Protein AF-0000000066935694 (afdb_homodimer)

Radius of gyration: 41.7 Å; Cα contacts (8 Å, |Δi|>4): 1385; chains: 2; bounding box: 112×140×132 Å

Organism: NCBI:txid1442368

Nearest PDB structures (foldseek):
  6x2y-assembly1_C  TM=2.191E-01  e=5.466E+00  Saccharomyces cerevisiae
  7cnd-assembly1_C  TM=2.321E-01  e=7.000E+00  Saccharomyces cerevisiae
  5uwq-assembly1_C  TM=2.320E-01  e=8.964E+00  Saccharomyces cerevisiae
  6m60-assembly1_C  TM=2.017E-01  e=5.936E+00  Saccharomyces cerevisiae S288C
  6s7p-assembly1_A  TM=1.995E-01  e=5.647E+00  Homo sapiens

pLDDT: mean 70.3, std 28.8, range [14.27, 98.75]

Foldseek 3Di:
DDDDDDPDPPDPDPDDDDDDPPDPPPPPDPPPPPPQFFFLVCQLVVHDFPCSPDPPCPPVATPVCVVVVHRGHGDPPRDHDPPVVVVVVVVVVVVVVVVVVVVVVVDPDDDPPPDPDDDDDDDDDDDDDDDDDDDDDDDDDDDDDDDDPDPDDDDPDDDDDDPPPDDDDPPPPVPPDPPVPPPCPPDPDPPQQQWDDFDPDIDGRVLLVVLLVQCVPFFCLQQPQDDNVADLVRLCVQPVLLSLLSSLLSQLPPPVDLCVNVVSLVRSVVVLVVQVPDPPHDPSSLNSLLSCLQPPRFDLFPVPDCSLVSLLVSQVSLVLQPLLPLPPSVVNDPDPDDDDPVRSSSSLSSLLSSLLSNLLVLQLQLHARPDPNPSCVSVVVLVVDDPSCVLSNLSSVLSVLLNVLCCVQQCAPPDPLSGDAQVVVVVVLVVSVVVLVCSPPVDDADLQHRVLSSLLSQLLNLLLLLQHALVDPCSLVSLVSNLVSLLVNLVSVVVNCVVPVCSLQNGTPSSLSSNLLSLLSLLLQCLEPVNVVVDDNVSSLVSNVVNLVSLVSNDSDASGDSPVSSLLSVCQNLPPDSCLRNNYDSRSSHFPQNNSRSCSSVVRSLVSSLVVVVVVVVVVVVVVVVVVPPPDDDPPPPPPPPPPPVVSVRCDVVVNVVNRYD/DDDDDDDDDDDDDPPDPDDDPPDPPPPPPPPPPPPQQFFLVCQLVVHDFPCSPDPPCPPVATPVCVVVVHRGHGDPPRDHDPPVVVVVVVVVVVVVVVVVVVVVVPDPPDDPPPDPDDDDDDDDDDDDDYDDYDDYDDDDDDDDDDDDDDDDDDDPDDDDDDDDPDPDDPPPPVPDDCPVVPDPPPDPPPPQQQWDDFDPDIDGRVLLVVLLVQCVPFFCLQQVQDDNVQDLVRLCVQDVLLSLLSSLLSQLPPPVDLCVNVVSLVRSVVVLVVQVPDPPHDPSSLNSLLSCLQPPRFDLFAVPDCSLVSLLVSQVSLVLQVLLPLPPSVVNDPDPDDDDPVRSSSSLSSLLSSLLSNLLVLQLQLHARPDPNPSCVSVVVLVVDDPSCVLSNLSSVLSNLLNVLQCVQQCAPPDPLSGDAQVVVVVVLVVSVVVLVCSPPVDDADLQHRVLSSLLSQLLNLLLLLQHALVDPCSLVSLVSNLVSLLVNLVSVVVNCVVPVCSLQNGTPSSLSSNLLSLLSLLQQCLEPVNVVVDDNVSSLVSNVVNLVSLCNNDSDASGDSPLSSLLSVCQNLPPDSCLRHNYDSRSSHFPQNNSRSCSSVVRSLVSSLVVVVVVVVVVVVVVVVVVPPPDDCPPPPSPPPPPPVVSVRCDVVCNVVNRYD

Secondary structure (DSSP, 8-state):
---------------------------------------HHHHHTT---GGGG-SS--S-S-HHHHHTT------TT-----HHHHHHHHHHHHHHHHHHHHHHH-SS--------------------------------------------------------------SS--S--S-----------------EEETTEEE-HHHHHHHHHHIIIIIGGGS--S-TTS-HHHHHHH-HHHHHHHHHHHGGG-TT-TTHHHHHHHHHHHHHHHHHHSSSPPHHHHHHHHHHHHSPPP-S-STT--HHHHHHHHHHHHHHHTTT-TT-GGGG-SS-----HHHHHHHHHHHHHHHHHHHHHHHHHT----S-TT-THHHHHHHHS-GGGHHHHHHHHHHHHHHHHHHHHS--SSSTT-PPPHHHHHHHHHHHHHHHHHHHHTSPPPTTTTHHHHHHHHHHHHHGGGGS-TTSTTHHHHHHHHHHHHHHHHHHHHHHHHH-TTHHHH--HHHHHHHHHHHHHHHHHHTSHHHHTTS-HHHHHHHHHHHHHHHHHH--STT-HHHHHHHHHHHHHH-S-GGGTT-SSGGGG--S--SSGGGHHHHHHHHHHHHHHHHHHHHHHHHHHHTTT---S-----S-TTS-GGG-TTS-SGGGG-TT--/---------------------------------------HHHHHTT---GGGG-SSTTS-S-HHHHHTT------TT-----HHHHHHHHHHHHHHHHHHHHHHH-SS--------------------------------------------------------------SS--S--SGGGTT------------EEETTEEE-HHHHHHHHHHIIIIIGGGS--S-TTS-HHHHHHH-HHHHHHHHHHHGGG-TT-TTHHHHHHHHHHHHHHHHHHSSSPPHHHHHHHHHHHHSPPP-S-STT--HHHHHHHHHHHHHHHTTT-TT-GGGG-SS-----HHHHHHHHHHHHHHHHHHHHHHHHHT---SS-TT-THHHHHHHSS-GGGHHHHHHHHHHHHHHHHHHHHS--SSSTT-PPPHHHHHHHHHHHHHHHHHHHHTSPPPTTTTHHHHHHHHHHHHHGGGGS-TTSTTHHHHHHHHHHHHHHHHHHHHHHHHH-TTHHHH--HHHHHHHHHHHHHHHHHHHSHHHHTTS-HHHHHHHHHHHHHHHHHH--STT-HHHHHHHHHHHHHH-S-GGGTT-SSGGGG--S--SSGGGHHHHHHHHHHHHHHHHHHHHHHHHHHHTTS---------S-TTS-GGG-TTS-SGGGG-TT--

Solvent-accessible surface area (backbone atoms only — not comparable to full-atom values): 77586 Å² total; per-residue (Å²): 136,83,89,76,86,73,79,82,74,82,73,83,80,78,82,76,85,86,77,84,75,80,78,80,76,79,77,74,78,74,76,78,68,80,72,74,60,38,29,47,63,32,50,59,65,73,47,91,38,65,53,52,72,51,87,70,71,71,76,68,46,37,74,62,26,56,73,68,69,44,87,42,45,68,50,92,81,66,70,66,75,58,67,67,53,51,51,51,47,50,49,46,47,38,47,46,48,42,44,54,47,31,59,70,62,46,66,76,72,72,81,78,76,74,74,78,80,84,82,83,88,85,85,77,87,86,79,85,90,79,91,86,86,93,83,93,85,90,91,86,91,84,87,91,88,78,88,80,83,81,77,83,75,86,78,78,80,80,74,87,74,75,81,76,74,87,78,70,79,63,76,75,60,77,68,70,78,74,68,87,64,66,82,71,68,75,74,84,69,74,80,65,69,64,62,48,71,55,93,94,44,74,45,51,33,66,59,50,53,49,28,52,48,46,26,61,69,59,41,30,69,78,59,73,47,75,66,84,84,59,50,72,68,55,40,40,72,73,22,58,63,29,37,52,43,50,44,44,56,28,27,59,77,29,77,92,49,71,61,52,33,66,57,39,48,56,53,51,51,51,51,48,55,55,50,68,70,44,56,68,72,54,72,37,54,45,51,26,45,46,49,42,55,37,50,52,75,82,42,58,26,54,40,56,52,59,49,70,56,49,36,50,48,34,53,42,53,35,50,66,60,23,34,66,24,66,82,46,44,53,64,40,36,66,56,89,65,85,72,50,73,66,53,49,50,45,39,45,33,43,43,49,48,38,50,29,49,30,39,42,48,20,52,50,72,18,44,85,60,39,54,63,74,65,61,33,36,53,58,50,53,59,68,70,54,63,77,83,49,44,60,58,46,53,43,34,53,35,33,50,49,42,50,49,52,50,52,70,48,46,62,23,42,86,29,67,58,14,40,48,56,52,82,62,40,54,64,46,48,54,54,50,51,49,51,50,51,51,54,61,69,71,50,88,65,46,74,90,64,41,35,58,44,53,42,47,39,52,34,46,60,36,41,48,54,45,72,40,55,62,85,42,86,63,39,70,60,44,50,52,51,29,46,50,38,26,50,51,43,52,49,50,52,51,53,47,37,70,74,34,78,61,45,55,66,49,55,51,56,47,54,57,40,49,50,48,42,29,41,50,51,45,48,29,44,53,40,10,59,57,51,32,72,75,49,68,50,68,62,50,51,52,51,43,54,48,47,35,54,48,26,45,54,50,34,76,47,89,54,13,45,45,33,46,50,22,50,49,52,50,46,65,67,67,41,84,65,45,54,72,61,6,24,78,43,80,64,33,55,53,61,84,31,63,62,21,61,50,33,12,62,48,56,27,50,50,50,44,48,51,54,50,49,49,50,50,50,54,48,47,52,48,40,57,66,53,46,72,69,74,77,79,82,82,70,80,70,75,67,70,73,78,76,46,72,81,67,55,63,69,70,42,68,79,54,57,66,54,66,28,58,80,141,79,90,79,88,80,83,86,74,83,72,81,77,79,81,79,80,81,77,85,75,77,78,79,76,78,75,74,79,72,76,78,67,81,72,74,59,39,28,47,64,32,50,57,66,73,45,89,38,66,52,53,71,50,84,69,73,70,76,66,45,34,72,61,27,56,74,68,70,43,86,41,45,67,51,90,82,67,70,67,74,57,67,66,54,50,53,51,47,50,48,46,47,39,47,47,47,42,43,55,47,33,63,71,62,51,67,76,79,72,82,78,76,75,76,79,80,87,81,84,88,84,86,81,88,91,82,90,88,90,93,88,91,94,86,91,93,84,94,87,93,85,90,88,90,91,86,90,82,87,78,86,78,88,78,81,85,79,82,90,73,81,85,78,75,86,79,69,80,64,77,76,60,77,72,70,78,70,73,88,55,64,77,70,64,75,76,82,71,76,79,67,70,65,60,50,73,55,92,94,44,75,44,51,33,66,58,49,53,48,28,53,48,45,25,59,70,59,41,30,69,78,59,72,47,75,66,83,85,60,50,70,68,55,40,40,73,74,21,58,63,28,37,51,44,48,43,44,56,28,27,60,78,29,78,94,47,70,61,51,33,66,57,39,49,58,54,50,51,50,50,48,56,55,52,68,69,44,56,68,70,54,70,39,54,44,51,25,45,46,48,43,55,36,48,54,74,82,41,59,27,52,41,55,51,59,49,70,56,49,36,51,47,33,54,43,54,36,52,66,58,23,36,68,24,68,83,46,45,51,64,41,38,68,54,89,65,85,72,50,72,66,53,48,49,46,41,43,32,43,44,48,48,36,50,28,49,30,39,42,48,20,52,50,72,18,44,86,59,41,52,63,73,63,61,34,34,53,58,50,54,56,66,70,50,64,79,82,48,45,62,58,47,51,41,33,53,36,33,51,50,44,48,49,51,51,51,68,47,46,62,24,42,86,28,68,59,13,40,48,56,53,83,63,40,54,63,47,49,55,54,50,50,49,52,49,52,52,56,59,69,69,52,87,66,46,74,89,63,39,35,59,44,53,42,48,38,52,34,45,60,35,42,48,54,45,73,40,54,64,85,43,88,66,40,68,60,46,52,51,50,30,46,51,39,24,49,51,43,54,49,50,51,50,52,45,36,71,74,34,79,61,46,55,66,50,55,49,56,50,53,56,40,50,50,47,43,28,40,51,52,45,48,32,44,51,41,11,60,58,49,30,70,76,48,68,49,68,63,49,50,53,51,43,54,48,47,34,52,48,26,46,56,48,34,74,48,89,55,14,45,46,34,47,49,22,50,50,52,50,47,66,67,67,41,85,64,43,54,72,62,5,26,78,44,80,66,35,56,53,59,85,31,62,61,21,62,50,34,11,62,48,57,27,50,50,49,44,48,51,54,52,49,49,51,50,51,53,48,46,52,49,40,56,66,53,49,72,67,74,81,81,83,83,70,81,71,73,65,68,77,79,74,49,73,82,66,55,64,68,68,42,67,78,53,55,67,54,68,30,58,80

Structure (mmCIF, N/CA/C/O backbone):
data_AF-0000000066935694-model_v1
#
loop_
_entity.id
_entity.type
_entity.pdbx_description
1 polymer 'Zn(2)-C6 fungal-type domain-containing protein'
#
loop_
_atom_site.group_PDB
_atom_site.id
_atom_site.type_symbol
_atom_site.label_atom_id
_atom_site.label_alt_id
_atom_site.label_comp_id
_atom_site.label_asym_id
_atom_site.label_entity_id
_atom_site.label_seq_id
_atom_site.pdbx_PDB_ins_code
_atom_site.Cartn_x
_atom_site.Cartn_y
_atom_site.Cartn_z
_atom_site.occupancy
_atom_site.B_iso_or_equiv
_atom_site.auth_seq_id
_atom_site.auth_comp_id
_atom_site.auth_asym_id
_atom_site.auth_atom_id
_atom_site.pdbx_PDB_model_num
ATOM 1 N N . MET A 1 1 ? 58.375 -77.688 -6.418 1 17.61 1 MET A N 1
ATOM 2 C CA . MET A 1 1 ? 58.5 -78.625 -5.32 1 17.61 1 MET A CA 1
ATOM 3 C C . MET A 1 1 ? 58.469 -77.938 -3.973 1 17.61 1 MET A C 1
ATOM 5 O O . MET A 1 1 ? 57.75 -78.375 -3.062 1 17.61 1 MET A O 1
ATOM 9 N N . PRO A 1 2 ? 59.469 -77.062 -3.615 1 17.62 2 PRO A N 1
ATOM 10 C CA . PRO A 1 2 ? 60.188 -77.375 -2.373 1 17.62 2 PRO A CA 1
ATOM 11 C C . PRO A 1 2 ? 59.438 -76.875 -1.131 1 17.62 2 PRO A C 1
ATOM 13 O O . PRO A 1 2 ? 58.469 -76.125 -1.24 1 17.62 2 PRO A O 1
ATOM 16 N N . GLY A 1 3 ? 60.25 -76.438 -0.124 1 16.19 3 GLY A N 1
ATOM 17 C CA . GLY A 1 3 ? 60.5 -77 1.211 1 16.19 3 GLY A CA 1
ATOM 18 C C . GLY A 1 3 ? 59.656 -76.312 2.281 1 16.19 3 GLY A C 1
ATOM 19 O O . GLY A 1 3 ? 59 -75.312 2.018 1 16.19 3 GLY A O 1
ATOM 20 N N . HIS A 1 4 ? 60.031 -76.375 3.539 1 16.47 4 HIS A N 1
ATOM 21 C CA . HIS A 1 4 ? 59.812 -76.938 4.844 1 16.47 4 HIS A CA 1
ATOM 22 C C . HIS A 1 4 ? 59.375 -75.938 5.867 1 16.47 4 HIS A C 1
ATOM 24 O O . HIS A 1 4 ? 58.719 -76.25 6.859 1 16.47 4 HIS A O 1
ATOM 30 N N . GLN A 1 5 ? 59.844 -74.562 5.738 1 16.62 5 GLN A N 1
ATOM 31 C CA . GLN A 1 5 ? 60.5 -74.25 7.016 1 16.62 5 GLN A CA 1
ATOM 32 C C . GLN A 1 5 ? 59.438 -74 8.094 1 16.62 5 GLN A C 1
ATOM 34 O O . GLN A 1 5 ? 58.344 -73.562 7.793 1 16.62 5 GLN A O 1
ATOM 39 N N . GLN A 1 6 ? 59.688 -74.25 9.414 1 16.08 6 GLN A N 1
ATOM 40 C CA . GLN A 1 6 ? 59.312 -74.812 10.711 1 16.08 6 GLN A CA 1
ATOM 41 C C . GLN A 1 6 ? 58.719 -73.75 11.617 1 16.08 6 GLN A C 1
ATOM 43 O O . GLN A 1 6 ? 58.562 -74 12.82 1 16.08 6 GLN A O 1
ATOM 48 N N . ALA A 1 7 ? 58.062 -72.688 11.172 1 18.45 7 ALA A N 1
ATOM 49 C CA . ALA A 1 7 ? 58.25 -71.562 12.07 1 18.45 7 ALA A CA 1
ATOM 50 C C . ALA A 1 7 ? 57.75 -71.875 13.469 1 18.45 7 ALA A C 1
ATOM 52 O O . ALA A 1 7 ? 56.781 -72.625 13.625 1 18.45 7 ALA A O 1
ATOM 53 N N . PRO A 1 8 ? 58.375 -71.312 14.555 1 17.27 8 PRO A N 1
ATOM 54 C CA . PRO A 1 8 ? 58.531 -71.688 15.953 1 17.27 8 PRO A CA 1
ATOM 55 C C . PRO A 1 8 ? 57.25 -71.562 16.75 1 17.27 8 PRO A C 1
ATOM 57 O O . PRO A 1 8 ? 56.375 -70.75 16.375 1 17.27 8 PRO A O 1
ATOM 60 N N . GLN A 1 9 ? 56.812 -72.562 17.578 1 17.52 9 GLN A N 1
ATOM 61 C CA . GLN A 1 9 ? 55.781 -73.125 18.391 1 17.52 9 GLN A CA 1
ATOM 62 C C . GLN A 1 9 ? 55.5 -72.312 19.641 1 17.52 9 GLN A C 1
ATOM 64 O O . GLN A 1 9 ? 54.844 -72.75 20.578 1 17.52 9 GLN A O 1
ATOM 69 N N . VAL A 1 10 ? 55.594 -70.938 19.469 1 18.62 10 VAL A N 1
ATOM 70 C CA . VAL A 1 10 ? 55.812 -70.312 20.781 1 18.62 10 VAL A CA 1
ATOM 71 C C . VAL A 1 10 ? 54.719 -70.812 21.75 1 18.62 10 VAL A C 1
ATOM 73 O O . VAL A 1 10 ? 53.562 -70.875 21.359 1 18.62 10 VAL A O 1
ATOM 76 N N . SER A 1 11 ? 55.094 -71.25 22.938 1 17.27 11 SER A N 1
ATOM 77 C CA . SER A 1 11 ? 54.688 -72.062 24.078 1 17.27 11 SER A CA 1
ATOM 78 C C . SER A 1 11 ? 53.688 -71.312 24.969 1 17.27 11 SER A C 1
ATOM 80 O O . SER A 1 11 ? 53.188 -71.875 25.953 1 17.27 11 SER A O 1
ATOM 82 N N . VAL A 1 12 ? 53.094 -70.25 24.531 1 17.88 12 VAL A N 1
ATOM 83 C CA . VAL A 1 12 ? 52.875 -69.438 25.703 1 17.88 12 VAL A CA 1
ATOM 84 C C . VAL A 1 12 ? 51.969 -70.188 26.688 1 17.88 12 VAL A C 1
ATOM 86 O O . VAL A 1 12 ? 51.062 -70.875 26.281 1 17.88 12 VAL A O 1
ATOM 89 N N . ALA A 1 13 ? 52.312 -70 28.031 1 16.88 13 ALA A N 1
ATOM 90 C CA . ALA A 1 13 ? 52.188 -70.5 29.391 1 16.88 13 ALA A CA 1
ATOM 91 C C . ALA A 1 13 ? 50.719 -70.375 29.859 1 16.88 13 ALA A C 1
ATOM 93 O O . ALA A 1 13 ? 50.031 -69.438 29.516 1 16.88 13 ALA A O 1
ATOM 94 N N . ASN A 1 14 ? 50.094 -71.5 30.328 1 17.72 14 ASN A N 1
ATOM 95 C CA . ASN A 1 14 ? 48.844 -72.062 30.797 1 17.72 14 ASN A CA 1
ATOM 96 C C . ASN A 1 14 ? 48.375 -71.375 32.094 1 17.72 14 ASN A C 1
ATOM 98 O O . ASN A 1 14 ? 47.5 -71.938 32.781 1 17.72 14 ASN A O 1
ATOM 102 N N . GLU A 1 15 ? 48.875 -70.062 32.375 1 18.03 15 GLU A N 1
ATOM 103 C CA . GLU A 1 15 ? 48.812 -69.875 33.812 1 18.03 15 GLU A CA 1
ATOM 104 C C . GLU A 1 15 ? 47.406 -70.25 34.344 1 18.03 15 GLU A C 1
ATOM 106 O O . GLU A 1 15 ? 46.406 -70.125 33.625 1 18.03 15 GLU A O 1
ATOM 111 N N . ASP A 1 16 ? 47.312 -70.75 35.625 1 18.06 16 ASP A N 1
ATOM 112 C CA . ASP A 1 16 ? 46.656 -71.625 36.594 1 18.06 16 ASP A CA 1
ATOM 113 C C . ASP A 1 16 ? 45.469 -70.938 37.25 1 18.06 16 ASP A C 1
ATOM 115 O O . ASP A 1 16 ? 44.688 -71.625 37.938 1 18.06 16 ASP A O 1
ATOM 119 N N . SER A 1 17 ? 45.406 -69.562 37.312 1 18.64 17 SER A N 1
ATOM 120 C CA . SER A 1 17 ? 45.094 -69.125 38.656 1 18.64 17 SER A CA 1
ATOM 121 C C . SER A 1 17 ? 43.719 -69.625 39.125 1 18.64 17 SER A C 1
ATOM 123 O O . SER A 1 17 ? 42.875 -69.938 38.281 1 18.64 17 SER A O 1
ATOM 125 N N . HIS A 1 18 ? 43.438 -69.562 40.531 1 18.25 18 HIS A N 1
ATOM 126 C CA . HIS A 1 18 ? 42.844 -70.062 41.75 1 18.25 18 HIS A CA 1
ATOM 127 C C . HIS A 1 18 ? 41.344 -69.75 41.812 1 18.25 18 HIS A C 1
ATOM 129 O O . HIS A 1 18 ? 40.875 -68.812 41.125 1 18.25 18 HIS A O 1
ATOM 135 N N . GLY A 1 19 ? 40.656 -70.25 42.875 1 19.06 19 GLY A N 1
ATOM 136 C CA . GLY A 1 19 ? 39.5 -71 43.375 1 19.06 19 GLY A CA 1
ATOM 137 C C . GLY A 1 19 ? 38.406 -70.062 43.875 1 19.06 19 GLY A C 1
ATOM 138 O O . GLY A 1 19 ? 37.312 -70.562 44.281 1 19.06 19 GLY A O 1
ATOM 139 N N . GLU A 1 20 ? 38.562 -68.688 44.156 1 20.03 20 GLU A N 1
ATOM 140 C CA . GLU A 1 20 ? 37.906 -68.312 45.406 1 20.03 20 GLU A CA 1
ATOM 141 C C . GLU A 1 20 ? 36.375 -68.438 45.25 1 20.03 20 GLU A C 1
ATOM 143 O O . GLU A 1 20 ? 35.812 -68 44.25 1 20.03 20 GLU A O 1
ATOM 148 N N . ARG A 1 21 ? 35.812 -69.25 46.125 1 21.64 21 ARG A N 1
ATOM 149 C CA . ARG A 1 21 ? 34.469 -69.75 46.375 1 21.64 21 ARG A CA 1
ATOM 150 C C . ARG A 1 21 ? 33.531 -68.688 46.812 1 21.64 21 ARG A C 1
ATOM 152 O O . ARG A 1 21 ? 33.625 -68.125 47.906 1 21.64 21 ARG A O 1
ATOM 159 N N . HIS A 1 22 ? 33.312 -67.5 46.125 1 21.16 22 HIS A N 1
ATOM 160 C CA . HIS A 1 22 ? 32.469 -66.5 46.719 1 21.16 22 HIS A CA 1
ATOM 161 C C . HIS A 1 22 ? 31.125 -67.062 47.156 1 21.16 22 HIS A C 1
ATOM 163 O O . HIS A 1 22 ? 30.453 -67.75 46.375 1 21.16 22 HIS A O 1
ATOM 169 N N . GLU A 1 23 ? 30.875 -67.25 48.5 1 22.39 23 GLU A N 1
ATOM 170 C CA . GLU A 1 23 ? 29.75 -67.625 49.344 1 22.39 23 GLU A CA 1
ATOM 171 C C . GLU A 1 23 ? 28.5 -66.875 49 1 22.39 23 GLU A C 1
ATOM 173 O O . GLU A 1 23 ? 28.562 -65.625 48.781 1 22.39 23 GLU A O 1
ATOM 178 N N . SER A 1 24 ? 27.469 -67.562 48.5 1 24.22 24 SER A N 1
ATOM 179 C CA . SER A 1 24 ? 26.125 -67.188 48.062 1 24.22 24 SER A CA 1
ATOM 180 C C . SER A 1 24 ? 25.297 -66.562 49.188 1 24.22 24 SER A C 1
ATOM 182 O O . SER A 1 24 ? 24.922 -67.25 50.125 1 24.22 24 SER A O 1
ATOM 184 N N . VAL A 1 25 ? 25.75 -65.438 49.812 1 27.03 25 VAL A N 1
ATOM 185 C CA . VAL A 1 25 ? 24.953 -64.875 50.875 1 27.03 25 VAL A CA 1
ATOM 186 C C . VAL A 1 25 ? 23.469 -64.812 50.469 1 27.03 25 VAL A C 1
ATOM 188 O O . VAL A 1 25 ? 23.125 -64.312 49.406 1 27.03 25 VAL A O 1
ATOM 191 N N . GLU A 1 26 ? 22.641 -65.688 51.062 1 25.17 26 GLU A N 1
ATOM 192 C CA . GLU A 1 26 ? 21.203 -65.938 51 1 25.17 26 GLU A CA 1
ATOM 193 C C . GLU A 1 26 ? 20.438 -64.625 51.344 1 25.17 26 GLU A C 1
ATOM 195 O O . GLU A 1 26 ? 20.516 -64.125 52.469 1 25.17 26 GLU A O 1
ATOM 200 N N . THR A 1 27 ? 20.531 -63.562 50.562 1 27.17 27 THR A N 1
ATOM 201 C CA . THR A 1 27 ? 19.828 -62.312 50.875 1 27.17 27 THR A CA 1
ATOM 202 C C . THR A 1 27 ? 18.359 -62.594 51.156 1 27.17 27 THR A C 1
ATOM 204 O O . THR A 1 27 ? 17.656 -63.219 50.344 1 27.17 27 THR A O 1
ATOM 207 N N . GLN A 1 28 ? 17.906 -62.688 52.531 1 27.7 28 GLN A N 1
ATOM 208 C CA . GLN A 1 28 ? 16.578 -62.812 53.125 1 27.7 28 GLN A CA 1
ATOM 209 C C . GLN A 1 28 ? 15.57 -61.906 52.406 1 27.7 28 GLN A C 1
ATOM 211 O O . GLN A 1 28 ? 15.867 -60.75 52.125 1 27.7 28 GLN A O 1
ATOM 216 N N . PRO A 1 29 ? 14.555 -62.531 51.781 1 30.62 29 PRO A N 1
ATOM 217 C CA . PRO A 1 29 ? 13.516 -61.812 51.031 1 30.62 29 PRO A CA 1
ATOM 218 C C . PRO A 1 29 ? 12.773 -60.812 51.875 1 30.62 29 PRO A C 1
ATOM 220 O O . PRO A 1 29 ? 12.32 -61.125 53 1 30.62 29 PRO A O 1
ATOM 223 N N . ARG A 1 30 ? 13.266 -59.594 52.062 1 31.73 30 ARG A N 1
ATOM 224 C CA . ARG A 1 30 ? 12.555 -58.5 52.719 1 31.73 30 ARG A CA 1
ATOM 225 C C . ARG A 1 30 ? 11.062 -58.562 52.406 1 31.73 30 ARG A C 1
ATOM 227 O O . ARG A 1 30 ? 10.648 -58.656 51.25 1 31.73 30 ARG A O 1
ATOM 234 N N . THR A 1 31 ? 10.297 -59.125 53.406 1 30.52 31 THR A N 1
ATOM 235 C CA . THR A 1 31 ? 8.836 -59.125 53.406 1 30.52 31 THR A CA 1
ATOM 236 C C . THR A 1 31 ? 8.273 -57.781 53.031 1 30.52 31 THR A C 1
ATOM 238 O O . THR A 1 31 ? 8.602 -56.75 53.656 1 30.52 31 THR A O 1
ATOM 241 N N . ASN A 1 32 ? 8.109 -57.469 51.812 1 32.34 32 ASN A N 1
ATOM 242 C CA . ASN A 1 32 ? 7.492 -56.25 51.25 1 32.34 32 ASN A CA 1
ATOM 243 C C . ASN A 1 32 ? 6.219 -55.906 52.031 1 32.34 32 ASN A C 1
ATOM 245 O O . ASN A 1 32 ? 5.199 -56.562 51.875 1 32.34 32 ASN A O 1
ATOM 249 N N . GLY A 1 33 ? 6.25 -55.656 53.438 1 35.09 33 GLY A N 1
ATOM 250 C CA . GLY A 1 33 ? 5.117 -55.156 54.188 1 35.09 33 GLY A CA 1
ATOM 251 C C . GLY A 1 33 ? 4.207 -54.25 53.375 1 35.09 33 GLY A C 1
ATOM 252 O O . GLY A 1 33 ? 4.656 -53.594 52.469 1 35.09 33 GLY A O 1
ATOM 253 N N . LEU A 1 34 ? 2.965 -54.625 53.375 1 42.34 34 LEU A N 1
ATOM 254 C CA . LEU A 1 34 ? 1.854 -53.938 52.75 1 42.34 34 LEU A CA 1
ATOM 255 C C . LEU A 1 34 ? 1.829 -52.469 53.156 1 42.34 34 LEU A C 1
ATOM 257 O O . LEU A 1 34 ? 1.763 -52.156 54.344 1 42.34 34 LEU A O 1
ATOM 261 N N . LYS A 1 35 ? 2.572 -51.656 52.594 1 47.59 35 LYS A N 1
ATOM 262 C CA . LYS A 1 35 ? 2.637 -50.219 52.781 1 47.59 35 LYS A CA 1
ATOM 263 C C . LYS A 1 35 ? 1.264 -49.656 53.125 1 47.59 35 LYS A C 1
ATOM 265 O O . LYS A 1 35 ? 0.276 -49.969 52.438 1 47.59 35 LYS A O 1
ATOM 270 N N . PRO A 1 36 ? 0.982 -49.312 54.375 1 51.41 36 PRO A N 1
ATOM 271 C CA . PRO A 1 36 ? -0.283 -48.75 54.844 1 51.41 36 PRO A CA 1
ATOM 272 C C . PRO A 1 36 ? -0.846 -47.656 53.906 1 51.41 36 PRO A C 1
ATOM 274 O O . PRO A 1 36 ? -0.103 -46.812 53.406 1 51.41 36 PRO A O 1
ATOM 277 N N . LYS A 1 37 ? -1.967 -47.875 53.219 1 62.59 37 LYS A N 1
ATOM 278 C CA . LYS A 1 37 ? -2.605 -47.094 52.156 1 62.59 37 LYS A CA 1
ATOM 279 C C . LYS A 1 37 ? -3.248 -45.812 52.719 1 62.59 37 LYS A C 1
ATOM 281 O O . LYS A 1 37 ? -4.223 -45.906 53.469 1 62.59 37 LYS A O 1
ATOM 286 N N . ALA A 1 38 ? -2.666 -44.906 53.031 1 72.44 38 ALA A N 1
ATOM 287 C CA . ALA A 1 38 ? -3.197 -43.594 53.375 1 72.44 38 ALA A CA 1
ATOM 288 C C . ALA A 1 38 ? -3.854 -42.938 52.188 1 72.44 38 ALA A C 1
ATOM 290 O O . ALA A 1 38 ? -3.473 -43.188 51.031 1 72.44 38 ALA A O 1
ATOM 291 N N . CYS A 1 39 ? -4.977 -42.219 52.375 1 76.81 39 CYS A N 1
ATOM 292 C CA . CYS A 1 39 ? -5.625 -41.531 51.25 1 76.81 39 CYS A CA 1
ATOM 293 C C . CYS A 1 39 ? -4.727 -40.438 50.688 1 76.81 39 CYS A C 1
ATOM 295 O O . CYS A 1 39 ? -3.82 -39.969 51.375 1 76.81 39 CYS A O 1
ATOM 297 N N . ASN A 1 40 ? -4.836 -40.125 49.531 1 77.94 40 ASN A N 1
ATOM 298 C CA . ASN A 1 40 ? -3.996 -39.156 48.781 1 77.94 40 ASN A CA 1
ATOM 299 C C . ASN A 1 40 ? -3.951 -37.812 49.469 1 77.94 40 ASN A C 1
ATOM 301 O O . ASN A 1 40 ? -2.904 -37.156 49.5 1 77.94 40 ASN A O 1
ATOM 305 N N . ASN A 1 41 ? -5.059 -37.438 50.031 1 79.69 41 ASN A N 1
ATOM 306 C CA . ASN A 1 41 ? -5.133 -36.156 50.688 1 79.69 41 ASN A CA 1
ATOM 307 C C . ASN A 1 41 ? -4.367 -36.125 52 1 79.69 41 ASN A C 1
ATOM 309 O O . ASN A 1 41 ? -3.672 -35.156 52.312 1 79.69 41 ASN A O 1
ATOM 313 N N . CYS A 1 42 ? -4.559 -37.062 52.656 1 77.69 42 CYS A N 1
ATOM 314 C CA . CYS A 1 42 ? -3.838 -37.188 53.938 1 77.69 42 CYS A CA 1
ATOM 315 C C . CYS A 1 42 ? -2.352 -37.406 53.688 1 77.69 42 CYS A C 1
ATOM 317 O O . CYS A 1 42 ? -1.512 -36.875 54.438 1 77.69 42 CYS A O 1
ATOM 319 N N . ARG A 1 43 ? -1.981 -38.188 52.594 1 77.75 43 ARG A N 1
ATOM 320 C CA . ARG A 1 43 ? -0.598 -38.406 52.188 1 77.75 43 ARG A CA 1
ATOM 321 C C . ARG A 1 43 ? 0.048 -37.094 51.781 1 77.75 43 ARG A C 1
ATOM 323 O O . ARG A 1 43 ? 1.209 -36.812 52.094 1 77.75 43 ARG A O 1
ATOM 330 N N . GLN A 1 44 ? -0.682 -36.312 51.094 1 75.19 44 GLN A N 1
ATOM 331 C CA . GLN A 1 44 ? -0.196 -35.031 50.594 1 75.19 44 GLN A CA 1
ATOM 332 C C . GLN A 1 44 ? 0.098 -34.062 51.75 1 75.19 44 GLN A C 1
ATOM 334 O O . GLN A 1 44 ? 1.049 -33.281 51.688 1 75.19 44 GLN A O 1
ATOM 339 N N . GLN A 1 45 ? -0.689 -34.25 52.844 1 76.31 45 GLN A N 1
ATOM 340 C CA . GLN A 1 45 ? -0.53 -33.344 54 1 76.31 45 GLN A CA 1
ATOM 341 C C . GLN A 1 45 ? 0.238 -34.031 55.125 1 76.31 45 GLN A C 1
ATOM 343 O O . GLN A 1 45 ? 0.398 -33.469 56.188 1 76.31 45 GLN A O 1
ATOM 348 N N . LYS A 1 46 ? 0.801 -35.219 54.938 1 73.12 46 LYS A N 1
ATOM 349 C CA . LYS A 1 46 ? 1.569 -36.031 55.875 1 73.12 46 LYS A CA 1
ATOM 350 C C . LYS A 1 46 ? 0.818 -36.219 57.188 1 73.12 46 LYS A C 1
ATOM 352 O O . LYS A 1 46 ? 1.402 -36.094 58.25 1 73.12 46 LYS A O 1
ATOM 357 N N . LEU A 1 47 ? -0.516 -36.312 57.062 1 77.81 47 LEU A N 1
ATOM 358 C CA . LEU A 1 47 ? -1.324 -36.562 58.25 1 77.81 47 LEU A CA 1
ATOM 359 C C . LEU A 1 47 ? -1.624 -38.031 58.406 1 77.81 47 LEU A C 1
ATOM 361 O O . LEU A 1 47 ? -1.57 -38.812 57.438 1 77.81 47 LEU A O 1
ATOM 365 N N . ARG A 1 48 ? -1.837 -38.469 59.594 1 76.25 48 ARG A N 1
ATOM 366 C CA . ARG A 1 48 ? -2.219 -39.844 59.906 1 76.25 48 ARG A CA 1
ATOM 367 C C . ARG A 1 48 ? -3.645 -40.125 59.438 1 76.25 48 ARG A C 1
ATOM 369 O O . ARG A 1 48 ? -4.582 -39.438 59.844 1 76.25 48 ARG A O 1
ATOM 376 N N . CYS A 1 49 ? -3.807 -40.844 58.406 1 71.88 49 CYS A N 1
ATOM 377 C CA . CYS A 1 49 ? -5.102 -41.219 57.844 1 71.88 49 CYS A CA 1
ATOM 378 C C . CYS A 1 49 ? -5.746 -42.344 58.625 1 71.88 49 CYS A C 1
ATOM 380 O O . CYS A 1 49 ? -5.086 -43.344 58.938 1 71.88 49 CYS A O 1
ATOM 382 N N . GLU A 1 50 ? -6.824 -42.188 59.125 1 74.56 50 GLU A N 1
ATOM 383 C CA . GLU A 1 50 ? -7.535 -43.188 59.938 1 74.56 50 GLU A CA 1
ATOM 384 C C . GLU A 1 50 ? -7.805 -44.469 59.125 1 74.56 50 GLU A C 1
ATOM 386 O O . GLU A 1 50 ? -8.07 -45.5 59.688 1 74.56 50 GLU A O 1
ATOM 391 N N . LEU A 1 51 ? -7.754 -44.281 57.688 1 70.88 51 LEU A N 1
ATOM 392 C CA . LEU A 1 51 ? -8.047 -45.438 56.875 1 70.88 51 LEU A CA 1
ATOM 393 C C . LEU A 1 51 ? -6.984 -46.5 57.062 1 70.88 51 LEU A C 1
ATOM 395 O O . LEU A 1 51 ? -7.227 -47.688 56.75 1 70.88 51 LEU A O 1
ATOM 399 N N . THR A 1 52 ? -5.848 -46.219 57.406 1 66.25 52 THR A N 1
ATOM 400 C CA . THR A 1 52 ? -4.758 -47.156 57.562 1 66.25 52 THR A CA 1
ATOM 401 C C . THR A 1 52 ? -5.117 -48.219 58.625 1 66.25 52 THR A C 1
ATOM 403 O O . THR A 1 52 ? -4.617 -49.344 58.562 1 66.25 52 THR A O 1
ATOM 406 N N . LYS A 1 53 ? -5.984 -47.938 59.531 1 59.88 53 LYS A N 1
ATOM 407 C CA . LYS A 1 53 ? -6.285 -48.875 60.625 1 59.88 53 LYS A CA 1
ATOM 408 C C . LYS A 1 53 ? -7.523 -49.719 60.312 1 59.88 53 LYS A C 1
ATOM 410 O O . LYS A 1 53 ? -7.824 -50.656 61.031 1 59.88 53 LYS A O 1
ATOM 415 N N . LEU A 1 54 ? -8.422 -49.125 59.344 1 51.22 54 LEU A N 1
ATOM 416 C CA . LEU A 1 54 ? -9.688 -49.844 59.219 1 51.22 54 LEU A CA 1
ATOM 417 C C . LEU A 1 54 ? -9.547 -51.094 58.344 1 51.22 54 LEU A C 1
ATOM 419 O O . LEU A 1 54 ? -8.977 -51.031 57.25 1 51.22 54 LEU A O 1
ATOM 423 N N . ASP A 1 55 ? -9.398 -52.281 58.781 1 49.84 55 ASP A N 1
ATOM 424 C CA . ASP A 1 55 ? -9.344 -53.594 58.125 1 49.84 55 ASP A CA 1
ATOM 425 C C . ASP A 1 55 ? -10.414 -53.719 57.031 1 49.84 55 ASP A C 1
ATOM 427 O O . ASP A 1 55 ? -10.242 -54.469 56.062 1 49.84 55 ASP A O 1
ATOM 431 N N . THR A 1 56 ? -11.711 -53.375 57.375 1 46.62 56 THR A N 1
ATOM 432 C CA . THR A 1 56 ? -12.844 -53.531 56.469 1 46.62 56 THR A CA 1
ATOM 433 C C . THR A 1 56 ? -13.188 -52.188 55.781 1 46.62 56 THR A C 1
ATOM 435 O O . THR A 1 56 ? -13.516 -51.219 56.469 1 46.62 56 THR A O 1
ATOM 438 N N . PRO A 1 57 ? -12.688 -51.812 54.562 1 43.25 57 PRO A N 1
ATOM 439 C CA . PRO A 1 57 ? -12.75 -50.5 53.875 1 43.25 57 PRO A CA 1
ATOM 440 C C . PRO A 1 57 ? -14.172 -49.969 53.781 1 43.25 57 PRO A C 1
ATOM 442 O O . PRO A 1 57 ? -14.484 -49.219 52.875 1 43.25 57 PRO A O 1
ATOM 445 N N . SER A 1 58 ? -14.945 -50.312 54.75 1 44.81 58 SER A N 1
ATOM 446 C CA . SER A 1 58 ? -16.328 -49.969 54.438 1 44.81 58 SER A CA 1
ATOM 447 C C . SER A 1 58 ? -16.438 -48.469 54.094 1 44.81 58 SER A C 1
ATOM 449 O O . SER A 1 58 ? -17.234 -48.094 53.219 1 44.81 58 SER A O 1
ATOM 451 N N . SER A 1 59 ? -16.219 -47.625 55.094 1 52.94 59 SER A N 1
ATOM 452 C CA . SER A 1 59 ? -16.547 -46.219 54.906 1 52.94 59 SER A CA 1
ATOM 453 C C . SER A 1 59 ? -15.461 -45.531 54.094 1 52.94 59 SER A C 1
ATOM 455 O O . SER A 1 59 ? -14.289 -45.531 54.469 1 52.94 59 SER A O 1
ATOM 457 N N . ASN A 1 60 ? -15.508 -45.406 52.781 1 59.25 60 ASN A N 1
ATOM 458 C CA . ASN A 1 60 ? -14.633 -45.062 51.688 1 59.25 60 ASN A CA 1
ATOM 459 C C . ASN A 1 60 ? -13.93 -43.719 51.906 1 59.25 60 ASN A C 1
ATOM 461 O O . ASN A 1 60 ? -13.117 -43.281 51.094 1 59.25 60 ASN A O 1
ATOM 465 N N . ALA A 1 61 ? -14.32 -42.969 52.875 1 69.94 61 ALA A N 1
ATOM 466 C CA . ALA A 1 61 ? -13.656 -41.688 53 1 69.94 61 ALA A CA 1
ATOM 467 C C . ALA A 1 61 ? -13.078 -41.469 54.406 1 69.94 61 ALA A C 1
ATOM 469 O O . ALA A 1 61 ? -13.641 -41.969 55.375 1 69.94 61 ALA A O 1
ATOM 470 N N . CYS A 1 62 ? -11.953 -41.125 54.688 1 74.12 62 CYS A N 1
ATOM 471 C CA . CYS A 1 62 ? -11.352 -40.812 55.969 1 74.12 62 CYS A CA 1
ATOM 472 C C . CYS A 1 62 ? -12.07 -39.656 56.656 1 74.12 62 CYS A C 1
ATOM 474 O O . CYS A 1 62 ? -12.734 -38.844 56 1 74.12 62 CYS A O 1
ATOM 476 N N . SER A 1 63 ? -12.219 -39.656 57.969 1 77.25 63 SER A N 1
ATOM 477 C CA . SER A 1 63 ? -12.984 -38.688 58.719 1 77.25 63 SER A CA 1
ATOM 478 C C . SER A 1 63 ? -12.617 -37.25 58.312 1 77.25 63 SER A C 1
ATOM 480 O O . SER A 1 63 ? -13.469 -36.375 58.281 1 77.25 63 SER A O 1
ATOM 482 N N . ARG A 1 64 ? -11.406 -37.125 57.938 1 75.94 64 ARG A N 1
ATOM 483 C CA . ARG A 1 64 ? -10.961 -35.812 57.531 1 75.94 64 ARG A CA 1
ATOM 484 C C . ARG A 1 64 ? -11.508 -35.438 56.156 1 75.94 64 ARG A C 1
ATOM 486 O O . ARG A 1 64 ? -11.992 -34.312 55.938 1 75.94 64 ARG A O 1
ATOM 493 N N . CYS A 1 65 ? -11.344 -36.344 55.281 1 76.12 65 CYS A N 1
ATOM 494 C CA . CYS A 1 65 ? -11.875 -36.125 53.938 1 76.12 65 CYS A CA 1
ATOM 495 C C . CYS A 1 65 ? -13.391 -35.938 53.969 1 76.12 65 CYS A C 1
ATOM 497 O O . CYS A 1 65 ? -13.938 -35.125 53.219 1 76.12 65 CYS A O 1
ATOM 499 N N . GLN A 1 66 ? -14.039 -36.5 54.875 1 77.75 66 GLN A N 1
ATOM 500 C CA . GLN A 1 66 ? -15.477 -36.344 55.062 1 77.75 66 GLN A CA 1
ATOM 501 C C . GLN A 1 66 ? -15.805 -34.969 55.594 1 77.75 66 GLN A C 1
ATOM 503 O O . GLN A 1 66 ? -16.75 -34.312 55.125 1 77.75 66 GLN A O 1
ATOM 508 N N . ARG A 1 67 ? -15.023 -34.594 56.5 1 78.31 67 ARG A N 1
ATOM 509 C CA . ARG A 1 67 ? -15.281 -33.312 57.125 1 78.31 67 ARG A CA 1
ATOM 510 C C . ARG A 1 67 ? -14.992 -32.156 56.156 1 78.31 67 ARG A C 1
ATOM 512 O O . ARG A 1 67 ? -15.727 -31.172 56.125 1 78.31 67 ARG A O 1
ATOM 519 N N . LEU A 1 68 ? -14.008 -32.406 55.406 1 76.06 68 LEU A N 1
ATOM 520 C CA . LEU A 1 68 ? -13.586 -31.359 54.5 1 76.06 68 LEU A CA 1
ATOM 521 C C . LEU A 1 68 ? -14.188 -31.547 53.125 1 76.06 68 LEU A C 1
ATOM 523 O O . LEU A 1 68 ? -13.891 -30.781 52.188 1 76.06 68 LEU A O 1
ATOM 527 N N . GLU A 1 69 ? -15.109 -32.531 53 1 76.94 69 GLU A N 1
ATOM 528 C CA . GLU A 1 69 ? -15.805 -32.875 51.75 1 76.94 69 GLU A CA 1
ATOM 529 C C . GLU A 1 69 ? -14.82 -33.062 50.625 1 76.94 69 GLU A C 1
ATOM 531 O O . GLU A 1 69 ? -14.992 -32.469 49.531 1 76.94 69 GLU A O 1
ATOM 536 N N . LEU A 1 70 ? -13.859 -33.656 50.969 1 75.38 70 LEU A N 1
ATOM 537 C CA . LEU A 1 70 ? -12.867 -33.969 49.938 1 75.38 70 LEU A CA 1
ATOM 538 C C . LEU A 1 70 ? -13.031 -35.406 49.438 1 75.38 70 LEU A C 1
ATOM 540 O O . LEU A 1 70 ? -13.586 -36.25 50.156 1 75.38 70 LEU A O 1
ATOM 544 N N . GLU A 1 71 ? -12.695 -35.594 48.219 1 75.69 71 GLU A N 1
ATOM 545 C CA . GLU A 1 71 ? -12.711 -36.938 47.688 1 75.69 71 GLU A CA 1
ATOM 546 C C . GLU A 1 71 ? -11.602 -37.781 48.281 1 75.69 71 GLU A C 1
ATOM 548 O O . GLU A 1 71 ? -10.422 -37.531 48.062 1 75.69 71 GLU A O 1
ATOM 553 N N . CYS A 1 72 ? -11.875 -38.594 49.094 1 72.88 72 CYS A N 1
ATOM 554 C CA . CYS A 1 72 ? -10.945 -39.469 49.781 1 72.88 72 CYS A CA 1
ATOM 555 C C . CYS A 1 72 ? -10.578 -40.656 48.875 1 72.88 72 CYS A C 1
ATOM 557 O O . CYS A 1 72 ? -11.414 -41.531 48.625 1 72.88 72 CYS A O 1
ATOM 559 N N . ARG A 1 73 ? -9.594 -40.625 48.125 1 75.06 73 ARG A N 1
ATOM 560 C CA . ARG A 1 73 ? -9.133 -41.719 47.25 1 75.06 73 ARG A CA 1
ATOM 561 C C . ARG A 1 73 ? -7.781 -42.25 47.719 1 75.06 73 ARG A C 1
ATOM 563 O O . ARG A 1 73 ? -6.906 -41.469 48.094 1 75.06 73 ARG A O 1
ATOM 570 N N . VAL A 1 74 ? -7.645 -43.469 47.75 1 70.06 74 VAL A N 1
ATOM 571 C CA . VAL A 1 74 ? -6.391 -44.125 48.094 1 70.06 74 VAL A CA 1
ATOM 572 C C . VAL A 1 74 ? -5.723 -44.656 46.844 1 70.06 74 VAL A C 1
ATOM 574 O O . VAL A 1 74 ? -6.262 -45.531 46.156 1 70.06 74 VAL A O 1
ATOM 577 N N . ASP A 1 75 ? -4.855 -44 46.219 1 70.69 75 ASP A N 1
ATOM 578 C CA . ASP A 1 75 ? -4.043 -44.469 45.094 1 70.69 75 ASP A CA 1
ATOM 579 C C . ASP A 1 75 ? -2.646 -44.875 45.562 1 70.69 75 ASP A C 1
ATOM 581 O O . ASP A 1 75 ? -1.955 -44.094 46.219 1 70.69 75 ASP A O 1
ATOM 585 N N . ASP A 1 76 ? -2.299 -46.031 45.406 1 67.5 76 ASP A N 1
ATOM 586 C CA . ASP A 1 76 ? -1.014 -46.594 45.812 1 67.5 76 ASP A CA 1
ATOM 587 C C . ASP A 1 76 ? 0.142 -45.906 45.125 1 67.5 76 ASP A C 1
ATOM 589 O O . ASP A 1 76 ? 1.273 -45.906 45.594 1 67.5 76 ASP A O 1
ATOM 593 N N . THR A 1 77 ? -0.09 -45.344 44 1 66.19 77 THR A N 1
ATOM 594 C CA . THR A 1 77 ? 0.96 -44.719 43.188 1 66.19 77 THR A CA 1
ATOM 595 C C . THR A 1 77 ? 1.048 -43.219 43.469 1 66.19 77 THR A C 1
ATOM 597 O O . THR A 1 77 ? 1.827 -42.5 42.844 1 66.19 77 THR A O 1
ATOM 600 N N . PHE A 1 78 ? 0.306 -42.75 44.375 1 64.94 78 PHE A N 1
ATOM 601 C CA . PHE A 1 78 ? 0.299 -41.312 44.625 1 64.94 78 PHE A CA 1
ATOM 602 C C . PHE A 1 78 ? 1.577 -40.875 45.344 1 64.94 78 PHE A C 1
ATOM 604 O O . PHE A 1 78 ? 1.921 -41.438 46.406 1 64.94 78 PHE A O 1
ATOM 611 N N . LYS A 1 79 ? 2.412 -40.188 44.75 1 66.06 79 LYS A N 1
ATOM 612 C CA . LYS A 1 79 ? 3.578 -39.531 45.344 1 66.06 79 LYS A CA 1
ATOM 613 C C . LYS A 1 79 ? 3.279 -38.094 45.719 1 66.06 79 LYS A C 1
ATOM 615 O O . LYS A 1 79 ? 2.611 -37.375 45 1 66.06 79 LYS A O 1
ATOM 620 N N . ARG A 1 80 ? 3.566 -37.625 46.906 1 58.44 80 ARG A N 1
ATOM 621 C CA . ARG A 1 80 ? 3.367 -36.312 47.469 1 58.44 80 ARG A CA 1
ATOM 622 C C . ARG A 1 80 ? 4.012 -35.219 46.594 1 58.44 80 ARG A C 1
ATOM 624 O O . ARG A 1 80 ? 5.18 -35.344 46.219 1 58.44 80 ARG A O 1
ATOM 631 N N . THR A 1 81 ? 3.316 -34.344 45.938 1 55 81 THR A N 1
ATOM 632 C CA . THR A 1 81 ? 3.891 -33.219 45.219 1 55 81 THR A CA 1
ATOM 633 C C . THR A 1 81 ? 4.289 -32.094 46.188 1 55 81 THR A C 1
ATOM 635 O O . THR A 1 81 ? 3.492 -31.672 47.031 1 55 81 THR A O 1
ATOM 638 N N . ARG A 1 82 ? 5.543 -31.922 46.469 1 49.62 82 ARG A N 1
ATOM 639 C CA . ARG A 1 82 ? 6.039 -30.859 47.344 1 49.62 82 ARG A CA 1
ATOM 640 C C . ARG A 1 82 ? 5.555 -29.5 46.844 1 49.62 82 ARG A C 1
ATOM 642 O O . ARG A 1 82 ? 5.609 -29.203 45.656 1 49.62 82 ARG A O 1
ATOM 649 N N . LYS A 1 83 ? 4.871 -28.781 47.656 1 48.25 83 LYS A N 1
ATOM 650 C CA . LYS A 1 83 ? 4.344 -27.438 47.438 1 48.25 83 LYS A CA 1
ATOM 651 C C . LYS A 1 83 ? 5.41 -26.516 46.875 1 48.25 83 LYS A C 1
ATOM 653 O O . LYS A 1 83 ? 5.102 -25.609 46.062 1 48.25 83 LYS A O 1
ATOM 658 N N . ARG A 1 84 ? 6.598 -26.656 47.219 1 48.44 84 ARG A N 1
ATOM 659 C CA . ARG A 1 84 ? 7.668 -25.859 46.625 1 48.44 84 ARG A CA 1
ATOM 660 C C . ARG A 1 84 ? 7.777 -26.125 45.125 1 48.44 84 ARG A C 1
ATOM 662 O O . ARG A 1 84 ? 8.156 -25.219 44.344 1 48.44 84 ARG A O 1
ATOM 669 N N . LYS A 1 85 ? 7.441 -27.312 44.719 1 51.62 85 LYS A N 1
ATOM 670 C CA . LYS A 1 85 ? 7.496 -27.594 43.281 1 51.62 85 LYS A CA 1
ATOM 671 C C . LYS A 1 85 ? 6.398 -26.844 42.531 1 51.62 85 LYS A C 1
ATOM 673 O O . LYS A 1 85 ? 6.617 -26.391 41.406 1 51.62 85 LYS A O 1
ATOM 678 N N . VAL A 1 86 ? 5.371 -26.625 43.156 1 52.91 86 VAL A N 1
ATOM 679 C CA . VAL A 1 86 ? 4.289 -25.875 42.531 1 52.91 86 VAL A CA 1
ATOM 680 C C . VAL A 1 86 ? 4.672 -24.406 42.406 1 52.91 86 VAL A C 1
ATOM 682 O O . VAL A 1 86 ? 4.438 -23.781 41.375 1 52.91 86 VAL A O 1
ATOM 685 N N . SER A 1 87 ? 5.293 -23.875 43.406 1 55.38 87 SER A N 1
ATOM 686 C CA . SER A 1 87 ? 5.766 -22.5 43.281 1 55.38 87 SER A CA 1
ATOM 687 C C . SER A 1 87 ? 6.855 -22.375 42.219 1 55.38 87 SER A C 1
ATOM 689 O O . SER A 1 87 ? 6.867 -21.422 41.469 1 55.38 87 SER A O 1
ATOM 691 N N . THR A 1 88 ? 7.738 -23.344 42.156 1 61.16 88 THR A N 1
ATOM 692 C CA . THR A 1 88 ? 8.734 -23.328 41.062 1 61.16 88 THR A CA 1
ATOM 693 C C . THR A 1 88 ? 8.078 -23.562 39.719 1 61.16 88 THR A C 1
ATOM 695 O O . THR A 1 88 ? 8.453 -22.938 38.719 1 61.16 88 THR A O 1
ATOM 698 N N . GLU A 1 89 ? 7.062 -24.375 39.656 1 62.44 89 GLU A N 1
ATOM 699 C CA . GLU A 1 89 ? 6.336 -24.594 38.406 1 62.44 89 GLU A CA 1
ATOM 700 C C . GLU A 1 89 ? 5.488 -23.375 38.062 1 62.44 89 GLU A C 1
ATOM 702 O O . GLU A 1 89 ? 5.418 -22.969 36.906 1 62.44 89 GLU A O 1
ATOM 707 N N . LEU A 1 90 ? 4.887 -22.688 38.969 1 63.03 90 LEU A N 1
ATOM 708 C CA . LEU A 1 90 ? 4.172 -21.438 38.719 1 63.03 90 LEU A CA 1
ATOM 709 C C . LEU A 1 90 ? 5.145 -20.312 38.438 1 63.03 90 LEU A C 1
ATOM 711 O O . LEU A 1 90 ? 4.895 -19.484 37.531 1 63.03 90 LEU A O 1
ATOM 715 N N . GLU A 1 91 ? 6.262 -20.297 39.094 1 64.19 91 GLU A N 1
ATOM 716 C CA . GLU A 1 91 ? 7.312 -19.359 38.719 1 64.19 91 GLU A CA 1
ATOM 717 C C . GLU A 1 91 ? 7.918 -19.703 37.375 1 64.19 91 GLU A C 1
ATOM 719 O O . GLU A 1 91 ? 8.203 -18.828 36.562 1 64.19 91 GLU A O 1
ATOM 724 N N . GLU A 1 92 ? 8.078 -20.953 37.031 1 64.81 92 GLU A N 1
ATOM 725 C CA . GLU A 1 92 ? 8.5 -21.344 35.719 1 64.81 92 GLU A CA 1
ATOM 726 C C . GLU A 1 92 ? 7.406 -21.062 34.688 1 64.81 92 GLU A C 1
ATOM 728 O O . GLU A 1 92 ? 7.695 -20.625 33.562 1 64.81 92 GLU A O 1
ATOM 733 N N . GLU A 1 93 ? 6.207 -21.266 34.969 1 65.44 93 GLU A N 1
ATOM 734 C CA . GLU A 1 93 ? 5.117 -20.875 34.094 1 65.44 93 GLU A CA 1
ATOM 735 C C . GLU A 1 93 ? 5.016 -19.344 33.969 1 65.44 93 GLU A C 1
ATOM 737 O O . GLU A 1 93 ? 4.781 -18.812 32.875 1 65.44 93 GLU A O 1
ATOM 742 N N . ILE A 1 94 ? 5.156 -18.609 35 1 64.5 94 ILE A N 1
ATOM 743 C CA . ILE A 1 94 ? 5.258 -17.156 34.906 1 64.5 94 ILE A CA 1
ATOM 744 C C . ILE A 1 94 ? 6.5 -16.766 34.125 1 64.5 94 ILE A C 1
ATOM 746 O O . ILE A 1 94 ? 6.438 -15.891 33.25 1 64.5 94 ILE A O 1
ATOM 750 N N . ASN A 1 95 ? 7.668 -17.375 34.344 1 63.75 95 ASN A N 1
ATOM 751 C CA . ASN A 1 95 ? 8.852 -17.094 33.531 1 63.75 95 ASN A CA 1
ATOM 752 C C . ASN A 1 95 ? 8.664 -17.562 32.094 1 63.75 95 ASN A C 1
ATOM 754 O O . ASN A 1 95 ? 9.086 -16.891 31.172 1 63.75 95 ASN A O 1
ATOM 758 N N . LYS A 1 96 ? 8.031 -18.641 31.922 1 63.59 96 LYS A N 1
ATOM 759 C CA . LYS A 1 96 ? 7.641 -19.062 30.578 1 63.59 96 LYS A CA 1
ATOM 760 C C . LYS A 1 96 ? 6.602 -18.125 29.984 1 63.59 96 LYS A C 1
ATOM 762 O O . LYS A 1 96 ? 6.707 -17.734 28.812 1 63.59 96 LYS A O 1
ATOM 767 N N . LEU A 1 97 ? 5.617 -17.734 30.641 1 63.69 97 LEU A N 1
ATOM 768 C CA . LEU A 1 97 ? 4.656 -16.75 30.172 1 63.69 97 LEU A CA 1
ATOM 769 C C . LEU A 1 97 ? 5.297 -15.359 30.078 1 63.69 97 LEU A C 1
ATOM 771 O O . LEU A 1 97 ? 5.043 -14.609 29.141 1 63.69 97 LEU A O 1
ATOM 775 N N . LYS A 1 98 ? 6.125 -15.047 30.984 1 62.62 98 LYS A N 1
ATOM 776 C CA . LYS A 1 98 ? 6.938 -13.836 30.875 1 62.62 98 LYS A CA 1
ATOM 777 C C . LYS A 1 98 ? 7.977 -13.977 29.766 1 62.62 98 LYS A C 1
ATOM 779 O O . LYS A 1 98 ? 8.211 -13.031 29 1 62.62 98 LYS A O 1
ATOM 784 N N . ARG A 1 99 ? 8.656 -15.078 29.641 1 57.94 99 ARG A N 1
ATOM 785 C CA . ARG A 1 99 ? 9.477 -15.32 28.453 1 57.94 99 ARG A CA 1
ATOM 786 C C . ARG A 1 99 ? 8.609 -15.359 27.188 1 57.94 99 ARG A C 1
ATOM 788 O O . ARG A 1 99 ? 9 -14.812 26.156 1 57.94 99 ARG A O 1
ATOM 795 N N . GLN A 1 100 ? 7.52 -15.977 27.234 1 52.97 100 GLN A N 1
ATOM 796 C CA . GLN A 1 100 ? 6.582 -15.891 26.125 1 52.97 100 GLN A CA 1
ATOM 797 C C . GLN A 1 100 ? 6.039 -14.477 25.953 1 52.97 100 GLN A C 1
ATOM 799 O O . GLN A 1 100 ? 5.891 -13.992 24.828 1 52.97 100 GLN A O 1
ATOM 804 N N . LEU A 1 101 ? 5.75 -13.828 26.953 1 49.44 101 LEU A N 1
ATOM 805 C CA . LEU A 1 101 ? 5.441 -12.406 26.906 1 49.44 101 LEU A CA 1
ATOM 806 C C . LEU A 1 101 ? 6.703 -11.586 26.625 1 49.44 101 LEU A C 1
ATOM 808 O O . LEU A 1 101 ? 6.652 -10.594 25.891 1 49.44 101 LEU A O 1
ATOM 812 N N . SER A 1 102 ? 7.891 -11.773 27.188 1 48.09 102 SER A N 1
ATOM 813 C CA . SER A 1 102 ? 9.156 -11.109 26.859 1 48.09 102 SER A CA 1
ATOM 814 C C . SER A 1 102 ? 9.641 -11.5 25.469 1 48.09 102 SER A C 1
ATOM 816 O O . SER A 1 102 ? 10.297 -10.711 24.781 1 48.09 102 SER A O 1
ATOM 818 N N . VAL A 1 103 ? 9.602 -12.727 24.984 1 42.25 103 VAL A N 1
ATOM 819 C CA . VAL A 1 103 ? 9.82 -13.016 23.578 1 42.25 103 VAL A CA 1
ATOM 820 C C . VAL A 1 103 ? 8.852 -12.188 22.734 1 42.25 103 VAL A C 1
ATOM 822 O O . VAL A 1 103 ? 9.203 -11.719 21.641 1 42.25 103 VAL A O 1
ATOM 825 N N . TYR A 1 104 ? 7.59 -11.945 23.078 1 37.06 104 TYR A N 1
ATOM 826 C CA . TYR A 1 104 ? 6.789 -10.875 22.5 1 37.06 104 TYR A CA 1
ATOM 827 C C . TYR A 1 104 ? 7.336 -9.508 22.906 1 37.06 104 TYR A C 1
ATOM 829 O O . TYR A 1 104 ? 7.301 -8.562 22.109 1 37.06 104 TYR A O 1
ATOM 837 N N . GLU A 1 105 ? 7.801 -9.164 23.953 1 36.72 105 GLU A N 1
ATOM 838 C CA . GLU A 1 105 ? 8.492 -7.945 24.359 1 36.72 105 GLU A CA 1
ATOM 839 C C . GLU A 1 105 ? 9.977 -8.008 24.016 1 36.72 105 GLU A C 1
ATOM 841 O O . GLU A 1 105 ? 10.609 -6.98 23.781 1 36.72 105 GLU A O 1
ATOM 846 N N . GLY A 1 106 ? 10.688 -8.984 24.219 1 34.34 106 GLY A N 1
ATOM 847 C CA . GLY A 1 106 ? 12.133 -9.125 24.109 1 34.34 106 GLY A CA 1
ATOM 848 C C . GLY A 1 106 ? 12.617 -9.133 22.672 1 34.34 106 GLY A C 1
ATOM 849 O O . GLY A 1 106 ? 13.766 -9.484 22.406 1 34.34 106 GLY A O 1
ATOM 850 N N . ALA A 1 107 ? 11.953 -9.133 21.578 1 29.5 107 ALA A N 1
ATOM 851 C CA . ALA A 1 107 ? 12.906 -9.031 20.484 1 29.5 107 ALA A CA 1
ATOM 852 C C . ALA A 1 107 ? 13.953 -7.957 20.766 1 29.5 107 ALA A C 1
ATOM 854 O O . ALA A 1 107 ? 15.148 -8.164 20.531 1 29.5 107 ALA A O 1
ATOM 855 N N . GLY A 1 108 ? 14.086 -6.625 20.531 1 25.27 108 GLY A N 1
ATOM 856 C CA . GLY A 1 108 ? 15.398 -6.039 20.344 1 25.27 108 GLY A CA 1
ATOM 857 C C . GLY A 1 108 ? 16.125 -5.785 21.656 1 25.27 108 GLY A C 1
ATOM 858 O O . GLY A 1 108 ? 17.203 -5.18 21.672 1 25.27 108 GLY A O 1
ATOM 859 N N . LEU A 1 109 ? 15.406 -5.609 22.766 1 25.31 109 LEU A N 1
ATOM 860 C CA . LEU A 1 109 ? 16.219 -4.746 23.625 1 25.31 109 LEU A CA 1
ATOM 861 C C . LEU A 1 109 ? 17.297 -5.547 24.344 1 25.31 109 LEU A C 1
ATOM 863 O O . LEU A 1 109 ? 17 -6.383 25.203 1 25.31 109 LEU A O 1
ATOM 867 N N . ARG A 1 110 ? 18.359 -5.883 23.562 1 24.59 110 ARG A N 1
ATOM 868 C CA . ARG A 1 110 ? 19.516 -6.488 24.203 1 24.59 110 ARG A CA 1
ATOM 869 C C . ARG A 1 110 ? 19.766 -5.848 25.562 1 24.59 110 ARG A C 1
ATOM 871 O O . ARG A 1 110 ? 19.422 -4.688 25.797 1 24.59 110 ARG A O 1
ATOM 878 N N . ASP A 1 111 ? 20.328 -6.512 26.469 1 24.41 111 ASP A N 1
ATOM 879 C CA . ASP A 1 111 ? 20.844 -6.578 27.828 1 24.41 111 ASP A CA 1
ATOM 880 C C . ASP A 1 111 ? 21.984 -5.57 28.031 1 24.41 111 ASP A C 1
ATOM 882 O O . ASP A 1 111 ? 23.125 -5.82 27.625 1 24.41 111 ASP A O 1
ATOM 886 N N . VAL A 1 112 ? 21.828 -4.188 27.797 1 21.16 112 VAL A N 1
ATOM 887 C CA . VAL A 1 112 ? 22.938 -3.338 28.203 1 21.16 112 VAL A CA 1
ATOM 888 C C . VAL A 1 112 ? 23.281 -3.588 29.672 1 21.16 112 VAL A C 1
ATOM 890 O O . VAL A 1 112 ? 22.438 -3.389 30.547 1 21.16 112 VAL A O 1
ATOM 893 N N . THR A 1 113 ? 24.062 -4.488 29.891 1 20.39 113 THR A N 1
ATOM 894 C CA . THR A 1 113 ? 24.719 -4.738 31.172 1 20.39 113 THR A CA 1
ATOM 895 C C . THR A 1 113 ? 25.375 -3.465 31.703 1 20.39 113 THR A C 1
ATOM 897 O O . THR A 1 113 ? 26.281 -2.92 31.094 1 20.39 113 THR A O 1
ATOM 900 N N . VAL A 1 114 ? 24.578 -2.605 32.281 1 19.62 114 VAL A N 1
ATOM 901 C CA . VAL A 1 114 ? 25.062 -1.403 32.938 1 19.62 114 VAL A CA 1
ATOM 902 C C . VAL A 1 114 ? 26.078 -1.788 34 1 19.62 114 VAL A C 1
ATOM 904 O O . VAL A 1 114 ? 25.766 -2.564 34.906 1 19.62 114 VAL A O 1
ATOM 907 N N . PRO A 1 115 ? 27.359 -1.749 33.719 1 18.17 115 PRO A N 1
ATOM 908 C CA . PRO A 1 115 ? 28.328 -2.045 34.781 1 18.17 115 PRO A CA 1
ATOM 909 C C . PRO A 1 115 ? 28.156 -1.164 36 1 18.17 115 PRO A C 1
ATOM 911 O O . PRO A 1 115 ? 27.594 -0.073 35.906 1 18.17 115 PRO A O 1
ATOM 914 N N . ALA A 1 116 ? 28.375 -1.593 37.219 1 19.06 116 ALA A N 1
ATOM 915 C CA . ALA A 1 116 ? 28.172 -1.154 38.594 1 19.06 116 ALA A CA 1
ATOM 916 C C . ALA A 1 116 ? 29.094 0.007 38.938 1 19.06 116 ALA A C 1
ATOM 918 O O . ALA A 1 116 ? 29.141 0.455 40.094 1 19.06 116 ALA A O 1
ATOM 919 N N . VAL A 1 117 ? 29.438 0.894 37.938 1 17.28 117 VAL A N 1
ATOM 920 C CA . VAL A 1 117 ? 30.594 1.617 38.469 1 17.28 117 VAL A CA 1
ATOM 921 C C . VAL A 1 117 ? 30.266 2.203 39.844 1 17.28 117 VAL A C 1
ATOM 923 O O . VAL A 1 117 ? 29.109 2.537 40.125 1 17.28 117 VAL A O 1
ATOM 926 N N . ARG A 1 118 ? 31.391 2.5 40.688 1 17.31 118 ARG A N 1
ATOM 927 C CA . ARG A 1 118 ? 31.859 2.699 42.062 1 17.31 118 ARG A CA 1
ATOM 928 C C . ARG A 1 118 ? 31.375 4.031 42.594 1 17.31 118 ARG A C 1
ATOM 930 O O . ARG A 1 118 ? 31.062 4.949 41.844 1 17.31 118 ARG A O 1
ATOM 937 N N . ASP A 1 119 ? 31.453 4.344 43.906 1 16.64 119 ASP A N 1
ATOM 938 C CA . ASP A 1 119 ? 30.906 5.094 45.031 1 16.64 119 ASP A CA 1
ATOM 939 C C . ASP A 1 119 ? 31.375 6.547 45 1 16.64 119 ASP A C 1
ATOM 941 O O . ASP A 1 119 ? 30.609 7.461 45.312 1 16.64 119 ASP A O 1
ATOM 945 N N . PRO A 1 120 ? 32.531 7.062 44.438 1 16.66 120 PRO A N 1
ATOM 946 C CA . PRO A 1 120 ? 33.344 7.738 45.438 1 16.66 120 PRO A CA 1
ATOM 947 C C . PRO A 1 120 ? 32.781 9.078 45.875 1 16.66 120 PRO A C 1
ATOM 949 O O . PRO A 1 120 ? 31.859 9.609 45.219 1 16.66 120 PRO A O 1
ATOM 952 N N . ALA A 1 121 ? 33.656 10.094 46.531 1 17.27 121 ALA A N 1
ATOM 953 C CA . ALA A 1 121 ? 33.844 10.992 47.656 1 17.27 121 ALA A CA 1
ATOM 954 C C . ALA A 1 121 ? 33.312 12.383 47.344 1 17.27 121 ALA A C 1
ATOM 956 O O . ALA A 1 121 ? 33.156 12.75 46.188 1 17.27 121 ALA A O 1
ATOM 957 N N . ALA A 1 122 ? 32.906 13.32 48.406 1 17.73 122 ALA A N 1
ATOM 958 C CA . ALA A 1 122 ? 32.25 14.547 48.875 1 17.73 122 ALA A CA 1
ATOM 959 C C . ALA A 1 122 ? 33.062 15.773 48.469 1 17.73 122 ALA A C 1
ATOM 961 O O . ALA A 1 122 ? 32.562 16.906 48.531 1 17.73 122 ALA A O 1
ATOM 962 N N . ARG A 1 123 ? 34.312 15.953 48 1 16.34 123 ARG A N 1
ATOM 963 C CA . ARG A 1 123 ? 35.125 16.969 48.688 1 16.34 123 ARG A CA 1
ATOM 964 C C . ARG A 1 123 ? 34.594 18.375 48.375 1 16.34 123 ARG A C 1
ATOM 966 O O . ARG A 1 123 ? 33.906 18.578 47.375 1 16.34 123 ARG A O 1
ATOM 973 N N . THR A 1 124 ? 35.312 19.516 49.031 1 15.83 124 THR A N 1
ATOM 974 C CA . THR A 1 124 ? 35.344 20.781 49.75 1 15.83 124 THR A CA 1
ATOM 975 C C . THR A 1 124 ? 35.625 21.953 48.812 1 15.83 124 THR A C 1
ATOM 977 O O . THR A 1 124 ? 35.562 23.109 49.219 1 15.83 124 THR A O 1
ATOM 980 N N . LEU A 1 125 ? 35.906 21.953 47.531 1 15.15 125 LEU A N 1
ATOM 981 C CA . LEU A 1 125 ? 36.938 22.938 47.25 1 15.15 125 LEU A CA 1
ATOM 982 C C . LEU A 1 125 ? 36.406 24.359 47.438 1 15.15 125 LEU A C 1
ATOM 984 O O . LEU A 1 125 ? 35.25 24.641 47.156 1 15.15 125 LEU A O 1
ATOM 988 N N . ALA A 1 126 ? 37.281 25.406 47.844 1 16.23 126 ALA A N 1
ATOM 989 C CA . ALA A 1 126 ? 37.5 26.672 48.531 1 16.23 126 ALA A CA 1
ATOM 990 C C . ALA A 1 126 ? 37.125 27.844 47.656 1 16.23 126 ALA A C 1
ATOM 992 O O . ALA A 1 126 ? 36.812 27.672 46.469 1 16.23 126 ALA A O 1
ATOM 993 N N . GLU A 1 127 ? 38.125 28.906 47.281 1 15.21 127 GLU A N 1
ATOM 994 C CA . GLU A 1 127 ? 38.312 30.281 47.75 1 15.21 127 GLU A CA 1
ATOM 995 C C . GLU A 1 127 ? 38.062 31.266 46.625 1 15.21 127 GLU A C 1
ATOM 997 O O . GLU A 1 127 ? 37.688 32.406 46.875 1 15.21 127 GLU A O 1
ATOM 1002 N N . GLY A 1 128 ? 38.219 31.125 45.281 1 14.91 128 GLY A N 1
ATOM 1003 C CA . GLY A 1 128 ? 39.125 32.219 44.844 1 14.91 128 GLY A CA 1
ATOM 1004 C C . GLY A 1 128 ? 38.406 33.531 44.719 1 14.91 128 GLY A C 1
ATOM 1005 O O . GLY A 1 128 ? 37.188 33.594 44.656 1 14.91 128 GLY A O 1
ATOM 1006 N N . ASP A 1 129 ? 39.219 34.688 44.344 1 15.99 129 ASP A N 1
ATOM 1007 C CA . ASP A 1 129 ? 39.406 36.094 44.562 1 15.99 129 ASP A CA 1
ATOM 1008 C C . ASP A 1 129 ? 38.562 36.906 43.562 1 15.99 129 ASP A C 1
ATOM 1010 O O . ASP A 1 129 ? 38.125 36.406 42.531 1 15.99 129 ASP A O 1
ATOM 1014 N N . GLY A 1 130 ? 38.781 38.375 43.438 1 15.31 130 GLY A N 1
ATOM 1015 C CA . GLY A 1 130 ? 38.156 39.688 43.531 1 15.31 130 GLY A CA 1
ATOM 1016 C C . GLY A 1 130 ? 37.969 40.344 42.156 1 15.31 130 GLY A C 1
ATOM 1017 O O . GLY A 1 130 ? 37.188 41.281 42.031 1 15.31 130 GLY A O 1
ATOM 1018 N N . PRO A 1 131 ? 38.406 40 40.844 1 15.91 131 PRO A N 1
ATOM 1019 C CA . PRO A 1 131 ? 38.969 41.281 40.375 1 15.91 131 PRO A CA 1
ATOM 1020 C C . PRO A 1 131 ? 37.875 42.219 39.875 1 15.91 131 PRO A C 1
ATOM 1022 O O . PRO A 1 131 ? 36.781 41.812 39.531 1 15.91 131 PRO A O 1
ATOM 1025 N N . PRO A 1 132 ? 38.219 43.594 39.594 1 15.85 132 PRO A N 1
ATOM 1026 C CA . PRO A 1 132 ? 37.656 44.969 39.656 1 15.85 132 PRO A CA 1
ATOM 1027 C C . PRO A 1 132 ? 36.938 45.375 38.375 1 15.85 132 PRO A C 1
ATOM 1029 O O . PRO A 1 132 ? 35.781 45.781 38.438 1 15.85 132 PRO A O 1
ATOM 1032 N N . ALA A 1 133 ? 37.688 46.031 37.25 1 14.81 133 ALA A N 1
ATOM 1033 C CA . ALA A 1 133 ? 37.625 47.469 37 1 14.81 133 ALA A CA 1
ATOM 1034 C C . ALA A 1 133 ? 36.656 47.781 35.875 1 14.81 133 ALA A C 1
ATOM 1036 O O . ALA A 1 133 ? 35.75 48.594 36.062 1 14.81 133 ALA A O 1
ATOM 1037 N N . ALA A 1 134 ? 37.125 48.156 34.531 1 15.34 134 ALA A N 1
ATOM 1038 C CA . ALA A 1 134 ? 37.188 49.562 34.062 1 15.34 134 ALA A CA 1
ATOM 1039 C C . ALA A 1 134 ? 36.031 49.844 33.125 1 15.34 134 ALA A C 1
ATOM 1041 O O . ALA A 1 134 ? 35.406 48.938 32.562 1 15.34 134 ALA A O 1
ATOM 1042 N N . ARG A 1 135 ? 36.125 50.969 32.094 1 15.2 135 ARG A N 1
ATOM 1043 C CA . ARG A 1 135 ? 35.656 52.312 31.906 1 15.2 135 ARG A CA 1
ATOM 1044 C C . ARG A 1 135 ? 34.781 52.438 30.672 1 15.2 135 ARG A C 1
ATOM 1046 O O . ARG A 1 135 ? 33.688 52.969 30.719 1 15.2 135 ARG A O 1
ATOM 1053 N N . ASP A 1 136 ? 35.25 52.281 29.344 1 14.52 136 ASP A N 1
ATOM 1054 C CA . ASP A 1 136 ? 35.281 53.531 28.562 1 14.52 136 ASP A CA 1
ATOM 1055 C C . ASP A 1 136 ? 33.969 53.719 27.797 1 14.52 136 ASP A C 1
ATOM 1057 O O . ASP A 1 136 ? 33.25 52.75 27.531 1 14.52 136 ASP A O 1
ATOM 1061 N N . ARG A 1 137 ? 33.812 54.812 26.766 1 15.3 137 ARG A N 1
ATOM 1062 C CA . ARG A 1 137 ? 33.125 56.094 26.5 1 15.3 137 ARG A CA 1
ATOM 1063 C C . ARG A 1 137 ? 32.219 55.938 25.281 1 15.3 137 ARG A C 1
ATOM 1065 O O . ARG A 1 137 ? 31.047 56.344 25.344 1 15.3 137 ARG A O 1
ATOM 1072 N N . GLN A 1 138 ? 32.656 55.875 23.906 1 14.51 138 GLN A N 1
ATOM 1073 C CA . GLN A 1 138 ? 32.5 57.031 23.047 1 14.51 138 GLN A CA 1
ATOM 1074 C C . GLN A 1 138 ? 31.172 56.969 22.281 1 14.51 138 GLN A C 1
ATOM 1076 O O . GLN A 1 138 ? 30.594 55.875 22.141 1 14.51 138 GLN A O 1
ATOM 1081 N N . ALA A 1 139 ? 31.047 57.625 20.844 1 16.12 139 ALA A N 1
ATOM 1082 C CA . ALA A 1 139 ? 30.453 58.812 20.266 1 16.12 139 ALA A CA 1
ATOM 1083 C C . ALA A 1 139 ? 29.266 58.469 19.375 1 16.12 139 ALA A C 1
ATOM 1085 O O . ALA A 1 139 ? 29.094 57.312 18.984 1 16.12 139 ALA A O 1
ATOM 1086 N N . SER A 1 140 ? 29.078 59.156 18.156 1 15.64 140 SER A N 1
ATOM 1087 C CA . SER A 1 140 ? 28.156 60.188 17.719 1 15.64 140 SER A CA 1
ATOM 1088 C C . SER A 1 140 ? 27.188 59.656 16.672 1 15.64 140 SER A C 1
ATOM 1090 O O . SER A 1 140 ? 25.969 59.781 16.828 1 15.64 140 SER A O 1
ATOM 1092 N N . ARG A 1 141 ? 27.422 59.594 15.164 1 15.97 141 ARG A N 1
ATOM 1093 C CA . ARG A 1 141 ? 26.891 60.594 14.258 1 15.97 141 ARG A CA 1
ATOM 1094 C C . ARG A 1 141 ? 25.656 60.094 13.523 1 15.97 141 ARG A C 1
ATOM 1096 O O . ARG A 1 141 ? 25.422 58.875 13.477 1 15.97 141 ARG A O 1
ATOM 1103 N N . ASP A 1 142 ? 25.344 60.531 12.133 1 15.66 142 ASP A N 1
ATOM 1104 C CA . ASP A 1 142 ? 24.391 61.406 11.43 1 15.66 142 ASP A CA 1
ATOM 1105 C C . ASP A 1 142 ? 23.516 60.594 10.477 1 15.66 142 ASP A C 1
ATOM 1107 O O . ASP A 1 142 ? 22.344 60.906 10.266 1 15.66 142 ASP A O 1
ATOM 1111 N N . LEU A 1 143 ? 23.922 59.5 9.68 1 15.45 143 LEU A N 1
ATOM 1112 C CA . LEU A 1 143 ? 23.703 59.719 8.258 1 15.45 143 LEU A CA 1
ATOM 1113 C C . LEU A 1 143 ? 22.25 59.438 7.887 1 15.45 143 LEU A C 1
ATOM 1115 O O . LEU A 1 143 ? 21.562 58.656 8.555 1 15.45 143 LEU A O 1
ATOM 1119 N N . PRO A 1 144 ? 21.734 59.75 6.508 1 17.02 144 PRO A N 1
ATOM 1120 C CA . PRO A 1 144 ? 20.625 60.375 5.789 1 17.02 144 PRO A CA 1
ATOM 1121 C C . PRO A 1 144 ? 19.578 59.344 5.328 1 17.02 144 PRO A C 1
ATOM 1123 O O . PRO A 1 144 ? 19.875 58.156 5.285 1 17.02 144 PRO A O 1
ATOM 1126 N N . ASP A 1 145 ? 18.422 59.781 4.633 1 16.27 145 ASP A N 1
ATOM 1127 C CA . ASP A 1 145 ? 16.969 59.719 4.559 1 16.27 145 ASP A CA 1
ATOM 1128 C C . ASP A 1 145 ? 16.5 58.719 3.516 1 16.27 145 ASP A C 1
ATOM 1130 O O . ASP A 1 145 ? 15.633 57.875 3.787 1 16.27 145 ASP A O 1
ATOM 1134 N N . PRO A 1 146 ? 16.797 58.688 2.092 1 16.5 146 PRO A N 1
ATOM 1135 C CA . PRO A 1 146 ? 15.789 59.031 1.086 1 16.5 146 PRO A CA 1
ATOM 1136 C C . PRO A 1 146 ? 15.188 57.812 0.399 1 16.5 146 PRO A C 1
ATOM 1138 O O . PRO A 1 146 ? 14.297 57.969 -0.443 1 16.5 146 PRO A O 1
ATOM 1141 N N . LEU A 1 147 ? 15.555 56.562 0.498 1 15.62 147 LEU A N 1
ATOM 1142 C CA . LEU A 1 147 ? 15.547 55.75 -0.72 1 15.62 147 LEU A CA 1
ATOM 1143 C C . LEU A 1 147 ? 14.117 55.469 -1.164 1 15.62 147 LEU A C 1
ATOM 1145 O O . LEU A 1 147 ? 13.273 55.094 -0.344 1 15.62 147 LEU A O 1
ATOM 1149 N N . THR A 1 148 ? 13.664 55.812 -2.473 1 16.86 148 THR A N 1
ATOM 1150 C CA . THR A 1 148 ? 12.586 56 -3.439 1 16.86 148 THR A CA 1
ATOM 1151 C C . THR A 1 148 ? 12.125 54.625 -3.975 1 16.86 148 THR A C 1
ATOM 1153 O O . THR A 1 148 ? 12.859 53.969 -4.695 1 16.86 148 THR A O 1
ATOM 1156 N N . ASN A 1 149 ? 11.414 53.75 -3.326 1 16.28 149 ASN A N 1
ATOM 1157 C CA . ASN A 1 149 ? 11.16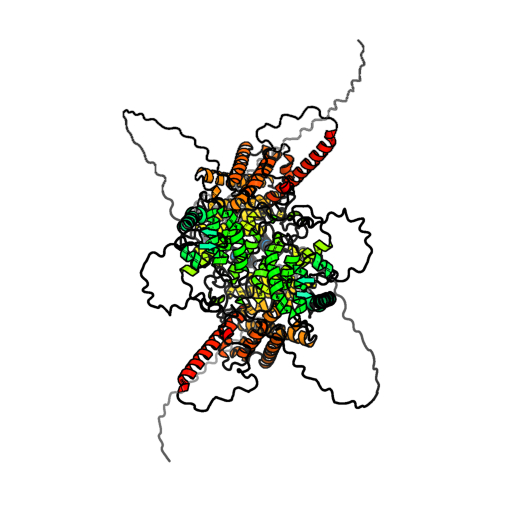4 52.375 -3.658 1 16.28 149 ASN A CA 1
ATOM 1158 C C . ASN A 1 149 ? 10.148 52.25 -4.789 1 16.28 149 ASN A C 1
ATOM 1160 O O . ASN A 1 149 ? 8.977 52.594 -4.629 1 16.28 149 ASN A O 1
ATOM 1164 N N . ARG A 1 150 ? 10.562 52.312 -6.023 1 16.88 150 ARG A N 1
ATOM 1165 C CA . ARG A 1 150 ? 9.781 52.344 -7.258 1 16.88 150 ARG A CA 1
ATOM 1166 C C . ARG A 1 150 ? 9.062 51 -7.469 1 16.88 150 ARG A C 1
ATOM 1168 O O . ARG A 1 150 ? 9.656 49.938 -7.281 1 16.88 150 ARG A O 1
ATOM 1175 N N . ILE A 1 151 ? 7.672 50.969 -7.68 1 17.47 151 ILE A N 1
ATOM 1176 C CA . ILE A 1 151 ? 6.465 50.156 -7.641 1 17.47 151 ILE A CA 1
ATOM 1177 C C . ILE A 1 151 ? 6.363 49.312 -8.922 1 17.47 151 ILE A C 1
ATOM 1179 O O . ILE A 1 151 ? 5.395 48.594 -9.109 1 17.47 151 ILE A O 1
ATOM 1183 N N . PHE A 1 152 ? 7.449 48.719 -9.5 1 16.69 152 PHE A N 1
ATOM 1184 C CA . PHE A 1 152 ? 7.25 48.312 -10.891 1 16.69 152 PHE A CA 1
ATOM 1185 C C . PHE A 1 152 ? 6.125 47.281 -11 1 16.69 152 PHE A C 1
ATOM 1187 O O . PHE A 1 152 ? 5.957 46.438 -10.125 1 16.69 152 PHE A O 1
ATOM 1194 N N . SER A 1 153 ? 5.062 47.406 -11.992 1 17.67 153 SER A N 1
ATOM 1195 C CA . SER A 1 153 ? 3.744 47.031 -12.5 1 17.67 153 SER A CA 1
ATOM 1196 C C . SER A 1 153 ? 3.797 45.719 -13.258 1 17.67 153 SER A C 1
ATOM 1198 O O . SER A 1 153 ? 2.822 45.312 -13.898 1 17.67 153 SER A O 1
ATOM 1200 N N . THR A 1 154 ? 4.652 44.781 -13.125 1 17.55 154 THR A N 1
ATOM 1201 C CA . THR A 1 154 ? 4.801 43.938 -14.312 1 17.55 154 THR A CA 1
ATOM 1202 C C . THR A 1 154 ? 3.527 43.125 -14.562 1 17.55 154 THR A C 1
ATOM 1204 O O . THR A 1 154 ? 2.979 42.5 -13.648 1 17.55 154 THR A O 1
ATOM 1207 N N . THR A 1 155 ? 2.842 43.156 -15.797 1 18.03 155 THR A N 1
ATOM 1208 C CA . THR A 1 155 ? 1.673 42.812 -16.594 1 18.03 155 THR A CA 1
ATOM 1209 C C . THR A 1 155 ? 1.635 41.312 -16.891 1 18.03 155 THR A C 1
ATOM 1211 O O . THR A 1 155 ? 2.537 40.781 -17.531 1 18.03 155 THR A O 1
ATOM 1214 N N . VAL A 1 156 ? 1.376 40.469 -16.031 1 18.56 156 VAL A N 1
ATOM 1215 C CA . VAL A 1 156 ? 1.479 39.031 -16.312 1 18.56 156 VAL A CA 1
ATOM 1216 C C . VAL A 1 156 ? 0.408 38.625 -17.328 1 18.56 156 VAL A C 1
ATOM 1218 O O . VAL A 1 156 ? -0.777 38.906 -17.125 1 18.56 156 VAL A O 1
ATOM 1221 N N . PRO A 1 157 ? 0.758 38.5 -18.656 1 18.77 157 PRO A N 1
ATOM 1222 C CA . PRO A 1 157 ? -0.143 38.25 -19.781 1 18.77 157 PRO A CA 1
ATOM 1223 C C . PRO A 1 157 ? -1.033 37.031 -19.547 1 18.77 157 PRO A C 1
ATOM 1225 O O . PRO A 1 157 ? -0.69 36.156 -18.734 1 18.77 157 PRO A O 1
ATOM 1228 N N . GLY A 1 158 ? -2.309 37.031 -20.125 1 19 158 GLY A N 1
ATOM 1229 C CA . GLY A 1 158 ? -3.658 36.5 -20.172 1 19 158 GLY A CA 1
ATOM 1230 C C . GLY A 1 158 ? -3.73 35.125 -20.781 1 19 158 GLY A C 1
ATOM 1231 O O . GLY A 1 158 ? -3.697 34.969 -22.016 1 19 158 GLY A O 1
ATOM 1232 N N . GLY A 1 159 ? -2.801 34.156 -20.531 1 18.67 159 GLY A N 1
ATOM 1233 C CA . GLY A 1 159 ? -2.861 33 -21.422 1 18.67 159 GLY A CA 1
ATOM 1234 C C . GLY A 1 159 ? -4.273 32.5 -21.641 1 18.67 159 GLY A C 1
ATOM 1235 O O . GLY A 1 159 ? -5.207 32.938 -20.953 1 18.67 159 GLY A O 1
ATOM 1236 N N . ILE A 1 160 ? -4.379 31.531 -22.625 1 20.16 160 ILE A N 1
ATOM 1237 C CA . ILE A 1 160 ? -5.379 30.969 -23.516 1 20.16 160 ILE A CA 1
ATOM 1238 C C . ILE A 1 160 ? -6.508 30.328 -22.719 1 20.16 160 ILE A C 1
ATOM 1240 O O . ILE A 1 160 ? -6.254 29.578 -21.766 1 20.16 160 ILE A O 1
ATOM 1244 N N . SER A 1 161 ? -7.672 30.906 -22.75 1 18.97 161 SER A N 1
ATOM 1245 C CA . SER A 1 161 ? -9.047 30.719 -22.297 1 18.97 161 SER A CA 1
ATOM 1246 C C . SER A 1 161 ? -9.539 29.312 -22.625 1 18.97 161 SER A C 1
ATOM 1248 O O . SER A 1 161 ? -9.164 28.734 -23.641 1 18.97 161 SER A O 1
ATOM 1250 N N . PRO A 1 162 ? -10.164 28.609 -21.672 1 21.44 162 PRO A N 1
ATOM 1251 C CA . PRO A 1 162 ? -10.867 27.328 -21.781 1 21.44 162 PRO A CA 1
ATOM 1252 C C . PRO A 1 162 ? -11.938 27.312 -22.875 1 21.44 162 PRO A C 1
ATOM 1254 O O . PRO A 1 162 ? -12.625 28.328 -23.062 1 21.44 162 PRO A O 1
ATOM 1257 N N . ASP A 1 163 ? -11.812 27.109 -24.203 1 19.75 163 ASP A N 1
ATOM 1258 C CA . ASP A 1 163 ? -13.148 26.953 -24.781 1 19.75 163 ASP A CA 1
ATOM 1259 C C . ASP A 1 163 ? -14.07 26.172 -23.859 1 19.75 163 ASP A C 1
ATOM 1261 O O . ASP A 1 163 ? -13.633 25.234 -23.172 1 19.75 163 ASP A O 1
ATOM 1265 N N . SER A 1 164 ? -15.258 26.703 -23.484 1 21.25 164 SER A N 1
ATOM 1266 C CA . SER A 1 164 ? -16.375 26.531 -22.547 1 21.25 164 SER A CA 1
ATOM 1267 C C . SER A 1 164 ? -17.078 25.203 -22.797 1 21.25 164 SER A C 1
ATOM 1269 O O . SER A 1 164 ? -18.203 25.172 -23.328 1 21.25 164 SER A O 1
ATOM 1271 N N . PRO A 1 165 ? -16.484 24.094 -23.375 1 21.16 165 PRO A N 1
ATOM 1272 C CA . PRO A 1 165 ? -17.609 23.281 -23.812 1 21.16 165 PRO A CA 1
ATOM 1273 C C . PRO A 1 165 ? -18.656 23.094 -22.719 1 21.16 165 PRO A C 1
ATOM 1275 O O . PRO A 1 165 ? -18.375 23.344 -21.531 1 21.16 165 PRO A O 1
ATOM 1278 N N . ASP A 1 166 ? -19.828 22.375 -23.062 1 21.23 166 ASP A N 1
ATOM 1279 C CA . ASP A 1 166 ? -21.156 22.203 -22.484 1 21.23 166 ASP A CA 1
ATOM 1280 C C . ASP A 1 166 ? -21.078 21.688 -21.062 1 21.23 166 ASP A C 1
ATOM 1282 O O . ASP A 1 166 ? -20.141 20.984 -20.703 1 21.23 166 ASP A O 1
ATOM 1286 N N . GLY A 1 167 ? -21.875 22.297 -20.156 1 21.59 167 GLY A N 1
ATOM 1287 C CA . GLY A 1 167 ? -22.141 22.547 -18.75 1 21.59 167 GLY A CA 1
ATOM 1288 C C . GLY A 1 167 ? -22.344 21.281 -17.938 1 21.59 167 GLY A C 1
ATOM 1289 O O . GLY A 1 167 ? -22.359 21.328 -16.703 1 21.59 167 GLY A O 1
ATOM 1290 N N . THR A 1 168 ? -22.953 20.266 -18.547 1 22.12 168 THR A N 1
ATOM 1291 C CA . THR A 1 168 ? -23.969 19.719 -17.656 1 22.12 168 THR A CA 1
ATOM 1292 C C . THR A 1 168 ? -23.328 18.969 -16.484 1 22.12 168 THR A C 1
ATOM 1294 O O . THR A 1 168 ? -23.844 18.984 -15.367 1 22.12 168 THR A O 1
ATOM 1297 N N . CYS A 1 169 ? -22.484 17.922 -16.906 1 22.39 169 CYS A N 1
ATOM 1298 C CA . CYS A 1 169 ? -22.547 16.812 -15.969 1 22.39 169 CYS A CA 1
ATOM 1299 C C . CYS A 1 169 ? -21.734 17.109 -14.711 1 22.39 169 CYS A C 1
ATOM 1301 O O . CYS A 1 169 ? -20.531 17.312 -14.789 1 22.39 169 CYS A O 1
ATOM 1303 N N . LEU A 1 170 ? -22.297 17.844 -13.867 1 23.03 170 LEU A N 1
ATOM 1304 C CA . LEU A 1 170 ? -21.656 18.203 -12.609 1 23.03 170 LEU A CA 1
ATOM 1305 C C . LEU A 1 170 ? -20.938 17 -12.008 1 23.03 170 LEU A C 1
ATOM 1307 O O . LEU A 1 170 ? -21.547 15.961 -11.758 1 23.03 170 LEU A O 1
ATOM 1311 N N . PRO A 1 171 ? -19.719 16.906 -12.336 1 25.25 171 PRO A N 1
ATOM 1312 C CA . PRO A 1 171 ? -19.016 15.664 -12.016 1 25.25 171 PRO A CA 1
ATOM 1313 C C . PRO A 1 171 ? -19.188 15.242 -10.562 1 25.25 171 PRO A C 1
ATOM 1315 O O . PRO A 1 171 ? -18.688 14.195 -10.156 1 25.25 171 PRO A O 1
ATOM 1318 N N . GLY A 1 172 ? -19.188 16.266 -9.773 1 26.08 172 GLY A N 1
ATOM 1319 C CA . GLY A 1 172 ? -18.766 15.984 -8.406 1 26.08 172 GLY A CA 1
ATOM 1320 C C . GLY A 1 172 ? -19.75 15.133 -7.645 1 26.08 172 GLY A C 1
ATOM 1321 O O . GLY A 1 172 ? -19.406 14.5 -6.645 1 26.08 172 GLY A O 1
ATOM 1322 N N . THR A 1 173 ? -21.031 15.758 -7.551 1 25.25 173 THR A N 1
ATOM 1323 C CA . THR A 1 173 ? -22.078 15.234 -6.684 1 25.25 173 THR A CA 1
ATOM 1324 C C . THR A 1 173 ? -22.562 13.867 -7.176 1 25.25 173 THR A C 1
ATOM 1326 O O . THR A 1 173 ? -23.172 13.766 -8.234 1 25.25 173 THR A O 1
ATOM 1329 N N . THR A 1 174 ? -21.875 12.844 -7.008 1 26.52 174 THR A N 1
ATOM 1330 C CA . THR A 1 174 ? -22.562 11.656 -7.5 1 26.52 174 THR A CA 1
ATOM 1331 C C . THR A 1 174 ? -24.016 11.664 -7.086 1 26.52 174 THR A C 1
ATOM 1333 O O . THR A 1 174 ? -24.766 10.727 -7.391 1 26.52 174 THR A O 1
ATOM 1336 N N . THR A 1 175 ? -24.359 12.297 -5.836 1 25.75 175 THR A N 1
ATOM 1337 C CA . THR A 1 175 ? -25.781 12.125 -5.59 1 25.75 175 THR A CA 1
ATOM 1338 C C . THR A 1 175 ? -26.609 13.062 -6.477 1 25.75 175 THR A C 1
ATOM 1340 O O . THR A 1 175 ? -26.359 14.266 -6.508 1 25.75 175 THR A O 1
ATOM 1343 N N . ILE A 1 176 ? -27.141 12.68 -7.562 1 27.84 176 ILE A N 1
ATOM 1344 C CA . ILE A 1 176 ? -28.172 13.312 -8.383 1 27.84 176 ILE A CA 1
ATOM 1345 C C . ILE A 1 176 ? -29.266 13.898 -7.484 1 27.84 176 ILE A C 1
ATOM 1347 O O . ILE A 1 176 ? -29.859 13.18 -6.688 1 27.84 176 ILE A O 1
ATOM 1351 N N . PRO A 1 177 ? -29.188 15.156 -7.109 1 28.14 177 PRO A N 1
ATOM 1352 C CA . PRO A 1 177 ? -30.438 15.625 -6.535 1 28.14 177 PRO A CA 1
ATOM 1353 C C . PRO A 1 177 ? -31.672 15.125 -7.305 1 28.14 177 PRO A C 1
ATOM 1355 O O . PRO A 1 177 ? -31.625 15.039 -8.539 1 28.14 177 PRO A O 1
ATOM 1358 N N . GLN A 1 178 ? -32.688 14.422 -6.66 1 26.56 178 GLN A N 1
ATOM 1359 C CA . GLN A 1 178 ? -33.938 13.875 -7.129 1 26.56 178 GLN A CA 1
ATOM 1360 C C . GLN A 1 178 ? -34.812 14.961 -7.742 1 26.56 178 GLN A C 1
ATOM 1362 O O . GLN A 1 178 ? -35.938 14.695 -8.18 1 26.56 178 GLN A O 1
ATOM 1367 N N . ASN A 1 179 ? -34.562 16.312 -7.508 1 26.19 179 ASN A N 1
ATOM 1368 C CA . ASN A 1 179 ? -35.781 17.047 -7.789 1 26.19 179 ASN A CA 1
ATOM 1369 C C . ASN A 1 179 ? -36.188 16.953 -9.258 1 26.19 179 ASN A C 1
ATOM 1371 O O . ASN A 1 179 ? -37.344 17.125 -9.609 1 26.19 179 ASN A O 1
ATOM 1375 N N . SER A 1 180 ? -35.375 17.469 -10.125 1 28.53 180 SER A N 1
ATOM 1376 C CA . SER A 1 180 ? -36.062 17.703 -11.398 1 28.53 180 SER A CA 1
ATOM 1377 C C . SER A 1 180 ? -36.562 16.391 -12.016 1 28.53 180 SER A C 1
ATOM 1379 O O . SER A 1 180 ? -35.781 15.727 -12.727 1 28.53 180 SER A O 1
ATOM 1381 N N . LEU A 1 181 ? -37.406 15.633 -11.211 1 26.7 181 LEU A N 1
ATOM 1382 C CA . LEU A 1 181 ? -38.312 14.602 -11.75 1 26.7 181 LEU A CA 1
ATOM 1383 C C . LEU A 1 181 ? -39.125 15.141 -12.922 1 26.7 181 LEU A C 1
ATOM 1385 O O . LEU A 1 181 ? -40.188 15.711 -12.734 1 26.7 181 LEU A O 1
ATOM 1389 N N . LEU A 1 182 ? -38.625 16.016 -13.773 1 26.59 182 LEU A N 1
ATOM 1390 C CA . LEU A 1 182 ? -39.531 16.141 -14.922 1 26.59 182 LEU A CA 1
ATOM 1391 C C . LEU A 1 182 ? -40.125 14.789 -15.305 1 26.59 182 LEU A C 1
ATOM 1393 O O . LEU A 1 182 ? -39.5 13.75 -15.039 1 26.59 182 LEU A O 1
ATOM 1397 N N . GLU A 1 183 ? -41.5 14.758 -15.57 1 28.41 183 GLU A N 1
ATOM 1398 C CA . GLU A 1 183 ? -42.438 13.836 -16.203 1 28.41 183 GLU A CA 1
ATOM 1399 C C . GLU A 1 183 ? -41.812 13.164 -17.422 1 28.41 183 GLU A C 1
ATOM 1401 O O . GLU A 1 183 ? -41.781 13.75 -18.5 1 28.41 183 GLU A O 1
ATOM 1406 N N . SER A 1 184 ? -40.688 12.773 -17.25 1 28.34 184 SER A N 1
ATOM 1407 C CA . SER A 1 184 ? -40.219 11.984 -18.391 1 28.34 184 SER A CA 1
ATOM 1408 C C . SER A 1 184 ? -41.25 10.914 -18.766 1 28.34 184 SER A C 1
ATOM 1410 O O . SER A 1 184 ? -41.406 9.922 -18.047 1 28.34 184 SER A O 1
ATOM 1412 N N . GLY A 1 185 ? -42.5 11.227 -19.078 1 29.14 185 GLY A N 1
ATOM 1413 C CA . GLY A 1 185 ? -43.406 10.375 -19.844 1 29.14 185 GLY A CA 1
ATOM 1414 C C . GLY A 1 185 ? -42.688 9.57 -20.922 1 29.14 185 GLY A C 1
ATOM 1415 O O . GLY A 1 185 ? -43.344 9.094 -21.859 1 29.14 185 GLY A O 1
ATOM 1416 N N . SER A 1 186 ? -41.438 9.844 -21.156 1 30.75 186 SER A N 1
ATOM 1417 C CA . SER A 1 186 ? -41.156 9.102 -22.375 1 30.75 186 SER A CA 1
ATOM 1418 C C . SER A 1 186 ? -41.531 7.629 -22.234 1 30.75 186 SER A C 1
ATOM 1420 O O . SER A 1 186 ? -41.406 7.059 -21.141 1 30.75 186 SER A O 1
ATOM 1422 N N . THR A 1 187 ? -42.344 7.059 -23.109 1 30.16 187 THR A N 1
ATOM 1423 C CA . THR A 1 187 ? -42.812 5.746 -23.531 1 30.16 187 THR A CA 1
ATOM 1424 C C . THR A 1 187 ? -41.719 4.691 -23.359 1 30.16 187 THR A C 1
ATOM 1426 O O . THR A 1 187 ? -40.531 5.004 -23.438 1 30.16 187 THR A O 1
ATOM 1429 N N . GLY A 1 188 ? -41.906 3.582 -22.641 1 33.31 188 GLY A N 1
ATOM 1430 C CA . GLY A 1 188 ? -41.406 2.221 -22.5 1 33.31 188 GLY A CA 1
ATOM 1431 C C . GLY A 1 188 ? -40.719 1.695 -23.734 1 33.31 188 GLY A C 1
ATOM 1432 O O . GLY A 1 188 ? -40.719 0.489 -24 1 33.31 188 GLY A O 1
ATOM 1433 N N . LYS A 1 189 ? -40.5 2.496 -24.781 1 33.91 189 LYS A N 1
ATOM 1434 C CA . LYS A 1 189 ? -39.906 1.732 -25.859 1 33.91 189 LYS A CA 1
ATOM 1435 C C . LYS A 1 189 ? -38.594 1.094 -25.422 1 33.91 189 LYS A C 1
ATOM 1437 O O . LYS A 1 189 ? -37.844 1.671 -24.625 1 33.91 189 LYS A O 1
ATOM 1442 N N . GLY A 1 190 ? -38.344 -0.216 -25.547 1 36.06 190 GLY A N 1
ATOM 1443 C CA . GLY A 1 190 ? -37.25 -1.14 -25.281 1 36.06 190 GLY A CA 1
ATOM 1444 C C . GLY A 1 190 ? -35.875 -0.504 -25.438 1 36.06 190 GLY A C 1
ATOM 1445 O O . GLY A 1 190 ? -35.5 -0.052 -26.516 1 36.06 190 GLY A O 1
ATOM 1446 N N . LYS A 1 191 ? -35.406 0.236 -24.516 1 42.97 191 LYS A N 1
ATOM 1447 C CA . LYS A 1 191 ? -34.031 0.768 -24.594 1 42.97 191 LYS A CA 1
ATOM 1448 C C . LYS A 1 191 ? -33.094 -0.195 -25.328 1 42.97 191 LYS A C 1
ATOM 1450 O O . LYS A 1 191 ? -32.812 -1.289 -24.828 1 42.97 191 LYS A O 1
ATOM 1455 N N . VAL A 1 192 ? -33.156 -0.305 -26.5 1 46.06 192 VAL A N 1
ATOM 1456 C CA . VAL A 1 192 ? -32.312 -1.118 -27.406 1 46.06 192 VAL A CA 1
ATOM 1457 C C . VAL A 1 192 ? -30.875 -1.074 -26.953 1 46.06 192 VAL A C 1
ATOM 1459 O O . VAL A 1 192 ? -30.312 0.004 -26.719 1 46.06 192 VAL A O 1
ATOM 1462 N N . ALA A 1 193 ? -30.359 -2.1 -26.312 1 63.09 193 ALA A N 1
ATOM 1463 C CA . ALA A 1 193 ? -28.953 -2.295 -25.984 1 63.09 193 ALA A CA 1
ATOM 1464 C C . ALA A 1 193 ? -28.047 -1.668 -27.047 1 63.09 193 ALA A C 1
ATOM 1466 O O . ALA A 1 193 ? -28.188 -1.959 -28.234 1 63.09 193 ALA A O 1
ATOM 1467 N N . ALA A 1 194 ? -27.516 -0.356 -26.812 1 80.31 194 ALA A N 1
ATOM 1468 C CA . ALA A 1 194 ? -26.75 0.464 -27.75 1 80.31 194 ALA A CA 1
ATOM 1469 C C . ALA A 1 194 ? -25.328 -0.069 -27.906 1 80.31 194 ALA A C 1
ATOM 1471 O O . ALA A 1 194 ? -24.812 -0.744 -27.016 1 80.31 194 ALA A O 1
ATOM 1472 N N . SER A 1 195 ? -24.906 -0.084 -29.125 1 91.88 195 SER A N 1
ATOM 1473 C CA . SER A 1 195 ? -23.5 -0.356 -29.406 1 91.88 195 SER A CA 1
ATOM 1474 C C . SER A 1 195 ? -22.594 0.592 -28.641 1 91.88 195 SER A C 1
ATOM 1476 O O . SER A 1 195 ? -22.984 1.707 -28.297 1 91.88 195 SER A O 1
ATOM 1478 N N . ARG A 1 196 ? -21.516 0.112 -28.172 1 95.94 196 ARG A N 1
ATOM 1479 C CA . ARG A 1 196 ? -20.547 0.922 -27.469 1 95.94 196 ARG A CA 1
ATOM 1480 C C . ARG A 1 196 ? -19.188 0.902 -28.172 1 95.94 196 ARG A C 1
ATOM 1482 O O . ARG A 1 196 ? -18.828 -0.09 -28.812 1 95.94 196 ARG A O 1
ATOM 1489 N N . THR A 1 197 ? -18.5 2.004 -28.078 1 95.81 197 THR A N 1
ATOM 1490 C CA . THR A 1 197 ? -17.234 2.133 -28.781 1 95.81 197 THR A CA 1
ATOM 1491 C C . THR A 1 197 ? -16.125 2.555 -27.828 1 95.81 197 THR A C 1
ATOM 1493 O O . THR A 1 197 ? -16.344 3.361 -26.922 1 95.81 197 THR A O 1
ATOM 1496 N N . LEU A 1 198 ? -14.969 2.027 -27.906 1 96.56 198 LEU A N 1
ATOM 1497 C CA . LEU A 1 198 ? -13.727 2.412 -27.25 1 96.56 198 LEU A CA 1
ATOM 1498 C C . LEU A 1 198 ? -12.594 2.551 -28.25 1 96.56 198 LEU A C 1
ATOM 1500 O O . LEU A 1 198 ? -12.086 1.55 -28.766 1 96.56 198 LEU A O 1
ATOM 1504 N N . ARG A 1 199 ? -12.227 3.797 -28.453 1 94.06 199 ARG A N 1
ATOM 1505 C CA . ARG A 1 199 ? -11.242 4.094 -29.5 1 94.06 199 ARG A CA 1
ATOM 1506 C C . ARG A 1 199 ? -11.672 3.527 -30.844 1 94.06 199 ARG A C 1
ATOM 1508 O O . ARG A 1 199 ? -12.734 3.887 -31.359 1 94.06 199 ARG A O 1
ATOM 1515 N N . ASP A 1 200 ? -10.883 2.398 -31.328 1 91.12 200 ASP A N 1
ATOM 1516 C CA . ASP A 1 200 ? -11.164 1.831 -32.625 1 91.12 200 ASP A CA 1
ATOM 1517 C C . ASP A 1 200 ? -11.953 0.532 -32.531 1 91.12 200 ASP A C 1
ATOM 1519 O O . ASP A 1 200 ? -12.18 -0.161 -33.5 1 91.12 200 ASP A O 1
ATOM 1523 N N . ILE A 1 201 ? -12.461 0.242 -31.312 1 96.06 201 ILE A N 1
ATOM 1524 C CA . ILE A 1 201 ? -13.203 -0.995 -31.078 1 96.06 201 ILE A CA 1
ATOM 1525 C C . ILE A 1 201 ? -14.688 -0.684 -30.922 1 96.06 201 ILE A C 1
ATOM 1527 O O . ILE A 1 201 ? -15.07 0.105 -30.047 1 96.06 201 ILE A O 1
ATOM 1531 N N . GLU A 1 202 ? -15.492 -1.254 -31.797 1 96.06 202 GLU A N 1
ATOM 1532 C CA . GLU A 1 202 ? -16.938 -1.104 -31.688 1 96.06 202 GLU A CA 1
ATOM 1533 C C . GLU A 1 202 ? -17.625 -2.451 -31.453 1 96.06 202 GLU A C 1
ATOM 1535 O O . GLU A 1 202 ? -17.391 -3.404 -32.219 1 96.06 202 GLU A O 1
ATOM 1540 N N . LEU A 1 203 ? -18.391 -2.529 -30.391 1 97.06 203 LEU A N 1
ATOM 1541 C CA . LEU A 1 203 ? -19.109 -3.764 -30.078 1 97.06 203 LEU A CA 1
ATOM 1542 C C . LEU A 1 203 ? -20.609 -3.559 -30.172 1 97.06 203 LEU A C 1
ATOM 1544 O O . LEU A 1 203 ? -21.156 -2.645 -29.547 1 97.06 203 LEU A O 1
ATOM 1548 N N . PRO A 1 204 ? -21.25 -4.352 -30.969 1 96.12 204 PRO A N 1
ATOM 1549 C CA . PRO A 1 204 ? -22.719 -4.281 -31.016 1 96.12 204 PRO A CA 1
ATOM 1550 C C . PRO A 1 204 ? -23.375 -4.781 -29.734 1 96.12 204 PRO A C 1
ATOM 1552 O O . PRO A 1 204 ? -22.734 -5.453 -28.922 1 96.12 204 PRO A O 1
ATOM 1555 N N . ALA A 1 205 ? -24.641 -4.59 -29.531 1 95.56 205 ALA A N 1
ATOM 1556 C CA . ALA A 1 205 ? -25.375 -4.859 -28.312 1 95.56 205 ALA A CA 1
ATOM 1557 C C . ALA A 1 205 ? -25.469 -6.355 -28.031 1 95.56 205 ALA A C 1
ATOM 1559 O O . ALA A 1 205 ? -25.422 -6.789 -26.875 1 95.56 205 ALA A O 1
ATOM 1560 N N . ASP A 1 206 ? -25.609 -7.078 -29.047 1 95 206 ASP A N 1
ATOM 1561 C CA . ASP A 1 206 ? -25.734 -8.523 -28.875 1 95 206 ASP A CA 1
ATOM 1562 C C . ASP A 1 206 ? -24.453 -9.141 -28.344 1 95 206 ASP A C 1
ATOM 1564 O O . ASP A 1 206 ? -24.484 -10.016 -27.484 1 95 206 ASP A O 1
ATOM 1568 N N . VAL A 1 207 ? -23.359 -8.695 -28.938 1 96.81 207 VAL A N 1
ATOM 1569 C CA . VAL A 1 207 ? -22.062 -9.18 -28.5 1 96.81 207 VAL A CA 1
ATOM 1570 C C . VAL A 1 207 ? -21.812 -8.766 -27.047 1 96.81 207 VAL A C 1
ATOM 1572 O O . VAL A 1 207 ? -21.281 -9.555 -26.25 1 96.81 207 VAL A O 1
ATOM 1575 N N . ILE A 1 208 ? -22.188 -7.555 -26.672 1 97.81 208 ILE A N 1
ATOM 1576 C CA . ILE A 1 208 ? -22.031 -7.055 -25.312 1 97.81 208 ILE A CA 1
ATOM 1577 C C . ILE A 1 208 ? -22.812 -7.941 -24.344 1 97.81 208 ILE A C 1
ATOM 1579 O O . ILE A 1 208 ? -22.281 -8.367 -23.312 1 97.81 208 ILE A O 1
ATOM 1583 N N . ASN A 1 209 ? -24.016 -8.219 -24.719 1 96.88 209 ASN A N 1
ATOM 1584 C CA . ASN A 1 209 ? -24.844 -9.062 -23.859 1 96.88 209 ASN A CA 1
ATOM 1585 C C . ASN A 1 209 ? -24.266 -10.461 -23.719 1 96.88 209 ASN A C 1
ATOM 1587 O O . ASN A 1 209 ? -24.312 -11.055 -22.625 1 96.88 209 ASN A O 1
ATOM 1591 N N . ASP A 1 210 ? -23.766 -10.922 -24.797 1 97.19 210 ASP A N 1
ATOM 1592 C CA . ASP A 1 210 ? -23.141 -12.242 -24.766 1 97.19 210 ASP A CA 1
ATOM 1593 C C . ASP A 1 210 ? -21.922 -12.25 -23.844 1 97.19 210 ASP A C 1
ATOM 1595 O O . ASP A 1 210 ? -21.766 -13.164 -23.047 1 97.19 210 ASP A O 1
ATOM 1599 N N . LEU A 1 211 ? -21.094 -11.312 -23.969 1 98.06 211 LEU A N 1
ATOM 1600 C CA . LEU A 1 211 ? -19.875 -11.234 -23.172 1 98.06 211 LEU A CA 1
ATOM 1601 C C . LEU A 1 211 ? -20.219 -11.055 -21.688 1 98.06 211 LEU A C 1
ATOM 1603 O O . LEU A 1 211 ? -19.578 -11.648 -20.828 1 98.06 211 LEU A O 1
ATOM 1607 N N . PHE A 1 212 ? -21.219 -10.25 -21.344 1 98.06 212 PHE A N 1
ATOM 1608 C CA . PHE A 1 212 ? -21.656 -10.102 -19.953 1 98.06 212 PHE A CA 1
ATOM 1609 C C . PHE A 1 212 ? -22.188 -11.422 -19.406 1 98.06 212 PHE A C 1
ATOM 1611 O O . PHE A 1 212 ? -21.938 -11.766 -18.25 1 98.06 212 PHE A O 1
ATOM 1618 N N . ARG A 1 213 ? -22.859 -12.102 -20.25 1 97.06 213 ARG A N 1
ATOM 1619 C CA . ARG A 1 213 ? -23.359 -13.406 -19.828 1 97.06 213 ARG A CA 1
ATOM 1620 C C . ARG A 1 213 ? -22.203 -14.367 -19.547 1 97.06 213 ARG A C 1
ATOM 1622 O O . ARG A 1 213 ? -22.219 -15.094 -18.562 1 97.06 213 ARG A O 1
ATOM 1629 N N . ILE A 1 214 ? -21.25 -14.367 -20.438 1 96.81 214 ILE A N 1
ATOM 1630 C CA . ILE A 1 214 ? -20.078 -15.227 -20.266 1 96.81 214 ILE A CA 1
ATOM 1631 C C . ILE A 1 214 ? -19.375 -14.883 -18.953 1 96.81 214 ILE A C 1
ATOM 1633 O O . ILE A 1 214 ? -19 -15.773 -18.188 1 96.81 214 ILE A O 1
ATOM 1637 N N . TYR A 1 215 ? -19.234 -13.617 -18.641 1 97.81 215 TYR A N 1
ATOM 1638 C CA . TYR A 1 215 ? -18.547 -13.219 -17.406 1 97.81 215 TYR A CA 1
ATOM 1639 C C . TYR A 1 215 ? -19.281 -13.727 -16.188 1 97.81 215 TYR A C 1
ATOM 1641 O O . TYR A 1 215 ? -18.688 -14.344 -15.297 1 97.81 215 TYR A O 1
ATOM 1649 N N . PHE A 1 216 ? -20.562 -13.469 -16.094 1 96.81 216 PHE A N 1
ATOM 1650 C CA . PHE A 1 216 ? -21.312 -13.75 -14.867 1 96.81 216 PHE A CA 1
ATOM 1651 C C . PHE A 1 216 ? -21.578 -15.242 -14.734 1 96.81 216 PHE A C 1
ATOM 1653 O O . PHE A 1 216 ? -21.75 -15.75 -13.617 1 96.81 216 PHE A O 1
ATOM 1660 N N . SER A 1 217 ? -21.469 -15.992 -15.805 1 94.19 217 SER A N 1
ATOM 1661 C CA . SER A 1 217 ? -21.719 -17.422 -15.734 1 94.19 217 SER A CA 1
ATOM 1662 C C . SER A 1 217 ? -20.422 -18.203 -15.469 1 94.19 217 SER A C 1
ATOM 1664 O O . SER A 1 217 ? -20.438 -19.203 -14.773 1 94.19 217 SER A O 1
ATOM 1666 N N . GLN A 1 218 ? -19.344 -17.703 -16.031 1 93.5 218 GLN A N 1
ATOM 1667 C CA . GLN A 1 218 ? -18.141 -18.531 -16.016 1 93.5 218 GLN A CA 1
ATOM 1668 C C . GLN A 1 218 ? -17.078 -17.922 -15.094 1 93.5 218 GLN A C 1
ATOM 1670 O O . GLN A 1 218 ? -16.375 -18.656 -14.383 1 93.5 218 GLN A O 1
ATOM 1675 N N . TYR A 1 219 ? -16.891 -16.625 -15.07 1 95.56 219 TYR A N 1
ATOM 1676 C CA . TYR A 1 219 ? -15.781 -16 -14.359 1 95.56 219 TYR A CA 1
ATOM 1677 C C . TYR A 1 219 ? -16.203 -15.547 -12.969 1 95.56 219 TYR A C 1
ATOM 1679 O O . TYR A 1 219 ? -15.469 -15.703 -12 1 95.56 219 TYR A O 1
ATOM 1687 N N . HIS A 1 220 ? -17.422 -15.055 -12.82 1 94.56 220 HIS A N 1
ATOM 1688 C CA . HIS A 1 220 ? -17.875 -14.367 -11.617 1 94.56 220 HIS A CA 1
ATOM 1689 C C . HIS A 1 220 ? -17.906 -15.312 -10.422 1 94.56 220 HIS A C 1
ATOM 1691 O O . HIS A 1 220 ? -17.75 -14.875 -9.273 1 94.56 220 HIS A O 1
ATOM 1697 N N . ALA A 1 221 ? -18.031 -16.562 -10.68 1 89.19 221 ALA A N 1
ATOM 1698 C CA . ALA A 1 221 ? -18.109 -17.547 -9.602 1 89.19 221 ALA A CA 1
ATOM 1699 C C . ALA A 1 221 ? -16.812 -17.609 -8.812 1 89.19 221 ALA A C 1
ATOM 1701 O O . ALA A 1 221 ? -16.812 -17.938 -7.621 1 89.19 221 ALA A O 1
ATOM 1702 N N . TYR A 1 222 ? -15.719 -17.312 -9.414 1 91.62 222 TYR A N 1
ATOM 1703 C CA . TYR A 1 222 ? -14.422 -17.391 -8.75 1 91.62 222 TYR A CA 1
ATOM 1704 C C . TYR A 1 222 ? -14.219 -16.188 -7.824 1 91.62 222 TYR A C 1
ATOM 1706 O O . TYR A 1 222 ? -13.438 -16.266 -6.875 1 91.62 222 TYR A O 1
ATOM 1714 N N . LEU A 1 223 ? -14.836 -15.102 -8.125 1 93.44 223 LEU A N 1
ATOM 1715 C CA . LEU A 1 223 ? -14.797 -13.883 -7.324 1 93.44 223 LEU A CA 1
ATOM 1716 C C . LEU A 1 223 ? -16.125 -13.141 -7.402 1 93.44 223 LEU A C 1
ATOM 1718 O O . LEU A 1 223 ? -16.25 -12.164 -8.141 1 93.44 223 LEU A O 1
ATOM 1722 N N . PRO A 1 224 ? -17.047 -13.531 -6.578 1 92.44 224 PRO A N 1
ATOM 1723 C CA . PRO A 1 224 ? -18.422 -13.016 -6.695 1 92.44 224 PRO A CA 1
ATOM 1724 C C . PRO A 1 224 ? -18.609 -11.703 -5.949 1 92.44 224 PRO A C 1
ATOM 1726 O O . PRO A 1 224 ? -19.281 -11.672 -4.914 1 92.44 224 PRO A O 1
ATOM 1729 N N . PHE A 1 225 ? -18.203 -10.609 -6.562 1 93.25 225 PHE A N 1
ATOM 1730 C CA . PHE A 1 225 ? -18.312 -9.359 -5.82 1 93.25 225 PHE A CA 1
ATOM 1731 C C . PHE A 1 225 ? -19.109 -8.328 -6.617 1 93.25 225 PHE A C 1
ATOM 1733 O O . PHE A 1 225 ? -19.516 -7.297 -6.078 1 93.25 225 PHE A O 1
ATOM 1740 N N . LEU A 1 226 ? -19.344 -8.594 -7.918 1 95.5 226 LEU A N 1
ATOM 1741 C CA . LEU A 1 226 ? -20.188 -7.723 -8.719 1 95.5 226 LEU A CA 1
ATOM 1742 C C . LEU A 1 226 ? -21.625 -8.211 -8.727 1 95.5 226 LEU A C 1
ATOM 1744 O O . LEU A 1 226 ? -21.906 -9.352 -8.344 1 95.5 226 LEU A O 1
ATOM 1748 N N . ASP A 1 227 ? -22.531 -7.367 -9.117 1 92.75 227 ASP A N 1
ATOM 1749 C CA . ASP A 1 227 ? -23.969 -7.68 -9.086 1 92.75 227 ASP A CA 1
ATOM 1750 C C . ASP A 1 227 ? -24.453 -8.125 -10.461 1 92.75 227 ASP A C 1
ATOM 1752 O O . ASP A 1 227 ? -24.531 -7.312 -11.391 1 92.75 227 ASP A O 1
ATOM 1756 N N . PRO A 1 228 ? -24.859 -9.383 -10.555 1 92.75 228 PRO A N 1
ATOM 1757 C CA . PRO A 1 228 ? -25.359 -9.867 -11.836 1 92.75 228 PRO A CA 1
ATOM 1758 C C . PRO A 1 228 ? -26.719 -9.258 -12.219 1 92.75 228 PRO A C 1
ATOM 1760 O O . PRO A 1 228 ? -27.125 -9.352 -13.375 1 92.75 228 PRO A O 1
ATOM 1763 N N . GLY A 1 229 ? -27.344 -8.641 -11.273 1 91.75 229 GLY A N 1
ATOM 1764 C CA . GLY A 1 229 ? -28.641 -8.055 -11.539 1 91.75 229 GLY A CA 1
ATOM 1765 C C . GLY A 1 229 ? -28.562 -6.719 -12.25 1 91.75 229 GLY A C 1
ATOM 1766 O O . GLY A 1 229 ? -29.562 -6.242 -12.797 1 91.75 229 GLY A O 1
ATOM 1767 N N . VAL A 1 230 ? -27.422 -6.117 -12.312 1 93.25 230 VAL A N 1
ATOM 1768 C CA . VAL A 1 230 ? -27.234 -4.832 -12.977 1 93.25 230 VAL A CA 1
ATOM 1769 C C . VAL A 1 230 ? -27.016 -5.043 -14.469 1 93.25 230 VAL A C 1
ATOM 1771 O O . VAL A 1 230 ? -26.234 -5.902 -14.867 1 93.25 230 VAL A O 1
ATOM 1774 N N . SER A 1 231 ? -27.688 -4.316 -15.312 1 95.06 231 SER A N 1
ATOM 1775 C CA . SER A 1 231 ? -27.609 -4.469 -16.766 1 95.06 231 SER A CA 1
ATOM 1776 C C . SER A 1 231 ? -26.312 -3.885 -17.297 1 95.06 231 SER A C 1
ATOM 1778 O O . SER A 1 231 ? -25.703 -3.016 -16.672 1 95.06 231 SER A O 1
ATOM 1780 N N . PRO A 1 232 ? -25.859 -4.375 -18.484 1 96.75 232 PRO A N 1
ATOM 1781 C CA . PRO A 1 232 ? -24.656 -3.828 -19.094 1 96.75 232 PRO A CA 1
ATOM 1782 C C . PRO A 1 232 ? -24.734 -2.322 -19.328 1 96.75 232 PRO A C 1
ATOM 1784 O O . PRO A 1 232 ? -23.75 -1.608 -19.156 1 96.75 232 PRO A O 1
ATOM 1787 N N . THR A 1 233 ? -25.891 -1.855 -19.703 1 95.81 233 THR A N 1
ATOM 1788 C CA . THR A 1 233 ? -26.078 -0.426 -19.922 1 95.81 233 THR A CA 1
ATOM 1789 C C . THR A 1 233 ? -25.859 0.357 -18.641 1 95.81 233 THR A C 1
ATOM 1791 O O . THR A 1 233 ? -25.25 1.424 -18.641 1 95.81 233 THR A O 1
ATOM 1794 N N . GLN A 1 234 ? -26.359 -0.191 -17.594 1 94.56 234 GLN A N 1
ATOM 1795 C CA . GLN A 1 234 ? -26.172 0.46 -16.297 1 94.56 234 GLN A CA 1
ATOM 1796 C C . GLN A 1 234 ? -24.703 0.435 -15.867 1 94.56 234 GLN A C 1
ATOM 1798 O O . GLN A 1 234 ? -24.219 1.399 -15.281 1 94.56 234 GLN A O 1
ATOM 1803 N N . TYR A 1 235 ? -24.031 -0.659 -16.109 1 96.5 235 TYR A N 1
ATOM 1804 C CA . TYR A 1 235 ? -22.609 -0.73 -15.82 1 96.5 235 TYR A CA 1
ATOM 1805 C C . TYR A 1 235 ? -21.844 0.32 -16.609 1 96.5 235 TYR A C 1
ATOM 1807 O O . TYR A 1 235 ? -20.906 0.949 -16.094 1 96.5 235 TYR A O 1
ATOM 1815 N N . TYR A 1 236 ? -22.219 0.5 -17.891 1 96.44 236 TYR A N 1
ATOM 1816 C CA . TYR A 1 236 ? -21.562 1.486 -18.734 1 96.44 236 TYR A CA 1
ATOM 1817 C C . TYR A 1 236 ? -21.812 2.9 -18.219 1 96.44 236 TYR A C 1
ATOM 1819 O O . TYR A 1 236 ? -20.891 3.727 -18.219 1 96.44 236 TYR A O 1
ATOM 1827 N N . ASP A 1 237 ? -22.969 3.166 -17.719 1 94.12 237 ASP A N 1
ATOM 1828 C CA . ASP A 1 237 ? -23.344 4.492 -17.234 1 94.12 237 ASP A CA 1
ATOM 1829 C C . ASP A 1 237 ? -22.641 4.801 -15.906 1 94.12 237 ASP A C 1
ATOM 1831 O O . ASP A 1 237 ? -22.281 5.949 -15.641 1 94.12 237 ASP A O 1
ATOM 1835 N N . ASN A 1 238 ? -22.469 3.766 -15.172 1 92.5 238 ASN A N 1
ATOM 1836 C CA . ASN A 1 238 ? -21.844 3.951 -13.867 1 92.5 238 ASN A CA 1
ATOM 1837 C C . ASN A 1 238 ? -20.328 4.148 -14 1 92.5 238 ASN A C 1
ATOM 1839 O O . ASN A 1 238 ? -19.75 5.012 -13.344 1 92.5 238 ASN A O 1
ATOM 1843 N N . SER A 1 239 ? -19.688 3.324 -14.781 1 96.56 239 SER A N 1
ATOM 1844 C CA . SER A 1 239 ? -18.25 3.402 -15 1 96.56 239 SER A CA 1
ATOM 1845 C C . SER A 1 239 ? -17.859 2.789 -16.344 1 96.56 239 SER A C 1
ATOM 1847 O O . SER A 1 239 ? -17.906 1.57 -16.516 1 96.56 239 SER A O 1
ATOM 1849 N N . THR A 1 240 ? -17.391 3.635 -17.156 1 97.5 240 THR A N 1
ATOM 1850 C CA . THR A 1 240 ? -16.953 3.176 -18.469 1 97.5 240 THR A CA 1
ATOM 1851 C C . THR A 1 240 ? -15.805 2.184 -18.344 1 97.5 240 THR A C 1
ATOM 1853 O O . THR A 1 240 ? -15.75 1.188 -19.062 1 97.5 240 THR A O 1
ATOM 1856 N N . LEU A 1 241 ? -14.898 2.41 -17.422 1 98.38 241 LEU A N 1
ATOM 1857 C CA . LEU A 1 241 ? -13.758 1.521 -17.219 1 98.38 241 LEU A CA 1
ATOM 1858 C C . LEU A 1 241 ? -14.219 0.15 -16.734 1 98.38 241 LEU A C 1
ATOM 1860 O O . LEU A 1 241 ? -13.734 -0.876 -17.219 1 98.38 241 LEU A O 1
ATOM 1864 N N . LEU A 1 242 ? -15.133 0.149 -15.797 1 98.56 242 LEU A N 1
ATOM 1865 C CA . LEU A 1 242 ? -15.617 -1.123 -15.266 1 98.56 242 LEU A CA 1
ATOM 1866 C C . LEU A 1 242 ? -16.312 -1.934 -16.359 1 98.56 242 LEU A C 1
ATOM 1868 O O . LEU A 1 242 ? -16.125 -3.148 -16.453 1 98.56 242 LEU A O 1
ATOM 1872 N N . PHE A 1 243 ? -17.141 -1.241 -17.188 1 98.25 243 PHE A N 1
ATOM 1873 C CA . PHE A 1 243 ? -17.844 -1.881 -18.297 1 98.25 243 PHE A CA 1
ATOM 1874 C C . PHE A 1 243 ? -16.844 -2.582 -19.219 1 98.25 243 PHE A C 1
ATOM 1876 O O . PHE A 1 243 ? -17 -3.773 -19.5 1 98.25 243 PHE A O 1
ATOM 1883 N N . TRP A 1 244 ? -15.812 -1.94 -19.625 1 98.69 244 TRP A N 1
ATOM 1884 C CA . TRP A 1 244 ? -14.852 -2.488 -20.578 1 98.69 244 TRP A CA 1
ATOM 1885 C C . TRP A 1 244 ? -13.938 -3.51 -19.906 1 98.69 244 TRP A C 1
ATOM 1887 O O . TRP A 1 244 ? -13.406 -4.402 -20.562 1 98.69 244 TRP A O 1
ATOM 1897 N N . SER A 1 245 ? -13.688 -3.395 -18.562 1 98.75 245 SER A N 1
ATOM 1898 C CA . SER A 1 245 ? -12.945 -4.418 -17.844 1 98.75 245 SER A CA 1
ATOM 1899 C C . SER A 1 245 ? -13.688 -5.75 -17.844 1 98.75 245 SER A C 1
ATOM 1901 O O . SER A 1 245 ? -13.086 -6.805 -18.031 1 98.75 245 SER A O 1
ATOM 1903 N N . ILE A 1 246 ? -15.008 -5.66 -17.609 1 98.75 246 ILE A N 1
ATOM 1904 C CA . ILE A 1 246 ? -15.82 -6.867 -17.625 1 98.75 246 ILE A CA 1
ATOM 1905 C C . ILE A 1 246 ? -15.773 -7.5 -19.016 1 98.75 246 ILE A C 1
ATOM 1907 O O . ILE A 1 246 ? -15.594 -8.711 -19.156 1 98.75 246 ILE A O 1
ATOM 1911 N N . ILE A 1 247 ? -15.883 -6.68 -20.016 1 98.62 247 ILE A N 1
ATOM 1912 C CA . ILE A 1 247 ? -15.844 -7.141 -21.406 1 98.62 247 ILE A CA 1
ATOM 1913 C C . ILE A 1 247 ? -14.484 -7.777 -21.688 1 98.62 247 ILE A C 1
ATOM 1915 O O . ILE A 1 247 ? -14.414 -8.82 -22.359 1 98.62 247 ILE A O 1
ATOM 1919 N N . SER A 1 248 ? -13.414 -7.184 -21.219 1 98.44 248 SER A N 1
ATOM 1920 C CA . SER A 1 248 ? -12.07 -7.703 -21.453 1 98.44 248 SER A CA 1
ATOM 1921 C C . SER A 1 248 ? -11.891 -9.078 -20.812 1 98.44 248 SER A C 1
ATOM 1923 O O . SER A 1 248 ? -11.312 -9.977 -21.422 1 98.44 248 SER A O 1
ATOM 1925 N N . VAL A 1 249 ? -12.367 -9.297 -19.641 1 98.31 249 VAL A N 1
ATOM 1926 C CA . VAL A 1 249 ? -12.258 -10.586 -18.953 1 98.31 249 VAL A CA 1
ATOM 1927 C C . VAL A 1 249 ? -13.062 -11.641 -19.703 1 98.31 249 VAL A C 1
ATOM 1929 O O . VAL A 1 249 ? -12.578 -12.75 -19.938 1 98.31 249 VAL A O 1
ATOM 1932 N N . ALA A 1 250 ? -14.219 -11.242 -20.125 1 98.12 250 ALA A N 1
ATOM 1933 C CA . ALA A 1 250 ? -15.102 -12.18 -20.812 1 98.12 250 ALA A CA 1
ATOM 1934 C C . ALA A 1 250 ? -14.547 -12.531 -22.188 1 98.12 250 ALA A C 1
ATOM 1936 O O . ALA A 1 250 ? -14.875 -13.586 -22.75 1 98.12 250 ALA A O 1
ATOM 1937 N N . SER A 1 251 ? -13.711 -11.711 -22.766 1 97.56 251 SER A N 1
ATOM 1938 C CA . SER A 1 251 ? -13.195 -11.898 -24.109 1 97.56 251 SER A CA 1
ATOM 1939 C C . SER A 1 251 ? -12.008 -12.852 -24.125 1 97.56 251 SER A C 1
ATOM 1941 O O . SER A 1 251 ? -11.531 -13.242 -25.188 1 97.56 251 SER A O 1
ATOM 1943 N N . ARG A 1 252 ? -11.484 -13.281 -23.031 1 96.12 252 ARG A N 1
ATOM 1944 C CA . ARG A 1 252 ? -10.273 -14.086 -22.922 1 96.12 252 ARG A CA 1
ATOM 1945 C C . ARG A 1 252 ? -10.406 -15.398 -23.688 1 96.12 252 ARG A C 1
ATOM 1947 O O . ARG A 1 252 ? -9.445 -15.859 -24.312 1 96.12 252 ARG A O 1
ATOM 1954 N N . ARG A 1 253 ? -11.68 -15.945 -23.641 1 93.56 253 ARG A N 1
ATOM 1955 C CA . ARG A 1 253 ? -11.938 -17.203 -24.328 1 93.56 253 ARG A CA 1
ATOM 1956 C C . ARG A 1 253 ? -13.086 -17.078 -25.312 1 93.56 253 ARG A C 1
ATOM 1958 O O . ARG A 1 253 ? -13.875 -18 -25.484 1 93.56 253 ARG A O 1
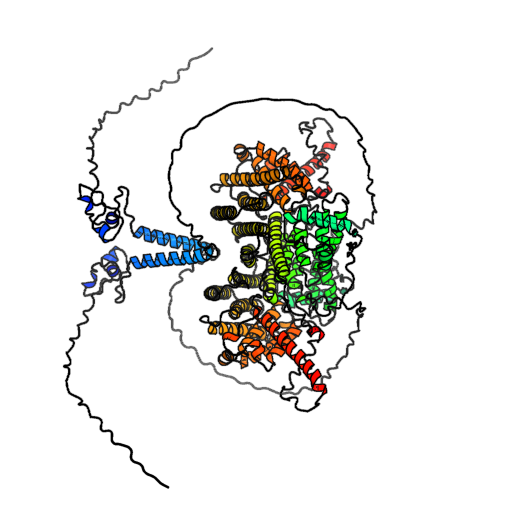ATOM 1965 N N . TYR A 1 254 ? -13.18 -15.867 -25.797 1 95.19 254 TYR A N 1
ATOM 1966 C CA . TYR A 1 254 ? -14.266 -15.617 -26.75 1 95.19 254 TYR A CA 1
ATOM 1967 C C . TYR A 1 254 ? -13.914 -16.141 -28.125 1 95.19 254 TYR A C 1
ATOM 1969 O O . TYR A 1 254 ? -13.219 -15.469 -28.906 1 95.19 254 TYR A O 1
ATOM 1977 N N . LEU A 1 255 ? -14.469 -17.234 -28.578 1 91.19 255 LEU A N 1
ATOM 1978 C CA . LEU A 1 255 ? -14.078 -17.969 -29.781 1 91.19 255 LEU A CA 1
ATOM 1979 C C . LEU A 1 255 ? -14.609 -17.281 -31.031 1 91.19 255 LEU A C 1
ATOM 1981 O O . LEU A 1 255 ? -14.047 -17.438 -32.125 1 91.19 255 LEU A O 1
ATOM 1985 N N . ILE A 1 256 ? -15.711 -16.547 -30.859 1 93.69 256 ILE A N 1
ATOM 1986 C CA . ILE A 1 256 ? -16.312 -15.875 -32 1 93.69 256 ILE A CA 1
ATOM 1987 C C . ILE A 1 256 ? -15.344 -14.82 -32.531 1 93.69 256 ILE A C 1
ATOM 1989 O O . ILE A 1 256 ? -15.25 -14.625 -33.75 1 93.69 256 ILE A O 1
ATOM 1993 N N . ASP A 1 257 ? -14.633 -14.125 -31.688 1 94.25 257 ASP A N 1
ATOM 1994 C CA . ASP A 1 257 ? -13.633 -13.125 -32.062 1 94.25 257 ASP A CA 1
ATOM 1995 C C . ASP A 1 257 ? -12.367 -13.281 -31.219 1 94.25 257 ASP A C 1
ATOM 1997 O O . ASP A 1 257 ? -12.156 -12.531 -30.25 1 94.25 257 ASP A O 1
ATOM 2001 N N . PRO A 1 258 ? -11.484 -14.055 -31.609 1 91.62 258 PRO A N 1
ATOM 2002 C CA . PRO A 1 258 ? -10.297 -14.359 -30.797 1 91.62 258 PRO A CA 1
ATOM 2003 C C . PRO A 1 258 ? -9.32 -13.18 -30.719 1 91.62 258 PRO A C 1
ATOM 2005 O O . PRO A 1 258 ? -8.438 -13.172 -29.859 1 91.62 258 PRO A O 1
ATOM 2008 N N . THR A 1 259 ? -9.43 -12.195 -31.547 1 92.56 259 THR A N 1
ATOM 2009 C CA . THR A 1 259 ? -8.5 -11.07 -31.562 1 92.56 259 THR A CA 1
ATOM 2010 C C . THR A 1 259 ? -8.992 -9.945 -30.656 1 92.56 259 THR A C 1
ATOM 2012 O O . THR A 1 259 ? -8.273 -8.984 -30.391 1 92.56 259 THR A O 1
ATOM 2015 N N . LEU A 1 260 ? -10.203 -10.102 -30.203 1 96 260 LEU A N 1
ATOM 2016 C CA . LEU A 1 260 ? -10.836 -9.047 -29.422 1 96 260 LEU A CA 1
ATOM 2017 C C . LEU A 1 260 ? -10.016 -8.719 -28.172 1 96 260 LEU A C 1
ATOM 2019 O O . LEU A 1 260 ? -9.805 -7.547 -27.859 1 96 260 LEU A O 1
ATOM 2023 N N . LEU A 1 261 ? -9.492 -9.695 -27.469 1 96.62 261 LEU A N 1
ATOM 2024 C CA . LEU A 1 261 ? -8.719 -9.484 -26.25 1 96.62 261 LEU A CA 1
ATOM 2025 C C . LEU A 1 261 ? -7.477 -8.648 -26.531 1 96.62 261 LEU A C 1
ATOM 2027 O O . LEU A 1 261 ? -7.152 -7.734 -25.766 1 96.62 261 LEU A O 1
ATOM 2031 N N . THR A 1 262 ? -6.785 -8.953 -27.562 1 93.5 262 THR A N 1
ATOM 2032 C CA . THR A 1 262 ? -5.559 -8.25 -27.906 1 93.5 262 THR A CA 1
ATOM 2033 C C . THR A 1 262 ? -5.848 -6.781 -28.219 1 93.5 262 THR A C 1
ATOM 2035 O O . THR A 1 262 ? -5.086 -5.898 -27.812 1 93.5 262 THR A O 1
ATOM 2038 N N . ARG A 1 263 ? -6.895 -6.551 -28.906 1 95.25 263 ARG A N 1
ATOM 2039 C CA . ARG A 1 263 ? -7.281 -5.18 -29.203 1 95.25 263 ARG A CA 1
ATOM 2040 C C . ARG A 1 263 ? -7.703 -4.434 -27.953 1 95.25 263 ARG A C 1
ATOM 2042 O O . ARG A 1 263 ? -7.379 -3.254 -27.781 1 95.25 263 ARG A O 1
ATOM 2049 N N . LEU A 1 264 ? -8.375 -5.098 -27.078 1 97.12 264 LEU A N 1
ATOM 2050 C CA . LEU A 1 264 ? -8.844 -4.484 -25.844 1 97.12 264 LEU A CA 1
ATOM 2051 C C . LEU A 1 264 ? -7.688 -4.23 -24.891 1 97.12 264 LEU A C 1
ATOM 2053 O O . LEU A 1 264 ? -7.734 -3.309 -24.078 1 97.12 264 LEU A O 1
ATOM 2057 N N . ALA A 1 265 ? -6.637 -5.07 -24.953 1 95.69 265 ALA A N 1
ATOM 2058 C CA . ALA A 1 265 ? -5.504 -4.961 -24.031 1 95.69 265 ALA A CA 1
ATOM 2059 C C . ALA A 1 265 ? -4.891 -3.564 -24.094 1 95.69 265 ALA A C 1
ATOM 2061 O O . ALA A 1 265 ? -4.652 -2.943 -23.047 1 95.69 265 ALA A O 1
ATOM 2062 N N . ARG A 1 266 ? -4.734 -3.08 -25.25 1 92.94 266 ARG A N 1
ATOM 2063 C CA . ARG A 1 266 ? -4.145 -1.753 -25.406 1 92.94 266 ARG A CA 1
ATOM 2064 C C . ARG A 1 266 ? -5.137 -0.663 -25.016 1 92.94 266 ARG A C 1
ATOM 2066 O O . ARG A 1 266 ? -4.801 0.246 -24.25 1 92.94 266 ARG A O 1
ATOM 2073 N N . ALA A 1 267 ? -6.312 -0.78 -25.484 1 96.19 267 ALA A N 1
ATOM 2074 C CA . ALA A 1 267 ? -7.324 0.257 -25.297 1 96.19 267 ALA A CA 1
ATOM 2075 C C . ALA A 1 267 ? -7.742 0.362 -23.844 1 96.19 267 ALA A C 1
ATOM 2077 O O . ALA A 1 267 ? -7.848 1.464 -23.297 1 96.19 267 ALA A O 1
ATOM 2078 N N . VAL A 1 268 ? -7.984 -0.737 -23.203 1 97.94 268 VAL A N 1
ATOM 2079 C CA . VAL A 1 268 ? -8.477 -0.736 -21.828 1 97.94 268 VAL A CA 1
ATOM 2080 C C . VAL A 1 268 ? -7.348 -0.339 -20.875 1 97.94 268 VAL A C 1
ATOM 2082 O O . VAL A 1 268 ? -7.586 0.331 -19.875 1 97.94 268 VAL A O 1
ATOM 2085 N N . THR A 1 269 ? -6.102 -0.757 -21.141 1 96.12 269 THR A N 1
ATOM 2086 C CA . THR A 1 269 ? -4.965 -0.349 -20.328 1 96.12 269 THR A CA 1
ATOM 2087 C C . THR A 1 269 ? -4.793 1.167 -20.359 1 96.12 269 THR A C 1
ATOM 2089 O O . THR A 1 269 ? -4.555 1.79 -19.312 1 96.12 269 THR A O 1
ATOM 2092 N N . ASP A 1 270 ? -4.922 1.7 -21.547 1 94.19 270 ASP A N 1
ATOM 2093 C CA . ASP A 1 270 ? -4.852 3.152 -21.672 1 94.19 270 ASP A CA 1
ATOM 2094 C C . ASP A 1 270 ? -5.973 3.824 -20.875 1 94.19 270 ASP A C 1
ATOM 2096 O O . ASP A 1 270 ? -5.738 4.82 -20.188 1 94.19 270 ASP A O 1
ATOM 2100 N N . LEU A 1 271 ? -7.156 3.32 -21.016 1 96.94 271 LEU A N 1
ATOM 2101 C CA . LEU A 1 271 ? -8.305 3.85 -20.281 1 96.94 271 LEU A CA 1
ATOM 2102 C C . LEU A 1 271 ? -8.078 3.748 -18.781 1 96.94 271 LEU A C 1
ATOM 2104 O O . LEU A 1 271 ? -8.469 4.645 -18.031 1 96.94 271 LEU A O 1
ATOM 2108 N N . LEU A 1 272 ? -7.504 2.662 -18.359 1 97.44 272 LEU A N 1
ATOM 2109 C CA . LEU A 1 272 ? -7.211 2.451 -16.938 1 97.44 272 LEU A CA 1
ATOM 2110 C C . LEU A 1 272 ? -6.281 3.537 -16.406 1 97.44 272 LEU A C 1
ATOM 2112 O O . LEU A 1 272 ? -6.574 4.168 -15.391 1 97.44 272 LEU A O 1
ATOM 2116 N N . TRP A 1 273 ? -5.23 3.795 -17.094 1 94.94 273 TRP A N 1
ATOM 2117 C CA . TRP A 1 273 ? -4.25 4.766 -16.625 1 94.94 273 TRP A CA 1
ATOM 2118 C C . TRP A 1 273 ? -4.816 6.18 -16.672 1 94.94 273 TRP A C 1
ATOM 2120 O O . TRP A 1 273 ? -4.543 6.996 -15.789 1 94.94 273 TRP A O 1
ATOM 2130 N N . LYS A 1 274 ? -5.625 6.418 -17.641 1 93.38 274 LYS A N 1
ATOM 2131 C CA . LYS A 1 274 ? -6.297 7.715 -17.688 1 93.38 274 LYS A CA 1
ATOM 2132 C C . LYS A 1 274 ? -7.258 7.883 -16.516 1 93.38 274 LYS A C 1
ATOM 2134 O O . LYS A 1 274 ? -7.34 8.961 -15.93 1 93.38 274 LYS A O 1
ATOM 2139 N N . SER A 1 275 ? -7.949 6.828 -16.219 1 95 275 SER A N 1
ATOM 2140 C CA . SER A 1 275 ? -8.891 6.863 -15.109 1 95 275 SER A CA 1
ATOM 2141 C C . SER A 1 275 ? -8.164 7.035 -13.773 1 95 275 SER A C 1
ATOM 2143 O O . SER A 1 275 ? -8.688 7.668 -12.859 1 95 275 SER A O 1
ATOM 2145 N N . LEU A 1 276 ? -6.988 6.5 -13.656 1 94.12 276 LEU A N 1
ATOM 2146 C CA . LEU A 1 276 ? -6.207 6.602 -12.43 1 94.12 276 LEU A CA 1
ATOM 2147 C C . LEU A 1 276 ? -5.656 8.008 -12.25 1 94.12 276 LEU A C 1
ATOM 2149 O O . LEU A 1 276 ? -5.43 8.453 -11.117 1 94.12 276 LEU A O 1
ATOM 2153 N N . GLN A 1 277 ? -5.461 8.703 -13.336 1 90.25 277 GLN A N 1
ATOM 2154 C CA . GLN A 1 277 ? -4.93 10.062 -13.289 1 90.25 277 GLN A CA 1
ATOM 2155 C C . GLN A 1 277 ? -5.988 11.055 -12.82 1 90.25 277 GLN A C 1
ATOM 2157 O O . GLN A 1 277 ? -5.66 12.109 -12.266 1 90.25 277 GLN A O 1
ATOM 2162 N N . ILE A 1 278 ? -7.195 10.656 -12.961 1 87.44 278 ILE A N 1
ATOM 2163 C CA . ILE A 1 278 ? -8.289 11.555 -12.594 1 87.44 278 ILE A CA 1
ATOM 2164 C C . ILE A 1 278 ? -8.68 11.328 -11.141 1 87.44 278 ILE A C 1
ATOM 2166 O O . ILE A 1 278 ? -9.148 10.242 -10.773 1 87.44 278 ILE A O 1
ATOM 2170 N N . VAL A 1 279 ? -8.5 12.352 -10.305 1 85.44 279 VAL A N 1
ATOM 2171 C CA . VAL A 1 279 ? -8.828 12.289 -8.883 1 85.44 279 VAL A CA 1
ATOM 2172 C C . VAL A 1 279 ? -10.008 13.203 -8.578 1 85.44 279 VAL A C 1
ATOM 2174 O O . VAL A 1 279 ? -10.055 14.344 -9.039 1 85.44 279 VAL A O 1
ATOM 2177 N N . PRO A 1 280 ? -11.055 12.75 -7.816 1 85.94 280 PRO A N 1
ATOM 2178 C CA . PRO A 1 280 ? -11.102 11.5 -7.059 1 85.94 280 PRO A CA 1
ATOM 2179 C C . PRO A 1 280 ? -11.578 10.312 -7.898 1 85.94 280 PRO A C 1
ATOM 2181 O O . PRO A 1 280 ? -12.398 10.492 -8.805 1 85.94 280 PRO A O 1
ATOM 2184 N N . GLN A 1 281 ? -11.094 9.156 -7.504 1 89.81 281 GLN A N 1
ATOM 2185 C CA . GLN A 1 281 ? -11.492 7.957 -8.234 1 89.81 281 GLN A CA 1
ATOM 2186 C C . GLN A 1 281 ? -12.859 7.457 -7.773 1 89.81 281 GLN A C 1
ATOM 2188 O O . GLN A 1 281 ? -13.258 7.688 -6.633 1 89.81 281 GLN A O 1
ATOM 2193 N N . SER A 1 282 ? -13.5 6.797 -8.703 1 91.31 282 SER A N 1
ATOM 2194 C CA . SER A 1 282 ? -14.805 6.215 -8.406 1 91.31 282 SER A CA 1
ATOM 2195 C C . SER A 1 282 ? -14.672 4.762 -7.961 1 91.31 282 SER A C 1
ATOM 2197 O O . SER A 1 282 ? -13.602 4.16 -8.102 1 91.31 282 SER A O 1
ATOM 2199 N N . LEU A 1 283 ? -15.781 4.277 -7.395 1 93.69 283 LEU A N 1
ATOM 2200 C CA . LEU A 1 283 ? -15.828 2.875 -6.988 1 93.69 283 LEU A CA 1
ATOM 2201 C C . LEU A 1 283 ? -15.578 1.957 -8.18 1 93.69 283 LEU A C 1
ATOM 2203 O O . LEU A 1 283 ? -14.938 0.913 -8.039 1 93.69 283 LEU A O 1
ATOM 2207 N N . GLY A 1 284 ? -16.062 2.365 -9.344 1 96.94 284 GLY A N 1
ATOM 2208 C CA . GLY A 1 284 ? -15.891 1.587 -10.555 1 96.94 284 GLY A CA 1
ATOM 2209 C C . GLY A 1 284 ? -14.438 1.381 -10.93 1 96.94 284 GLY A C 1
ATOM 2210 O O . GLY A 1 284 ? -14.07 0.34 -11.484 1 96.94 284 GLY A O 1
ATOM 2211 N N . VAL A 1 285 ? -13.633 2.357 -10.625 1 97.56 285 VAL A N 1
ATOM 2212 C CA . VAL A 1 285 ? -12.211 2.238 -10.914 1 97.56 285 VAL A CA 1
ATOM 2213 C C . VAL A 1 285 ? -11.586 1.162 -10.031 1 97.56 285 VAL A C 1
ATOM 2215 O O . VAL A 1 285 ? -10.789 0.345 -10.492 1 97.56 285 VAL A O 1
ATOM 2218 N N . VAL A 1 286 ? -11.945 1.138 -8.742 1 96.56 286 VAL A N 1
ATOM 2219 C CA . VAL A 1 286 ? -11.438 0.13 -7.82 1 96.56 286 VAL A CA 1
ATOM 2220 C C . VAL A 1 286 ? -11.898 -1.257 -8.258 1 96.56 286 VAL A C 1
ATOM 2222 O O . VAL A 1 286 ? -11.109 -2.201 -8.297 1 96.56 286 VAL A O 1
ATOM 2225 N N . GLN A 1 287 ? -13.148 -1.347 -8.625 1 98.25 287 GLN A N 1
ATOM 2226 C CA . GLN A 1 287 ? -13.703 -2.619 -9.078 1 98.25 287 GLN A CA 1
ATOM 2227 C C . GLN A 1 287 ? -13 -3.098 -10.352 1 98.25 287 GLN A C 1
ATOM 2229 O O . GLN A 1 287 ? -12.773 -4.297 -10.523 1 98.25 287 GLN A O 1
ATOM 2234 N N . SER A 1 288 ? -12.703 -2.18 -11.219 1 98.75 288 SER A N 1
ATOM 2235 C CA . SER A 1 288 ? -11.984 -2.521 -12.438 1 98.75 288 SER A CA 1
ATOM 2236 C C . SER A 1 288 ? -10.594 -3.064 -12.125 1 98.75 288 SER A C 1
ATOM 2238 O O . SER A 1 288 ? -10.148 -4.027 -12.75 1 98.75 288 SER A O 1
ATOM 2240 N N . LEU A 1 289 ? -9.922 -2.432 -11.156 1 98.25 289 LEU A N 1
ATOM 2241 C CA . LEU A 1 289 ? -8.602 -2.895 -10.742 1 98.25 289 LEU A CA 1
ATOM 2242 C C . LEU A 1 289 ? -8.672 -4.312 -10.188 1 98.25 289 LEU A C 1
ATOM 2244 O O . LEU A 1 289 ? -7.816 -5.145 -10.492 1 98.25 289 LEU A O 1
ATOM 2248 N N . VAL A 1 290 ? -9.656 -4.574 -9.43 1 97.62 290 VAL A N 1
ATOM 2249 C CA . VAL A 1 290 ? -9.836 -5.898 -8.844 1 97.62 290 VAL A CA 1
ATOM 2250 C C . VAL A 1 290 ? -9.992 -6.934 -9.961 1 97.62 290 VAL A C 1
ATOM 2252 O O . VAL A 1 290 ? -9.352 -7.984 -9.938 1 97.62 290 VAL A O 1
ATOM 2255 N N . LEU A 1 291 ? -10.773 -6.598 -10.914 1 98.44 291 LEU A N 1
ATOM 2256 C CA . LEU A 1 291 ? -11.031 -7.516 -12.016 1 98.44 291 LEU A CA 1
ATOM 2257 C C . LEU A 1 291 ? -9.773 -7.742 -12.852 1 98.44 291 LEU A C 1
ATOM 2259 O O . LEU A 1 291 ? -9.422 -8.883 -13.148 1 98.44 291 LEU A O 1
ATOM 2263 N N . LEU A 1 292 ? -9.086 -6.695 -13.18 1 98.06 292 LEU A N 1
ATOM 2264 C CA . LEU A 1 292 ? -7.945 -6.781 -14.078 1 98.06 292 LEU A CA 1
ATOM 2265 C C . LEU A 1 292 ? -6.746 -7.406 -13.367 1 98.06 292 LEU A C 1
ATOM 2267 O O . LEU A 1 292 ? -5.855 -7.957 -14.023 1 98.06 292 LEU A O 1
ATOM 2271 N N . CYS A 1 293 ? -6.715 -7.309 -12.055 1 97.25 293 CYS A N 1
ATOM 2272 C CA . CYS A 1 293 ? -5.66 -7.988 -11.312 1 97.25 293 CYS A CA 1
ATOM 2273 C C . CYS A 1 293 ? -5.973 -9.477 -11.164 1 97.25 293 CYS A C 1
ATOM 2275 O O . CYS A 1 293 ? -5.059 -10.297 -11.062 1 97.25 293 CYS A O 1
ATOM 2277 N N . THR A 1 294 ? -7.23 -9.805 -11.125 1 97.75 294 THR A N 1
ATOM 2278 C CA . THR A 1 294 ? -7.637 -11.203 -11.047 1 97.75 294 THR A CA 1
ATOM 2279 C C . THR A 1 294 ? -7.414 -11.914 -12.375 1 97.75 294 THR A C 1
ATOM 2281 O O . THR A 1 294 ? -6.969 -13.062 -12.406 1 97.75 294 THR A O 1
ATOM 2284 N N . TRP A 1 295 ? -7.781 -11.25 -13.43 1 97.94 295 TRP A N 1
ATOM 2285 C CA . TRP A 1 295 ? -7.574 -11.734 -14.789 1 97.94 295 TRP A CA 1
ATOM 2286 C C . TRP A 1 295 ? -6.801 -10.711 -15.617 1 97.94 295 TRP A C 1
ATOM 2288 O O . TRP A 1 295 ? -7.371 -10.055 -16.5 1 97.94 295 TRP A O 1
ATOM 2298 N N . PRO A 1 296 ? -5.508 -10.625 -15.398 1 96.5 296 PRO A N 1
ATOM 2299 C CA . PRO A 1 296 ? -4.711 -9.641 -16.141 1 96.5 296 PRO A CA 1
ATOM 2300 C C . PRO A 1 296 ? -4.594 -9.969 -17.625 1 96.5 296 PRO A C 1
ATOM 2302 O O . PRO A 1 296 ? -4.844 -11.109 -18.031 1 96.5 296 PRO A O 1
ATOM 2305 N N . PHE A 1 297 ? -4.254 -8.977 -18.422 1 96.12 297 PHE A N 1
ATOM 2306 C CA . PHE A 1 297 ? -3.938 -9.227 -19.828 1 96.12 297 PHE A CA 1
ATOM 2307 C C . PHE A 1 297 ? -2.684 -10.086 -19.953 1 96.12 297 PHE A C 1
ATOM 2309 O O . PHE A 1 297 ? -1.77 -9.984 -19.141 1 96.12 297 PHE A O 1
ATOM 2316 N N . PRO A 1 298 ? -2.672 -10.969 -20.891 1 93.06 298 PRO A N 1
ATOM 2317 C CA . PRO A 1 298 ? -1.522 -11.867 -21.031 1 93.06 298 PRO A CA 1
ATOM 2318 C C . PRO A 1 298 ? -0.218 -11.117 -21.281 1 93.06 298 PRO A C 1
ATOM 2320 O O . PRO A 1 298 ? -0.214 -10.102 -21.984 1 93.06 298 PRO A O 1
ATOM 2323 N N . THR A 1 299 ? 0.79 -11.539 -20.625 1 88.81 299 THR A N 1
ATOM 2324 C CA . THR A 1 299 ? 2.133 -10.992 -20.797 1 88.81 299 THR A CA 1
ATOM 2325 C C . THR A 1 299 ? 3.156 -12.109 -20.953 1 88.81 299 THR A C 1
ATOM 2327 O O . THR A 1 299 ? 2.918 -13.242 -20.531 1 88.81 299 THR A O 1
ATOM 2330 N N . SER A 1 300 ? 4.238 -11.797 -21.625 1 85.62 300 SER A N 1
ATOM 2331 C CA . SER A 1 300 ? 5.258 -12.805 -21.891 1 85.62 300 SER A CA 1
ATOM 2332 C C . SER A 1 300 ? 6.371 -12.75 -20.844 1 85.62 300 SER A C 1
ATOM 2334 O O . SER A 1 300 ? 7.211 -13.648 -20.766 1 85.62 300 SER A O 1
ATOM 2336 N N . SER A 1 301 ? 6.305 -11.664 -20.062 1 83.25 301 SER A N 1
ATOM 2337 C CA . SER A 1 301 ? 7.355 -11.516 -19.062 1 83.25 301 SER A CA 1
ATOM 2338 C C . SER A 1 301 ? 6.781 -11.039 -17.734 1 83.25 301 SER A C 1
ATOM 2340 O O . SER A 1 301 ? 5.875 -10.211 -17.703 1 83.25 301 SER A O 1
ATOM 2342 N N . SER A 1 302 ? 7.367 -11.625 -16.672 1 81.5 302 SER A N 1
ATOM 2343 C CA . SER A 1 302 ? 6.941 -11.234 -15.336 1 81.5 302 SER A CA 1
ATOM 2344 C C . SER A 1 302 ? 7.402 -9.812 -15.008 1 81.5 302 SER A C 1
ATOM 2346 O O . SER A 1 302 ? 6.809 -9.141 -14.164 1 81.5 302 SER A O 1
ATOM 2348 N N . THR A 1 303 ? 8.43 -9.289 -15.633 1 78.75 303 THR A N 1
ATOM 2349 C CA . THR A 1 303 ? 8.984 -7.969 -15.352 1 78.75 303 THR A CA 1
ATOM 2350 C C . THR A 1 303 ? 8.078 -6.875 -15.914 1 78.75 303 THR A C 1
ATOM 2352 O O . THR A 1 303 ? 8.117 -5.734 -15.453 1 78.75 303 THR A O 1
ATOM 2355 N N . THR A 1 304 ? 7.34 -7.238 -16.906 1 81.81 304 THR A N 1
ATOM 2356 C CA . THR A 1 304 ? 6.473 -6.246 -17.531 1 81.81 304 THR A CA 1
ATOM 2357 C C . THR A 1 304 ? 5.059 -6.328 -16.969 1 81.81 304 THR A C 1
ATOM 2359 O O . THR A 1 304 ? 4.168 -5.602 -17.422 1 81.81 304 THR A O 1
ATOM 2362 N N . ASP A 1 305 ? 4.883 -7.191 -16.062 1 88.25 305 ASP A N 1
ATOM 2363 C CA . ASP A 1 305 ? 3.57 -7.371 -15.445 1 88.25 305 ASP A CA 1
ATOM 2364 C C . ASP A 1 305 ? 3.307 -6.293 -14.398 1 88.25 305 ASP A C 1
ATOM 2366 O O . ASP A 1 305 ? 3.977 -6.246 -13.367 1 88.25 305 ASP A O 1
ATOM 2370 N N . PRO A 1 306 ? 2.32 -5.457 -14.594 1 92.75 306 PRO A N 1
ATOM 2371 C CA . PRO A 1 306 ? 2.043 -4.371 -13.648 1 92.75 306 PRO A CA 1
ATOM 2372 C C . PRO A 1 306 ? 1.101 -4.797 -12.523 1 92.75 306 PRO A C 1
ATOM 2374 O O . PRO A 1 306 ? 0.684 -3.963 -11.711 1 92.75 306 PRO A O 1
ATOM 2377 N N . THR A 1 307 ? 0.758 -6.035 -12.445 1 93.88 307 THR A N 1
ATOM 2378 C CA . THR A 1 307 ? -0.31 -6.508 -11.57 1 93.88 307 THR A CA 1
ATOM 2379 C C . THR A 1 307 ? 0.023 -6.227 -10.109 1 93.88 307 THR A C 1
ATOM 2381 O O . THR A 1 307 ? -0.848 -5.824 -9.336 1 93.88 307 THR A O 1
ATOM 2384 N N . TYR A 1 308 ? 1.284 -6.449 -9.617 1 93.62 308 TYR A N 1
ATOM 2385 C CA . TYR A 1 308 ? 1.647 -6.203 -8.219 1 93.62 308 TYR A CA 1
ATOM 2386 C C . TYR A 1 308 ? 1.442 -4.742 -7.855 1 93.62 308 TYR A C 1
ATOM 2388 O O . TYR A 1 308 ? 0.857 -4.434 -6.812 1 93.62 308 TYR A O 1
ATOM 2396 N N . MET A 1 309 ? 1.886 -3.855 -8.719 1 93.31 309 MET A N 1
ATOM 2397 C CA . MET A 1 309 ? 1.722 -2.422 -8.492 1 93.31 309 MET A CA 1
ATOM 2398 C C . MET A 1 309 ? 0.245 -2.043 -8.453 1 93.31 309 MET A C 1
ATOM 2400 O O . MET A 1 309 ? -0.189 -1.315 -7.559 1 93.31 309 MET A O 1
ATOM 2404 N N . LEU A 1 310 ? -0.511 -2.557 -9.383 1 95 310 LEU A N 1
ATOM 2405 C CA . LEU A 1 310 ? -1.93 -2.23 -9.477 1 95 310 LEU A CA 1
ATOM 2406 C C . LEU A 1 310 ? -2.691 -2.77 -8.266 1 95 310 LEU A C 1
ATOM 2408 O O . LEU A 1 310 ? -3.658 -2.154 -7.812 1 95 310 LEU A O 1
ATOM 2412 N N . SER A 1 311 ? -2.289 -3.934 -7.789 1 93.94 311 SER A N 1
ATOM 2413 C CA . SER A 1 311 ? -2.963 -4.5 -6.625 1 93.94 311 SER A CA 1
ATOM 2414 C C . SER A 1 311 ? -2.795 -3.605 -5.398 1 93.94 311 SER A C 1
ATOM 2416 O O . SER A 1 311 ? -3.703 -3.5 -4.574 1 93.94 311 SER A O 1
ATOM 2418 N N . GLY A 1 312 ? -1.622 -2.982 -5.242 1 91.5 312 GLY A N 1
ATOM 2419 C CA . GLY A 1 312 ? -1.441 -2.01 -4.176 1 91.5 312 GLY A CA 1
ATOM 2420 C C . GLY A 1 312 ? -2.387 -0.829 -4.281 1 91.5 312 GLY A C 1
ATOM 2421 O O . GLY A 1 312 ? -2.879 -0.329 -3.268 1 91.5 312 GLY A O 1
ATOM 2422 N N . MET A 1 313 ? -2.65 -0.409 -5.469 1 92.94 313 MET A N 1
ATOM 2423 C CA . MET A 1 313 ? -3.545 0.72 -5.707 1 92.94 313 MET A CA 1
ATOM 2424 C C . MET A 1 313 ? -4.973 0.383 -5.289 1 92.94 313 MET A C 1
ATOM 2426 O O . MET A 1 313 ? -5.715 1.258 -4.836 1 92.94 313 MET A O 1
ATOM 2430 N N . ILE A 1 314 ? -5.359 -0.904 -5.391 1 93.81 314 ILE A N 1
ATOM 2431 C CA . ILE A 1 314 ? -6.688 -1.324 -4.949 1 93.81 314 ILE A CA 1
ATOM 2432 C C . ILE A 1 314 ? -6.891 -0.932 -3.488 1 93.81 314 ILE A C 1
ATOM 2434 O O . ILE A 1 314 ? -7.898 -0.309 -3.143 1 93.81 314 ILE A O 1
ATOM 2438 N N . ILE A 1 315 ? -5.891 -1.215 -2.701 1 89.62 315 ILE A N 1
ATOM 2439 C CA . ILE A 1 315 ? -6.008 -1.003 -1.262 1 89.62 315 ILE A CA 1
ATOM 2440 C C . ILE A 1 315 ? -5.957 0.492 -0.955 1 89.62 315 ILE A C 1
ATOM 2442 O O . ILE A 1 315 ? -6.773 1 -0.182 1 89.62 315 ILE A O 1
ATOM 2446 N N . GLN A 1 316 ? -5.09 1.18 -1.564 1 90.12 316 GLN A N 1
ATOM 2447 C CA . GLN A 1 316 ? -4.922 2.605 -1.31 1 90.12 316 GLN A CA 1
ATOM 2448 C C . GLN A 1 316 ? -6.18 3.385 -1.679 1 90.12 316 GLN A C 1
ATOM 2450 O O . GLN A 1 316 ? -6.652 4.219 -0.903 1 90.12 316 GLN A O 1
ATOM 2455 N N . LEU A 1 317 ? -6.676 3.139 -2.82 1 92.06 317 LEU A N 1
ATOM 2456 C CA . LEU A 1 317 ? -7.859 3.854 -3.289 1 92.06 317 LEU A CA 1
ATOM 2457 C C . LEU A 1 317 ? -9.078 3.496 -2.447 1 92.06 317 LEU A C 1
ATOM 2459 O O . LEU A 1 317 ? -9.93 4.348 -2.186 1 92.06 317 LEU A O 1
ATOM 2463 N N . SER A 1 318 ? -9.156 2.234 -2.047 1 90.19 318 SER A N 1
ATOM 2464 C CA . SER A 1 318 ? -10.266 1.796 -1.209 1 90.19 318 SER A CA 1
ATOM 2465 C C . SER A 1 318 ? -10.266 2.514 0.136 1 90.19 318 SER A C 1
ATOM 2467 O O . SER A 1 318 ? -11.312 2.941 0.622 1 90.19 318 SER A O 1
ATOM 2469 N N . ILE A 1 319 ? -9.094 2.641 0.731 1 87.12 319 ILE A N 1
ATOM 2470 C CA . ILE A 1 319 ? -8.977 3.322 2.016 1 87.12 319 ILE A CA 1
ATOM 2471 C C . ILE A 1 319 ? -9.32 4.801 1.849 1 87.12 319 ILE A C 1
ATOM 2473 O O . ILE A 1 319 ? -10.031 5.375 2.674 1 87.12 319 ILE A O 1
ATOM 2477 N N . GLN A 1 320 ? -8.82 5.355 0.804 1 88.31 320 GLN A N 1
ATOM 2478 C CA . GLN A 1 320 ? -9.07 6.773 0.552 1 88.31 320 GLN A CA 1
ATOM 2479 C C . GLN A 1 320 ? -10.562 7.055 0.407 1 88.31 320 GLN A C 1
ATOM 2481 O O . GLN A 1 320 ? -11.039 8.125 0.797 1 88.31 320 GLN A O 1
ATOM 2486 N N . MET A 1 321 ? -11.312 6.086 -0.083 1 86.56 321 MET A N 1
ATOM 2487 C CA . MET A 1 321 ? -12.75 6.246 -0.281 1 86.56 321 MET A CA 1
ATOM 2488 C C . MET A 1 321 ? -13.516 5.84 0.971 1 86.56 321 MET A C 1
ATOM 2490 O O . MET A 1 321 ? -14.734 6.012 1.037 1 86.56 321 MET A O 1
ATOM 2494 N N . GLY A 1 322 ? -12.844 5.266 1.891 1 84 322 GLY A N 1
ATOM 2495 C CA . GLY A 1 322 ? -13.477 4.879 3.143 1 84 322 GLY A CA 1
ATOM 2496 C C . GLY A 1 322 ? -14.148 3.521 3.078 1 84 322 GLY A C 1
ATOM 2497 O O . GLY A 1 322 ? -15.062 3.238 3.855 1 84 322 GLY A O 1
ATOM 2498 N N . LEU A 1 323 ? -13.703 2.68 2.125 1 85.38 323 LEU A N 1
ATOM 2499 C CA . LEU A 1 323 ? -14.328 1.364 2.01 1 85.38 323 LEU A CA 1
ATOM 2500 C C . LEU A 1 323 ? -13.992 0.501 3.223 1 85.38 323 LEU A C 1
ATOM 2502 O O . LEU A 1 323 ? -14.734 -0.433 3.543 1 85.38 323 LEU A O 1
ATOM 2506 N N . HIS A 1 324 ? -12.938 0.811 3.912 1 80.31 324 HIS A N 1
ATOM 2507 C CA . HIS A 1 324 ? -12.508 0.03 5.07 1 80.31 324 HIS A CA 1
ATOM 2508 C C . HIS A 1 324 ? -13.375 0.338 6.289 1 80.31 324 HIS A C 1
ATOM 2510 O O . HIS A 1 324 ? -13.297 -0.356 7.305 1 80.31 324 HIS A O 1
ATOM 2516 N N . ARG A 1 325 ? -14.148 1.403 6.129 1 79.75 325 ARG A N 1
ATOM 2517 C CA . ARG A 1 325 ? -15.125 1.765 7.156 1 79.75 325 ARG A CA 1
ATOM 2518 C C . ARG A 1 325 ? -16.516 1.924 6.555 1 79.75 325 ARG A C 1
ATOM 2520 O O . ARG A 1 325 ? -17.062 3.031 6.516 1 79.75 325 ARG A O 1
ATOM 2527 N N . PRO A 1 326 ? -17.172 0.885 6.293 1 69.69 326 PRO A N 1
ATOM 2528 C CA . PRO A 1 326 ? -18.438 0.961 5.547 1 69.69 326 PRO A CA 1
ATOM 2529 C C . PRO A 1 326 ? -19.562 1.587 6.363 1 69.69 326 PRO A C 1
ATOM 2531 O O . PRO A 1 326 ? -20.516 2.125 5.793 1 69.69 326 PRO A O 1
ATOM 2534 N N . ARG A 1 327 ? -19.406 1.56 7.629 1 68.75 327 ARG A N 1
ATOM 2535 C CA . ARG A 1 327 ? -20.5 2.062 8.453 1 68.75 327 ARG A CA 1
ATOM 2536 C C . ARG A 1 327 ? -20.344 3.561 8.703 1 68.75 327 ARG A C 1
ATOM 2538 O O . ARG A 1 327 ? -21.25 4.195 9.25 1 68.75 327 ARG A O 1
ATOM 2545 N N . SER A 1 328 ? -19.188 4.066 8.352 1 75.12 328 SER A N 1
ATOM 2546 C CA . SER A 1 328 ? -18.969 5.496 8.539 1 75.12 328 SER A CA 1
ATOM 2547 C C . SER A 1 328 ? -18.5 6.156 7.246 1 75.12 328 SER A C 1
ATOM 2549 O O . SER A 1 328 ? -17.5 6.871 7.234 1 75.12 328 SER A O 1
ATOM 2551 N N . PRO A 1 329 ? -19.359 6.012 6.266 1 69.62 329 PRO A N 1
ATOM 2552 C CA . PRO A 1 329 ? -18.922 6.566 4.984 1 69.62 329 PRO A CA 1
ATOM 2553 C C . PRO A 1 329 ? -18.859 8.094 4.992 1 69.62 329 PRO A C 1
ATOM 2555 O O . PRO A 1 329 ? -18.094 8.688 4.23 1 69.62 329 PRO A O 1
ATOM 2558 N N . LEU A 1 330 ? -19.578 8.688 5.887 1 71.75 330 LEU A N 1
ATOM 2559 C CA . LEU A 1 330 ? -19.688 10.141 5.914 1 71.75 330 LEU A CA 1
ATOM 2560 C C . LEU A 1 330 ? -18.391 10.781 6.387 1 71.75 330 LEU A C 1
ATOM 2562 O O . LEU A 1 330 ? -18.156 11.969 6.152 1 71.75 330 LEU A O 1
ATOM 2566 N N . ASP A 1 331 ? -17.594 10 7.004 1 77.69 331 ASP A N 1
ATOM 2567 C CA . ASP A 1 331 ? -16.328 10.531 7.516 1 77.69 331 ASP A CA 1
ATOM 2568 C C . ASP A 1 331 ? -15.328 10.75 6.383 1 77.69 331 ASP A C 1
ATOM 2570 O O . ASP A 1 331 ? -14.305 11.406 6.574 1 77.69 331 ASP A O 1
ATOM 2574 N N . PHE A 1 332 ? -15.719 10.242 5.234 1 76.75 332 PHE A N 1
ATOM 2575 C CA . PHE A 1 332 ? -14.766 10.297 4.129 1 76.75 332 PHE A CA 1
ATOM 2576 C C . PHE A 1 332 ? -15.336 11.102 2.967 1 76.75 332 PHE A C 1
ATOM 2578 O O . PHE A 1 332 ? -14.789 11.078 1.863 1 76.75 332 PHE A O 1
ATOM 2585 N N . THR A 1 333 ? -16.484 11.641 3.234 1 74.38 333 THR A N 1
ATOM 2586 C CA . THR A 1 333 ? -17.109 12.461 2.201 1 74.38 333 THR A CA 1
ATOM 2587 C C . THR A 1 333 ? -17.297 13.891 2.691 1 74.38 333 THR A C 1
ATOM 2589 O O . THR A 1 333 ? -17.406 14.133 3.896 1 74.38 333 THR A O 1
ATOM 2592 N N . LYS A 1 334 ? -17.266 14.703 1.764 1 67.31 334 LYS A N 1
ATOM 2593 C CA . LYS A 1 334 ? -17.469 16.109 2.08 1 67.31 334 LYS A CA 1
ATOM 2594 C C . LYS A 1 334 ? -18.922 16.391 2.465 1 67.31 334 LYS A C 1
ATOM 2596 O O . LYS A 1 334 ? -19.188 17.141 3.414 1 67.31 334 LYS A O 1
ATOM 2601 N N . PHE A 1 335 ? -19.781 15.695 1.615 1 63.03 335 PHE A N 1
ATOM 2602 C CA . PHE A 1 335 ? -21.203 15.953 1.83 1 63.03 335 PHE A CA 1
ATOM 2603 C C . PHE A 1 335 ? -21.922 14.695 2.32 1 63.03 335 PHE A C 1
ATOM 2605 O O . PHE A 1 335 ? -21.484 13.578 2.025 1 63.03 335 PHE A O 1
ATOM 2612 N N . ARG A 1 336 ? -22.812 15.016 3.178 1 63.06 336 ARG A N 1
ATOM 2613 C CA . ARG A 1 336 ? -23.578 13.898 3.703 1 63.06 336 ARG A CA 1
ATOM 2614 C C . ARG A 1 336 ? -24.281 13.141 2.58 1 63.06 336 ARG A C 1
ATOM 2616 O O . ARG A 1 336 ? -25.078 13.711 1.84 1 63.06 336 ARG A O 1
ATOM 2623 N N . VAL A 1 337 ? -23.625 12.102 2.207 1 66.31 337 VAL A N 1
ATOM 2624 C CA . VAL A 1 337 ? -24.219 11.25 1.18 1 66.31 337 VAL A CA 1
ATOM 2625 C C . VAL A 1 337 ? -24.984 10.102 1.836 1 66.31 337 VAL A C 1
ATOM 2627 O O . VAL A 1 337 ? -24.5 9.477 2.781 1 66.31 337 VAL A O 1
ATOM 2630 N N . LYS A 1 338 ? -26.234 10.086 1.519 1 74 338 LYS A N 1
ATOM 2631 C CA . LYS A 1 338 ? -27.016 8.93 1.956 1 74 338 LYS A CA 1
ATOM 2632 C C . LYS A 1 338 ? -26.828 7.75 1.006 1 74 338 LYS A C 1
ATOM 2634 O O . LYS A 1 338 ? -27.203 7.82 -0.164 1 74 338 LYS A O 1
ATOM 2639 N N . LEU A 1 339 ? -26.141 6.809 1.519 1 78.06 339 LEU A N 1
ATOM 2640 C CA . LEU A 1 339 ? -25.906 5.625 0.703 1 78.06 339 LEU A CA 1
ATOM 2641 C C . LEU A 1 339 ? -27.047 4.629 0.833 1 78.06 339 LEU A C 1
ATOM 2643 O O . LEU A 1 339 ? -27.578 4.43 1.927 1 78.06 339 LEU A O 1
ATOM 2647 N N . SER A 1 340 ? -27.5 4.141 -0.34 1 82.31 340 SER A N 1
ATOM 2648 C CA . SER A 1 340 ? -28.484 3.062 -0.32 1 82.31 340 SER A CA 1
ATOM 2649 C C . SER A 1 340 ? -27.891 1.783 0.261 1 82.31 340 SER A C 1
ATOM 2651 O O . SER A 1 340 ? -26.672 1.601 0.255 1 82.31 340 SER A O 1
ATOM 2653 N N . PRO A 1 341 ? -28.719 0.983 0.813 1 79.75 341 PRO A N 1
ATOM 2654 C CA . PRO A 1 341 ? -28.219 -0.298 1.316 1 79.75 341 PRO A CA 1
ATOM 2655 C C . PRO A 1 341 ? -27.469 -1.101 0.251 1 79.75 341 PRO A C 1
ATOM 2657 O O . PRO A 1 341 ? -26.5 -1.796 0.562 1 79.75 341 PRO A O 1
ATOM 2660 N N . ARG A 1 342 ? -27.922 -0.976 -0.905 1 82.81 342 ARG A N 1
ATOM 2661 C CA . ARG A 1 342 ? -27.266 -1.669 -2.004 1 82.81 342 ARG A CA 1
ATOM 2662 C C . ARG A 1 342 ? -25.859 -1.115 -2.234 1 82.81 342 ARG A C 1
ATOM 2664 O O . ARG A 1 342 ? -24.922 -1.873 -2.482 1 82.81 342 ARG A O 1
ATOM 2671 N N . ASP A 1 343 ? -25.75 0.162 -2.127 1 83.69 343 ASP A N 1
ATOM 2672 C CA . ASP A 1 343 ? -24.453 0.798 -2.305 1 83.69 343 ASP A CA 1
ATOM 2673 C C . ASP A 1 343 ? -23.484 0.396 -1.191 1 83.69 343 ASP A C 1
ATOM 2675 O O . ASP A 1 343 ? -22.297 0.199 -1.437 1 83.69 343 ASP A O 1
ATOM 2679 N N . ILE A 1 344 ? -24.016 0.292 -0.056 1 81.94 344 ILE A N 1
ATOM 2680 C CA . ILE A 1 344 ? -23.203 -0.098 1.09 1 81.94 344 ILE A CA 1
ATOM 2681 C C . ILE A 1 344 ? -22.688 -1.521 0.894 1 81.94 344 ILE A C 1
ATOM 2683 O O . ILE A 1 344 ? -21.516 -1.803 1.16 1 81.94 344 ILE A O 1
ATOM 2687 N N . GLU A 1 345 ? -23.531 -2.363 0.376 1 83.31 345 GLU A N 1
ATOM 2688 C CA . GLU A 1 345 ? -23.141 -3.75 0.142 1 83.31 345 GLU A CA 1
ATOM 2689 C C . GLU A 1 345 ? -22.109 -3.85 -0.975 1 83.31 345 GLU A C 1
ATOM 2691 O O . GLU A 1 345 ? -21.188 -4.656 -0.899 1 83.31 345 GLU A O 1
ATOM 2696 N N . ASP A 1 346 ? -22.281 -3.092 -1.97 1 87.25 346 ASP A N 1
ATOM 2697 C CA . ASP A 1 346 ? -21.312 -3.062 -3.07 1 87.25 346 ASP A CA 1
ATOM 2698 C C . ASP A 1 346 ? -19.938 -2.605 -2.586 1 87.25 346 ASP A C 1
ATOM 2700 O O . ASP A 1 346 ? -18.922 -3.135 -3.023 1 87.25 346 ASP A O 1
ATOM 2704 N N . ARG A 1 347 ? -19.969 -1.613 -1.732 1 87.5 347 ARG A N 1
ATOM 2705 C CA . ARG A 1 347 ? -18.719 -1.107 -1.157 1 87.5 347 ARG A CA 1
ATOM 2706 C C . ARG A 1 347 ? -18.062 -2.164 -0.284 1 87.5 347 ARG A C 1
ATOM 2708 O O . ARG A 1 347 ? -16.844 -2.367 -0.365 1 87.5 347 ARG A O 1
ATOM 2715 N N . ARG A 1 348 ? -18.844 -2.805 0.457 1 84.06 348 ARG A N 1
ATOM 2716 C CA . ARG A 1 348 ? -18.312 -3.848 1.336 1 84.06 348 ARG A CA 1
ATOM 2717 C C . ARG A 1 348 ? -17.734 -5 0.529 1 84.06 348 ARG A C 1
ATOM 2719 O O . ARG A 1 348 ? -16.625 -5.461 0.813 1 84.06 348 ARG A O 1
ATOM 2726 N N . ARG A 1 349 ? -18.438 -5.469 -0.447 1 88.12 349 ARG A N 1
ATOM 2727 C CA . ARG A 1 349 ? -17.969 -6.57 -1.281 1 88.12 349 ARG A CA 1
ATOM 2728 C C . ARG A 1 349 ? -16.688 -6.199 -2.025 1 88.12 349 ARG A C 1
ATOM 2730 O O . ARG A 1 349 ? -15.789 -7.027 -2.168 1 88.12 349 ARG A O 1
ATOM 2737 N N . THR A 1 350 ? -16.688 -5 -2.49 1 91.62 350 THR A N 1
ATOM 2738 C CA . THR A 1 350 ? -15.508 -4.539 -3.217 1 91.62 350 THR A CA 1
ATOM 2739 C C . THR A 1 350 ? -14.289 -4.508 -2.303 1 91.62 350 THR A C 1
ATOM 2741 O O . THR A 1 350 ? -13.188 -4.887 -2.711 1 91.62 350 THR A O 1
ATOM 2744 N N . TRP A 1 351 ? -14.461 -4.043 -1.071 1 89.19 351 TRP A N 1
ATOM 2745 C CA . TRP A 1 351 ? -13.367 -4.004 -0.105 1 89.19 351 TRP A CA 1
ATOM 2746 C C . TRP A 1 351 ? -12.844 -5.406 0.182 1 89.19 351 TRP A C 1
ATOM 2748 O O . TRP A 1 351 ? -11.633 -5.637 0.178 1 89.19 351 TRP A O 1
ATOM 2758 N N . ILE A 1 352 ? -13.75 -6.363 0.354 1 87.5 352 ILE A N 1
ATOM 2759 C CA . ILE A 1 352 ? -13.375 -7.742 0.64 1 87.5 352 ILE A CA 1
ATOM 2760 C C . ILE A 1 352 ? -12.648 -8.344 -0.566 1 87.5 352 ILE A C 1
ATOM 2762 O O . ILE A 1 352 ? -11.578 -8.938 -0.424 1 87.5 352 ILE A O 1
ATOM 2766 N N . ALA A 1 353 ? -13.258 -8.164 -1.7 1 92.44 353 ALA A N 1
ATOM 2767 C CA . ALA A 1 353 ? -12.664 -8.703 -2.922 1 92.44 353 ALA A CA 1
ATOM 2768 C C . ALA A 1 353 ? -11.273 -8.117 -3.16 1 92.44 353 ALA A C 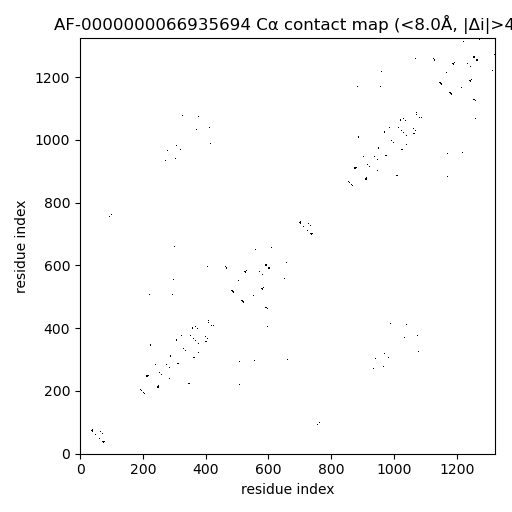1
ATOM 2770 O O . ALA A 1 353 ? -10.359 -8.82 -3.59 1 92.44 353 ALA A O 1
ATOM 2771 N N . GLY A 1 354 ? -11.172 -6.773 -2.912 1 92.25 354 GLY A N 1
ATOM 2772 C CA . GLY A 1 354 ? -9.875 -6.137 -3.059 1 92.25 354 GLY A CA 1
ATOM 2773 C C . GLY A 1 354 ? -8.812 -6.742 -2.166 1 92.25 354 GLY A C 1
ATOM 2774 O O . GLY A 1 354 ? -7.668 -6.926 -2.592 1 92.25 354 GLY A O 1
ATOM 2775 N N . ASN A 1 355 ? -9.141 -7.074 -0.97 1 89.25 355 ASN A N 1
ATOM 2776 C CA . ASN A 1 355 ? -8.203 -7.691 -0.045 1 89.25 355 ASN A CA 1
ATOM 2777 C C . ASN A 1 355 ? -7.828 -9.102 -0.485 1 89.25 355 ASN A C 1
ATOM 2779 O O . ASN A 1 355 ? -6.66 -9.492 -0.419 1 89.25 355 ASN A O 1
ATOM 2783 N N . VAL A 1 356 ? -8.797 -9.836 -0.929 1 91.06 356 VAL A N 1
ATOM 2784 C CA . VAL A 1 356 ? -8.57 -11.203 -1.375 1 91.06 356 VAL A CA 1
ATOM 2785 C C . VAL A 1 356 ? -7.609 -11.211 -2.566 1 91.06 356 VAL A C 1
ATOM 2787 O O . VAL A 1 356 ? -6.629 -11.953 -2.58 1 91.06 356 VAL A O 1
ATOM 2790 N N . VAL A 1 357 ? -7.898 -10.359 -3.482 1 94.38 357 VAL A N 1
ATOM 2791 C CA . VAL A 1 357 ? -7.121 -10.328 -4.715 1 94.38 357 VAL A CA 1
ATOM 2792 C C . VAL A 1 357 ? -5.711 -9.82 -4.426 1 94.38 357 VAL A C 1
ATOM 2794 O O . VAL A 1 357 ? -4.73 -10.359 -4.949 1 94.38 357 VAL A O 1
ATOM 2797 N N . THR A 1 358 ? -5.602 -8.797 -3.613 1 92.81 358 THR A N 1
ATOM 2798 C CA . THR A 1 358 ? -4.289 -8.258 -3.289 1 92.81 358 THR A CA 1
ATOM 2799 C C . THR A 1 358 ? -3.426 -9.305 -2.594 1 92.81 358 THR A C 1
ATOM 2801 O O . THR A 1 358 ? -2.24 -9.445 -2.9 1 92.81 358 THR A O 1
ATOM 2804 N N . GLN A 1 359 ? -3.975 -10.07 -1.746 1 91.25 359 GLN A N 1
ATOM 2805 C CA . GLN A 1 359 ? -3.229 -11.117 -1.062 1 91.25 359 GLN A CA 1
ATOM 2806 C C . GLN A 1 359 ? -2.871 -12.25 -2.02 1 91.25 359 GLN A C 1
ATOM 2808 O O . GLN A 1 359 ? -1.795 -12.844 -1.916 1 91.25 359 GLN A O 1
ATOM 2813 N N . SER A 1 360 ? -3.811 -12.555 -2.861 1 93.5 360 SER A N 1
ATOM 2814 C CA . SER A 1 360 ? -3.545 -13.609 -3.838 1 93.5 360 SER A CA 1
ATOM 2815 C C . SER A 1 360 ? -2.391 -13.227 -4.762 1 93.5 360 SER A C 1
ATOM 2817 O O . SER A 1 360 ? -1.554 -14.07 -5.094 1 93.5 360 SER A O 1
ATOM 2819 N N . ILE A 1 361 ? -2.379 -12 -5.133 1 93.75 361 ILE A N 1
ATOM 2820 C CA . ILE A 1 361 ? -1.299 -11.523 -5.992 1 93.75 361 ILE A CA 1
ATOM 2821 C C . ILE A 1 361 ? 0.016 -11.531 -5.215 1 93.75 361 ILE A C 1
ATOM 2823 O O . ILE A 1 361 ? 1.06 -11.906 -5.75 1 93.75 361 ILE A O 1
ATOM 2827 N N . SER A 1 362 ? -0.069 -11.062 -3.969 1 91.31 362 SER A N 1
ATOM 2828 C CA . SER A 1 362 ? 1.109 -11.109 -3.109 1 91.31 362 SER A CA 1
ATOM 2829 C C . SER A 1 362 ? 1.677 -12.523 -3.021 1 91.31 362 SER A C 1
ATOM 2831 O O . SER A 1 362 ? 2.887 -12.719 -3.15 1 91.31 362 SER A O 1
ATOM 2833 N N . PHE A 1 363 ? 0.859 -13.469 -2.896 1 91.31 363 PHE A N 1
ATOM 2834 C CA . PHE A 1 363 ? 1.271 -14.867 -2.857 1 91.31 363 PHE A CA 1
ATOM 2835 C C . PHE A 1 363 ? 1.914 -15.281 -4.176 1 91.31 363 PHE A C 1
ATOM 2837 O O . PHE A 1 363 ? 3.002 -15.859 -4.188 1 91.31 363 PHE A O 1
ATOM 2844 N N . GLY A 1 364 ? 1.254 -14.977 -5.168 1 91.94 364 GLY A N 1
ATOM 2845 C CA . GLY A 1 364 ? 1.694 -15.438 -6.477 1 91.94 364 GLY A CA 1
ATOM 2846 C C . GLY A 1 364 ? 3.043 -14.875 -6.883 1 91.94 364 GLY A C 1
ATOM 2847 O O . GLY A 1 364 ? 3.865 -15.578 -7.473 1 91.94 364 GLY A O 1
ATOM 2848 N N . VAL A 1 365 ? 3.238 -13.641 -6.562 1 90.69 365 VAL A N 1
ATOM 2849 C CA . VAL A 1 365 ? 4.484 -12.992 -6.965 1 90.69 365 VAL A CA 1
ATOM 2850 C C . VAL A 1 365 ? 5.551 -13.227 -5.898 1 90.69 365 VAL A C 1
ATOM 2852 O O . VAL A 1 365 ? 6.742 -13.031 -6.156 1 90.69 365 VAL A O 1
ATOM 2855 N N . GLY A 1 366 ? 5.184 -13.68 -4.727 1 91.75 366 GLY A N 1
ATOM 2856 C CA . GLY A 1 366 ? 6.121 -13.938 -3.643 1 91.75 366 GLY A CA 1
ATOM 2857 C C . GLY A 1 366 ? 6.625 -12.672 -2.977 1 91.75 366 GLY A C 1
ATOM 2858 O O . GLY A 1 366 ? 7.793 -12.594 -2.59 1 91.75 366 GLY A O 1
ATOM 2859 N N . LEU A 1 367 ? 5.82 -11.641 -2.984 1 89.94 367 LEU A N 1
ATOM 2860 C CA . LEU A 1 367 ? 6.148 -10.375 -2.34 1 89.94 367 LEU A CA 1
ATOM 2861 C C . LEU A 1 367 ? 5.117 -10.023 -1.271 1 89.94 367 LEU A C 1
ATOM 2863 O O . LEU A 1 367 ? 3.938 -10.344 -1.415 1 89.94 367 LEU A O 1
ATOM 2867 N N . PRO A 1 368 ? 5.543 -9.391 -0.263 1 83.12 368 PRO A N 1
ATOM 2868 C CA . PRO A 1 368 ? 4.59 -9.055 0.793 1 83.12 368 PRO A CA 1
ATOM 2869 C C . PRO A 1 368 ? 3.596 -7.977 0.367 1 83.12 368 PRO A C 1
ATOM 2871 O O . PRO A 1 368 ? 3.881 -7.195 -0.545 1 83.12 368 PRO A O 1
ATOM 2874 N N . THR A 1 369 ? 2.457 -8.102 0.902 1 77.75 369 THR A N 1
ATOM 2875 C CA . THR A 1 369 ? 1.463 -7.066 0.648 1 77.75 369 THR A CA 1
ATOM 2876 C C . THR A 1 369 ? 1.609 -5.918 1.646 1 77.75 369 THR A C 1
ATOM 2878 O O . THR A 1 369 ? 1.771 -6.152 2.846 1 77.75 369 THR A O 1
ATOM 2881 N N . PRO A 1 370 ? 1.682 -4.672 1.099 1 62.62 370 PRO A N 1
ATOM 2882 C CA . PRO A 1 370 ? 1.79 -3.531 2.01 1 62.62 370 PRO A CA 1
ATOM 2883 C C . PRO A 1 370 ? 0.55 -3.355 2.885 1 62.62 370 PRO A C 1
ATOM 2885 O O . PRO A 1 370 ? 0.642 -2.816 3.99 1 62.62 370 PRO A O 1
ATOM 2888 N N . ALA A 1 371 ? -0.603 -3.771 2.389 1 57.44 371 ALA A N 1
ATOM 2889 C CA . ALA A 1 371 ? -1.861 -3.416 3.039 1 57.44 371 ALA A CA 1
ATOM 2890 C C . ALA A 1 371 ? -2.076 -4.238 4.305 1 57.44 371 ALA A C 1
ATOM 2892 O O . ALA A 1 371 ? -1.825 -5.445 4.32 1 57.44 371 ALA A O 1
ATOM 2893 N N . GLN A 1 372 ? -1.788 -3.445 5.527 1 53.97 372 GLN A N 1
ATOM 2894 C CA . GLN A 1 372 ? -2.273 -4.184 6.688 1 53.97 372 GLN A CA 1
ATOM 2895 C C . GLN A 1 372 ? -3.748 -4.547 6.531 1 53.97 372 GLN A C 1
ATOM 2897 O O . GLN A 1 372 ? -4.613 -3.67 6.551 1 53.97 372 GLN A O 1
ATOM 2902 N N . LEU A 1 373 ? -4.035 -5.586 5.793 1 52.84 373 LEU A N 1
ATOM 2903 C CA . LEU A 1 373 ? -5.371 -6.102 5.523 1 52.84 373 LEU A CA 1
ATOM 2904 C C . LEU A 1 373 ? -6.203 -6.152 6.805 1 52.84 373 LEU A C 1
ATOM 2906 O O . LEU A 1 373 ? -7.352 -6.602 6.785 1 52.84 373 LEU A O 1
ATOM 2910 N N . CYS A 1 374 ? -5.66 -5.746 8.023 1 47.25 374 CYS A N 1
ATOM 2911 C CA . CYS A 1 374 ? -6.293 -6.145 9.273 1 47.25 374 CYS A CA 1
ATOM 2912 C C . CYS A 1 374 ? -7.57 -5.352 9.516 1 47.25 374 CYS A C 1
ATOM 2914 O O . CYS A 1 374 ? -8.133 -5.391 10.609 1 47.25 374 CYS A O 1
ATOM 2916 N N . ASP A 1 375 ? -7.887 -4.41 8.633 1 49.91 375 ASP A N 1
ATOM 2917 C CA . ASP A 1 375 ? -9.055 -3.76 9.219 1 49.91 375 ASP A CA 1
ATOM 2918 C C . ASP A 1 375 ? -10.234 -4.73 9.312 1 49.91 375 ASP A C 1
ATOM 2920 O O . ASP A 1 375 ? -10.766 -5.164 8.289 1 49.91 375 ASP A O 1
ATOM 2924 N N . TRP A 1 376 ? -10.211 -5.484 10.445 1 47.38 376 TRP A N 1
ATOM 2925 C CA . TRP A 1 376 ? -11.211 -6.438 10.922 1 47.38 376 TRP A CA 1
ATOM 2926 C C . TRP A 1 376 ? -12.617 -5.855 10.805 1 47.38 376 TRP A C 1
ATOM 2928 O O . TRP A 1 376 ? -13.602 -6.551 11.055 1 47.38 376 TRP A O 1
ATOM 2938 N N . SER A 1 377 ? -12.648 -4.559 10.727 1 48.34 377 SER A N 1
ATOM 2939 C CA . SER A 1 377 ? -14.047 -4.152 10.617 1 48.34 377 SER A CA 1
ATOM 2940 C C . SER A 1 377 ? -14.766 -4.945 9.539 1 48.34 377 SER A C 1
ATOM 2942 O O . SER A 1 377 ? -16 -4.988 9.508 1 48.34 377 SER A O 1
ATOM 2944 N N . ILE A 1 378 ? -13.961 -5.289 8.531 1 49.62 378 ILE A N 1
ATOM 2945 C CA . ILE A 1 378 ? -14.492 -6.062 7.414 1 49.62 378 ILE A CA 1
ATOM 2946 C C . ILE A 1 378 ? -14.969 -7.426 7.91 1 49.62 378 ILE A C 1
ATOM 2948 O O . ILE A 1 378 ? -16.016 -7.922 7.477 1 49.62 378 ILE A O 1
ATOM 2952 N N . LEU A 1 379 ? -14.086 -8.023 8.82 1 50.5 379 LEU A N 1
ATOM 2953 C CA . LEU A 1 379 ? -14.414 -9.375 9.25 1 50.5 379 LEU A CA 1
ATOM 2954 C C . LEU A 1 379 ? -15.68 -9.383 10.102 1 50.5 379 LEU A C 1
ATOM 2956 O O . LEU A 1 379 ? -16.5 -10.305 10.008 1 50.5 379 LEU A O 1
ATOM 2960 N N . ALA A 1 380 ? -15.727 -8.312 10.875 1 49.12 380 ALA A N 1
ATOM 2961 C CA . ALA A 1 380 ? -16.906 -8.305 11.75 1 49.12 380 ALA A CA 1
ATOM 2962 C C . ALA A 1 380 ? -18.188 -8.195 10.938 1 49.12 380 ALA A C 1
ATOM 2964 O O . ALA A 1 380 ? -19.203 -8.82 11.273 1 49.12 380 ALA A O 1
ATOM 2965 N N . SER A 1 381 ? -18.219 -7.316 10.008 1 48.22 381 SER A N 1
ATOM 2966 C CA . SER A 1 381 ? -19.422 -7.156 9.203 1 48.22 381 SER A CA 1
ATOM 2967 C C . SER A 1 381 ? -19.734 -8.422 8.406 1 48.22 381 SER A C 1
ATOM 2969 O O . SER A 1 381 ? -20.875 -8.672 8.055 1 48.22 381 SER A O 1
ATOM 2971 N N . SER A 1 382 ? -18.734 -9.07 7.934 1 47.31 382 SER A N 1
ATOM 2972 C CA . SER A 1 382 ? -18.906 -10.289 7.16 1 47.31 382 SER A CA 1
ATOM 2973 C C . SER A 1 382 ? -19.688 -11.336 7.957 1 47.31 382 SER A C 1
ATOM 2975 O O . SER A 1 382 ? -20.25 -12.266 7.383 1 47.31 382 SER A O 1
ATOM 2977 N N . LEU A 1 383 ? -19.469 -11.258 9.266 1 45.78 383 LEU A N 1
ATOM 2978 C CA . LEU A 1 383 ? -20.141 -12.25 10.086 1 45.78 383 LEU A CA 1
ATOM 2979 C C . LEU A 1 383 ? -21.656 -12.039 10.07 1 45.78 383 LEU A C 1
ATOM 2981 O O . LEU A 1 383 ? -22.422 -12.977 10.289 1 45.78 383 LEU A O 1
ATOM 2985 N N . ASP A 1 384 ? -21.984 -10.867 9.914 1 47.09 384 ASP A N 1
ATOM 2986 C CA . ASP A 1 384 ? -23.438 -10.688 10.016 1 47.09 384 ASP A CA 1
ATOM 2987 C C . ASP A 1 384 ? -24.109 -10.906 8.672 1 47.09 384 ASP A C 1
ATOM 2989 O O . ASP A 1 384 ? -25.344 -10.891 8.578 1 47.09 384 ASP A O 1
ATOM 2993 N N . GLY A 1 385 ? -23.359 -10.922 7.531 1 48.28 385 GLY A N 1
ATOM 2994 C CA . GLY A 1 385 ? -24.125 -10.758 6.305 1 48.28 385 GLY A CA 1
ATOM 2995 C C . GLY A 1 385 ? -24.719 -12.055 5.785 1 48.28 385 GLY A C 1
ATOM 2996 O O . GLY A 1 385 ? -24.5 -13.117 6.375 1 48.28 385 GLY A O 1
ATOM 2997 N N . SER A 1 386 ? -25.484 -11.891 4.676 1 51.25 386 SER A N 1
ATOM 2998 C CA . SER A 1 386 ? -26.25 -12.828 3.871 1 51.25 386 SER A CA 1
ATOM 2999 C C . SER A 1 386 ? -25.359 -13.93 3.297 1 51.25 386 SER A C 1
ATOM 3001 O O . SER A 1 386 ? -24.141 -13.75 3.182 1 51.25 386 SER A O 1
ATOM 3003 N N . ARG A 1 387 ? -25.891 -15.086 3.076 1 49.31 387 ARG A N 1
ATOM 3004 C CA . ARG A 1 387 ? -25.359 -16.312 2.477 1 49.31 387 ARG A CA 1
ATOM 3005 C C . ARG A 1 387 ? -24.469 -15.992 1.285 1 49.31 387 ARG A C 1
ATOM 3007 O O . ARG A 1 387 ? -23.484 -16.703 1.026 1 49.31 387 ARG A O 1
ATOM 3014 N N . ILE A 1 388 ? -24.844 -14.977 0.457 1 53 388 ILE A N 1
ATOM 3015 C CA . ILE A 1 388 ? -24.203 -14.672 -0.816 1 53 388 ILE A CA 1
ATOM 3016 C C . ILE A 1 388 ? -22.734 -14.32 -0.578 1 53 388 ILE A C 1
ATOM 3018 O O . ILE A 1 388 ? -21.859 -14.672 -1.376 1 53 388 ILE A O 1
ATOM 3022 N N . ASP A 1 389 ? -22.422 -13.961 0.618 1 75.75 389 ASP A N 1
ATOM 3023 C CA . ASP A 1 389 ? -21.078 -13.422 0.81 1 75.75 389 ASP A CA 1
ATOM 3024 C C . ASP A 1 389 ? -20.188 -14.422 1.542 1 75.75 389 ASP A C 1
ATOM 3026 O O . ASP A 1 389 ? -19.094 -14.07 1.996 1 75.75 389 ASP A O 1
ATOM 3030 N N . GLU A 1 390 ? -20.734 -15.719 1.43 1 80.56 390 GLU A N 1
ATOM 3031 C CA . GLU A 1 390 ? -20.016 -16.719 2.201 1 80.56 390 GLU A CA 1
ATOM 3032 C C . GLU A 1 390 ? -18.703 -17.109 1.511 1 80.56 390 GLU A C 1
ATOM 3034 O O . GLU A 1 390 ? -17.672 -17.266 2.166 1 80.56 390 GLU A O 1
ATOM 3039 N N . ASP A 1 391 ? -18.828 -17.297 0.223 1 85.75 391 ASP A N 1
ATOM 3040 C CA . ASP A 1 391 ? -17.625 -17.672 -0.516 1 85.75 391 ASP A CA 1
ATOM 3041 C C . ASP A 1 391 ? -16.562 -16.578 -0.415 1 85.75 391 ASP A C 1
ATOM 3043 O O . ASP A 1 391 ? -15.383 -16.875 -0.217 1 85.75 391 ASP A O 1
ATOM 3047 N N . LEU A 1 392 ? -17.031 -15.375 -0.521 1 87.5 392 LEU A N 1
ATOM 3048 C CA . LEU A 1 392 ? -16.094 -14.258 -0.438 1 87.5 392 LEU A CA 1
ATOM 3049 C C . LEU A 1 392 ? -15.477 -14.18 0.949 1 87.5 392 LEU A C 1
ATOM 3051 O O . LEU A 1 392 ? -14.281 -13.875 1.08 1 87.5 392 LEU A O 1
ATOM 3055 N N . HIS A 1 393 ? -16.234 -14.508 1.894 1 84.31 393 HIS A N 1
ATOM 3056 C CA . HIS A 1 393 ? -15.727 -14.484 3.262 1 84.31 393 HIS A CA 1
ATOM 3057 C C . HIS A 1 393 ? -14.734 -15.609 3.504 1 84.31 393 HIS A C 1
ATOM 3059 O O . HIS A 1 393 ? -13.75 -15.438 4.223 1 84.31 393 HIS A O 1
ATOM 3065 N N . ALA A 1 394 ? -15.078 -16.719 2.947 1 88.94 394 ALA A N 1
ATOM 3066 C CA . ALA A 1 394 ? -14.156 -17.844 3.057 1 88.94 394 ALA A CA 1
ATOM 3067 C C . ALA A 1 394 ? -12.812 -17.516 2.41 1 88.94 394 ALA A C 1
ATOM 3069 O O . ALA A 1 394 ? -11.758 -17.812 2.969 1 88.94 394 ALA A O 1
ATOM 3070 N N . G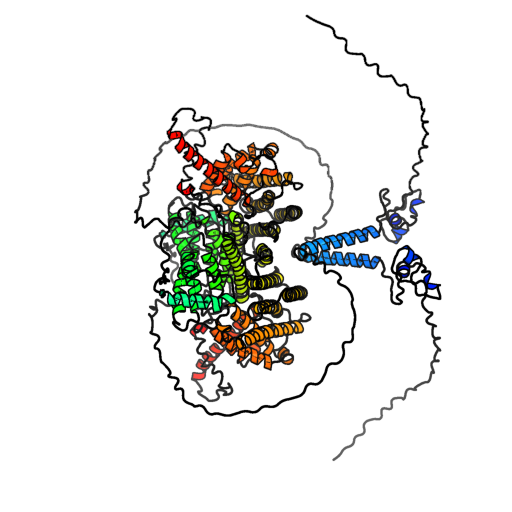LN A 1 395 ? -12.906 -16.891 1.277 1 91.19 395 GLN A N 1
ATOM 3071 C CA . GLN A 1 395 ? -11.688 -16.5 0.578 1 91.19 395 GLN A CA 1
ATOM 3072 C C . GLN A 1 395 ? -10.898 -15.477 1.391 1 91.19 395 GLN A C 1
ATOM 3074 O O . GLN A 1 395 ? -9.672 -15.539 1.448 1 91.19 395 GLN A O 1
ATOM 3079 N N . LEU A 1 396 ? -11.602 -14.617 1.951 1 88.75 396 LEU A N 1
ATOM 3080 C CA . LEU A 1 396 ? -10.969 -13.586 2.762 1 88.75 396 LEU A CA 1
ATOM 3081 C C . LEU A 1 396 ? -10.242 -14.195 3.957 1 88.75 396 LEU A C 1
ATOM 3083 O O . LEU A 1 396 ? -9.117 -13.812 4.273 1 88.75 396 LEU A O 1
ATOM 3087 N N . LYS A 1 397 ? -10.859 -15.109 4.633 1 88.38 397 LYS A N 1
ATOM 3088 C CA . LYS A 1 397 ? -10.242 -15.75 5.793 1 88.38 397 LYS A CA 1
ATOM 3089 C C . LYS A 1 397 ? -8.953 -16.469 5.402 1 88.38 397 LYS A C 1
ATOM 3091 O O . LYS A 1 397 ? -7.969 -16.438 6.145 1 88.38 397 LYS A O 1
ATOM 3096 N N . CYS A 1 398 ? -8.992 -17.109 4.305 1 92.44 398 CYS A N 1
ATOM 3097 C CA . CYS A 1 398 ? -7.793 -17.781 3.812 1 92.44 398 CYS A CA 1
ATOM 3098 C C . CYS A 1 398 ? -6.707 -16.766 3.486 1 92.44 398 CYS A C 1
ATOM 3100 O O . CYS A 1 398 ? -5.535 -16.969 3.818 1 92.44 398 CYS A O 1
ATOM 3102 N N . ALA A 1 399 ? -7.148 -15.672 2.844 1 90.75 399 ALA A N 1
ATOM 3103 C CA . ALA A 1 399 ? -6.203 -14.617 2.504 1 90.75 399 ALA A CA 1
ATOM 3104 C C . ALA A 1 399 ? -5.562 -14.031 3.76 1 90.75 399 ALA A C 1
ATOM 3106 O O . ALA A 1 399 ? -4.352 -13.789 3.795 1 90.75 399 ALA A O 1
ATOM 3107 N N . LEU A 1 400 ? -6.312 -13.836 4.762 1 86.75 400 LEU A N 1
ATOM 3108 C CA . LEU A 1 400 ? -5.824 -13.281 6.02 1 86.75 400 LEU A CA 1
ATOM 3109 C C . LEU A 1 400 ? -4.859 -14.25 6.699 1 86.75 400 LEU A C 1
ATOM 3111 O O . LEU A 1 400 ? -3.859 -13.828 7.285 1 86.75 400 LEU A O 1
ATOM 3115 N N . THR A 1 401 ? -5.195 -15.477 6.637 1 91.62 401 THR A N 1
ATOM 3116 C CA . THR A 1 401 ? -4.32 -16.484 7.234 1 91.62 401 THR A CA 1
ATOM 3117 C C . THR A 1 401 ? -2.982 -16.547 6.504 1 91.62 401 THR A C 1
ATOM 3119 O O . THR A 1 401 ? -1.933 -16.688 7.133 1 91.62 401 THR A O 1
ATOM 3122 N N . CYS A 1 402 ? -3.029 -16.469 5.199 1 92.5 402 CYS A N 1
ATOM 3123 C CA . CYS A 1 402 ? -1.793 -16.422 4.426 1 92.5 402 CYS A CA 1
ATOM 3124 C C . CYS A 1 402 ? -0.932 -15.234 4.824 1 92.5 402 CYS A C 1
ATOM 3126 O O . CYS A 1 402 ? 0.285 -15.359 4.965 1 92.5 402 CYS A O 1
ATOM 3128 N N . ASN A 1 403 ? -1.562 -14.125 4.941 1 87.56 403 ASN A N 1
ATOM 3129 C CA . ASN A 1 403 ? -0.84 -12.93 5.355 1 87.56 403 ASN A CA 1
ATOM 3130 C C . ASN A 1 403 ? -0.218 -13.094 6.738 1 87.56 403 ASN A C 1
ATOM 3132 O O . ASN A 1 403 ? 0.916 -12.672 6.969 1 87.56 403 ASN A O 1
ATOM 3136 N N . ARG A 1 404 ? -0.952 -13.633 7.602 1 86.69 404 ARG A N 1
ATOM 3137 C CA . ARG A 1 404 ? -0.466 -13.891 8.953 1 86.69 404 ARG A CA 1
ATOM 3138 C C . ARG A 1 404 ? 0.755 -14.805 8.93 1 86.69 404 ARG A C 1
ATOM 3140 O O . ARG A 1 404 ? 1.724 -14.57 9.656 1 86.69 404 ARG A O 1
ATOM 3147 N N . ILE A 1 405 ? 0.69 -15.789 8.172 1 92.12 405 ILE A N 1
ATOM 3148 C CA . ILE A 1 405 ? 1.804 -16.719 8.031 1 92.12 405 ILE A CA 1
ATOM 3149 C C . ILE A 1 405 ? 3.041 -15.977 7.535 1 92.12 405 ILE A C 1
ATOM 3151 O O . ILE A 1 405 ? 4.125 -16.109 8.109 1 92.12 405 ILE A O 1
ATOM 3155 N N . SER A 1 406 ? 2.869 -15.203 6.523 1 89.12 406 SER A N 1
ATOM 3156 C CA . SER A 1 406 ? 3.982 -14.453 5.945 1 89.12 406 SER A CA 1
ATOM 3157 C C . SER A 1 406 ? 4.582 -13.492 6.961 1 89.12 406 SER A C 1
ATOM 3159 O O . SER A 1 406 ? 5.805 -13.391 7.086 1 89.12 406 SER A O 1
ATOM 3161 N N . GLN A 1 407 ? 3.75 -12.828 7.66 1 82.56 407 GLN A N 1
ATOM 3162 C CA . GLN A 1 407 ? 4.219 -11.852 8.633 1 82.56 407 GLN A CA 1
ATOM 3163 C C . GLN A 1 407 ? 4.93 -12.531 9.805 1 82.56 407 GLN A C 1
ATOM 3165 O O . GLN A 1 407 ? 5.922 -12.016 10.32 1 82.56 407 GLN A O 1
ATOM 3170 N N . ALA A 1 408 ? 4.395 -13.617 10.188 1 85.75 408 ALA A N 1
ATOM 3171 C CA . ALA A 1 408 ? 4.949 -14.32 11.344 1 85.75 408 ALA A CA 1
ATOM 3172 C C . ALA A 1 408 ? 6.324 -14.898 11.023 1 85.75 408 ALA A C 1
ATOM 3174 O O . ALA A 1 408 ? 7.227 -14.875 11.867 1 85.75 408 ALA A O 1
ATOM 3175 N N . LEU A 1 409 ? 6.473 -15.352 9.852 1 89.69 409 LEU A N 1
ATOM 3176 C CA . LEU A 1 409 ? 7.691 -16.094 9.539 1 89.69 409 LEU A CA 1
ATOM 3177 C C . LEU A 1 409 ? 8.758 -15.164 8.961 1 89.69 409 LEU A C 1
ATOM 3179 O O . LEU A 1 409 ? 9.945 -15.484 8.992 1 89.69 409 LEU A O 1
ATOM 3183 N N . THR A 1 410 ? 8.398 -14.031 8.367 1 81.81 410 THR A N 1
ATOM 3184 C CA . THR A 1 410 ? 9.352 -13.156 7.699 1 81.81 410 THR A CA 1
ATOM 3185 C C . THR A 1 410 ? 9.492 -11.836 8.453 1 81.81 410 THR A C 1
ATOM 3187 O O . THR A 1 410 ? 9.648 -10.773 7.84 1 81.81 410 THR A O 1
ATOM 3190 N N . SER A 1 411 ? 9.438 -11.797 9.758 1 72.12 411 SER A N 1
ATOM 3191 C CA . SER A 1 411 ? 9.461 -10.562 10.531 1 72.12 411 SER A CA 1
ATOM 3192 C C . SER A 1 411 ? 10.812 -10.359 11.211 1 72.12 411 SER A C 1
ATOM 3194 O O . SER A 1 411 ? 10.969 -9.469 12.047 1 72.12 411 SER A O 1
ATOM 3196 N N . SER A 1 412 ? 11.758 -11.18 10.734 1 71.56 412 SER A N 1
ATOM 3197 C CA . SER A 1 412 ? 13.039 -11.078 11.43 1 71.56 412 SER A CA 1
ATOM 3198 C C . SER A 1 412 ? 13.844 -9.883 10.945 1 71.56 412 SER A C 1
ATOM 3200 O O . SER A 1 412 ? 14 -9.68 9.734 1 71.56 412 SER A O 1
ATOM 3202 N N . VAL A 1 413 ? 14.43 -9.141 11.938 1 64.5 413 VAL A N 1
ATOM 3203 C CA . VAL A 1 413 ? 15.227 -7.957 11.648 1 64.5 413 VAL A CA 1
ATOM 3204 C C . VAL A 1 413 ? 16.688 -8.352 11.406 1 64.5 413 VAL A C 1
ATOM 3206 O O . VAL A 1 413 ? 17.406 -7.672 10.672 1 64.5 413 VAL A O 1
ATOM 3209 N N . SER A 1 414 ? 17.047 -9.508 11.844 1 65.06 414 SER A N 1
ATOM 3210 C CA . SER A 1 414 ? 18.453 -9.891 11.859 1 65.06 414 SER A CA 1
ATOM 3211 C C . SER A 1 414 ? 18.844 -10.633 10.586 1 65.06 414 SER A C 1
ATOM 3213 O O . SER A 1 414 ? 20.016 -10.68 10.219 1 65.06 414 SER A O 1
ATOM 3215 N N . ASP A 1 415 ? 17.844 -11.102 9.992 1 69.81 415 ASP A N 1
ATOM 3216 C CA . ASP A 1 415 ? 18.125 -11.906 8.805 1 69.81 415 ASP A CA 1
ATOM 3217 C C . ASP A 1 415 ? 17.953 -11.078 7.531 1 69.81 415 ASP A C 1
ATOM 3219 O O . ASP A 1 415 ? 17.047 -10.258 7.438 1 69.81 415 ASP A O 1
ATOM 3223 N N . SER A 1 416 ? 18.906 -11.32 6.586 1 67 416 SER A N 1
ATOM 3224 C CA . SER A 1 416 ? 18.875 -10.602 5.316 1 67 416 SER A CA 1
ATOM 3225 C C . SER A 1 416 ? 17.578 -10.844 4.566 1 67 416 SER A C 1
ATOM 3227 O O . SER A 1 416 ? 17.062 -9.945 3.896 1 67 416 SER A O 1
ATOM 3229 N N . ALA A 1 417 ? 17.078 -12.055 4.668 1 65.31 417 ALA A N 1
ATOM 3230 C CA . ALA A 1 417 ? 15.836 -12.383 3.982 1 65.31 417 ALA A CA 1
ATOM 3231 C C . ALA A 1 417 ? 14.625 -12.094 4.871 1 65.31 417 ALA A C 1
ATOM 3233 O O . ALA A 1 417 ? 13.484 -12.227 4.43 1 65.31 417 ALA A O 1
ATOM 3234 N N . GLY A 1 418 ? 14.891 -11.648 6.062 1 69.75 418 GLY A N 1
ATOM 3235 C CA . GLY A 1 418 ? 13.828 -11.352 7.012 1 69.75 418 GLY A CA 1
ATOM 3236 C C . GLY A 1 418 ? 13.242 -12.594 7.66 1 69.75 418 GLY A C 1
ATOM 3237 O O . GLY A 1 418 ? 12.25 -12.516 8.383 1 69.75 418 GLY A O 1
ATOM 3238 N N . LEU A 1 419 ? 13.891 -13.664 7.391 1 78.19 419 LEU A N 1
ATOM 3239 C CA . LEU A 1 419 ? 13.375 -14.93 7.895 1 78.19 419 LEU A CA 1
ATOM 3240 C C . LEU A 1 419 ? 13.836 -15.172 9.328 1 78.19 419 LEU A C 1
ATOM 3242 O O . LEU A 1 419 ? 14.992 -14.914 9.664 1 78.19 419 LEU A O 1
ATOM 3246 N N . LEU A 1 420 ? 12.922 -15.641 10.07 1 82.94 420 LEU A N 1
ATOM 3247 C CA . LEU A 1 420 ? 13.297 -16.109 11.398 1 82.94 420 LEU A CA 1
ATOM 3248 C C . LEU A 1 420 ? 14.219 -17.312 11.312 1 82.94 420 LEU A C 1
ATOM 3250 O O . LEU A 1 420 ? 14.109 -18.125 10.383 1 82.94 420 LEU A O 1
ATOM 3254 N N . PRO A 1 421 ? 15.148 -17.328 12.25 1 85.94 421 PRO A N 1
ATOM 3255 C CA . PRO A 1 421 ? 15.977 -18.547 12.273 1 85.94 421 PRO A CA 1
ATOM 3256 C C . PRO A 1 421 ? 15.148 -19.812 12.43 1 85.94 421 PRO A C 1
ATOM 3258 O O . PRO A 1 421 ? 14.062 -19.781 13.016 1 85.94 421 PRO A O 1
ATOM 3261 N N . THR A 1 422 ? 15.672 -20.891 11.898 1 89.62 422 THR A N 1
ATOM 3262 C CA . THR A 1 422 ? 14.953 -22.156 11.875 1 89.62 422 THR A CA 1
ATOM 3263 C C . THR A 1 422 ? 14.516 -22.562 13.281 1 89.62 422 THR A C 1
ATOM 3265 O O . THR A 1 422 ? 13.406 -23.062 13.469 1 89.62 422 THR A O 1
ATOM 3268 N N . ARG A 1 423 ? 15.289 -22.312 14.25 1 89 423 ARG A N 1
ATOM 3269 C CA . ARG A 1 423 ? 15 -22.688 15.625 1 89 423 ARG A CA 1
ATOM 3270 C C . ARG A 1 423 ? 13.75 -21.969 16.141 1 89 423 ARG A C 1
ATOM 3272 O O . ARG A 1 423 ? 12.992 -22.531 16.938 1 89 423 ARG A O 1
ATOM 3279 N N . GLU A 1 424 ? 13.539 -20.797 15.641 1 89.38 424 GLU A N 1
ATOM 3280 C CA . GLU A 1 424 ? 12.383 -20.016 16.062 1 89.38 424 GLU A CA 1
ATOM 3281 C C . GLU A 1 424 ? 11.164 -20.312 15.195 1 89.38 424 GLU A C 1
ATOM 3283 O O . GLU A 1 424 ? 10.023 -20.141 15.633 1 89.38 424 GLU A O 1
ATOM 3288 N N . ARG A 1 425 ? 11.383 -20.797 13.977 1 93.19 425 ARG A N 1
ATOM 3289 C CA . ARG A 1 425 ? 10.281 -21.062 13.062 1 93.19 425 ARG A CA 1
ATOM 3290 C C . ARG A 1 425 ? 9.57 -22.375 13.43 1 93.19 425 ARG A C 1
ATOM 3292 O O . ARG A 1 425 ? 8.367 -22.5 13.234 1 93.19 425 ARG A O 1
ATOM 3299 N N . ILE A 1 426 ? 10.211 -23.312 13.992 1 93.38 426 ILE A N 1
ATOM 3300 C CA . ILE A 1 426 ? 9.68 -24.656 14.25 1 93.38 426 ILE A CA 1
ATOM 3301 C C . ILE A 1 426 ? 8.484 -24.547 15.195 1 93.38 426 ILE A C 1
ATOM 3303 O O . ILE A 1 426 ? 7.398 -25.062 14.891 1 93.38 426 ILE A O 1
ATOM 3307 N N . PRO A 1 427 ? 8.633 -23.828 16.359 1 93.25 427 PRO A N 1
ATOM 3308 C CA . PRO A 1 427 ? 7.441 -23.672 17.203 1 93.25 427 PRO A CA 1
ATOM 3309 C C . PRO A 1 427 ? 6.332 -22.891 16.5 1 93.25 427 PRO A C 1
ATOM 3311 O O . PRO A 1 427 ? 5.148 -23.156 16.734 1 93.25 427 PRO A O 1
ATOM 3314 N N . LEU A 1 428 ? 6.672 -22.016 15.68 1 94 428 LEU A N 1
ATOM 3315 C CA . LEU A 1 428 ? 5.684 -21.219 14.953 1 94 428 LEU A CA 1
ATOM 3316 C C . LEU A 1 428 ? 4.91 -22.094 13.969 1 94 428 LEU A C 1
ATOM 3318 O O . LEU A 1 428 ? 3.715 -21.875 13.75 1 94 428 LEU A O 1
ATOM 3322 N N . TYR A 1 429 ? 5.621 -23.078 13.359 1 96.19 429 TYR A N 1
ATOM 3323 C CA . TYR A 1 429 ? 4.941 -24 12.453 1 96.19 429 TYR A CA 1
ATOM 3324 C C . TYR A 1 429 ? 3.807 -24.719 13.172 1 96.19 429 TYR A C 1
ATOM 3326 O O . TYR A 1 429 ? 2.725 -24.906 12.609 1 96.19 429 TYR A O 1
ATOM 3334 N N . THR A 1 430 ? 4.098 -25.062 14.352 1 94.88 430 THR A N 1
ATOM 3335 C CA . THR A 1 430 ? 3.104 -25.797 15.117 1 94.88 430 THR A CA 1
ATOM 3336 C C . THR A 1 430 ? 1.88 -24.938 15.398 1 94.88 430 THR A C 1
ATOM 3338 O O . THR A 1 430 ? 0.743 -25.375 15.242 1 94.88 430 THR A O 1
ATOM 3341 N N . ILE A 1 431 ? 2.119 -23.703 15.812 1 95.94 431 ILE A N 1
ATOM 3342 C CA . ILE A 1 431 ? 1.038 -22.766 16.109 1 95.94 431 ILE A CA 1
ATOM 3343 C C . ILE A 1 431 ? 0.237 -22.5 14.836 1 95.94 431 ILE A C 1
ATOM 3345 O O . ILE A 1 431 ? -0.996 -22.531 14.852 1 95.94 431 ILE A O 1
ATOM 3349 N N . LEU A 1 432 ? 0.922 -22.234 13.805 1 96.69 432 LEU A N 1
ATOM 3350 C CA . LEU A 1 432 ? 0.271 -21.875 12.547 1 96.69 432 LEU A CA 1
ATOM 3351 C C . LEU A 1 432 ? -0.479 -23.078 11.969 1 96.69 432 LEU A C 1
ATOM 3353 O O . LEU A 1 432 ? -1.546 -22.922 11.375 1 96.69 432 LEU A O 1
ATOM 3357 N N . LYS A 1 433 ? 0.06 -24.266 12.086 1 96.75 433 LYS A N 1
ATOM 3358 C CA . LYS A 1 433 ? -0.636 -25.484 11.656 1 96.75 433 LYS A CA 1
ATOM 3359 C C . LYS A 1 433 ? -1.967 -25.641 12.383 1 96.75 433 LYS A C 1
ATOM 3361 O O . LYS A 1 433 ? -2.967 -26.031 11.781 1 96.75 433 LYS A O 1
ATOM 3366 N N . GLN A 1 434 ? -1.907 -25.344 13.625 1 95.56 434 GLN A N 1
ATOM 3367 C CA . GLN A 1 434 ? -3.141 -25.422 14.406 1 95.56 434 GLN A CA 1
ATOM 3368 C C . GLN A 1 434 ? -4.16 -24.391 13.938 1 95.56 434 GLN A C 1
ATOM 3370 O O . GLN A 1 434 ? -5.359 -24.672 13.883 1 95.56 434 GLN A O 1
ATOM 3375 N N . GLU A 1 435 ? -3.693 -23.25 13.633 1 94.69 435 GLU A N 1
ATOM 3376 C CA . GLU A 1 435 ? -4.582 -22.219 13.102 1 94.69 435 GLU A CA 1
ATOM 3377 C C . GLU A 1 435 ? -5.23 -22.672 11.797 1 94.69 435 GLU A C 1
ATOM 3379 O O . GLU A 1 435 ? -6.398 -22.375 11.547 1 94.69 435 GLU A O 1
ATOM 3384 N N . ILE A 1 436 ? -4.516 -23.344 11.008 1 97.12 436 ILE A N 1
ATOM 3385 C CA . ILE A 1 436 ? -5.039 -23.828 9.727 1 97.12 436 ILE A CA 1
ATOM 3386 C C . ILE A 1 436 ? -6.086 -24.906 9.977 1 97.12 436 ILE A C 1
ATOM 3388 O O . ILE A 1 436 ? -7.113 -24.953 9.297 1 97.12 436 ILE A O 1
ATOM 3392 N N . VAL A 1 437 ? -5.793 -25.734 10.945 1 96.25 437 VAL A N 1
ATOM 3393 C CA . VAL A 1 437 ? -6.758 -26.781 11.289 1 96.25 437 VAL A CA 1
ATOM 3394 C C . VAL A 1 437 ? -8.047 -26.141 11.789 1 96.25 437 VAL A C 1
ATOM 3396 O O . VAL A 1 437 ? -9.148 -26.562 11.422 1 96.25 437 VAL A O 1
ATOM 3399 N N . ASP A 1 438 ? -7.906 -25.141 12.594 1 94.06 438 ASP A N 1
ATOM 3400 C CA . ASP A 1 438 ? -9.078 -24.406 13.078 1 94.06 438 ASP A CA 1
ATOM 3401 C C . ASP A 1 438 ? -9.836 -23.766 11.922 1 94.06 438 ASP A C 1
ATOM 3403 O O . ASP A 1 438 ? -11.07 -23.766 11.914 1 94.06 438 ASP A O 1
ATOM 3407 N N . LEU A 1 439 ? -9.117 -23.219 11.008 1 94.25 439 LEU A N 1
ATOM 3408 C CA . LEU A 1 439 ? -9.727 -22.625 9.828 1 94.25 439 LEU A CA 1
ATOM 3409 C C . LEU A 1 439 ? -10.477 -23.672 9.016 1 94.25 439 LEU A C 1
ATOM 3411 O O . LEU A 1 439 ? -11.609 -23.438 8.586 1 94.25 439 LEU A O 1
ATOM 3415 N N . GLU A 1 440 ? -9.898 -24.797 8.82 1 94.81 440 GLU A N 1
ATOM 3416 C CA . GLU A 1 440 ? -10.492 -25.891 8.055 1 94.81 440 GLU A CA 1
ATOM 3417 C C . GLU A 1 440 ? -11.789 -26.375 8.688 1 94.81 440 GLU A C 1
ATOM 3419 O O . GLU A 1 440 ? -12.742 -26.703 7.984 1 94.81 440 GLU A O 1
ATOM 3424 N N . ASN A 1 441 ? -11.805 -26.297 9.984 1 93.62 441 ASN A N 1
ATOM 3425 C CA . ASN A 1 441 ? -12.961 -26.812 10.711 1 93.62 441 ASN A CA 1
ATOM 3426 C C . ASN A 1 441 ? -14 -25.719 10.938 1 93.62 441 ASN A C 1
ATOM 3428 O O . ASN A 1 441 ? -15.109 -25.984 11.406 1 93.62 441 ASN A O 1
ATOM 3432 N N . SER A 1 442 ? -13.758 -24.562 10.562 1 88.56 442 SER A N 1
ATOM 3433 C CA . SER A 1 442 ? -14.617 -23.422 10.875 1 88.56 442 SER A CA 1
ATOM 3434 C C . SER A 1 442 ? -15.812 -23.359 9.938 1 88.56 442 SER A C 1
ATOM 3436 O O . SER A 1 442 ? -16.828 -22.719 10.25 1 88.56 442 SER A O 1
ATOM 3438 N N . ARG A 1 443 ? -15.703 -24.031 8.812 1 87.44 443 ARG A N 1
ATOM 3439 C CA . ARG A 1 443 ? -16.766 -23.953 7.816 1 87.44 443 ARG A CA 1
ATOM 3440 C C . ARG A 1 443 ? -16.719 -25.141 6.867 1 87.44 443 ARG A C 1
ATOM 3442 O O . ARG A 1 443 ? -15.773 -25.922 6.891 1 87.44 443 ARG A O 1
ATOM 3449 N N . GLU A 1 444 ? -17.812 -25.125 6.172 1 88 444 GLU A N 1
ATOM 3450 C CA . GLU A 1 444 ? -17.797 -26.094 5.07 1 88 444 GLU A CA 1
ATOM 3451 C C . GLU A 1 444 ? -17.156 -25.484 3.82 1 88 444 GLU A C 1
ATOM 3453 O O . GLU A 1 444 ? -17.391 -24.312 3.504 1 88 444 GLU A O 1
ATOM 3458 N N . TRP A 1 445 ? -16.297 -26.203 3.285 1 90.62 445 TRP A N 1
ATOM 3459 C CA . TRP A 1 445 ? -15.555 -25.719 2.121 1 90.62 445 TRP A CA 1
ATOM 3460 C C . TRP A 1 445 ? -16.094 -26.344 0.839 1 90.62 445 TRP A C 1
ATOM 3462 O O . TRP A 1 445 ? -16.203 -27.562 0.732 1 90.62 445 TRP A O 1
ATOM 3472 N N . THR A 1 446 ? -16.5 -25.469 -0.015 1 85.62 446 THR A N 1
ATOM 3473 C CA . THR A 1 446 ? -16.969 -25.938 -1.317 1 85.62 446 THR A CA 1
ATOM 3474 C C . THR A 1 446 ? -15.781 -26.344 -2.199 1 85.62 446 THR A C 1
ATOM 3476 O O . THR A 1 446 ? -14.875 -25.531 -2.438 1 85.62 446 THR A O 1
ATOM 3479 N N . ARG A 1 447 ? -15.82 -27.453 -2.77 1 82.25 447 ARG A N 1
ATOM 3480 C CA . ARG A 1 447 ? -14.711 -28.031 -3.521 1 82.25 447 ARG A CA 1
ATOM 3481 C C . ARG A 1 447 ? -14.367 -27.172 -4.734 1 82.25 447 ARG A C 1
ATOM 3483 O O . ARG A 1 447 ? -13.188 -26.969 -5.039 1 82.25 447 ARG A O 1
ATOM 3490 N N . ALA A 1 448 ? -15.359 -26.625 -5.34 1 77.88 448 ALA A N 1
ATOM 3491 C CA . ALA A 1 448 ? -15.148 -25.953 -6.621 1 77.88 448 ALA A CA 1
ATOM 3492 C C . ALA A 1 448 ? -14.656 -24.516 -6.418 1 77.88 448 ALA A C 1
ATOM 3494 O O . ALA A 1 448 ? -13.977 -23.953 -7.281 1 77.88 448 ALA A O 1
ATOM 3495 N N . THR A 1 449 ? -14.93 -23.969 -5.285 1 79 449 THR A N 1
ATOM 3496 C CA . THR A 1 449 ? -14.688 -22.531 -5.238 1 79 449 THR A CA 1
ATOM 3497 C C . THR A 1 449 ? -13.805 -22.156 -4.051 1 79 449 THR A C 1
ATOM 3499 O O . THR A 1 449 ? -12.859 -21.375 -4.191 1 79 449 THR A O 1
ATOM 3502 N N . THR A 1 450 ? -13.984 -22.719 -2.865 1 87.94 450 THR A N 1
ATOM 3503 C CA . THR A 1 450 ? -13.32 -22.203 -1.676 1 87.94 450 THR A CA 1
ATOM 3504 C C . THR A 1 450 ? -12.242 -23.172 -1.188 1 87.94 450 THR A C 1
ATOM 3506 O O . THR A 1 450 ? -11.266 -22.75 -0.57 1 87.94 450 THR A O 1
ATOM 3509 N N . ALA A 1 451 ? -12.391 -24.422 -1.513 1 92.88 451 ALA A N 1
ATOM 3510 C CA . ALA A 1 451 ? -11.422 -25.422 -1.026 1 92.88 451 ALA A CA 1
ATOM 3511 C C . ALA A 1 451 ? -10.031 -25.141 -1.588 1 92.88 451 ALA A C 1
ATOM 3513 O O . ALA A 1 451 ? -9.023 -25.391 -0.919 1 92.88 451 ALA A O 1
ATOM 3514 N N . PHE A 1 452 ? -10.078 -24.688 -2.801 1 93.62 452 PHE A N 1
ATOM 3515 C CA . PHE A 1 452 ? -8.812 -24.344 -3.432 1 93.62 452 PHE A CA 1
ATOM 3516 C C . PHE A 1 452 ? -8.008 -23.391 -2.559 1 93.62 452 PHE A C 1
ATOM 3518 O O . PHE A 1 452 ? -6.797 -23.547 -2.412 1 93.62 452 PHE A O 1
ATOM 3525 N N . TYR A 1 453 ? -8.641 -22.438 -1.948 1 94.31 453 TYR A N 1
ATOM 3526 C CA . TYR A 1 453 ? -7.98 -21.438 -1.121 1 94.31 453 TYR A CA 1
ATOM 3527 C C . TYR A 1 453 ? -7.414 -22.062 0.149 1 94.31 453 TYR A C 1
ATOM 3529 O O . TYR A 1 453 ? -6.363 -21.641 0.639 1 94.31 453 TYR A O 1
ATOM 3537 N N . LEU A 1 454 ? -8.07 -23 0.659 1 95.75 454 LEU A N 1
ATOM 3538 C CA . LEU A 1 454 ? -7.547 -23.703 1.828 1 95.75 454 LEU A CA 1
ATOM 3539 C C . LEU A 1 454 ? -6.254 -24.438 1.492 1 95.75 454 LEU A C 1
ATOM 3541 O O . LEU A 1 454 ? -5.312 -24.438 2.289 1 95.75 454 LEU A O 1
ATOM 3545 N N . HIS A 1 455 ? -6.25 -25.047 0.33 1 96.81 455 HIS A N 1
ATOM 3546 C CA . HIS A 1 455 ? -5.031 -25.703 -0.126 1 96.81 455 HIS A CA 1
ATOM 3547 C C . HIS A 1 455 ? -3.891 -24.703 -0.296 1 96.81 455 HIS A C 1
ATOM 3549 O O . HIS A 1 455 ? -2.729 -25.031 -0.051 1 96.81 455 HIS A O 1
ATOM 3555 N N . ILE A 1 456 ? -4.246 -23.516 -0.717 1 96.81 456 ILE A N 1
ATOM 3556 C CA . ILE A 1 456 ? -3.238 -22.469 -0.868 1 96.81 456 ILE A CA 1
ATOM 3557 C C . ILE A 1 456 ? -2.604 -22.172 0.488 1 96.81 456 ILE A C 1
ATOM 3559 O O . ILE A 1 456 ? -1.38 -22.047 0.594 1 96.81 456 ILE A O 1
ATOM 3563 N N . VAL A 1 457 ? -3.424 -22.047 1.496 1 97.38 457 VAL A N 1
ATOM 3564 C CA . VAL A 1 457 ? -2.936 -21.719 2.832 1 97.38 457 VAL A CA 1
ATOM 3565 C C . VAL A 1 457 ? -1.98 -22.812 3.316 1 97.38 457 VAL A C 1
ATOM 3567 O O . VAL A 1 457 ? -0.909 -22.516 3.848 1 97.38 457 VAL A O 1
ATOM 3570 N N . LYS A 1 458 ? -2.365 -24.031 3.098 1 97.88 458 LYS A N 1
ATOM 3571 C CA . LYS A 1 458 ? -1.536 -25.156 3.521 1 97.88 458 LYS A CA 1
ATOM 3572 C C . LYS A 1 458 ? -0.206 -25.172 2.773 1 97.88 458 LYS A C 1
ATOM 3574 O O . LYS A 1 458 ? 0.854 -25.312 3.385 1 97.88 458 LYS A O 1
ATOM 3579 N N . LEU A 1 459 ? -0.307 -25 1.53 1 98.12 459 LEU A N 1
ATOM 3580 C CA . LEU A 1 459 ? 0.907 -25 0.722 1 98.12 459 LEU A CA 1
ATOM 3581 C C . LEU A 1 459 ? 1.812 -23.828 1.109 1 98.12 459 LEU A C 1
ATOM 3583 O O . LEU A 1 459 ? 3.035 -23.984 1.162 1 98.12 459 LEU A O 1
ATOM 3587 N N . HIS A 1 460 ? 1.215 -22.672 1.339 1 97.69 460 HIS A N 1
ATOM 3588 C CA . HIS A 1 460 ? 1.956 -21.469 1.718 1 97.69 460 HIS A CA 1
ATOM 3589 C C . HIS A 1 460 ? 2.775 -21.703 2.982 1 97.69 460 HIS A C 1
ATOM 3591 O O . HIS A 1 460 ? 3.959 -21.375 3.031 1 97.69 460 HIS A O 1
ATOM 3597 N N . LEU A 1 461 ? 2.213 -22.312 3.932 1 98 461 LEU A N 1
ATOM 3598 C CA . LEU A 1 461 ? 2.91 -22.562 5.188 1 98 461 LEU A CA 1
ATOM 3599 C C . LEU A 1 461 ? 4.043 -23.562 4.988 1 98 461 LEU A C 1
ATOM 3601 O O . LEU A 1 461 ? 5.188 -23.297 5.367 1 98 461 LEU A O 1
ATOM 3605 N N . HIS A 1 462 ? 3.77 -24.641 4.359 1 97.88 462 HIS A N 1
ATOM 3606 C CA . HIS A 1 462 ? 4.723 -25.734 4.289 1 97.88 462 HIS A CA 1
ATOM 3607 C C . HIS A 1 462 ? 5.855 -25.422 3.318 1 97.88 462 HIS A C 1
ATOM 3609 O O . HIS A 1 462 ? 6.957 -25.969 3.447 1 97.88 462 HIS A O 1
ATOM 3615 N N . ALA A 1 463 ? 5.594 -24.562 2.432 1 97.31 463 ALA A N 1
ATOM 3616 C CA . ALA A 1 463 ? 6.641 -24.219 1.477 1 97.31 463 ALA A CA 1
ATOM 3617 C C . ALA A 1 463 ? 7.805 -23.516 2.174 1 97.31 463 ALA A C 1
ATOM 3619 O O . ALA A 1 463 ? 8.938 -23.547 1.684 1 97.31 463 ALA A O 1
ATOM 3620 N N . PHE A 1 464 ? 7.578 -22.922 3.305 1 95.75 464 PHE A N 1
ATOM 3621 C CA . PHE A 1 464 ? 8.641 -22.25 4.051 1 95.75 464 PHE A CA 1
ATOM 3622 C C . PHE A 1 464 ? 9.633 -23.266 4.602 1 95.75 464 PHE A C 1
ATOM 3624 O O . PHE A 1 464 ? 10.75 -22.891 4.973 1 95.75 464 PHE A O 1
ATOM 3631 N N . CYS A 1 465 ? 9.266 -24.516 4.586 1 94.62 465 CYS A N 1
ATOM 3632 C CA . CYS A 1 465 ? 10.133 -25.562 5.125 1 94.62 465 CYS A CA 1
ATOM 3633 C C . CYS A 1 465 ? 11.367 -25.75 4.25 1 94.62 465 CYS A C 1
ATOM 3635 O O . CYS A 1 465 ? 12.391 -26.25 4.715 1 94.62 465 CYS A O 1
ATOM 3637 N N . LEU A 1 466 ? 11.289 -25.391 3.049 1 94.94 466 LEU A N 1
ATOM 3638 C CA . LEU A 1 466 ? 12.43 -25.484 2.146 1 94.94 466 LEU A CA 1
ATOM 3639 C C . LEU A 1 466 ? 13.523 -24.5 2.537 1 94.94 466 LEU A C 1
ATOM 3641 O O . LEU A 1 466 ? 14.664 -24.625 2.08 1 94.94 466 LEU A O 1
ATOM 3645 N N . LEU A 1 467 ? 13.188 -23.562 3.361 1 93.12 467 LEU A N 1
ATOM 3646 C CA . LEU A 1 467 ? 14.141 -22.547 3.793 1 93.12 467 LEU A CA 1
ATOM 3647 C C . LEU A 1 467 ? 14.781 -22.938 5.121 1 93.12 467 LEU A C 1
ATOM 3649 O O . LEU A 1 467 ? 15.68 -22.25 5.609 1 93.12 467 LEU A O 1
ATOM 3653 N N . ASP A 1 468 ? 14.359 -24.031 5.645 1 92.88 468 ASP A N 1
ATOM 3654 C CA . ASP A 1 468 ? 14.875 -24.484 6.926 1 92.88 468 ASP A CA 1
ATOM 3655 C C . ASP A 1 468 ? 16.266 -25.109 6.762 1 92.88 468 ASP A C 1
ATOM 3657 O O . ASP A 1 468 ? 16.609 -25.594 5.68 1 92.88 468 ASP A O 1
ATOM 3661 N N . ASP A 1 469 ? 16.953 -25.078 7.895 1 91.94 469 ASP A N 1
ATOM 3662 C CA . ASP A 1 469 ? 18.219 -25.797 7.957 1 91.94 469 ASP A CA 1
ATOM 3663 C C . ASP A 1 469 ? 18 -27.312 7.953 1 91.94 469 ASP A C 1
ATOM 3665 O O . ASP A 1 469 ? 17.281 -27.844 8.812 1 91.94 469 ASP A O 1
ATOM 3669 N N . PRO A 1 470 ? 18.641 -28 6.984 1 91.19 470 PRO A N 1
ATOM 3670 C CA . PRO A 1 470 ? 18.453 -29.453 6.883 1 91.19 470 PRO A CA 1
ATOM 3671 C C . PRO A 1 470 ? 18.906 -30.188 8.133 1 91.19 470 PRO A C 1
ATOM 3673 O O . PRO A 1 470 ? 18.469 -31.328 8.375 1 91.19 470 PRO A O 1
ATOM 3676 N N . SER A 1 471 ? 19.75 -29.547 8.891 1 90.69 471 SER A N 1
ATOM 3677 C CA . SER A 1 471 ? 20.281 -30.188 10.094 1 90.69 471 SER A CA 1
ATOM 3678 C C . SER A 1 471 ? 19.297 -30.078 11.258 1 90.69 471 SER A C 1
ATOM 3680 O O . SER A 1 471 ? 19.438 -30.766 12.273 1 90.69 471 SER A O 1
ATOM 3682 N N . ALA A 1 472 ? 18.312 -29.297 11.055 1 91.19 472 ALA A N 1
ATOM 3683 C CA . ALA A 1 472 ? 17.328 -29.094 12.133 1 91.19 472 ALA A CA 1
ATOM 3684 C C . ALA A 1 472 ? 16.453 -30.328 12.32 1 91.19 472 ALA A C 1
ATOM 3686 O O . ALA A 1 472 ? 16.125 -31.016 11.359 1 91.19 472 ALA A O 1
ATOM 3687 N N . SER A 1 473 ? 16.047 -30.531 13.555 1 90.88 473 SER A N 1
ATOM 3688 C CA . SER A 1 473 ? 15.219 -31.688 13.898 1 90.88 473 SER A CA 1
ATOM 3689 C C . SER A 1 473 ? 13.883 -31.641 13.18 1 90.88 473 SER A C 1
ATOM 3691 O O . SER A 1 473 ? 13.258 -30.578 13.086 1 90.88 473 SER A O 1
ATOM 3693 N N . GLY A 1 474 ? 13.477 -32.844 12.648 1 92.56 474 GLY A N 1
ATOM 3694 C CA . GLY A 1 474 ? 12.164 -32.969 12.031 1 92.56 474 GLY A CA 1
ATOM 3695 C C . GLY A 1 474 ? 12.133 -32.469 10.594 1 92.56 474 GLY A C 1
ATOM 3696 O O . GLY A 1 474 ? 11.062 -32.344 10.008 1 92.56 474 GLY A O 1
ATOM 3697 N N . TYR A 1 475 ? 13.258 -32.188 10.102 1 93.62 475 TYR A N 1
ATOM 3698 C CA . TYR A 1 475 ? 13.352 -31.641 8.742 1 93.62 475 TYR A CA 1
ATOM 3699 C C . TYR A 1 475 ? 12.734 -32.594 7.738 1 93.62 475 TYR A C 1
ATOM 3701 O O . TYR A 1 475 ? 11.992 -32.188 6.844 1 93.62 475 TYR A O 1
ATOM 3709 N N . LEU A 1 476 ? 13 -33.875 7.859 1 92.5 476 LEU A N 1
ATOM 3710 C CA . LEU A 1 476 ? 12.492 -34.875 6.938 1 92.5 476 LEU A CA 1
ATOM 3711 C C . LEU A 1 476 ? 10.969 -34.906 6.953 1 92.5 476 LEU A C 1
ATOM 3713 O O . LEU A 1 476 ? 10.336 -34.969 5.895 1 92.5 476 LEU A O 1
ATOM 3717 N N . GLU A 1 477 ? 10.414 -34.906 8.125 1 93.94 477 GLU A N 1
ATOM 3718 C CA . GLU A 1 477 ? 8.961 -34.938 8.266 1 93.94 477 GLU A CA 1
ATOM 3719 C C . GLU A 1 477 ? 8.32 -33.688 7.641 1 93.94 477 GLU A C 1
ATOM 3721 O O . GLU A 1 477 ? 7.246 -33.781 7.043 1 93.94 477 GLU A O 1
ATOM 3726 N N . ARG A 1 478 ? 8.961 -32.594 7.812 1 95.81 478 ARG A N 1
ATOM 3727 C CA . ARG A 1 478 ? 8.43 -31.344 7.27 1 95.81 478 ARG A CA 1
ATOM 3728 C C . ARG A 1 478 ? 8.438 -31.359 5.746 1 95.81 478 ARG A C 1
ATOM 3730 O O . ARG A 1 478 ? 7.488 -30.906 5.105 1 95.81 478 ARG A O 1
ATOM 3737 N N . ILE A 1 479 ? 9.445 -31.922 5.168 1 95.12 479 ILE A N 1
ATOM 3738 C CA . ILE A 1 479 ? 9.539 -32 3.715 1 95.12 479 ILE A CA 1
ATOM 3739 C C . ILE A 1 479 ? 8.484 -32.969 3.184 1 95.12 479 ILE A C 1
ATOM 3741 O O . ILE A 1 479 ? 7.867 -32.719 2.143 1 95.12 479 ILE A O 1
ATOM 3745 N N . VAL A 1 480 ? 8.281 -34 3.867 1 95.31 480 VAL A N 1
ATOM 3746 C CA . VAL A 1 480 ? 7.27 -34.969 3.445 1 95.31 480 VAL A CA 1
ATOM 3747 C C . VAL A 1 480 ? 5.883 -34.344 3.535 1 95.31 480 VAL A C 1
ATOM 3749 O O . VAL A 1 480 ? 5.035 -34.562 2.666 1 95.31 480 VAL A O 1
ATOM 3752 N N . THR A 1 481 ? 5.664 -33.625 4.605 1 96.38 481 THR A N 1
ATOM 3753 C CA . THR A 1 481 ? 4.391 -32.938 4.754 1 96.38 481 THR A CA 1
ATOM 3754 C C . THR A 1 481 ? 4.195 -31.906 3.635 1 96.38 481 THR A C 1
ATOM 3756 O O . THR A 1 481 ? 3.084 -31.719 3.137 1 96.38 481 THR A O 1
ATOM 3759 N N . LEU A 1 482 ? 5.262 -31.219 3.324 1 97.5 482 LEU A N 1
ATOM 3760 C CA . LEU A 1 482 ? 5.227 -30.281 2.205 1 97.5 482 LEU A CA 1
ATOM 3761 C C . LEU A 1 482 ? 4.871 -31 0.908 1 97.5 482 LEU A C 1
ATOM 3763 O O . LEU A 1 482 ? 4.035 -30.531 0.137 1 97.5 482 LEU A O 1
ATOM 3767 N N . TYR A 1 483 ? 5.516 -32.125 0.665 1 96.81 483 TYR A N 1
ATOM 3768 C CA . TYR A 1 483 ? 5.227 -32.938 -0.517 1 96.81 483 TYR A CA 1
ATOM 3769 C C . TYR A 1 483 ? 3.756 -33.344 -0.557 1 96.81 483 TYR A C 1
ATOM 3771 O O . TYR A 1 483 ? 3.115 -33.281 -1.609 1 96.81 483 TYR A O 1
ATOM 3779 N N . SER A 1 484 ? 3.264 -33.719 0.536 1 97.25 484 SER A N 1
ATOM 3780 C CA . SER A 1 484 ? 1.861 -34.125 0.626 1 97.25 484 SER A CA 1
ATOM 3781 C C . SER A 1 484 ? 0.934 -32.938 0.342 1 97.25 484 SER A C 1
ATOM 3783 O O . SER A 1 484 ? -0.099 -33.094 -0.311 1 97.25 484 SER A O 1
ATOM 3785 N N . ALA A 1 485 ? 1.272 -31.781 0.88 1 97.88 485 ALA A N 1
ATOM 3786 C CA . ALA A 1 485 ? 0.466 -30.594 0.642 1 97.88 485 ALA A CA 1
ATOM 3787 C C . ALA A 1 485 ? 0.46 -30.219 -0.838 1 97.88 485 ALA A C 1
ATOM 3789 O O . ALA A 1 485 ? -0.582 -29.859 -1.389 1 97.88 485 ALA A O 1
ATOM 3790 N N . ALA A 1 486 ? 1.608 -30.266 -1.454 1 98.25 486 ALA A N 1
ATOM 3791 C CA . ALA A 1 486 ? 1.72 -29.969 -2.881 1 98.25 486 ALA A CA 1
ATOM 3792 C C . ALA A 1 486 ? 0.932 -30.984 -3.711 1 98.25 486 ALA A C 1
ATOM 3794 O O . ALA A 1 486 ? 0.234 -30.609 -4.656 1 98.25 486 ALA A O 1
ATOM 3795 N N . THR A 1 487 ? 1.041 -32.25 -3.35 1 97.88 487 THR A N 1
ATOM 3796 C CA . THR A 1 487 ? 0.304 -33.312 -4.027 1 97.88 487 THR A CA 1
ATOM 3797 C C . THR A 1 487 ? -1.2 -33.094 -3.912 1 97.88 487 THR A C 1
ATOM 3799 O O . THR A 1 487 ? -1.93 -33.188 -4.898 1 97.88 487 THR A O 1
ATOM 3802 N N . ALA A 1 488 ? -1.604 -32.75 -2.75 1 97.19 488 ALA A N 1
ATOM 3803 C CA . ALA A 1 488 ? -3.025 -32.531 -2.504 1 97.19 488 ALA A CA 1
ATOM 3804 C C . ALA A 1 488 ? -3.549 -31.375 -3.348 1 97.19 488 ALA A C 1
ATOM 3806 O O . ALA A 1 488 ? -4.68 -31.406 -3.836 1 97.19 488 ALA A O 1
ATOM 3807 N N . MET A 1 489 ? -2.773 -30.375 -3.477 1 97 489 MET A N 1
ATOM 3808 C CA . MET A 1 489 ? -3.148 -29.219 -4.281 1 97 489 MET A CA 1
ATOM 3809 C C . MET A 1 489 ? -3.328 -29.609 -5.746 1 97 489 MET A C 1
ATOM 3811 O O . MET A 1 489 ? -4.34 -29.266 -6.363 1 97 489 MET A O 1
ATOM 3815 N N . ILE A 1 490 ? -2.404 -30.297 -6.324 1 97.88 490 ILE A N 1
ATOM 3816 C CA . ILE A 1 490 ? -2.455 -30.672 -7.73 1 97.88 490 ILE A CA 1
ATOM 3817 C C . ILE A 1 490 ? -3.586 -31.672 -7.957 1 97.88 490 ILE A C 1
ATOM 3819 O O . ILE A 1 490 ? -4.285 -31.609 -8.969 1 97.88 490 ILE A O 1
ATOM 3823 N N . GLU A 1 491 ? -3.752 -32.594 -7.035 1 97.06 491 GLU A N 1
ATOM 3824 C CA . GLU A 1 491 ? -4.848 -33.531 -7.148 1 97.06 491 GLU A CA 1
ATOM 3825 C C . GLU A 1 491 ? -6.199 -32.844 -7.125 1 97.06 491 GLU A C 1
ATOM 3827 O O . GLU A 1 491 ? -7.117 -33.219 -7.855 1 97.06 491 GLU A O 1
ATOM 3832 N N . HIS A 1 492 ? -6.273 -31.859 -6.262 1 95.12 492 HIS A N 1
ATOM 3833 C CA . HIS A 1 492 ? -7.508 -31.078 -6.211 1 95.12 492 HIS A CA 1
ATOM 3834 C C . HIS A 1 492 ? -7.809 -30.422 -7.555 1 95.12 492 HIS A C 1
ATOM 3836 O O . HIS A 1 492 ? -8.945 -30.469 -8.031 1 95.12 492 HIS A O 1
ATOM 3842 N N . VAL A 1 493 ? -6.852 -29.828 -8.148 1 94.81 493 VAL A N 1
ATOM 3843 C CA . VAL A 1 493 ? -7.016 -29.172 -9.438 1 94.81 493 VAL A CA 1
ATOM 3844 C C . VAL A 1 493 ? -7.355 -30.203 -10.508 1 94.81 493 VAL A C 1
ATOM 3846 O O . VAL A 1 493 ? -8.203 -29.953 -11.375 1 94.81 493 VAL A O 1
ATOM 3849 N N . ARG A 1 494 ? -6.656 -31.328 -10.484 1 94.5 494 ARG A N 1
ATOM 3850 C CA . ARG A 1 494 ? -6.91 -32.406 -11.445 1 94.5 494 ARG A CA 1
ATOM 3851 C C . ARG A 1 494 ? -8.352 -32.906 -11.344 1 94.5 494 ARG A C 1
ATOM 3853 O O . ARG A 1 494 ? -9.016 -33.094 -12.359 1 94.5 494 ARG A O 1
ATOM 3860 N N . ASP A 1 495 ? -8.781 -33.062 -10.125 1 93.5 495 ASP A N 1
ATOM 3861 C CA . ASP A 1 495 ? -10.141 -33.531 -9.906 1 93.5 495 ASP A CA 1
ATOM 3862 C C . ASP A 1 495 ? -11.164 -32.531 -10.43 1 93.5 495 ASP A C 1
ATOM 3864 O O . ASP A 1 495 ? -12.18 -32.906 -11.016 1 93.5 495 ASP A O 1
ATOM 3868 N N . LEU A 1 496 ? -10.922 -31.25 -10.172 1 91 496 LEU A N 1
ATOM 3869 C CA . LEU A 1 496 ? -11.82 -30.219 -10.672 1 91 496 LEU A CA 1
ATOM 3870 C C . LEU A 1 496 ? -11.812 -30.172 -12.195 1 91 496 LEU A C 1
ATOM 3872 O O . LEU A 1 496 ? -12.852 -29.969 -12.82 1 91 496 LEU A O 1
ATOM 3876 N N . ASP A 1 497 ? -10.688 -30.312 -12.766 1 90.44 497 ASP A N 1
ATOM 3877 C CA . ASP A 1 497 ? -10.57 -30.312 -14.219 1 90.44 497 ASP A CA 1
ATOM 3878 C C . ASP A 1 497 ? -11.305 -31.5 -14.828 1 90.44 497 ASP A C 1
ATOM 3880 O O . ASP A 1 497 ? -11.867 -31.406 -15.922 1 90.44 497 ASP A O 1
ATOM 3884 N N . SER A 1 498 ? -11.297 -32.656 -14.156 1 89.75 498 SER A N 1
ATOM 3885 C CA . SER A 1 498 ? -11.977 -33.844 -14.633 1 89.75 498 SER A CA 1
ATOM 3886 C C . SER A 1 498 ? -13.492 -33.688 -14.547 1 89.75 498 SER A C 1
ATOM 3888 O O . SER A 1 498 ? -14.219 -34.25 -15.367 1 89.75 498 SER A O 1
ATOM 3890 N N . GLN A 1 499 ? -13.945 -33 -13.586 1 85.88 499 GLN A N 1
ATOM 3891 C CA . GLN A 1 499 ? -15.375 -32.812 -13.391 1 85.88 499 GLN A CA 1
ATOM 3892 C C . GLN A 1 499 ? -15.922 -31.766 -14.352 1 85.88 499 GLN A C 1
ATOM 3894 O O . GLN A 1 499 ? -17.031 -31.906 -14.859 1 85.88 499 GLN A O 1
ATOM 3899 N N . SER A 1 500 ? -15.195 -30.734 -14.383 1 78.44 500 SER A N 1
ATOM 3900 C CA . SER A 1 500 ? -15.57 -29.656 -15.297 1 78.44 500 SER A CA 1
ATOM 3901 C C . SER A 1 500 ? -14.414 -29.297 -16.219 1 78.44 500 SER A C 1
ATOM 3903 O O . SER A 1 500 ? -13.422 -28.719 -15.773 1 78.44 500 SER A O 1
ATOM 3905 N N . ARG A 1 501 ? -14.664 -29.609 -17.422 1 65.94 501 ARG A N 1
ATOM 3906 C CA . ARG A 1 501 ? -13.578 -29.453 -18.375 1 65.94 501 ARG A CA 1
ATOM 3907 C C . ARG A 1 501 ? -13.203 -27.984 -18.531 1 65.94 501 ARG A C 1
ATOM 3909 O O . ARG A 1 501 ? -12.078 -27.656 -18.922 1 65.94 501 ARG A O 1
ATOM 3916 N N . ASP A 1 502 ? -14.031 -27.109 -18.094 1 82.56 502 ASP A N 1
ATOM 3917 C CA . ASP A 1 502 ? -13.766 -25.703 -18.406 1 82.56 502 ASP A CA 1
ATOM 3918 C C . ASP A 1 502 ? -13.227 -24.969 -17.188 1 82.56 502 ASP A C 1
ATOM 3920 O O . ASP A 1 502 ? -13 -23.75 -17.234 1 82.56 502 ASP A O 1
ATOM 3924 N N . PHE A 1 503 ? -12.852 -25.656 -16.219 1 85.62 503 PHE A N 1
ATOM 3925 C CA . PHE A 1 503 ? -12.383 -25.047 -14.984 1 85.62 503 PHE A CA 1
ATOM 3926 C C . PHE A 1 503 ? -11.086 -24.297 -15.211 1 85.62 503 PHE A C 1
ATOM 3928 O O . PHE A 1 503 ? -10.969 -23.125 -14.836 1 85.62 503 PHE A O 1
ATOM 3935 N N . LEU A 1 504 ? -10.125 -24.891 -15.828 1 91.31 504 LEU A N 1
ATOM 3936 C CA . LEU A 1 504 ? -8.789 -24.328 -15.992 1 91.31 504 LEU A CA 1
ATOM 3937 C C . LEU A 1 504 ? -8.805 -23.156 -16.969 1 91.31 504 LEU A C 1
ATOM 3939 O O . LEU A 1 504 ? -7.875 -22.344 -17 1 91.31 504 LEU A O 1
ATOM 3943 N N . GLN A 1 505 ? -9.852 -23.062 -17.703 1 91.62 505 GLN A N 1
ATOM 3944 C CA . GLN A 1 505 ? -9.93 -22.031 -18.719 1 91.62 505 GLN A CA 1
ATOM 3945 C C . GLN A 1 505 ? -10.352 -20.688 -18.109 1 91.62 505 GLN A C 1
ATOM 3947 O O . GLN A 1 505 ? -9.984 -19.625 -18.609 1 91.62 505 GLN A O 1
ATOM 3952 N N . PHE A 1 506 ? -11.086 -20.75 -17.031 1 93.31 506 PHE A N 1
ATOM 3953 C CA . PHE A 1 506 ? -11.711 -19.516 -16.547 1 93.31 506 PHE A CA 1
ATOM 3954 C C . PHE A 1 506 ? -11.156 -19.141 -15.188 1 93.31 506 PHE A C 1
ATOM 3956 O O . PHE A 1 506 ? -11.516 -18.094 -14.633 1 93.31 506 PHE A O 1
ATOM 3963 N N . CYS A 1 507 ? -10.211 -19.875 -14.688 1 92.31 507 CYS A N 1
ATOM 3964 C CA . CYS A 1 507 ? -9.695 -19.656 -13.344 1 92.31 507 CYS A CA 1
ATOM 3965 C C . CYS A 1 507 ? -8.844 -18.391 -13.297 1 92.31 507 CYS A C 1
ATOM 3967 O O . CYS A 1 507 ? -8.32 -17.953 -14.32 1 92.31 507 CYS A O 1
ATOM 3969 N N . PRO A 1 508 ? -8.727 -17.734 -12.125 1 93.88 508 PRO A N 1
ATOM 3970 C CA . PRO A 1 508 ? -7.91 -16.531 -11.938 1 93.88 508 PRO A CA 1
ATOM 3971 C C . PRO A 1 508 ? -6.418 -16.797 -12.148 1 93.88 508 PRO A C 1
ATOM 3973 O O . PRO A 1 508 ? -5.984 -17.938 -12.172 1 93.88 508 PRO A O 1
ATOM 3976 N N . VAL A 1 509 ? -5.645 -15.727 -12.242 1 92.44 509 VAL A N 1
ATOM 3977 C CA . VAL A 1 509 ? -4.223 -15.773 -12.578 1 92.44 509 VAL A CA 1
ATOM 3978 C C . VAL A 1 509 ? -3.455 -16.469 -11.461 1 92.44 509 VAL A C 1
ATOM 3980 O O . VAL A 1 509 ? -2.486 -17.188 -11.719 1 92.44 509 VAL A O 1
ATOM 3983 N N . PHE A 1 510 ? -3.814 -16.312 -10.234 1 92.5 510 PHE A N 1
ATOM 3984 C CA . PHE A 1 510 ? -3.016 -16.859 -9.141 1 92.5 510 PHE A CA 1
ATOM 3985 C C . PHE A 1 510 ? -3.127 -18.375 -9.094 1 92.5 510 PHE A C 1
ATOM 3987 O O . PHE A 1 510 ? -2.324 -19.047 -8.43 1 92.5 510 PHE A O 1
ATOM 3994 N N . TYR A 1 511 ? -4.031 -19 -9.852 1 93 511 TYR A N 1
ATOM 3995 C CA . TYR A 1 511 ? -4.156 -20.453 -9.93 1 93 511 TYR A CA 1
ATOM 3996 C C . TYR A 1 511 ? -2.938 -21.062 -10.602 1 93 511 TYR A C 1
ATOM 3998 O O . TYR A 1 511 ? -2.396 -22.062 -10.125 1 93 511 TYR A O 1
ATOM 4006 N N . TYR A 1 512 ? -2.549 -20.484 -11.711 1 94.88 512 TYR A N 1
ATOM 4007 C CA . TYR A 1 512 ? -1.399 -21.109 -12.359 1 94.88 512 TYR A CA 1
ATOM 4008 C C . TYR A 1 512 ? -0.133 -20.906 -11.531 1 94.88 512 TYR A C 1
ATOM 4010 O O . TYR A 1 512 ? 0.772 -21.734 -11.555 1 94.88 512 TYR A O 1
ATOM 4018 N N . GLU A 1 513 ? -0.099 -19.797 -10.789 1 95.25 513 GLU A N 1
ATOM 4019 C CA . GLU A 1 513 ? 1.07 -19.547 -9.953 1 95.25 513 GLU A CA 1
ATOM 4020 C C . GLU A 1 513 ? 1.17 -20.578 -8.828 1 95.25 513 GLU A C 1
ATOM 4022 O O . GLU A 1 513 ? 2.254 -21.078 -8.539 1 95.25 513 GLU A O 1
ATOM 4027 N N . VAL A 1 514 ? 0.069 -20.828 -8.258 1 96.31 514 VAL A N 1
ATOM 4028 C CA . VAL A 1 514 ? 0.032 -21.797 -7.156 1 96.31 514 VAL A CA 1
ATOM 4029 C C . VAL A 1 514 ? 0.321 -23.203 -7.688 1 96.31 514 VAL A C 1
ATOM 4031 O O . VAL A 1 514 ? 1.046 -23.969 -7.055 1 96.31 514 VAL A O 1
ATOM 4034 N N . LEU A 1 515 ? -0.276 -23.516 -8.789 1 97.38 515 LEU A N 1
ATOM 4035 C CA . LEU A 1 515 ? -0.039 -24.812 -9.406 1 97.38 515 LEU A CA 1
ATOM 4036 C C . LEU A 1 515 ? 1.437 -25 -9.75 1 97.38 515 LEU A C 1
ATOM 4038 O O . LEU A 1 515 ? 2.004 -26.062 -9.539 1 97.38 515 LEU A O 1
ATOM 4042 N N . LEU A 1 516 ? 1.992 -23.938 -10.289 1 97.38 516 LEU A N 1
ATOM 4043 C CA . LEU A 1 516 ? 3.414 -23.969 -10.617 1 97.38 516 LEU A CA 1
ATOM 4044 C C . LEU A 1 516 ? 4.254 -24.203 -9.359 1 97.38 516 LEU A C 1
ATOM 4046 O O . LEU A 1 516 ? 5.199 -24.984 -9.375 1 97.38 516 LEU A O 1
ATOM 4050 N N . CYS A 1 517 ? 3.945 -23.469 -8.328 1 97.81 517 CYS A N 1
ATOM 4051 C CA . CYS A 1 517 ? 4.645 -23.609 -7.059 1 97.81 517 CYS A CA 1
ATOM 4052 C C . CYS A 1 517 ? 4.57 -25.062 -6.57 1 97.81 517 CYS A C 1
ATOM 4054 O O . CYS A 1 517 ? 5.594 -25.656 -6.219 1 97.81 517 CYS A O 1
ATOM 4056 N N . ALA A 1 518 ? 3.395 -25.641 -6.594 1 98.38 518 ALA A N 1
ATOM 4057 C CA . ALA A 1 518 ? 3.197 -27.016 -6.148 1 98.38 518 ALA A CA 1
ATOM 4058 C C . ALA A 1 518 ? 3.963 -28 -7.039 1 98.38 518 ALA A C 1
ATOM 4060 O O . ALA A 1 518 ? 4.594 -28.938 -6.543 1 98.38 518 ALA A O 1
ATOM 4061 N N . ALA A 1 519 ? 3.938 -27.797 -8.289 1 98.19 519 ALA A N 1
ATOM 4062 C CA . ALA A 1 519 ? 4.605 -28.672 -9.242 1 98.19 519 ALA A CA 1
ATOM 4063 C C . ALA A 1 519 ? 6.121 -28.641 -9.055 1 98.19 519 ALA A C 1
ATOM 4065 O O . ALA A 1 519 ? 6.789 -29.672 -9.133 1 98.19 519 ALA A O 1
ATOM 4066 N N . LEU A 1 520 ? 6.645 -27.469 -8.828 1 97.19 520 LEU A N 1
ATOM 4067 C CA . LEU A 1 520 ? 8.086 -27.344 -8.672 1 97.19 520 LEU A CA 1
ATOM 4068 C C . LEU A 1 520 ? 8.539 -27.922 -7.336 1 97.19 520 LEU A C 1
ATOM 4070 O O . LEU A 1 520 ? 9.656 -28.453 -7.23 1 97.19 520 LEU A O 1
ATOM 4074 N N . VAL A 1 521 ? 7.695 -27.797 -6.312 1 96.75 521 VAL A N 1
ATOM 4075 C CA . VAL A 1 521 ? 7.977 -28.484 -5.055 1 96.75 521 VAL A CA 1
ATOM 4076 C C . VAL A 1 521 ? 8.055 -29.984 -5.289 1 96.75 521 VAL A C 1
ATOM 4078 O O . VAL A 1 521 ? 9 -30.641 -4.836 1 96.75 521 VAL A O 1
ATOM 4081 N N . LEU A 1 522 ? 7.074 -30.547 -6.008 1 96.31 522 LEU A N 1
ATOM 4082 C CA . LEU A 1 522 ? 7.055 -31.969 -6.324 1 96.31 522 LEU A CA 1
ATOM 4083 C C . LEU A 1 522 ? 8.297 -32.375 -7.109 1 96.31 522 LEU A C 1
ATOM 4085 O O . LEU A 1 522 ? 8.93 -33.375 -6.809 1 96.31 522 LEU A O 1
ATOM 4089 N N . LEU A 1 523 ? 8.586 -31.578 -8.07 1 95.25 523 LEU A N 1
ATOM 4090 C CA . LEU A 1 523 ? 9.711 -31.875 -8.938 1 95.25 523 LEU A CA 1
ATOM 4091 C C . LEU A 1 523 ? 11.016 -31.891 -8.148 1 95.25 523 LEU A C 1
ATOM 4093 O O . LEU A 1 523 ? 11.844 -32.781 -8.328 1 95.25 523 LEU A O 1
ATOM 4097 N N . LYS A 1 524 ? 11.211 -30.891 -7.309 1 94.19 524 LYS A N 1
ATOM 4098 C CA . LYS A 1 524 ? 12.43 -30.797 -6.508 1 94.19 524 LYS A CA 1
ATOM 4099 C C . LYS A 1 524 ? 12.578 -32 -5.586 1 94.19 524 LYS A C 1
ATOM 4101 O O . LYS A 1 524 ? 13.68 -32.531 -5.422 1 94.19 524 LYS A O 1
ATOM 4106 N N . VAL A 1 525 ? 11.477 -32.469 -5.016 1 93.25 525 VAL A N 1
ATOM 4107 C CA . VAL A 1 525 ? 11.508 -33.562 -4.07 1 93.25 525 VAL A CA 1
ATOM 4108 C C . VAL A 1 525 ? 11.672 -34.875 -4.824 1 93.25 525 VAL A C 1
ATOM 4110 O O . VAL A 1 525 ? 12.422 -35.75 -4.398 1 93.25 525 VAL A O 1
ATOM 4113 N N . VAL A 1 526 ? 11.016 -35.062 -5.941 1 92.38 526 VAL A N 1
ATOM 4114 C CA . VAL A 1 526 ? 11.055 -36.312 -6.73 1 92.38 526 VAL A CA 1
ATOM 4115 C C . VAL A 1 526 ? 12.438 -36.5 -7.332 1 92.38 526 VAL A C 1
ATOM 4117 O O . VAL A 1 526 ? 12.914 -37.625 -7.469 1 92.38 526 VAL A O 1
ATOM 4120 N N . LYS A 1 527 ? 13.07 -35.375 -7.641 1 91.44 527 LYS A N 1
ATOM 4121 C CA . LYS A 1 527 ? 14.375 -35.438 -8.289 1 91.44 527 LYS A CA 1
ATOM 4122 C C . LYS A 1 527 ? 15.492 -35.594 -7.258 1 91.44 527 LYS A C 1
ATOM 4124 O O . LYS A 1 527 ? 16.641 -35.844 -7.617 1 91.44 527 LYS A O 1
ATOM 4129 N N . ASN A 1 528 ? 15.164 -35.344 -6.059 1 90.56 528 ASN A N 1
ATOM 4130 C CA . ASN A 1 528 ? 16.141 -35.562 -4.996 1 90.56 528 ASN A CA 1
ATOM 4131 C C . ASN A 1 528 ? 16.312 -37.062 -4.699 1 90.56 528 ASN A C 1
ATOM 4133 O O . ASN A 1 528 ? 15.336 -37.781 -4.496 1 90.56 528 ASN A O 1
ATOM 4137 N N . ASP A 1 529 ? 17.531 -37.562 -4.621 1 87.5 529 ASP A N 1
ATOM 4138 C CA . ASP A 1 529 ? 17.828 -38.969 -4.48 1 87.5 529 ASP A CA 1
ATOM 4139 C C . ASP A 1 529 ? 17.344 -39.5 -3.137 1 87.5 529 ASP A C 1
ATOM 4141 O O . ASP A 1 529 ? 16.797 -40.594 -3.064 1 87.5 529 ASP A O 1
ATOM 4145 N N . TYR A 1 530 ? 17.562 -38.781 -2.131 1 88.31 530 TYR A N 1
ATOM 4146 C CA . TYR A 1 530 ? 17.203 -39.219 -0.791 1 88.31 530 TYR A CA 1
ATOM 4147 C C . TYR A 1 530 ? 15.688 -39.312 -0.645 1 88.31 530 TYR A C 1
ATOM 4149 O O . TYR A 1 530 ? 15.172 -40.344 -0.184 1 88.31 530 TYR A O 1
ATOM 4157 N N . PHE A 1 531 ? 14.992 -38.375 -1.031 1 90.81 531 PHE A N 1
ATOM 4158 C CA . PHE A 1 531 ? 13.555 -38.281 -0.815 1 90.81 531 PHE A CA 1
ATOM 4159 C C . PHE A 1 531 ? 12.812 -39.156 -1.836 1 90.81 531 PHE A C 1
ATOM 4161 O O . PHE A 1 531 ? 11.727 -39.656 -1.552 1 90.81 531 PHE A O 1
ATOM 4168 N N . ALA A 1 532 ? 13.344 -39.312 -2.973 1 89.12 532 ALA A N 1
ATOM 4169 C CA . ALA A 1 532 ? 12.734 -40.156 -3.984 1 89.12 532 ALA A CA 1
ATOM 4170 C C . ALA A 1 532 ? 12.586 -41.594 -3.471 1 89.12 532 ALA A C 1
ATOM 4172 O O . ALA A 1 532 ? 11.672 -42.312 -3.875 1 89.12 532 ALA A O 1
ATOM 4173 N N . ALA A 1 533 ? 13.438 -41.906 -2.584 1 88.56 533 ALA A N 1
ATOM 4174 C CA . ALA A 1 533 ? 13.43 -43.281 -2.049 1 88.56 533 ALA A CA 1
ATOM 4175 C C . ALA A 1 533 ? 12.305 -43.469 -1.037 1 88.56 533 ALA A C 1
ATOM 4177 O O . ALA A 1 533 ? 11.883 -44.594 -0.773 1 88.56 533 ALA A O 1
ATOM 4178 N N . ILE A 1 534 ? 11.82 -42.438 -0.52 1 89.06 534 ILE A N 1
ATOM 4179 C CA . ILE A 1 534 ? 10.859 -42.562 0.575 1 89.06 534 ILE A CA 1
ATOM 4180 C C . ILE A 1 534 ? 9.461 -42.188 0.084 1 89.06 534 ILE A C 1
ATOM 4182 O O . ILE A 1 534 ? 8.469 -42.469 0.755 1 89.06 534 ILE A O 1
ATOM 4186 N N . ILE A 1 535 ? 9.305 -41.562 -1.057 1 90.12 535 ILE A N 1
ATOM 4187 C CA . ILE A 1 535 ? 8.008 -41.125 -1.541 1 90.12 535 ILE A CA 1
ATOM 4188 C C . ILE A 1 535 ? 7.586 -41.938 -2.752 1 90.12 535 ILE A C 1
ATOM 4190 O O . ILE A 1 535 ? 8.375 -42.75 -3.27 1 90.12 535 ILE A O 1
ATOM 4194 N N . ASP A 1 536 ? 6.305 -41.844 -3.127 1 90.75 536 ASP A N 1
ATOM 4195 C CA . ASP A 1 536 ? 5.801 -42.5 -4.344 1 90.75 536 ASP A CA 1
ATOM 4196 C C . ASP A 1 536 ? 6.164 -41.656 -5.578 1 90.75 536 ASP A C 1
ATOM 4198 O O . ASP A 1 536 ? 5.41 -40.781 -5.992 1 90.75 536 ASP A O 1
ATOM 4202 N N . VAL A 1 537 ? 7.199 -42.031 -6.223 1 90.25 537 VAL A N 1
ATOM 4203 C CA . VAL A 1 537 ? 7.766 -41.281 -7.336 1 90.25 537 VAL A CA 1
ATOM 4204 C C . VAL A 1 537 ? 6.84 -41.375 -8.547 1 90.25 537 VAL A C 1
ATOM 4206 O O . VAL A 1 537 ? 6.691 -40.406 -9.297 1 90.25 537 VAL A O 1
ATOM 4209 N N . ASP A 1 538 ? 6.195 -42.469 -8.758 1 92.62 538 ASP A N 1
ATOM 4210 C CA . ASP A 1 538 ? 5.348 -42.656 -9.93 1 92.62 538 ASP A CA 1
ATOM 4211 C C . ASP A 1 538 ? 4.125 -41.75 -9.883 1 92.62 538 ASP A C 1
ATOM 4213 O O . ASP A 1 538 ? 3.752 -41.156 -10.898 1 92.62 538 ASP A O 1
ATOM 4217 N N . SER A 1 539 ? 3.578 -41.719 -8.766 1 93.75 539 SER A N 1
ATOM 4218 C CA . SER A 1 539 ? 2.453 -40.812 -8.609 1 93.75 539 SER A CA 1
ATOM 4219 C C . SER A 1 539 ? 2.887 -39.344 -8.82 1 93.75 539 SER A C 1
ATOM 4221 O O . SER A 1 539 ? 2.16 -38.562 -9.422 1 93.75 539 SER A O 1
ATOM 4223 N N . GLY A 1 540 ? 4.031 -39.031 -8.297 1 94.12 540 GLY A N 1
ATOM 4224 C CA . GLY A 1 540 ? 4.574 -37.688 -8.484 1 94.12 540 GLY A CA 1
ATOM 4225 C C . GLY A 1 540 ? 4.793 -37.344 -9.945 1 94.12 540 GLY A C 1
ATOM 4226 O O . GLY A 1 540 ? 4.477 -36.219 -10.375 1 94.12 540 GLY A O 1
ATOM 4227 N N . LYS A 1 541 ? 5.262 -38.281 -10.703 1 93.06 541 LYS A N 1
ATOM 4228 C CA . LYS A 1 541 ? 5.52 -38.094 -12.133 1 93.06 541 LYS A CA 1
ATOM 4229 C C . LYS A 1 541 ? 4.227 -37.781 -12.883 1 93.06 541 LYS A C 1
ATOM 4231 O O . LYS A 1 541 ? 4.199 -36.906 -13.75 1 93.06 541 LYS A O 1
ATOM 4236 N N . LYS A 1 542 ? 3.238 -38.5 -12.547 1 95.94 542 LYS A N 1
ATOM 4237 C CA . LYS A 1 542 ? 1.945 -38.281 -13.195 1 95.94 542 LYS A CA 1
ATOM 4238 C C . LYS A 1 542 ? 1.4 -36.875 -12.891 1 95.94 542 LYS A C 1
ATOM 4240 O O . LYS A 1 542 ? 0.823 -36.25 -13.758 1 95.94 542 LYS A O 1
ATOM 4245 N N . LEU A 1 543 ? 1.59 -36.5 -11.695 1 97.44 543 LEU A N 1
ATOM 4246 C CA . LEU A 1 543 ? 1.087 -35.188 -11.281 1 97.44 543 LEU A CA 1
ATOM 4247 C C . LEU A 1 543 ? 1.881 -34.062 -11.945 1 97.44 543 LEU A C 1
ATOM 4249 O O . LEU A 1 543 ? 1.32 -33.031 -12.289 1 97.44 543 LEU A O 1
ATOM 4253 N N . ILE A 1 544 ? 3.16 -34.25 -12.102 1 96.69 544 ILE A N 1
ATOM 4254 C CA . ILE A 1 544 ? 3.986 -33.25 -12.789 1 96.69 544 ILE A CA 1
ATOM 4255 C C . ILE A 1 544 ? 3.559 -33.156 -14.25 1 96.69 544 ILE A C 1
ATOM 4257 O O . ILE A 1 544 ? 3.436 -32.062 -14.789 1 96.69 544 ILE A O 1
ATOM 4261 N N . THR A 1 545 ? 3.33 -34.281 -14.883 1 96.06 545 THR A N 1
ATOM 4262 C CA . THR A 1 545 ? 2.883 -34.281 -16.281 1 96.06 545 THR A CA 1
ATOM 4263 C C . THR A 1 545 ? 1.525 -33.594 -16.406 1 96.06 545 THR A C 1
ATOM 4265 O O . THR A 1 545 ? 1.302 -32.844 -17.359 1 96.06 545 THR A O 1
ATOM 4268 N N . PHE A 1 546 ? 0.676 -33.938 -15.5 1 97.06 546 PHE A N 1
ATOM 4269 C CA . PHE A 1 546 ? -0.612 -33.25 -15.5 1 97.06 546 PHE A CA 1
ATOM 4270 C C . PHE A 1 546 ? -0.425 -31.75 -15.383 1 97.06 546 PHE A C 1
ATOM 4272 O O . PHE A 1 546 ? -1.118 -30.969 -16.047 1 97.06 546 PHE A O 1
ATOM 4279 N N . SER A 1 547 ? 0.458 -31.312 -14.469 1 98 547 SER A N 1
ATOM 4280 C CA . SER A 1 547 ? 0.671 -29.891 -14.227 1 98 547 SER A CA 1
ATOM 4281 C C . SER A 1 547 ? 1.148 -29.188 -15.492 1 98 547 SER A C 1
ATOM 4283 O O . SER A 1 547 ? 0.766 -28.047 -15.75 1 98 547 SER A O 1
ATOM 4285 N N . VAL A 1 548 ? 1.982 -29.812 -16.281 1 96.75 548 VAL A N 1
ATOM 4286 C CA . VAL A 1 548 ? 2.443 -29.234 -17.547 1 96.75 548 VAL A CA 1
ATOM 4287 C C . VAL A 1 548 ? 1.253 -29.016 -18.484 1 96.75 548 VAL A C 1
ATOM 4289 O O . VAL A 1 548 ? 1.1 -27.922 -19.047 1 96.75 548 VAL A O 1
ATOM 4292 N N . SER A 1 549 ? 0.446 -29.984 -18.578 1 95.62 549 SER A N 1
ATOM 4293 C CA . SER A 1 549 ? -0.729 -29.891 -19.438 1 95.62 549 SER A CA 1
ATOM 4294 C C . SER A 1 549 ? -1.708 -28.844 -18.922 1 95.62 549 SER A C 1
ATOM 4296 O O . SER A 1 549 ? -2.328 -28.125 -19.703 1 95.62 549 SER A O 1
ATOM 4298 N N . ALA A 1 550 ? -1.876 -28.844 -17.625 1 96.5 550 ALA A N 1
ATOM 4299 C CA . ALA A 1 550 ? -2.793 -27.891 -17 1 96.5 550 ALA A CA 1
ATOM 4300 C C . ALA A 1 550 ? -2.342 -26.453 -17.234 1 96.5 550 ALA A C 1
ATOM 4302 O O . ALA A 1 550 ? -3.162 -25.578 -17.547 1 96.5 550 ALA A O 1
ATOM 4303 N N . LEU A 1 551 ? -1.074 -26.188 -17.094 1 96.38 551 LEU A N 1
ATOM 4304 C CA . LEU A 1 551 ? -0.539 -24.859 -17.344 1 96.38 551 LEU A CA 1
ATOM 4305 C C . LEU A 1 551 ? -0.762 -24.438 -18.797 1 96.38 551 LEU A C 1
ATOM 4307 O O . LEU A 1 551 ? -1.074 -23.281 -19.078 1 96.38 551 LEU A O 1
ATOM 4311 N N . ARG A 1 552 ? -0.624 -25.344 -19.688 1 94.5 552 ARG A N 1
ATOM 4312 C CA . ARG A 1 552 ? -0.866 -25.062 -21.094 1 94.5 552 ARG A CA 1
ATOM 4313 C C . ARG A 1 552 ? -2.332 -24.734 -21.344 1 94.5 552 ARG A C 1
ATOM 4315 O O . ARG A 1 552 ? -2.646 -23.859 -22.172 1 94.5 552 ARG A O 1
ATOM 4322 N N . LYS A 1 553 ? -3.188 -25.438 -20.641 1 93.5 553 LYS A N 1
ATOM 4323 C CA . LYS A 1 553 ? -4.621 -25.188 -20.766 1 93.5 553 LYS A CA 1
ATOM 4324 C C . LYS A 1 553 ? -4.988 -23.797 -20.234 1 93.5 553 LYS A C 1
ATOM 4326 O O . LYS A 1 553 ? -5.941 -23.188 -20.703 1 93.5 553 LYS A O 1
ATOM 4331 N N . MET A 1 554 ? -4.207 -23.297 -19.266 1 94.81 554 MET A N 1
ATOM 4332 C CA . MET A 1 554 ? -4.484 -22 -18.641 1 94.81 554 MET A CA 1
ATOM 4333 C C . MET A 1 554 ? -3.955 -20.859 -19.5 1 94.81 554 MET A C 1
ATOM 4335 O O . MET A 1 554 ? -4.324 -19.703 -19.297 1 94.81 554 MET A O 1
ATOM 4339 N N . SER A 1 555 ? -3.076 -21.156 -20.453 1 93.69 555 SER A N 1
ATOM 4340 C CA . SER A 1 555 ? -2.531 -20.156 -21.375 1 93.69 555 SER A CA 1
ATOM 4341 C C . SER A 1 555 ? -3.621 -19.562 -22.25 1 93.69 555 SER A C 1
ATOM 4343 O O . SER A 1 555 ? -4.473 -20.297 -22.766 1 93.69 555 SER A O 1
ATOM 4345 N N . VAL A 1 556 ? -3.693 -18.266 -22.359 1 92.88 556 VAL A N 1
ATOM 4346 C CA . VAL A 1 556 ? -4.734 -17.562 -23.109 1 92.88 556 VAL A CA 1
ATOM 4347 C C . VAL A 1 556 ? -4.172 -17.062 -24.438 1 92.88 556 VAL A C 1
ATOM 4349 O O . VAL A 1 556 ? -4.902 -16.938 -25.422 1 92.88 556 VAL A O 1
ATOM 4352 N N . ALA A 1 557 ? -2.92 -16.688 -24.484 1 89.88 557 ALA A N 1
ATOM 4353 C CA . ALA A 1 557 ? -2.236 -16.203 -25.672 1 89.88 557 ALA A CA 1
ATOM 4354 C C . ALA A 1 557 ? -0.928 -16.953 -25.906 1 89.88 557 ALA A C 1
ATOM 4356 O O . ALA A 1 557 ? -0.345 -17.5 -24.969 1 89.88 557 ALA A O 1
ATOM 4357 N N . ASN A 1 558 ? -0.524 -16.891 -27.062 1 87.56 558 ASN A N 1
ATOM 4358 C CA . ASN A 1 558 ? 0.731 -17.547 -27.391 1 87.56 558 ASN A CA 1
ATOM 4359 C C . ASN A 1 558 ? 1.912 -16.922 -26.656 1 87.56 558 ASN A C 1
ATOM 4361 O O . ASN A 1 558 ? 2.057 -15.703 -26.641 1 87.56 558 ASN A O 1
ATOM 4365 N N . ASN A 1 559 ? 2.66 -17.719 -26.016 1 86.44 559 ASN A N 1
ATOM 4366 C CA . ASN A 1 559 ? 3.893 -17.328 -25.344 1 86.44 559 ASN A CA 1
ATOM 4367 C C . ASN A 1 559 ? 3.611 -16.453 -24.125 1 86.44 559 ASN A C 1
ATOM 4369 O O . ASN A 1 559 ? 4.402 -15.555 -23.812 1 86.44 559 ASN A O 1
ATOM 4373 N N . ASP A 1 560 ? 2.418 -16.625 -23.688 1 91.12 560 ASP A N 1
ATOM 4374 C CA . ASP A 1 560 ? 2.188 -15.938 -22.422 1 91.12 560 ASP A CA 1
ATOM 4375 C C . ASP A 1 560 ? 2.885 -16.656 -21.266 1 91.12 560 ASP A C 1
ATOM 4377 O O . ASP A 1 560 ? 3.525 -17.688 -21.469 1 91.12 560 ASP A O 1
ATOM 4381 N N . LEU A 1 561 ? 2.844 -16.172 -20.109 1 91.31 561 LEU A N 1
ATOM 4382 C CA . LEU A 1 561 ? 3.631 -16.656 -18.984 1 91.31 561 LEU A CA 1
ATOM 4383 C C . LEU A 1 561 ? 3.256 -18.078 -18.625 1 91.31 561 LEU A C 1
ATOM 4385 O O . LEU A 1 561 ? 4.133 -18.938 -18.453 1 91.31 561 LEU A O 1
ATOM 4389 N N . PRO A 1 562 ? 1.964 -18.453 -18.516 1 93.19 562 PRO A N 1
ATOM 4390 C CA . PRO A 1 562 ? 1.647 -19.844 -18.219 1 93.19 562 PRO A CA 1
ATOM 4391 C C . PRO A 1 562 ? 2.188 -20.812 -19.266 1 93.19 562 PRO A C 1
ATOM 4393 O O . PRO A 1 562 ? 2.674 -21.891 -18.922 1 93.19 562 PRO A O 1
ATOM 4396 N N . GLY A 1 563 ? 2.123 -20.391 -20.484 1 92.38 563 GLY A N 1
ATOM 4397 C CA . GLY A 1 563 ? 2.678 -21.203 -21.547 1 92.38 563 GLY A CA 1
ATOM 4398 C C . GLY A 1 563 ? 4.184 -21.375 -21.453 1 92.38 563 GLY A C 1
ATOM 4399 O O . GLY A 1 563 ? 4.691 -22.5 -21.531 1 92.38 563 GLY A O 1
ATOM 4400 N N . ARG A 1 564 ? 4.836 -20.359 -21.219 1 90.25 564 ARG A N 1
ATOM 4401 C CA . ARG A 1 564 ? 6.293 -20.406 -21.125 1 90.25 564 ARG A CA 1
ATOM 4402 C C . ARG A 1 564 ? 6.742 -21.172 -19.891 1 90.25 564 ARG A C 1
ATOM 4404 O O . ARG A 1 564 ? 7.73 -21.906 -19.938 1 90.25 564 ARG A O 1
ATOM 4411 N N . LEU A 1 565 ? 6.066 -20.984 -18.844 1 93 565 LEU A N 1
ATOM 4412 C CA . LEU A 1 565 ? 6.422 -21.656 -17.609 1 93 565 LEU A CA 1
ATOM 4413 C C . LEU A 1 565 ? 6.141 -23.156 -17.703 1 93 565 LEU A C 1
ATOM 4415 O O . LEU A 1 565 ? 6.832 -23.953 -17.078 1 93 565 LEU A O 1
ATOM 4419 N N . SER A 1 566 ? 5.113 -23.5 -18.5 1 94.69 566 SER A N 1
ATOM 4420 C CA . SER A 1 566 ? 4.871 -24.922 -18.75 1 94.69 566 SER A CA 1
ATOM 4421 C C . SER A 1 566 ? 6.043 -25.562 -19.484 1 94.69 566 SER A C 1
ATOM 4423 O O . SER A 1 566 ? 6.406 -26.703 -19.219 1 94.69 566 SER A O 1
ATOM 4425 N N . ASP A 1 567 ? 6.641 -24.781 -20.359 1 91.75 567 ASP A N 1
ATOM 4426 C CA . ASP A 1 567 ? 7.805 -25.266 -21.094 1 91.75 567 ASP A CA 1
ATOM 4427 C C . ASP A 1 567 ? 9.008 -25.438 -20.172 1 91.75 567 ASP A C 1
ATOM 4429 O O . ASP A 1 567 ? 9.766 -26.406 -20.297 1 91.75 567 ASP A O 1
ATOM 4433 N N . VAL A 1 568 ? 9.164 -24.484 -19.297 1 91.69 568 VAL A N 1
ATOM 4434 C CA . VAL A 1 568 ? 10.273 -24.562 -18.359 1 91.69 568 VAL A CA 1
ATOM 4435 C C . VAL A 1 568 ? 10.094 -25.781 -17.453 1 91.69 568 VAL A C 1
ATOM 4437 O O . VAL A 1 568 ? 11.055 -26.5 -17.172 1 91.69 568 VAL A O 1
ATOM 4440 N N . LEU A 1 569 ? 8.898 -25.969 -16.969 1 94.5 569 LEU A N 1
ATOM 4441 C CA . LEU A 1 569 ? 8.617 -27.109 -16.109 1 94.5 569 LEU A CA 1
ATOM 4442 C C . LEU A 1 569 ? 8.891 -28.422 -16.844 1 94.5 569 LEU A C 1
ATOM 4444 O O . LEU A 1 569 ? 9.477 -29.344 -16.281 1 94.5 569 LEU A O 1
ATOM 4448 N N . ALA A 1 570 ? 8.469 -28.5 -18.094 1 93.19 570 ALA A N 1
ATOM 4449 C CA . ALA A 1 570 ? 8.711 -29.672 -18.922 1 93.19 570 ALA A CA 1
ATOM 4450 C C . ALA A 1 570 ? 10.211 -29.891 -19.141 1 93.19 570 ALA A C 1
ATOM 4452 O O . ALA A 1 570 ? 10.688 -31.031 -19.109 1 93.19 570 ALA A O 1
ATOM 4453 N N . TYR A 1 571 ? 10.906 -28.828 -19.328 1 89.81 571 TYR A N 1
ATOM 4454 C CA . TYR A 1 571 ? 12.352 -28.906 -19.516 1 89.81 571 TYR A CA 1
ATOM 4455 C C . TYR A 1 571 ? 13.039 -29.469 -18.281 1 89.81 571 TYR A C 1
ATOM 4457 O O . TYR A 1 571 ? 13.875 -30.359 -18.375 1 89.81 571 TYR A O 1
ATOM 4465 N N . LEU A 1 572 ? 12.672 -28.891 -17.156 1 91.5 572 LEU A N 1
ATOM 4466 C CA . LEU A 1 572 ? 13.297 -29.297 -15.906 1 91.5 572 LEU A CA 1
ATOM 4467 C C . LEU A 1 572 ? 12.945 -30.75 -15.586 1 91.5 572 LEU A C 1
ATOM 4469 O O . LEU A 1 572 ? 13.758 -31.469 -15.008 1 91.5 572 LEU A O 1
ATOM 4473 N N . TRP A 1 573 ? 11.773 -31.156 -15.969 1 90.69 573 TRP A N 1
ATOM 4474 C CA . TRP A 1 573 ? 11.305 -32.5 -15.719 1 90.69 573 TRP A CA 1
ATOM 4475 C C . TRP A 1 573 ? 12.047 -33.531 -16.594 1 90.69 573 TRP A C 1
ATOM 4477 O O . TRP A 1 573 ? 12.461 -34.562 -16.125 1 90.69 573 TRP A O 1
ATOM 4487 N N . THR A 1 574 ? 12.266 -33.188 -17.797 1 88.88 574 THR A N 1
ATOM 4488 C CA . THR A 1 574 ? 12.82 -34.125 -18.766 1 88.88 574 THR A CA 1
ATOM 4489 C C . THR A 1 574 ? 14.344 -34.031 -18.781 1 88.88 574 THR A C 1
ATOM 4491 O O . THR A 1 574 ? 15 -34.875 -19.391 1 88.88 574 THR A O 1
ATOM 4494 N N . HIS A 1 575 ? 14.844 -33.094 -18.109 1 87.62 575 HIS A N 1
ATOM 4495 C CA . HIS A 1 575 ? 16.297 -32.938 -18.141 1 87.62 575 HIS A CA 1
ATOM 4496 C C . HIS A 1 575 ? 16.984 -34.188 -17.547 1 87.62 575 HIS A C 1
ATOM 4498 O O . HIS A 1 575 ? 16.562 -34.688 -16.5 1 87.62 575 HIS A O 1
ATOM 4504 N N . PRO A 1 576 ? 17.984 -34.594 -18.125 1 83.62 576 PRO A N 1
ATOM 4505 C CA . PRO A 1 576 ? 18.641 -35.844 -17.672 1 83.62 576 PRO A CA 1
ATOM 4506 C C . PRO A 1 576 ? 19.391 -35.656 -16.359 1 83.62 576 PRO A C 1
ATOM 4508 O O . PRO A 1 576 ? 19.578 -36.625 -15.609 1 83.62 576 PRO A O 1
ATOM 4511 N N . ASN A 1 577 ? 19.906 -34.438 -16.156 1 83.31 577 ASN A N 1
ATOM 4512 C CA . ASN A 1 577 ? 20.609 -34.188 -14.906 1 83.31 577 ASN A CA 1
ATOM 4513 C C . ASN A 1 577 ? 19.656 -33.781 -13.781 1 83.31 577 ASN A C 1
ATOM 4515 O O . ASN A 1 577 ? 19.188 -32.656 -13.727 1 83.31 577 ASN A O 1
ATOM 4519 N N . PRO A 1 578 ? 19.391 -34.688 -12.93 1 78.31 578 PRO A N 1
ATOM 4520 C CA . PRO A 1 578 ? 18.453 -34.375 -11.844 1 78.31 578 PRO A CA 1
ATOM 4521 C C . PRO A 1 578 ? 19.031 -33.406 -10.828 1 78.31 578 PRO A C 1
ATOM 4523 O O . PRO A 1 578 ? 18.281 -32.812 -10.039 1 78.31 578 PRO A O 1
ATOM 4526 N N . SER A 1 579 ? 20.25 -33.156 -10.859 1 79 579 SER A N 1
ATOM 4527 C CA . SER A 1 579 ? 20.922 -32.344 -9.836 1 79 579 SER A CA 1
ATOM 4528 C C . SER A 1 579 ? 20.688 -30.859 -10.055 1 79 579 SER A C 1
ATOM 4530 O O . SER A 1 579 ? 21.016 -30.047 -9.195 1 79 579 SER A O 1
ATOM 4532 N N . ILE A 1 580 ? 20.078 -30.625 -11.18 1 80.88 580 ILE A N 1
ATOM 4533 C CA . ILE A 1 580 ? 19.797 -29.219 -11.43 1 80.88 580 ILE A CA 1
ATOM 4534 C C . ILE A 1 580 ? 18.906 -28.672 -10.312 1 80.88 580 ILE A C 1
ATOM 4536 O O . ILE A 1 580 ? 19.172 -27.578 -9.789 1 80.88 580 ILE A O 1
ATOM 4540 N N . LEU A 1 581 ? 17.859 -29.469 -9.867 1 82.94 581 LEU A N 1
ATOM 4541 C CA . LEU A 1 581 ? 16.906 -29 -8.867 1 82.94 581 LEU A CA 1
ATOM 4542 C C . LEU A 1 581 ? 17.141 -29.688 -7.531 1 82.94 581 LEU A C 1
ATOM 4544 O O . LEU A 1 581 ? 17.062 -29.062 -6.477 1 82.94 581 LEU A O 1
ATOM 4548 N N . GLY A 1 582 ? 17.203 -30.984 -7.402 1 73.19 582 GLY A N 1
ATOM 4549 C CA . GLY A 1 582 ? 17.125 -31.781 -6.191 1 73.19 582 GLY A CA 1
ATOM 4550 C C . GLY A 1 582 ? 18.484 -32.188 -5.664 1 73.19 582 GLY A C 1
ATOM 4551 O O . GLY A 1 582 ? 18.656 -32.406 -4.461 1 73.19 582 GLY A O 1
ATOM 4552 N N . GLY A 1 583 ? 19.562 -32.031 -6.352 1 73.12 583 GLY A N 1
ATOM 4553 C CA . GLY A 1 583 ? 20.906 -32.438 -6.004 1 73.12 583 GLY A CA 1
ATOM 4554 C C . GLY A 1 583 ? 20.953 -33.719 -5.188 1 73.12 583 GLY A C 1
ATOM 4555 O O . GLY A 1 583 ? 19.938 -34.406 -5.031 1 73.12 583 GLY A O 1
ATOM 4556 N N . SER A 1 584 ? 22.109 -34.219 -4.73 1 78.69 584 SER A N 1
ATOM 4557 C CA . SER A 1 584 ? 22.328 -35.438 -3.963 1 78.69 584 SER A CA 1
ATOM 4558 C C . SER A 1 584 ? 22.391 -35.125 -2.467 1 78.69 584 SER A C 1
ATOM 4560 O O . SER A 1 584 ? 23.094 -34.219 -2.041 1 78.69 584 SER A O 1
ATOM 4562 N N . GLY A 1 585 ? 21.422 -35.75 -1.731 1 79.25 585 GLY A N 1
ATOM 4563 C CA . GLY A 1 585 ? 21.453 -35.594 -0.285 1 79.25 585 GLY A CA 1
ATOM 4564 C C . GLY A 1 585 ? 20.312 -34.75 0.252 1 79.25 585 GLY A C 1
ATOM 4565 O O . GLY A 1 585 ? 19.656 -34.031 -0.507 1 79.25 585 GLY A O 1
ATOM 4566 N N . VAL A 1 586 ? 20.125 -34.875 1.556 1 78.56 586 VAL A N 1
ATOM 4567 C CA . VAL A 1 586 ? 19.047 -34.219 2.258 1 78.56 586 VAL A CA 1
ATOM 4568 C C . VAL A 1 586 ? 19.281 -32.719 2.246 1 78.56 586 VAL A C 1
ATOM 4570 O O . VAL A 1 586 ? 18.328 -31.922 2.23 1 78.56 586 VAL A O 1
ATOM 4573 N N . ASP A 1 587 ? 20.516 -32.281 2.119 1 79.94 587 ASP A N 1
ATOM 4574 C CA . ASP A 1 587 ? 20.891 -30.891 2.252 1 79.94 587 ASP A CA 1
ATOM 4575 C C . ASP A 1 587 ? 20.75 -30.156 0.923 1 79.94 587 ASP A C 1
ATOM 4577 O O . ASP A 1 587 ? 20.766 -28.922 0.886 1 79.94 587 ASP A O 1
ATOM 4581 N N . ARG A 1 588 ? 20.469 -30.812 -0.077 1 80.25 588 ARG A N 1
ATOM 4582 C CA . ARG A 1 588 ? 20.547 -30.188 -1.389 1 80.25 588 ARG A CA 1
ATOM 4583 C C . ARG A 1 588 ? 19.188 -29.609 -1.791 1 80.25 588 ARG A C 1
ATOM 4585 O O . ARG A 1 588 ? 19.062 -29.016 -2.865 1 80.25 588 ARG A O 1
ATOM 4592 N N . LEU A 1 589 ? 18.234 -29.672 -0.885 1 89.12 589 LEU A N 1
ATOM 4593 C CA . LEU A 1 589 ? 16.938 -29.062 -1.167 1 89.12 589 LEU A CA 1
ATOM 4594 C C . LEU A 1 589 ? 16.922 -27.594 -0.809 1 89.12 589 LEU A C 1
ATOM 4596 O O . LEU A 1 589 ? 15.969 -26.875 -1.123 1 89.12 589 LEU A O 1
ATOM 4600 N N . GLN A 1 590 ? 17.969 -27.125 -0.267 1 87.12 590 GLN A N 1
ATOM 4601 C CA . GLN A 1 590 ? 18.031 -25.734 0.171 1 87.12 590 GLN A CA 1
ATOM 4602 C C . GLN A 1 590 ? 18 -24.781 -1.021 1 87.12 590 GLN A C 1
ATOM 4604 O O . GLN A 1 590 ? 18.609 -25.062 -2.059 1 87.12 590 GLN A O 1
ATOM 4609 N N . LEU A 1 591 ? 17.375 -23.734 -0.823 1 91.19 591 LEU A N 1
ATOM 4610 C CA . LEU A 1 591 ? 17.156 -22.766 -1.9 1 91.19 591 LEU A CA 1
ATOM 4611 C C . LEU A 1 591 ? 18.234 -21.688 -1.885 1 91.19 591 LEU A C 1
ATOM 4613 O O . LEU A 1 591 ? 18.719 -21.297 -0.817 1 91.19 591 LEU A O 1
ATOM 4617 N N . GLU A 1 592 ? 18.625 -21.234 -3.027 1 86.69 592 GLU A N 1
ATOM 4618 C CA . GLU A 1 592 ? 19.531 -20.094 -3.162 1 86.69 592 GLU A CA 1
ATOM 4619 C C . GLU A 1 592 ? 18.766 -18.781 -3.068 1 86.69 592 GLU A C 1
ATOM 4621 O O . GLU A 1 592 ? 19.266 -17.812 -2.49 1 86.69 592 GLU A O 1
ATOM 4626 N N . VAL A 1 593 ? 17.641 -18.781 -3.795 1 89.62 593 VAL A N 1
ATOM 4627 C CA . VAL A 1 593 ? 16.75 -17.641 -3.676 1 89.62 593 VAL A CA 1
ATOM 4628 C C . VAL A 1 593 ? 15.859 -17.797 -2.445 1 89.62 593 VAL A C 1
ATOM 4630 O O . VAL A 1 593 ? 15.062 -18.734 -2.369 1 89.62 593 VAL A O 1
ATOM 4633 N N . ARG A 1 594 ? 15.875 -16.844 -1.527 1 89.56 594 ARG A N 1
ATOM 4634 C CA . ARG A 1 594 ? 15.227 -17.078 -0.245 1 89.56 594 ARG A CA 1
ATOM 4635 C C . ARG A 1 594 ? 14.32 -15.914 0.141 1 89.56 594 ARG A C 1
ATOM 4637 O O . ARG A 1 594 ? 13.633 -15.969 1.162 1 89.56 594 ARG A O 1
ATOM 4644 N N . SER A 1 595 ? 14.266 -14.852 -0.604 1 86.38 595 SER A N 1
ATOM 4645 C CA . SER A 1 595 ? 13.57 -13.633 -0.194 1 86.38 595 SER A CA 1
ATOM 4646 C C . SER A 1 595 ? 12.219 -13.5 -0.89 1 86.38 595 SER A C 1
ATOM 4648 O O . SER A 1 595 ? 11.664 -12.406 -0.979 1 86.38 595 SER A O 1
ATOM 4650 N N . ARG A 1 596 ? 11.711 -14.594 -1.435 1 90.62 596 ARG A N 1
ATOM 4651 C CA . ARG A 1 596 ? 10.438 -14.562 -2.145 1 90.62 596 ARG A CA 1
ATOM 4652 C C . ARG A 1 596 ? 9.391 -15.414 -1.438 1 90.62 596 ARG A C 1
ATOM 4654 O O . ARG A 1 596 ? 8.609 -16.109 -2.09 1 90.62 596 ARG A O 1
ATOM 4661 N N . MET A 1 597 ? 9.445 -15.445 -0.112 1 91.06 597 MET A N 1
ATOM 4662 C CA . MET A 1 597 ? 8.492 -16.156 0.734 1 91.06 597 MET A CA 1
ATOM 4663 C C . MET A 1 597 ? 8.289 -17.578 0.24 1 91.06 597 MET A C 1
ATOM 4665 O O . MET A 1 597 ? 9.25 -18.281 -0.072 1 91.06 597 MET A O 1
ATOM 4669 N N . SER A 1 598 ? 7.004 -18.031 0.204 1 94.38 598 SER A N 1
ATOM 4670 C CA . SER A 1 598 ? 6.719 -19.406 -0.193 1 94.38 598 SER A CA 1
ATOM 4671 C C . SER A 1 598 ? 7.043 -19.641 -1.666 1 94.38 598 SER A C 1
ATOM 4673 O O . SER A 1 598 ? 7.227 -20.781 -2.098 1 94.38 598 SER A O 1
ATOM 4675 N N . MET A 1 599 ? 7.152 -18.578 -2.422 1 95.38 599 MET A N 1
ATOM 4676 C CA . MET A 1 599 ? 7.418 -18.688 -3.854 1 95.38 599 MET A CA 1
ATOM 4677 C C . MET A 1 599 ? 8.914 -18.719 -4.129 1 95.38 599 MET A C 1
ATOM 4679 O O . MET A 1 599 ? 9.336 -18.812 -5.285 1 95.38 599 MET A O 1
ATOM 4683 N N . SER A 1 600 ? 9.719 -18.734 -3.105 1 94 600 SER A N 1
ATOM 4684 C CA . SER A 1 600 ? 11.164 -18.812 -3.279 1 94 600 SER A CA 1
ATOM 4685 C C . SER A 1 600 ? 11.562 -20.047 -4.09 1 94 600 SER A C 1
ATOM 4687 O O . SER A 1 600 ? 12.523 -20 -4.855 1 94 600 SER A O 1
ATOM 4689 N N . VAL A 1 601 ? 10.812 -21.094 -3.957 1 95.88 601 VAL A N 1
ATOM 4690 C CA . VAL A 1 601 ? 11.102 -22.312 -4.691 1 95.88 601 VAL A CA 1
ATOM 4691 C C . VAL A 1 601 ? 10.938 -22.078 -6.191 1 95.88 601 VAL A C 1
ATOM 4693 O O . VAL A 1 601 ? 11.703 -22.609 -6.996 1 95.88 601 VAL A O 1
ATOM 4696 N N . VAL A 1 602 ? 9.984 -21.297 -6.543 1 95.31 602 VAL A N 1
ATOM 4697 C CA . VAL A 1 602 ? 9.727 -21 -7.949 1 95.31 602 VAL A CA 1
ATOM 4698 C C . VAL A 1 602 ? 10.867 -20.172 -8.531 1 95.31 602 VAL A C 1
ATOM 4700 O O . VAL A 1 602 ? 11.43 -20.516 -9.57 1 95.31 602 VAL A O 1
ATOM 4703 N N . TYR A 1 603 ? 11.211 -19.172 -7.863 1 92 603 TYR A N 1
ATOM 4704 C CA . TYR A 1 603 ? 12.242 -18.281 -8.375 1 92 603 TYR A CA 1
ATOM 4705 C C . TYR A 1 603 ? 13.609 -18.953 -8.336 1 92 603 TYR A C 1
ATOM 4707 O O . TYR A 1 603 ? 14.453 -18.688 -9.195 1 92 603 TYR A O 1
ATOM 4715 N N . ASP A 1 604 ? 13.82 -19.766 -7.355 1 92.44 604 ASP A N 1
ATOM 4716 C CA . ASP A 1 604 ? 15.055 -20.547 -7.305 1 92.44 604 ASP A CA 1
ATOM 4717 C C . ASP A 1 604 ? 15.148 -21.516 -8.484 1 92.44 604 ASP A C 1
ATOM 4719 O O . ASP A 1 604 ? 16.203 -21.625 -9.109 1 92.44 604 ASP A O 1
ATOM 4723 N N . SER A 1 605 ? 14.07 -22.203 -8.703 1 93.06 605 SER A N 1
ATOM 4724 C CA . SER A 1 605 ? 14.047 -23.141 -9.812 1 93.06 605 SER A CA 1
ATOM 4725 C C . SER A 1 605 ? 14.258 -22.438 -11.148 1 93.06 605 SER A C 1
ATOM 4727 O O . SER A 1 605 ? 14.93 -22.969 -12.031 1 93.06 605 SER A O 1
ATOM 4729 N N . LEU A 1 606 ? 13.648 -21.312 -11.273 1 89.31 606 LEU A N 1
ATOM 4730 C CA . LEU A 1 606 ? 13.82 -20.531 -12.5 1 89.31 606 LEU A CA 1
ATOM 4731 C C . LEU A 1 606 ? 15.258 -20.047 -12.633 1 89.31 606 LEU A C 1
ATOM 4733 O O . LEU A 1 606 ? 15.805 -20 -13.742 1 89.31 606 LEU A O 1
ATOM 4737 N N . TRP A 1 607 ? 15.797 -19.641 -11.555 1 87 607 TRP A N 1
ATOM 4738 C CA . TRP A 1 607 ? 17.203 -19.234 -11.547 1 87 607 TRP A CA 1
ATOM 4739 C C . TRP A 1 607 ? 18.109 -20.375 -11.992 1 87 607 TRP A C 1
ATOM 4741 O O . TRP A 1 607 ? 19.016 -20.188 -12.797 1 87 607 TRP A O 1
ATOM 4751 N N . ARG A 1 608 ? 17.906 -21.516 -11.477 1 88.19 608 ARG A N 1
ATOM 4752 C CA . ARG A 1 608 ? 18.703 -22.688 -11.828 1 88.19 608 ARG A CA 1
ATOM 4753 C C . ARG A 1 608 ? 18.5 -23.062 -13.289 1 88.19 608 ARG A C 1
ATOM 4755 O O . ARG A 1 608 ? 19.453 -23.469 -13.969 1 88.19 608 ARG A O 1
ATOM 4762 N N . TRP A 1 609 ? 17.297 -22.984 -13.664 1 88.62 609 TRP A N 1
ATOM 4763 C CA . TRP A 1 609 ? 17 -23.266 -15.062 1 88.62 609 TRP A CA 1
ATOM 4764 C C . TRP A 1 609 ? 17.766 -22.312 -15.977 1 88.62 609 TRP A C 1
ATOM 4766 O O . TRP A 1 609 ? 18.328 -22.734 -17 1 88.62 609 TRP A O 1
ATOM 4776 N N . ARG A 1 610 ? 17.781 -21.062 -15.664 1 83.69 610 ARG A N 1
ATOM 4777 C CA . ARG A 1 610 ? 18.469 -20.062 -16.484 1 83.69 610 ARG A CA 1
ATOM 4778 C C . ARG A 1 610 ? 19.969 -20.328 -16.516 1 83.69 610 ARG A C 1
ATOM 4780 O O . ARG A 1 610 ? 20.594 -20.172 -17.562 1 83.69 610 ARG A O 1
ATOM 4787 N N . GLU A 1 611 ? 20.484 -20.656 -15.391 1 81.81 611 GLU A N 1
ATOM 4788 C CA . GLU A 1 611 ? 21.906 -20.953 -15.32 1 81.81 611 GLU A CA 1
ATOM 4789 C C . GLU A 1 611 ? 22.266 -22.188 -16.172 1 81.81 611 GLU A C 1
ATOM 4791 O O . GLU A 1 611 ? 23.281 -22.188 -16.859 1 81.81 611 GLU A O 1
ATOM 4796 N N . GLN A 1 612 ? 21.469 -23.141 -16.078 1 83.5 612 GLN A N 1
ATOM 4797 C CA . GLN A 1 612 ? 21.703 -24.344 -16.844 1 83.5 612 GLN A CA 1
ATOM 4798 C C . GLN A 1 612 ? 21.531 -24.094 -18.344 1 83.5 612 GLN A C 1
ATOM 4800 O O . GLN A 1 612 ? 22.312 -24.609 -19.141 1 83.5 612 GLN A O 1
ATOM 4805 N N . PHE A 1 613 ? 20.562 -23.375 -18.547 1 78.06 613 PHE A N 1
ATOM 4806 C CA . PHE A 1 613 ? 20.266 -23.078 -19.938 1 78.06 613 PHE A CA 1
ATOM 4807 C C . PHE A 1 613 ? 21.391 -22.266 -20.562 1 78.06 613 PHE A C 1
ATOM 4809 O O . PHE A 1 613 ? 21.766 -22.484 -21.703 1 78.06 613 PHE A O 1
ATOM 4816 N N . ARG A 1 614 ? 21.891 -21.328 -19.875 1 76.75 614 ARG A N 1
ATOM 4817 C CA . ARG A 1 614 ? 23.031 -20.516 -20.328 1 76.75 614 ARG A CA 1
ATOM 4818 C C . ARG A 1 614 ? 24.266 -21.391 -20.562 1 76.75 614 ARG A C 1
ATOM 4820 O O . ARG A 1 614 ? 24.953 -21.219 -21.562 1 76.75 614 ARG A O 1
ATOM 4827 N N . THR A 1 615 ? 24.484 -22.266 -19.703 1 79.44 615 THR A N 1
ATOM 4828 C CA . THR A 1 615 ? 25.641 -23.156 -19.812 1 79.44 615 THR A CA 1
ATOM 4829 C C . THR A 1 615 ? 25.516 -24.047 -21.047 1 79.44 615 THR A C 1
ATOM 4831 O O . THR A 1 615 ? 26.516 -24.328 -21.719 1 79.44 615 THR A O 1
ATOM 4834 N N . GLU A 1 616 ? 24.375 -24.438 -21.281 1 78.31 616 GLU A N 1
ATOM 4835 C CA . GLU A 1 616 ? 24.141 -25.312 -22.438 1 78.31 616 GLU A CA 1
ATOM 4836 C C . GLU A 1 616 ? 24.266 -24.547 -23.75 1 78.31 616 GLU A C 1
ATOM 4838 O O . GLU A 1 616 ? 24.797 -25.078 -24.734 1 78.31 616 GLU A O 1
ATOM 4843 N N . VAL A 1 617 ? 23.812 -23.344 -23.672 1 71.56 617 VAL A N 1
ATOM 4844 C CA . VAL A 1 617 ? 23.891 -22.516 -24.875 1 71.56 617 VAL A CA 1
ATOM 4845 C C . VAL A 1 617 ? 25.344 -22.125 -25.125 1 71.56 617 VAL A C 1
ATOM 4847 O O . VAL A 1 617 ? 25.812 -22.156 -26.266 1 71.56 617 VAL A O 1
ATOM 4850 N N . GLU A 1 618 ? 26.031 -21.75 -24.109 1 70.12 618 GLU A N 1
ATOM 4851 C CA . GLU A 1 618 ? 27.453 -21.406 -24.234 1 70.12 618 GLU A CA 1
ATOM 4852 C C . GLU A 1 618 ? 28.281 -22.625 -24.625 1 70.12 618 GLU A C 1
ATOM 4854 O O . GLU A 1 618 ? 29.234 -22.516 -25.391 1 70.12 618 GLU A O 1
ATOM 4859 N N . GLY A 1 619 ? 27.875 -23.688 -24.062 1 67.25 619 GLY A N 1
ATOM 4860 C CA . GLY A 1 619 ? 28.547 -24.922 -24.438 1 67.25 619 GLY A CA 1
ATOM 4861 C C . GLY A 1 619 ? 28.281 -25.344 -25.859 1 67.25 619 GLY A C 1
ATOM 4862 O O . GLY A 1 619 ? 29.172 -25.844 -26.547 1 67.25 619 GLY A O 1
ATOM 4863 N N . ALA A 1 620 ? 27.156 -25.172 -26.359 1 66.25 620 ALA A N 1
ATOM 4864 C CA . ALA A 1 620 ? 26.812 -25.484 -27.734 1 66.25 620 ALA A CA 1
ATOM 4865 C C . ALA A 1 620 ? 27.516 -24.562 -28.719 1 66.25 620 ALA A C 1
ATOM 4867 O O . ALA A 1 620 ? 27.984 -25 -29.766 1 66.25 620 ALA A O 1
ATOM 4868 N N . GLU A 1 621 ? 27.5 -23.344 -28.281 1 62.84 621 GLU A N 1
ATOM 4869 C CA . GLU A 1 621 ? 28.203 -22.375 -29.125 1 62.84 621 GLU A CA 1
ATOM 4870 C C . GLU A 1 621 ? 29.703 -22.672 -29.172 1 62.84 621 GLU A C 1
ATOM 4872 O O . GLU A 1 621 ? 30.328 -22.531 -30.234 1 62.84 621 GLU A O 1
ATOM 4877 N N . SER A 1 622 ? 30.172 -23.078 -28.078 1 60.66 622 SER A N 1
ATOM 4878 C CA . SER A 1 622 ? 31.578 -23.438 -28.031 1 60.66 622 SER A CA 1
ATOM 4879 C C . SER A 1 622 ? 31.844 -24.703 -28.844 1 60.66 622 SER A C 1
ATOM 4881 O O . SER A 1 622 ? 32.875 -24.828 -29.484 1 60.66 622 SER A O 1
ATOM 4883 N N . GLN A 1 623 ? 30.891 -25.609 -28.781 1 52.94 623 GLN A N 1
ATOM 4884 C CA . GLN A 1 623 ? 31.031 -26.828 -29.594 1 52.94 623 GLN A CA 1
ATOM 4885 C C . GLN A 1 623 ? 30.859 -26.516 -31.078 1 52.94 623 GLN A C 1
ATOM 4887 O O . GLN A 1 623 ? 31.547 -27.094 -31.922 1 52.94 623 GLN A O 1
ATOM 4892 N N . ASP A 1 624 ? 29.891 -25.703 -31.344 1 52.19 624 ASP A N 1
ATOM 4893 C CA . ASP A 1 624 ? 29.766 -25.297 -32.719 1 52.19 624 ASP A CA 1
ATOM 4894 C C . ASP A 1 624 ? 31.016 -24.562 -33.219 1 52.19 624 ASP A C 1
ATOM 4896 O O . ASP A 1 624 ? 31.422 -24.703 -34.375 1 52.19 624 ASP A O 1
ATOM 4900 N N . LEU A 1 625 ? 31.609 -23.859 -32.312 1 50.28 625 LEU A N 1
ATOM 4901 C CA . LEU A 1 625 ? 32.875 -23.219 -32.656 1 50.28 625 LEU A CA 1
ATOM 4902 C C . LEU A 1 625 ? 34 -24.234 -32.781 1 50.28 625 LEU A C 1
ATOM 4904 O O . LEU A 1 625 ? 34.906 -24.094 -33.625 1 50.28 625 LEU A O 1
ATOM 4908 N N . ASN A 1 626 ? 33.875 -25.297 -31.984 1 45.06 626 ASN A N 1
ATOM 4909 C CA . ASN A 1 626 ? 34.906 -26.312 -32.094 1 45.06 626 ASN A CA 1
ATOM 4910 C C . ASN A 1 626 ? 34.562 -27.344 -33.156 1 45.06 626 ASN A C 1
ATOM 4912 O O . ASN A 1 626 ? 35.438 -28.047 -33.656 1 45.06 626 ASN A O 1
ATOM 4916 N N . ASN A 1 627 ? 33.281 -27.75 -33.281 1 40.44 627 ASN A N 1
ATOM 4917 C CA . ASN A 1 627 ? 32.938 -28.734 -34.281 1 40.44 627 ASN A CA 1
ATOM 4918 C C . ASN A 1 627 ? 33.125 -28.188 -35.719 1 40.44 627 ASN A C 1
ATOM 4920 O O . ASN A 1 627 ? 32.812 -28.859 -36.688 1 40.44 627 ASN A O 1
ATOM 4924 N N . ASP A 1 628 ? 33.438 -27 -36 1 39.34 628 ASP A N 1
ATOM 4925 C CA . ASP A 1 628 ? 33.844 -26.75 -37.375 1 39.34 628 ASP A CA 1
ATOM 4926 C C . ASP A 1 628 ? 35.094 -27.578 -37.719 1 39.34 628 ASP A C 1
ATOM 4928 O O . ASP A 1 628 ? 35.594 -27.484 -38.844 1 39.34 628 ASP A O 1
ATOM 4932 N N . ALA A 1 629 ? 35.906 -28.203 -36.781 1 34.12 629 ALA A N 1
ATOM 4933 C CA . ALA A 1 629 ? 36.875 -29.141 -37.344 1 34.12 629 ALA A CA 1
ATOM 4934 C C . ALA A 1 629 ? 36.219 -30.5 -37.656 1 34.12 629 ALA A C 1
ATOM 4936 O O . ALA A 1 629 ? 36.406 -31.062 -38.719 1 34.12 629 ALA A O 1
ATOM 4937 N N . THR A 1 630 ? 36.219 -31.609 -36.656 1 31.28 630 THR A N 1
ATOM 4938 C CA . THR A 1 630 ? 35.938 -33.031 -36.938 1 31.28 630 THR A CA 1
ATOM 4939 C C . THR A 1 630 ? 34.438 -33.281 -37 1 31.28 630 THR A C 1
ATOM 4941 O O . THR A 1 630 ? 33.75 -33.125 -36 1 31.28 630 THR A O 1
ATOM 4944 N N . ALA A 1 631 ? 33.688 -33.312 -38.156 1 29.8 631 ALA A N 1
ATOM 4945 C CA . ALA A 1 631 ? 32.312 -33.531 -38.594 1 29.8 631 ALA A CA 1
ATOM 4946 C C . ALA A 1 631 ? 31.828 -34.906 -38.156 1 29.8 631 ALA A C 1
ATOM 4948 O O . ALA A 1 631 ? 30.812 -35.406 -38.656 1 29.8 631 ALA A O 1
ATOM 4949 N N . THR A 1 632 ? 32.719 -35.875 -37.594 1 24.64 632 THR A N 1
ATOM 4950 C CA . THR A 1 632 ? 32.156 -37.188 -37.719 1 24.64 632 THR A CA 1
ATOM 4951 C C . THR A 1 632 ? 30.875 -37.344 -36.906 1 24.64 632 THR A C 1
ATOM 4953 O O . THR A 1 632 ? 30.609 -36.531 -36.031 1 24.64 632 THR A O 1
ATOM 4956 N N . ALA A 1 633 ? 30.609 -38.75 -36.188 1 24.55 633 ALA A N 1
ATOM 4957 C CA . ALA A 1 633 ? 29.531 -39.719 -36.094 1 24.55 633 ALA A CA 1
ATOM 4958 C C . ALA A 1 633 ? 28.531 -39.375 -35 1 24.55 633 ALA A C 1
ATOM 4960 O O . ALA A 1 633 ? 27.328 -39.375 -35.219 1 24.55 633 ALA A O 1
ATOM 4961 N N . GLY A 1 634 ? 28.891 -39.781 -33.656 1 25.06 634 GLY A N 1
ATOM 4962 C CA . GLY A 1 634 ? 28.031 -40.531 -32.75 1 25.06 634 GLY A CA 1
ATOM 4963 C C . GLY A 1 634 ? 27.047 -39.625 -32 1 25.06 634 GLY A C 1
ATOM 4964 O O . GLY A 1 634 ? 27.391 -39.031 -30.984 1 25.06 634 GLY A O 1
ATOM 4965 N N . VAL A 1 635 ? 26.266 -38.938 -32.719 1 27.2 635 VAL A N 1
ATOM 4966 C CA . VAL A 1 635 ? 25.234 -38.219 -32.031 1 27.2 635 VAL A CA 1
ATOM 4967 C C . VAL A 1 635 ? 24.391 -39.156 -31.188 1 27.2 635 VAL A C 1
ATOM 4969 O O . VAL A 1 635 ? 23.828 -40.125 -31.719 1 27.2 635 VAL A O 1
ATOM 4972 N N . ASN A 1 636 ? 24.812 -39.469 -29.922 1 26.09 636 ASN A N 1
ATOM 4973 C CA . ASN A 1 636 ? 24.109 -40.344 -28.984 1 26.09 636 ASN A CA 1
ATOM 4974 C C . ASN A 1 636 ? 22.609 -40.156 -29.094 1 26.09 636 ASN A C 1
ATOM 4976 O O . ASN A 1 636 ? 22.094 -39.031 -29.031 1 26.09 636 ASN A O 1
ATOM 4980 N N . GLU A 1 637 ? 21.812 -41.156 -29.75 1 26.66 637 GLU A N 1
ATOM 4981 C CA . GLU A 1 637 ? 20.453 -41.562 -30.078 1 26.66 637 GLU A CA 1
ATOM 4982 C C . GLU A 1 637 ? 19.547 -41.5 -28.844 1 26.66 637 GLU A C 1
ATOM 4984 O O . GLU A 1 637 ? 18.359 -41.781 -28.922 1 26.66 637 GLU A O 1
ATOM 4989 N N . GLY A 1 638 ? 20.172 -41.656 -27.688 1 26.17 638 GLY A N 1
ATOM 4990 C CA . GLY A 1 638 ? 19.234 -42.125 -26.703 1 26.17 638 GLY A CA 1
ATOM 4991 C C . GLY A 1 638 ? 18.141 -41.125 -26.375 1 26.17 638 GLY A C 1
ATOM 4992 O O . GLY A 1 638 ? 17.453 -41.25 -25.359 1 26.17 638 GLY A O 1
ATOM 4993 N N . PHE A 1 639 ? 18.297 -39.906 -26.844 1 26.03 639 PHE A N 1
ATOM 4994 C CA . PHE A 1 639 ? 17.188 -39.094 -26.359 1 26.03 639 PHE A CA 1
ATOM 4995 C C . PHE A 1 639 ? 15.867 -39.562 -26.938 1 26.03 639 PHE A C 1
ATOM 4997 O O . PHE A 1 639 ? 15.727 -39.719 -28.156 1 26.03 639 PHE A O 1
ATOM 5004 N N . ASP A 1 640 ? 15.211 -40.5 -26.297 1 26.56 640 ASP A N 1
ATOM 5005 C CA . ASP A 1 640 ? 13.875 -40.875 -26.734 1 26.56 640 ASP A CA 1
ATOM 5006 C C . ASP A 1 640 ? 13.133 -39.688 -27.344 1 26.56 640 ASP A C 1
ATOM 5008 O O . ASP A 1 640 ? 13.258 -38.562 -26.859 1 26.56 640 ASP A O 1
ATOM 5012 N N . SER A 1 641 ? 12.742 -39.688 -28.656 1 27.36 641 SER A N 1
ATOM 5013 C CA . SER A 1 641 ? 12.141 -38.875 -29.688 1 27.36 641 SER A CA 1
ATOM 5014 C C . SER A 1 641 ? 10.914 -38.125 -29.172 1 27.36 641 SER A C 1
ATOM 5016 O O . SER A 1 641 ? 10.242 -37.406 -29.922 1 27.36 641 SER A O 1
ATOM 5018 N N . ALA A 1 642 ? 10.43 -38.594 -28.047 1 29 642 ALA A N 1
ATOM 5019 C CA . ALA A 1 642 ? 9.117 -38 -27.844 1 29 642 ALA A CA 1
ATOM 5020 C C . ALA A 1 642 ? 9.227 -36.469 -27.656 1 29 642 ALA A C 1
ATOM 5022 O O . ALA A 1 642 ? 8.312 -35.75 -28.016 1 29 642 ALA A O 1
ATOM 5023 N N . PHE A 1 643 ? 9.914 -35.969 -26.656 1 28.67 643 PHE A N 1
ATOM 5024 C CA . PHE A 1 643 ? 9.922 -34.531 -26.422 1 28.67 643 PHE A CA 1
ATOM 5025 C C . PHE A 1 643 ? 11.07 -33.875 -27.156 1 28.67 643 PHE A C 1
ATOM 5027 O O . PHE A 1 643 ? 12.234 -34.031 -26.781 1 28.67 643 PHE A O 1
ATOM 5034 N N . ASP A 1 644 ? 11.102 -33.844 -28.531 1 29.14 644 ASP A N 1
ATOM 5035 C CA . ASP A 1 644 ? 12.055 -33.125 -29.375 1 29.14 644 ASP A CA 1
ATOM 5036 C C . ASP A 1 644 ? 12.312 -31.719 -28.828 1 29.14 644 ASP A C 1
ATOM 5038 O O . ASP A 1 644 ? 11.383 -30.906 -28.703 1 29.14 644 ASP A O 1
ATOM 5042 N N . LEU A 1 645 ? 13.336 -31.516 -28.094 1 32.94 645 LEU A N 1
ATOM 5043 C CA . LEU A 1 645 ? 13.805 -30.188 -27.719 1 32.94 645 LEU A CA 1
ATOM 5044 C C . LEU A 1 645 ? 13.594 -29.188 -28.859 1 32.94 645 LEU A C 1
ATOM 5046 O O . LEU A 1 645 ? 13.57 -27.984 -28.641 1 32.94 645 LEU A O 1
ATOM 5050 N N . THR A 1 646 ? 13.695 -29.625 -30.156 1 32.22 646 THR A N 1
ATOM 5051 C CA . THR A 1 646 ? 13.445 -28.781 -31.312 1 32.22 646 THR A CA 1
ATOM 5052 C C . THR A 1 646 ? 12.023 -28.234 -31.297 1 32.22 646 THR A C 1
ATOM 5054 O O . THR A 1 646 ? 11.703 -27.266 -31.984 1 32.22 646 THR A O 1
ATOM 5057 N N . GLU A 1 647 ? 11.109 -29 -30.734 1 31.23 647 GLU A N 1
ATOM 5058 C CA . GLU A 1 647 ? 9.711 -28.578 -30.656 1 31.23 647 GLU A CA 1
ATOM 5059 C C . GLU A 1 647 ? 9.477 -27.656 -29.469 1 31.23 647 GLU A C 1
ATOM 5061 O O . GLU A 1 647 ? 8.336 -27.266 -29.203 1 31.23 647 GLU A O 1
ATOM 5066 N N . LEU A 1 648 ? 10.344 -27.516 -28.516 1 35.22 648 LEU A N 1
ATOM 5067 C CA . LEU A 1 648 ? 10.258 -26.391 -27.609 1 35.22 648 LEU A CA 1
ATOM 5068 C C . LEU A 1 648 ? 10.18 -25.078 -28.375 1 35.22 648 LEU A C 1
ATOM 5070 O O . LEU A 1 648 ? 11.172 -24.344 -28.469 1 35.22 648 LEU A O 1
ATOM 5074 N N . ASN A 1 649 ? 9.539 -25 -29.438 1 34.66 649 ASN A N 1
ATOM 5075 C CA . ASN A 1 649 ? 9.305 -23.891 -30.344 1 34.66 649 ASN A CA 1
ATOM 5076 C C . ASN A 1 649 ? 8.922 -22.625 -29.578 1 34.66 649 ASN A C 1
ATOM 5078 O O . ASN A 1 649 ? 8.883 -21.531 -30.156 1 34.66 649 ASN A O 1
ATOM 5082 N N . GLY A 1 650 ? 8.383 -22.734 -28.438 1 36.84 650 GLY A N 1
ATOM 5083 C CA . GLY A 1 650 ? 7.887 -21.5 -27.844 1 36.84 650 GLY A CA 1
ATOM 5084 C C . GLY A 1 650 ? 8.961 -20.703 -27.125 1 36.84 650 GLY A C 1
ATOM 5085 O O . GLY A 1 650 ? 8.688 -19.641 -26.547 1 36.84 650 GLY A O 1
ATOM 5086 N N . ILE A 1 651 ? 9.977 -21.281 -26.641 1 41.19 651 ILE A N 1
ATOM 5087 C CA . ILE A 1 651 ? 11.008 -20.453 -26.031 1 41.19 651 ILE A CA 1
ATOM 5088 C C . ILE A 1 651 ? 11.875 -19.812 -27.109 1 41.19 651 ILE A C 1
ATOM 5090 O O . ILE A 1 651 ? 12.633 -20.5 -27.797 1 41.19 651 ILE A O 1
ATOM 5094 N N . TYR A 1 652 ? 11.406 -18.812 -27.734 1 38.44 652 TYR A N 1
ATOM 5095 C CA . TYR A 1 652 ? 12.188 -18.078 -28.734 1 38.44 652 TYR A CA 1
ATOM 5096 C C . TYR A 1 652 ? 13.5 -17.578 -28.125 1 38.44 652 TYR A C 1
ATOM 5098 O O . TYR A 1 652 ? 13.586 -17.328 -26.922 1 38.44 652 TYR A O 1
ATOM 5106 N N . TRP A 1 653 ? 14.5 -17.734 -28.969 1 40.69 653 TRP A N 1
ATOM 5107 C CA . TRP A 1 653 ? 15.844 -17.281 -28.625 1 40.69 653 TRP A CA 1
ATOM 5108 C C . TRP A 1 653 ? 15.805 -15.891 -28.016 1 40.69 653 TRP A C 1
ATOM 5110 O O . TRP A 1 653 ? 16.562 -15.594 -27.094 1 40.69 653 TRP A O 1
ATOM 5120 N N . GLU A 1 654 ? 15.078 -15.133 -28.672 1 41.09 654 GLU A N 1
ATOM 5121 C CA . GLU A 1 654 ? 14.969 -13.766 -28.172 1 41.09 654 GLU A CA 1
ATOM 5122 C C . GLU A 1 654 ? 14.438 -13.734 -26.75 1 41.09 654 GLU A C 1
ATOM 5124 O O . GLU A 1 654 ? 14.734 -12.82 -25.984 1 41.09 654 GLU A O 1
ATOM 5129 N N . ASP A 1 655 ? 13.711 -14.617 -26.672 1 41 655 ASP A N 1
ATOM 5130 C CA . ASP A 1 655 ? 13.188 -14.82 -25.328 1 41 655 ASP A CA 1
ATOM 5131 C C . ASP A 1 655 ? 14.258 -15.359 -24.391 1 41 655 ASP A C 1
ATOM 5133 O O . ASP A 1 655 ? 14.031 -15.492 -23.188 1 41 655 ASP A O 1
ATOM 5137 N N . LEU A 1 656 ? 15.062 -15.969 -24.984 1 39.44 656 LEU A N 1
ATOM 5138 C CA . LEU A 1 656 ? 16.219 -16.484 -24.266 1 39.44 656 LEU A CA 1
ATOM 5139 C C . LEU A 1 656 ? 16.953 -15.359 -23.547 1 39.44 656 LEU A C 1
ATOM 5141 O O . LEU A 1 656 ? 17.922 -15.609 -22.812 1 39.44 656 LEU A O 1
ATOM 5145 N N . GLN A 1 657 ? 16.812 -14.273 -24.141 1 41.62 657 GLN A N 1
ATOM 5146 C CA . GLN A 1 657 ? 17.438 -13.266 -23.297 1 41.62 657 GLN A CA 1
ATOM 5147 C C . GLN A 1 657 ? 16.859 -13.281 -21.891 1 41.62 657 GLN A C 1
ATOM 5149 O O . GLN A 1 657 ? 17.281 -12.516 -21.016 1 41.62 657 GLN A O 1
ATOM 5154 N N . LEU A 1 658 ? 16.188 -14.422 -21.562 1 44.38 658 LEU A N 1
ATOM 5155 C CA . LEU A 1 658 ? 15.742 -14.852 -20.25 1 44.38 658 LEU A CA 1
ATOM 5156 C C . LEU A 1 658 ? 15.18 -13.68 -19.453 1 44.38 658 LEU A C 1
ATOM 5158 O O . LEU A 1 658 ? 15.258 -13.664 -18.219 1 44.38 658 LEU A O 1
ATOM 5162 N N . ASP A 1 659 ? 14.797 -12.641 -20.125 1 42.69 659 ASP A N 1
ATOM 5163 C CA . ASP A 1 659 ? 14.375 -11.406 -19.484 1 42.69 659 ASP A CA 1
ATOM 5164 C C . ASP A 1 659 ? 12.945 -11.516 -18.953 1 42.69 659 ASP A C 1
ATOM 5166 O O . ASP A 1 659 ? 12.336 -10.516 -18.578 1 42.69 659 ASP A O 1
ATOM 5170 N N . TRP A 1 660 ? 12.352 -12.672 -19.094 1 42.62 660 TRP A N 1
ATOM 5171 C CA . TRP A 1 660 ? 10.906 -12.609 -18.906 1 42.62 660 TRP A CA 1
ATOM 5172 C C . TRP A 1 660 ? 10.547 -12.82 -17.438 1 42.62 660 TRP A C 1
ATOM 5174 O O . TRP A 1 660 ? 9.383 -12.672 -17.047 1 42.62 660 TRP A O 1
ATOM 5184 N N . PHE A 1 661 ? 11.312 -13.43 -16.578 1 44.56 661 PHE A N 1
ATOM 5185 C CA . PHE A 1 661 ? 10.805 -13.617 -15.219 1 44.56 661 PHE A CA 1
ATOM 5186 C C . PHE A 1 661 ? 11.766 -13.031 -14.195 1 44.56 661 PHE A C 1
ATOM 5188 O O . PHE A 1 661 ? 12.977 -13.266 -14.266 1 44.56 661 PHE A O 1
ATOM 5195 N N . SER A 1 662 ? 11.594 -11.773 -13.656 1 44.91 662 SER A N 1
ATOM 5196 C CA . SER A 1 662 ? 12.352 -11.289 -12.508 1 44.91 662 SER A CA 1
ATOM 5197 C C . SER A 1 662 ? 11.602 -11.539 -11.203 1 44.91 662 SER A C 1
ATOM 5199 O O . SER A 1 662 ? 10.375 -11.445 -11.156 1 44.91 662 SER A O 1
ATOM 5201 N N . MET B 1 1 ? -48.781 53.969 63.031 1 17.16 1 MET B N 1
ATOM 5202 C CA . MET B 1 1 ? -48.562 53.719 64.438 1 17.16 1 MET B CA 1
ATOM 5203 C C . MET B 1 1 ? -48.312 52.25 64.688 1 17.16 1 MET B C 1
ATOM 5205 O O . MET B 1 1 ? -47.312 51.875 65.312 1 17.16 1 MET B O 1
ATOM 5209 N N . PRO B 1 2 ? -49.312 51.375 65 1 16.58 2 PRO B N 1
ATOM 5210 C CA . PRO B 1 2 ? -49.719 50.781 66.25 1 16.58 2 PRO B CA 1
ATOM 5211 C C . PRO B 1 2 ? -49.312 49.312 66.375 1 16.58 2 PRO B C 1
ATOM 5213 O O . PRO B 1 2 ? -48.656 48.938 67.312 1 16.58 2 PRO B O 1
ATOM 5216 N N . GLY B 1 3 ? -50.281 48.344 66.125 1 15.9 3 GLY B N 1
ATOM 5217 C CA . GLY B 1 3 ? -50.781 47.625 67.312 1 15.9 3 GLY B CA 1
ATOM 5218 C C . GLY B 1 3 ? -49.969 46.375 67.625 1 15.9 3 GLY B C 1
ATOM 5219 O O . GLY B 1 3 ? -49.156 45.938 66.75 1 15.9 3 GLY B O 1
ATOM 5220 N N . HIS B 1 4 ? -50.375 45.469 68.5 1 16.14 4 HIS B N 1
ATOM 5221 C CA . HIS B 1 4 ? -50.156 44.875 69.812 1 16.14 4 HIS B CA 1
ATOM 5222 C C . HIS B 1 4 ? -49.688 43.438 69.688 1 16.14 4 HIS B C 1
ATOM 5224 O O . HIS B 1 4 ? -48.75 43 70.375 1 16.14 4 HIS B O 1
ATOM 5230 N N . GLN B 1 5 ? -50.469 42.469 69.062 1 16.41 5 GLN B N 1
ATOM 5231 C CA . GLN B 1 5 ? -51 41.5 70 1 16.41 5 GLN B CA 1
ATOM 5232 C C . GLN B 1 5 ? -49.969 40.406 70.312 1 16.41 5 GLN B C 1
ATOM 5234 O O . GLN B 1 5 ? -49.031 40.188 69.5 1 16.41 5 GLN B O 1
ATOM 5239 N N . GLN B 1 6 ? -50.25 39.406 71.312 1 16.67 6 GLN B N 1
ATOM 5240 C CA . GLN B 1 6 ? -49.844 38.812 72.562 1 16.67 6 GLN B CA 1
ATOM 5241 C C . GLN B 1 6 ? -49.25 37.406 72.312 1 16.67 6 GLN B C 1
ATOM 5243 O O . GLN B 1 6 ? -48.625 36.844 73.25 1 16.67 6 GLN B O 1
ATOM 5248 N N . ALA B 1 7 ? -49.125 36.656 71.188 1 18.27 7 ALA B N 1
ATOM 5249 C CA . ALA B 1 7 ? -49.688 35.344 71.5 1 18.27 7 ALA B CA 1
ATOM 5250 C C . ALA B 1 7 ? -48.844 34.562 72.5 1 18.27 7 ALA B C 1
ATOM 5252 O O . ALA B 1 7 ? -47.656 34.844 72.625 1 18.27 7 ALA B O 1
ATOM 5253 N N . PRO B 1 8 ? -49.281 33.25 72.812 1 18.14 8 PRO B N 1
ATOM 5254 C CA . PRO B 1 8 ? -49.406 32.438 74.062 1 18.14 8 PRO B CA 1
ATOM 5255 C C . PRO B 1 8 ? -48.094 31.766 74.438 1 18.14 8 PRO B C 1
ATOM 5257 O O . PRO B 1 8 ? -47.188 31.625 73.625 1 18.14 8 PRO B O 1
ATOM 5260 N N . GLN B 1 9 ? -48 31.266 75.688 1 17.33 9 GLN B N 1
ATOM 5261 C CA . GLN B 1 9 ? -47.156 31.016 76.875 1 17.33 9 GLN B CA 1
ATOM 5262 C C . GLN B 1 9 ? -46.469 29.656 76.812 1 17.33 9 GLN B C 1
ATOM 5264 O O . GLN B 1 9 ? -45.719 29.281 77.688 1 17.33 9 GLN B O 1
ATOM 5269 N N . VAL B 1 10 ? -46.531 28.938 75.688 1 19 10 VAL B N 1
ATOM 5270 C CA . VAL B 1 10 ? -46.594 27.531 76.062 1 19 10 VAL B CA 1
ATOM 5271 C C . VAL B 1 10 ? -45.344 27.156 76.875 1 19 10 VAL B C 1
ATOM 5273 O O . VAL B 1 10 ? -44.219 27.547 76.5 1 19 10 VAL B O 1
ATOM 5276 N N . SER B 1 11 ? -45.531 26.531 78 1 17.22 11 SER B N 1
ATOM 5277 C CA . SER B 1 11 ? -44.844 26.25 79.25 1 17.22 11 SER B CA 1
ATOM 5278 C C . SER B 1 11 ? -43.75 25.203 79.062 1 17.22 11 SER B C 1
ATOM 5280 O O . SER B 1 11 ? -42.938 24.969 80 1 17.22 11 SER B O 1
ATOM 5282 N N . VAL B 1 12 ? -43.594 24.578 78 1 17.48 12 VAL B N 1
ATOM 5283 C CA . VAL B 1 12 ? -43.375 23.172 78.312 1 17.48 12 VAL B CA 1
ATOM 5284 C C . VAL B 1 12 ? -42.094 23.031 79.188 1 17.48 12 VAL B C 1
ATOM 5286 O O . VAL B 1 12 ? -41.188 23.844 79.062 1 17.48 12 VAL B O 1
ATOM 5289 N N . ALA B 1 13 ? -42.219 21.922 80 1 17.73 13 ALA B N 1
ATOM 5290 C CA . ALA B 1 13 ? -41.688 21.359 81.188 1 17.73 13 ALA B CA 1
ATOM 5291 C C . ALA B 1 13 ? -40.188 21.047 81.062 1 17.73 13 ALA B C 1
ATOM 5293 O O . ALA B 1 13 ? -39.75 20.641 80 1 17.73 13 ALA B O 1
ATOM 5294 N N . ASN B 1 14 ? -39.344 21.516 81.938 1 17.5 14 ASN B N 1
ATOM 5295 C CA . ASN B 1 14 ? -37.906 21.641 82.188 1 17.5 14 ASN B CA 1
ATOM 5296 C C . ASN B 1 14 ? -37.281 20.281 82.5 1 17.5 14 ASN B C 1
ATOM 5298 O O . ASN B 1 14 ? -37.375 19.766 83.625 1 17.5 14 ASN B O 1
ATOM 5302 N N . GLU B 1 15 ? -37.781 19.25 81.625 1 19.67 15 GLU B N 1
ATOM 5303 C CA . GLU B 1 15 ? -37.375 17.953 82.188 1 19.67 15 GLU B CA 1
ATOM 5304 C C . GLU B 1 15 ? -35.906 17.984 82.625 1 19.67 15 GLU B C 1
ATOM 5306 O O . GLU B 1 15 ? -35.062 18.609 82 1 19.67 15 GLU B O 1
ATOM 5311 N N . ASP B 1 16 ? -35.719 17.453 83.812 1 18.8 16 ASP B N 1
ATOM 5312 C CA . ASP B 1 16 ? -34.75 17.344 84.938 1 18.8 16 ASP B CA 1
ATOM 5313 C C . ASP B 1 16 ? -33.5 16.609 84.438 1 18.8 16 ASP B C 1
ATOM 5315 O O . ASP B 1 16 ? -33.562 15.633 83.688 1 18.8 16 ASP B O 1
ATOM 5319 N N . SER B 1 17 ? -32.281 17.219 84.438 1 20.25 17 SER B N 1
ATOM 5320 C CA . SER B 1 17 ? -30.891 17.094 84.125 1 20.25 17 SER B CA 1
ATOM 5321 C C . SER B 1 17 ? -30.219 16 84.938 1 20.25 17 SER B C 1
ATOM 5323 O O . SER B 1 17 ? -28.984 15.961 85.062 1 20.25 17 SER B O 1
ATOM 5325 N N . HIS B 1 18 ? -31.094 14.945 85.375 1 18.95 18 HIS B N 1
ATOM 5326 C CA . HIS B 1 18 ? -30.422 14.258 86.5 1 18.95 18 HIS B CA 1
ATOM 5327 C C . HIS B 1 18 ? -28.984 13.906 86.125 1 18.95 18 HIS B C 1
ATOM 5329 O O . HIS B 1 18 ? -28.641 13.859 84.938 1 18.95 18 HIS B O 1
ATOM 5335 N N . GLY B 1 19 ? -28.219 13.32 87.188 1 18.89 19 GLY B N 1
ATOM 5336 C CA . GLY B 1 19 ? -26.984 13.305 87.938 1 18.89 19 GLY B CA 1
ATOM 5337 C C . GLY B 1 19 ? -25.922 12.391 87.375 1 18.89 19 GLY B C 1
ATOM 5338 O O . GLY B 1 19 ? -24.734 12.664 87.5 1 18.89 19 GLY B O 1
ATOM 5339 N N . GLU B 1 20 ? -26.266 11.094 86.938 1 21.75 20 GLU B N 1
ATOM 5340 C CA . GLU B 1 20 ? -25.438 10.055 87.562 1 21.75 20 GLU B CA 1
ATOM 5341 C C . GLU B 1 20 ? -24.016 10.078 87 1 21.75 20 GLU B C 1
ATOM 5343 O O . GLU B 1 20 ? -23.812 10.203 85.812 1 21.75 20 GLU B O 1
ATOM 5348 N N . ARG B 1 21 ? -23.047 10.258 87.938 1 22.92 21 ARG B N 1
ATOM 5349 C CA . ARG B 1 21 ? -21.594 10.445 87.875 1 22.92 21 ARG B CA 1
ATOM 5350 C C . ARG B 1 21 ? -20.891 9.18 87.375 1 22.92 21 ARG B C 1
ATOM 5352 O O . ARG B 1 21 ? -20.875 8.164 88.062 1 22.92 21 ARG B O 1
ATOM 5359 N N . HIS B 1 22 ? -21.156 8.711 86.188 1 21.88 22 HIS B N 1
ATOM 5360 C CA . HIS B 1 22 ? -20.516 7.457 85.812 1 21.88 22 HIS B CA 1
ATOM 5361 C C . HIS B 1 22 ? -19.016 7.484 86.125 1 21.88 22 HIS B C 1
ATOM 5363 O O . HIS B 1 22 ? -18.344 8.477 85.875 1 21.88 22 HIS B O 1
ATOM 5369 N N . GLU B 1 23 ? -18.531 6.691 87.125 1 22.67 23 GLU B N 1
ATOM 5370 C CA . GLU B 1 23 ? -17.234 6.359 87.688 1 22.67 23 GLU B CA 1
ATOM 5371 C C . GLU B 1 23 ? -16.219 6 86.625 1 22.67 23 GLU B C 1
ATOM 5373 O O . GLU B 1 23 ? -16.547 5.273 85.688 1 22.67 23 GLU B O 1
ATOM 5378 N N . SER B 1 24 ? -15.18 6.859 86.438 1 23.94 24 SER B N 1
ATOM 5379 C CA . SER B 1 24 ? -14.047 6.863 85.562 1 23.94 24 SER B CA 1
ATOM 5380 C C . SER B 1 24 ? -13.195 5.609 85.75 1 23.94 24 SER B C 1
ATOM 5382 O O . SER B 1 24 ? -12.578 5.41 86.75 1 23.94 24 SER B O 1
ATOM 5384 N N . VAL B 1 25 ? -13.734 4.395 85.438 1 26.64 25 VAL B N 1
ATOM 5385 C CA . VAL B 1 25 ? -12.914 3.191 85.562 1 26.64 25 VAL B CA 1
ATOM 5386 C C . VAL B 1 25 ? -11.531 3.453 84.938 1 26.64 25 VAL B C 1
ATOM 5388 O O . VAL B 1 25 ? -11.406 3.914 83.812 1 26.64 25 VAL B O 1
ATOM 5391 N N . GLU B 1 26 ? -10.492 3.572 85.812 1 24.41 26 GLU B N 1
ATOM 5392 C CA . GLU B 1 26 ? -9.055 3.754 85.625 1 24.41 26 GLU B CA 1
ATOM 5393 C C . GLU B 1 26 ? -8.477 2.672 84.688 1 24.41 26 GLU B C 1
ATOM 5395 O O . GLU B 1 26 ? -8.516 1.486 85.062 1 24.41 26 GLU B O 1
ATOM 5400 N N . THR B 1 27 ? -8.797 2.623 83.438 1 26.94 27 THR B N 1
ATOM 5401 C CA . THR B 1 27 ? -8.234 1.621 82.5 1 26.94 27 THR B CA 1
ATOM 5402 C C . THR B 1 27 ? -6.711 1.582 82.625 1 26.94 27 THR B C 1
ATOM 5404 O O . THR B 1 27 ? -6.043 2.604 82.5 1 26.94 27 THR B O 1
ATOM 5407 N N . GLN B 1 28 ? -6.121 0.589 83.5 1 27.17 28 GLN B N 1
ATOM 5408 C CA . GLN B 1 28 ? -4.715 0.271 83.688 1 27.17 28 GLN B CA 1
ATOM 5409 C C . GLN B 1 28 ? -3.955 0.233 82.375 1 27.17 28 GLN B C 1
ATOM 5411 O O . GLN B 1 28 ? -4.441 -0.321 81.375 1 27.17 28 GLN B O 1
ATOM 5416 N N . PRO B 1 29 ? -2.943 1.163 82.25 1 30.39 29 PRO B N 1
ATOM 5417 C CA . PRO B 1 29 ? -2.125 1.25 81 1 30.39 29 PRO B CA 1
ATOM 5418 C C . PRO B 1 29 ? -1.421 -0.064 80.688 1 30.39 29 PRO B C 1
ATOM 5420 O O . PRO B 1 29 ? -0.779 -0.661 81.562 1 30.39 29 PRO B O 1
ATOM 5423 N N . ARG B 1 30 ? -2.066 -1.007 80.062 1 31.75 30 ARG B N 1
ATOM 5424 C CA . ARG B 1 30 ? -1.396 -2.199 79.5 1 31.75 30 ARG B CA 1
ATOM 5425 C C . ARG B 1 30 ? 0.03 -1.883 79.062 1 31.75 30 ARG B C 1
ATOM 5427 O O . ARG B 1 30 ? 0.254 -0.954 78.312 1 31.75 30 ARG B O 1
ATOM 5434 N N . THR B 1 31 ? 0.979 -2.137 80 1 30.17 31 THR B N 1
ATOM 5435 C CA . THR B 1 31 ? 2.408 -2.061 79.75 1 30.17 31 THR B CA 1
ATOM 5436 C C . THR B 1 31 ? 2.73 -2.701 78.375 1 30.17 31 THR B C 1
ATOM 5438 O O . THR B 1 31 ? 2.375 -3.855 78.125 1 30.17 31 THR B O 1
ATOM 5441 N N . ASN B 1 32 ? 2.684 -2.01 77.312 1 32.25 32 ASN B N 1
ATOM 5442 C CA . ASN B 1 32 ? 3.094 -2.412 76 1 32.25 32 ASN B CA 1
ATOM 5443 C C . ASN B 1 32 ? 4.402 -3.193 76 1 32.25 32 ASN B C 1
ATOM 5445 O O . ASN B 1 32 ? 5.465 -2.623 76.25 1 32.25 32 ASN B O 1
ATOM 5449 N N . GLY B 1 33 ? 4.496 -4.422 76.812 1 34.88 33 GLY B N 1
ATOM 5450 C CA . GLY B 1 33 ? 5.652 -5.301 76.75 1 34.88 33 GLY B CA 1
ATOM 5451 C C . GLY B 1 33 ? 6.371 -5.25 75.375 1 34.88 33 GLY B C 1
ATOM 5452 O O . GLY B 1 33 ? 5.754 -4.98 74.375 1 34.88 33 GLY B O 1
ATOM 5453 N N . LEU B 1 34 ? 7.656 -4.945 75.5 1 42.09 34 LEU B N 1
ATOM 5454 C CA . LEU B 1 34 ? 8.602 -4.902 74.375 1 42.09 34 LEU B CA 1
ATOM 5455 C C . LEU B 1 34 ? 8.508 -6.164 73.562 1 42.09 34 LEU B C 1
ATOM 5457 O O . LEU B 1 34 ? 8.656 -7.277 74.062 1 42.09 34 LEU B O 1
ATOM 5461 N N . LYS B 1 35 ? 7.621 -6.258 72.688 1 47.47 35 LYS B N 1
ATOM 5462 C CA . LYS B 1 35 ? 7.434 -7.344 71.75 1 47.47 35 LYS B CA 1
ATOM 5463 C C . LYS B 1 35 ? 8.773 -7.953 71.312 1 47.47 35 LYS B C 1
ATOM 5465 O O . LYS B 1 35 ? 9.711 -7.234 71 1 47.47 35 LYS B O 1
ATOM 5470 N N . PRO B 1 36 ? 9.141 -9.125 71.875 1 51.5 36 PRO B N 1
ATOM 5471 C CA . PRO B 1 36 ? 10.391 -9.828 71.562 1 51.5 36 PRO B CA 1
ATOM 5472 C C . PRO B 1 36 ? 10.742 -9.781 70.062 1 51.5 36 PRO B C 1
ATOM 5474 O O . PRO B 1 36 ? 9.867 -9.992 69.25 1 51.5 36 PRO B O 1
ATOM 5477 N N . LYS B 1 37 ? 11.797 -9.062 69.625 1 63 37 LYS B N 1
ATOM 5478 C CA . LYS B 1 37 ? 12.234 -8.758 68.25 1 63 37 LYS B CA 1
ATOM 5479 C C . LYS B 1 37 ? 12.828 -9.992 67.562 1 63 37 LYS B C 1
ATOM 5481 O O . LYS B 1 37 ? 13.898 -10.469 67.938 1 63 37 LYS B O 1
ATOM 5486 N N . ALA B 1 38 ? 12.195 -10.883 67.25 1 72.5 38 ALA B N 1
ATOM 5487 C CA . ALA B 1 38 ? 12.648 -11.992 66.375 1 72.5 38 ALA B CA 1
ATOM 5488 C C . ALA B 1 38 ? 13.07 -11.492 65 1 72.5 38 ALA B C 1
ATOM 5490 O O . ALA B 1 38 ? 12.555 -10.484 64.5 1 72.5 38 ALA B O 1
ATOM 5491 N N . CYS B 1 39 ? 14.148 -12.031 64.375 1 76.69 39 CYS B N 1
ATOM 5492 C CA . CYS B 1 39 ? 14.57 -11.609 63.062 1 76.69 39 CYS B CA 1
ATOM 5493 C C . CYS B 1 39 ? 13.516 -11.945 62.031 1 76.69 39 CYS B C 1
ATOM 5495 O O . CYS B 1 39 ? 12.672 -12.812 62.25 1 76.69 39 CYS B O 1
ATOM 5497 N N . ASN B 1 40 ? 13.43 -11.297 61.031 1 77.88 40 ASN B N 1
ATOM 5498 C CA . ASN B 1 40 ? 12.43 -11.406 59.969 1 77.88 40 ASN B CA 1
ATOM 5499 C C . ASN B 1 40 ? 12.359 -12.828 59.406 1 77.88 40 ASN B C 1
ATOM 5501 O O . ASN B 1 40 ? 11.273 -13.32 59.094 1 77.88 40 ASN B O 1
ATOM 5505 N N . ASN B 1 41 ? 13.5 -13.438 59.344 1 79.69 41 ASN B N 1
ATOM 5506 C CA . ASN B 1 41 ? 13.547 -14.781 58.781 1 79.69 41 ASN B CA 1
ATOM 5507 C C . ASN B 1 41 ? 12.969 -15.812 59.75 1 79.69 41 ASN B C 1
ATOM 5509 O O . ASN B 1 41 ? 12.242 -16.719 59.344 1 79.69 41 ASN B O 1
ATOM 5513 N N . CYS B 1 42 ? 13.328 -15.688 60.844 1 77.69 42 CYS B N 1
ATOM 5514 C CA . CYS B 1 42 ? 12.797 -16.594 61.875 1 77.69 42 CYS B CA 1
ATOM 5515 C C . CYS B 1 42 ? 11.32 -16.328 62.125 1 77.69 42 CYS B C 1
ATOM 5517 O O . CYS B 1 42 ? 10.547 -17.25 62.344 1 77.69 42 CYS B O 1
ATOM 5519 N N . ARG B 1 43 ? 10.875 -15.008 62.062 1 77.62 43 ARG B N 1
ATOM 5520 C CA . ARG B 1 43 ? 9.477 -14.617 62.156 1 77.62 43 ARG B CA 1
ATOM 5521 C C . ARG B 1 43 ? 8.664 -15.211 61 1 77.62 43 ARG B C 1
ATOM 5523 O O . ARG B 1 43 ? 7.539 -15.68 61.219 1 77.62 43 ARG B O 1
ATOM 5530 N N . GLN B 1 44 ? 9.219 -15.195 59.875 1 75.06 44 GLN B N 1
ATOM 5531 C CA . GLN B 1 44 ? 8.562 -15.703 58.688 1 75.06 44 GLN B CA 1
ATOM 5532 C C . GLN B 1 44 ? 8.352 -17.219 58.781 1 75.06 44 GLN B C 1
ATOM 5534 O O . GLN B 1 44 ? 7.332 -17.734 58.312 1 75.06 44 GLN B O 1
ATOM 5539 N N . GLN B 1 45 ? 9.281 -17.859 59.469 1 76.06 45 GLN B N 1
ATOM 5540 C CA . GLN B 1 45 ? 9.203 -19.312 59.594 1 76.06 45 GLN B CA 1
ATOM 5541 C C . GLN B 1 45 ? 8.656 -19.734 60.938 1 76.06 45 GLN B C 1
ATOM 5543 O O . GLN B 1 45 ? 8.594 -20.922 61.25 1 76.06 45 GLN B O 1
ATOM 5548 N N . LYS B 1 46 ? 8.188 -18.859 61.781 1 73.38 46 LYS B N 1
ATOM 5549 C CA . LYS B 1 46 ? 7.629 -19.062 63.125 1 73.38 46 LYS B CA 1
ATOM 5550 C C . LYS B 1 46 ? 8.57 -19.891 64 1 73.38 46 LYS B C 1
ATOM 5552 O O . LYS B 1 46 ? 8.133 -20.797 64.688 1 73.38 46 LYS B O 1
ATOM 5557 N N . LEU B 1 47 ? 9.867 -19.641 63.781 1 77.75 47 LEU B N 1
ATOM 5558 C CA . LEU B 1 47 ? 10.844 -20.344 64.625 1 77.75 47 LEU B CA 1
ATOM 5559 C C . LEU B 1 47 ? 11.297 -19.469 65.75 1 77.75 47 LEU B C 1
ATOM 5561 O O . LEU B 1 47 ? 11.172 -18.234 65.688 1 77.75 47 LEU B O 1
ATOM 5565 N N . ARG B 1 48 ? 11.703 -20.094 66.812 1 76.38 48 ARG B N 1
ATOM 5566 C CA . ARG B 1 48 ? 12.242 -19.391 68 1 76.38 48 ARG B CA 1
ATOM 5567 C C . ARG B 1 48 ? 13.602 -18.797 67.688 1 76.38 48 ARG B C 1
ATOM 5569 O O . ARG B 1 48 ? 14.531 -19.5 67.312 1 76.38 48 ARG B O 1
ATOM 5576 N N . CYS B 1 49 ? 13.688 -17.516 67.5 1 72 49 CYS B N 1
ATOM 5577 C CA . CYS B 1 49 ? 14.922 -16.797 67.188 1 72 49 CYS B CA 1
ATOM 5578 C C . CYS B 1 49 ? 15.758 -16.594 68.438 1 72 49 CYS B C 1
ATOM 5580 O O . CYS B 1 49 ? 15.234 -16.219 69.5 1 72 49 CYS B O 1
ATOM 5582 N N . GLU B 1 50 ? 16.891 -17.047 68.5 1 74.31 50 GLU B N 1
ATOM 5583 C CA . GLU B 1 50 ? 17.781 -16.969 69.625 1 74.31 50 GLU B CA 1
ATOM 5584 C C . GLU B 1 50 ? 18.047 -15.508 70 1 74.31 50 GLU B C 1
ATOM 5586 O O . GLU B 1 50 ? 18.484 -15.227 71.125 1 74.31 50 GLU B O 1
ATOM 5591 N N . LEU B 1 51 ? 17.781 -14.562 68.938 1 70.94 51 LEU B N 1
ATOM 5592 C CA . LEU B 1 51 ? 18.062 -13.164 69.25 1 70.94 51 LEU B CA 1
ATOM 5593 C C . LEU B 1 51 ? 17.141 -12.641 70.375 1 70.94 51 LEU B C 1
ATOM 5595 O O . LEU B 1 51 ? 17.438 -11.641 71 1 70.94 51 LEU B O 1
ATOM 5599 N N . THR B 1 52 ? 16.031 -13.164 70.5 1 66.25 52 THR B N 1
ATOM 5600 C CA . THR B 1 52 ? 15.062 -12.703 71.5 1 66.25 52 THR B CA 1
ATOM 5601 C C . THR B 1 52 ? 15.656 -12.773 72.938 1 66.25 52 THR B C 1
ATOM 5603 O O . THR B 1 52 ? 15.258 -12.016 73.812 1 66.25 52 THR B O 1
ATOM 5606 N N . LYS B 1 53 ? 16.609 -13.625 73.188 1 60.19 53 LYS B N 1
ATOM 5607 C CA . LYS B 1 53 ? 17.141 -13.828 74.5 1 60.19 53 LYS B CA 1
ATOM 5608 C C . LYS B 1 53 ? 18.391 -12.984 74.75 1 60.19 53 LYS B C 1
ATOM 5610 O O . LYS B 1 53 ? 18.875 -12.875 75.875 1 60.19 53 LYS B O 1
ATOM 5615 N N . LEU B 1 54 ? 19.094 -12.602 73.562 1 51.12 54 LEU B N 1
ATOM 5616 C CA . LEU B 1 54 ? 20.391 -11.992 73.812 1 51.12 54 LEU B CA 1
ATOM 5617 C C . LEU B 1 54 ? 20.234 -10.531 74.188 1 51.12 54 LEU B C 1
ATOM 5619 O O . LEU B 1 54 ? 19.531 -9.773 73.562 1 51.12 54 LEU B O 1
ATOM 5623 N N . ASP B 1 55 ? 20.266 -10.086 75.375 1 49.84 55 ASP B N 1
ATOM 5624 C CA . ASP B 1 55 ? 20.25 -8.742 75.938 1 49.84 55 ASP B CA 1
ATOM 5625 C C . ASP B 1 55 ? 21.156 -7.797 75.188 1 49.84 55 ASP B C 1
ATOM 5627 O O . ASP B 1 55 ? 20.922 -6.586 75.125 1 49.84 55 ASP B O 1
ATOM 5631 N N . THR B 1 56 ? 22.453 -8.203 74.938 1 46.5 56 THR B N 1
ATOM 5632 C CA . THR B 1 56 ? 23.453 -7.371 74.312 1 46.5 56 THR B CA 1
ATOM 5633 C C . THR B 1 56 ? 23.578 -7.715 72.812 1 46.5 56 THR B C 1
ATOM 5635 O O . THR B 1 56 ? 23.875 -8.859 72.438 1 46.5 56 THR B O 1
ATOM 5638 N N . PRO B 1 57 ? 22.922 -7.031 71.812 1 42.94 57 PRO B N 1
ATOM 5639 C CA . PRO B 1 57 ? 22.766 -7.336 70.438 1 42.94 57 PRO B CA 1
ATOM 5640 C C . PRO B 1 57 ? 24.109 -7.586 69.688 1 42.94 57 PRO B C 1
ATOM 5642 O O . PRO B 1 57 ? 24.234 -7.359 68.5 1 42.94 57 PRO B O 1
ATOM 5645 N N . SER B 1 58 ? 25.031 -8.039 70.438 1 44.66 58 SER B N 1
ATOM 5646 C CA . SER B 1 58 ? 26.312 -8.023 69.75 1 44.66 58 SER B CA 1
ATOM 5647 C C . SER B 1 58 ? 26.219 -8.719 68.438 1 44.66 58 SER B C 1
ATOM 5649 O O . SER B 1 58 ? 26.844 -8.289 67.438 1 44.66 58 SER B O 1
ATOM 5651 N N . SER B 1 59 ? 26.109 -10.039 68.5 1 52.88 59 SER B N 1
ATOM 5652 C CA . SER B 1 59 ? 26.25 -10.805 67.25 1 52.88 59 SER B CA 1
ATOM 5653 C C . SER B 1 59 ? 25 -10.703 66.375 1 52.88 59 SER B C 1
ATOM 5655 O O . SER B 1 59 ? 23.906 -11.016 66.875 1 52.88 59 SER B O 1
ATOM 5657 N N . ASN B 1 60 ? 24.891 -9.805 65.5 1 59.12 60 ASN B N 1
ATOM 5658 C CA . ASN B 1 60 ? 23.844 -9.234 64.625 1 59.12 60 ASN B CA 1
ATOM 5659 C C . ASN B 1 60 ? 23.047 -10.32 63.906 1 59.12 60 ASN B C 1
ATOM 5661 O O . ASN B 1 60 ? 22.109 -10.016 63.156 1 59.12 60 ASN B O 1
ATOM 5665 N N . ALA B 1 61 ? 23.484 -11.508 63.906 1 69.94 61 ALA B N 1
ATOM 5666 C CA . ALA B 1 61 ? 22.734 -12.477 63.125 1 69.94 61 ALA B CA 1
ATOM 5667 C C . ALA B 1 61 ? 22.344 -13.688 63.938 1 69.94 61 ALA B C 1
ATOM 5669 O O . ALA B 1 61 ? 23.062 -14.07 64.875 1 69.94 61 ALA B O 1
ATOM 5670 N N . CYS B 1 62 ? 21.234 -14.203 64.062 1 74.06 62 CYS B N 1
ATOM 5671 C CA . CYS B 1 62 ? 20.797 -15.406 64.75 1 74.06 62 CYS B CA 1
ATOM 5672 C C . CYS B 1 62 ? 21.5 -16.641 64.188 1 74.06 62 CYS B C 1
ATOM 5674 O O . CYS B 1 62 ? 22 -16.641 63.094 1 74.06 62 CYS B O 1
ATOM 5676 N N . SER B 1 63 ? 21.844 -17.578 65.062 1 77.19 63 SER B N 1
ATOM 5677 C CA . SER B 1 63 ? 22.625 -18.766 64.688 1 77.19 63 SER B CA 1
ATOM 5678 C C . SER B 1 63 ? 22.078 -19.391 63.375 1 77.19 63 SER B C 1
ATOM 5680 O O . SER B 1 63 ? 22.844 -19.938 62.562 1 77.19 63 SER B O 1
ATOM 5682 N N . ARG B 1 64 ? 20.812 -19.281 63.25 1 75.88 64 ARG B N 1
ATOM 5683 C CA . ARG B 1 64 ? 20.203 -19.875 62.062 1 75.88 64 ARG B CA 1
ATOM 5684 C C . ARG B 1 64 ? 20.516 -19.047 60.844 1 75.88 64 ARG B C 1
ATOM 5686 O O . ARG B 1 64 ? 20.875 -19.609 59.781 1 75.88 64 ARG B O 1
ATOM 5693 N N . CYS B 1 65 ? 20.312 -17.797 60.938 1 76 65 CYS B N 1
ATOM 5694 C CA . CYS B 1 65 ? 20.641 -16.922 59.844 1 76 65 CYS B CA 1
ATOM 5695 C C . CYS B 1 65 ? 22.125 -17 59.5 1 76 65 CYS B C 1
ATOM 5697 O O . CYS B 1 65 ? 22.5 -16.938 58.312 1 76 65 CYS B O 1
ATOM 5699 N N . GLN B 1 66 ? 22.938 -17.25 60.406 1 77.62 66 GLN B N 1
ATOM 5700 C CA . GLN B 1 66 ? 24.375 -17.422 60.188 1 77.62 66 GLN B CA 1
ATOM 5701 C C . GLN B 1 66 ? 24.656 -18.734 59.438 1 77.62 66 GLN B C 1
ATOM 5703 O O . GLN B 1 66 ? 25.469 -18.766 58.531 1 77.62 66 GLN B O 1
ATOM 5708 N N . ARG B 1 67 ? 23.969 -19.703 59.906 1 78.25 67 ARG B N 1
ATOM 5709 C CA . ARG B 1 67 ? 24.203 -21.016 59.312 1 78.25 67 ARG B CA 1
ATOM 5710 C C . ARG B 1 67 ? 23.688 -21.062 57.875 1 78.25 67 ARG B C 1
ATOM 5712 O O . ARG B 1 67 ? 24.328 -21.656 57 1 78.25 67 ARG B O 1
ATOM 5719 N N . LEU B 1 68 ? 22.625 -20.344 57.688 1 75.88 68 LEU B N 1
ATOM 5720 C CA . LEU B 1 68 ? 22 -20.391 56.375 1 75.88 68 LEU B CA 1
ATOM 5721 C C . LEU B 1 68 ? 22.422 -19.203 55.531 1 75.88 68 LEU B C 1
ATOM 5723 O O . LEU B 1 68 ? 21.938 -19.031 54.406 1 75.88 68 LEU B O 1
ATOM 5727 N N . GLU B 1 69 ? 23.406 -18.406 56.062 1 76.81 69 GLU B N 1
ATOM 5728 C CA . GLU B 1 69 ? 23.953 -17.234 55.406 1 76.81 69 GLU B CA 1
ATOM 5729 C C . GLU B 1 69 ? 22.844 -16.297 54.969 1 76.81 69 GLU B C 1
ATOM 5731 O O . GLU B 1 69 ? 22.828 -15.859 53.812 1 76.81 69 GLU B O 1
ATOM 5736 N N . LEU B 1 70 ? 21.984 -16.203 55.781 1 75.31 70 LEU B N 1
ATOM 5737 C CA . LEU B 1 70 ? 20.891 -15.281 55.5 1 75.31 70 LEU B CA 1
ATOM 5738 C C . LEU B 1 70 ? 21.109 -13.961 56.219 1 75.31 70 LEU B C 1
ATOM 5740 O O . LEU B 1 70 ? 21.828 -13.914 57.219 1 75.31 70 LEU B O 1
ATOM 5744 N N . GLU B 1 71 ? 20.609 -12.938 55.625 1 75.69 71 GLU B N 1
ATOM 5745 C CA . GLU B 1 71 ? 20.672 -11.641 56.281 1 75.69 71 GLU B CA 1
ATOM 5746 C C . GLU B 1 71 ? 19.734 -11.586 57.469 1 75.69 71 GLU B C 1
ATOM 5748 O O . GLU B 1 71 ? 18.516 -11.664 57.312 1 75.69 71 GLU B O 1
ATOM 5753 N N . CYS B 1 72 ? 20.172 -11.648 58.562 1 72.81 72 CYS B N 1
ATOM 5754 C CA . CYS B 1 72 ? 19.422 -11.617 59.812 1 72.81 72 CYS B CA 1
ATOM 5755 C C . CYS B 1 72 ? 19.047 -10.195 60.188 1 72.81 72 CYS B C 1
ATOM 5757 O O . CYS B 1 72 ? 19.922 -9.391 60.562 1 72.81 72 CYS B O 1
ATOM 5759 N N . ARG B 1 73 ? 17.984 -9.68 59.781 1 75.06 73 ARG B N 1
ATOM 5760 C CA . ARG B 1 73 ? 17.5 -8.344 60.125 1 75.06 73 ARG B CA 1
ATOM 5761 C C . ARG B 1 73 ? 16.266 -8.406 61 1 75.06 73 ARG B C 1
ATOM 5763 O O . ARG B 1 73 ? 15.398 -9.258 60.812 1 75.06 73 ARG B O 1
ATOM 5770 N N . VAL B 1 74 ? 16.234 -7.621 61.969 1 70.19 74 VAL B N 1
ATOM 5771 C CA . VAL B 1 74 ? 15.102 -7.504 62.875 1 70.19 74 VAL B CA 1
ATOM 5772 C C . VAL B 1 74 ? 14.32 -6.234 62.562 1 70.19 74 VAL B C 1
ATOM 5774 O O . VAL B 1 74 ? 14.836 -5.125 62.719 1 70.19 74 VAL B O 1
ATOM 5777 N N . ASP B 1 75 ? 13.32 -6.25 61.812 1 70.69 75 ASP B N 1
ATOM 5778 C CA . ASP B 1 75 ? 12.406 -5.145 61.531 1 70.69 75 ASP B CA 1
ATOM 5779 C C . ASP B 1 75 ? 11.125 -5.285 62.375 1 70.69 75 ASP B C 1
ATOM 5781 O O . ASP B 1 75 ? 10.469 -6.328 62.344 1 70.69 75 ASP B O 1
ATOM 5785 N N . ASP B 1 76 ? 10.875 -4.41 63.219 1 67.62 76 ASP B N 1
ATOM 5786 C CA . ASP B 1 76 ? 9.711 -4.398 64.125 1 67.62 76 ASP B CA 1
ATOM 5787 C C . ASP B 1 76 ? 8.414 -4.391 63.281 1 67.62 76 ASP B C 1
ATOM 5789 O O . ASP B 1 76 ? 7.367 -4.812 63.781 1 67.62 76 ASP B O 1
ATOM 5793 N N . THR B 1 77 ? 8.438 -3.912 62.094 1 66.06 77 THR B N 1
ATOM 5794 C CA . THR B 1 77 ? 7.238 -3.773 61.281 1 66.06 77 THR B CA 1
ATOM 5795 C C . THR B 1 77 ? 7.07 -4.977 60.344 1 66.06 77 THR B C 1
ATOM 5797 O O . THR B 1 77 ? 6.152 -5.016 59.531 1 66.06 77 THR B O 1
ATOM 5800 N N . PHE B 1 78 ? 7.879 -5.938 60.469 1 64.56 78 PHE B N 1
ATOM 5801 C CA . PHE B 1 78 ? 7.797 -7.074 59.562 1 64.56 78 PHE B CA 1
ATOM 5802 C C . PHE B 1 78 ? 6.594 -7.949 59.906 1 64.56 78 PHE B C 1
ATOM 5804 O O . PHE B 1 78 ? 6.445 -8.398 61.062 1 64.56 78 PHE B O 1
ATOM 5811 N N . LYS B 1 79 ? 5.633 -8.008 59.125 1 66.12 79 LYS B N 1
ATOM 5812 C CA . LYS B 1 79 ? 4.512 -8.938 59.219 1 66.12 79 LYS B CA 1
ATOM 5813 C C . LYS B 1 79 ? 4.742 -10.164 58.344 1 66.12 79 LYS B C 1
ATOM 5815 O O . LYS B 1 79 ? 5.246 -10.055 57.219 1 66.12 79 LYS B O 1
ATOM 5820 N N . ARG B 1 80 ? 4.59 -11.359 58.812 1 58.09 80 ARG B N 1
ATOM 5821 C CA . ARG B 1 80 ? 4.75 -12.648 58.156 1 58.09 80 ARG B CA 1
ATOM 5822 C C . ARG B 1 80 ? 3.906 -12.727 56.875 1 58.09 80 ARG B C 1
ATOM 5824 O O . ARG B 1 80 ? 2.715 -12.422 56.906 1 58.09 80 ARG B O 1
ATOM 5831 N N . THR B 1 81 ? 4.445 -12.781 55.688 1 54.59 81 THR B N 1
ATOM 5832 C CA . THR B 1 81 ? 3.688 -13.016 54.469 1 54.59 81 THR B CA 1
ATOM 5833 C C . THR B 1 81 ? 3.348 -14.492 54.312 1 54.59 81 THR B C 1
ATOM 5835 O O . THR B 1 81 ? 4.223 -15.352 54.438 1 54.59 81 THR B O 1
ATOM 5838 N N . ARG B 1 82 ? 2.143 -14.875 54.531 1 49.78 82 ARG B N 1
ATOM 5839 C CA . ARG B 1 82 ? 1.704 -16.266 54.344 1 49.78 82 ARG B CA 1
ATOM 5840 C C . ARG B 1 82 ? 2.023 -16.75 52.938 1 49.78 82 ARG B C 1
ATOM 5842 O O . ARG B 1 82 ? 1.785 -16.047 51.969 1 49.78 82 ARG B O 1
ATOM 5849 N N . LYS B 1 83 ? 2.777 -17.797 52.844 1 48.34 83 LYS B N 1
ATOM 5850 C CA . LYS B 1 83 ? 3.168 -18.484 51.625 1 48.34 83 LYS B CA 1
ATOM 5851 C C . LYS B 1 83 ? 1.962 -18.703 50.688 1 48.34 83 LYS B C 1
ATOM 5853 O O . LYS B 1 83 ? 2.09 -18.688 49.469 1 48.34 83 LYS B O 1
ATOM 5858 N N . ARG B 1 84 ? 0.841 -18.938 51.219 1 49.06 84 ARG B N 1
ATOM 5859 C CA . ARG B 1 84 ? -0.361 -19.078 50.406 1 49.06 84 ARG B CA 1
ATOM 5860 C C . ARG B 1 84 ? -0.66 -17.797 49.625 1 49.06 84 ARG B C 1
ATOM 5862 O O . ARG B 1 84 ? -1.187 -17.828 48.531 1 49.06 84 ARG B O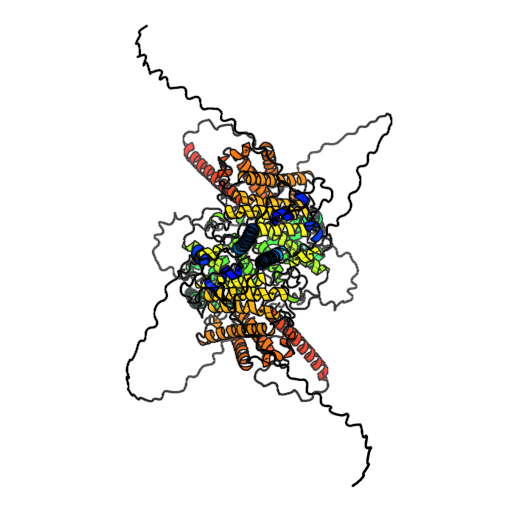 1
ATOM 5869 N N . LYS B 1 85 ? -0.316 -16.703 50.219 1 52.16 85 LYS B N 1
ATOM 5870 C CA . LYS B 1 85 ? -0.557 -15.438 49.531 1 52.16 85 LYS B CA 1
ATOM 5871 C C . LYS B 1 85 ? 0.365 -15.289 48.312 1 52.16 85 LYS B C 1
ATOM 5873 O O . LYS B 1 85 ? -0.042 -14.773 47.281 1 52.16 85 LYS B O 1
ATOM 5878 N N . VAL B 1 86 ? 1.446 -15.82 48.406 1 52.97 86 VAL B N 1
ATOM 5879 C CA . VAL B 1 86 ? 2.371 -15.773 47.25 1 52.97 86 VAL B CA 1
ATOM 5880 C C . VAL B 1 86 ? 1.874 -16.688 46.156 1 52.97 86 VAL B C 1
ATOM 5882 O O . VAL B 1 86 ? 1.915 -16.312 44.969 1 52.97 86 VAL B O 1
ATOM 5885 N N . SER B 1 87 ? 1.36 -17.828 46.469 1 56.16 87 SER B N 1
ATOM 5886 C CA . SER B 1 87 ? 0.78 -18.688 45.438 1 56.16 87 SER B CA 1
ATOM 5887 C C . SER B 1 87 ? -0.456 -18.047 44.812 1 56.16 87 SER B C 1
ATOM 5889 O O . SER B 1 87 ? -0.644 -18.094 43.594 1 56.16 87 SER B O 1
ATOM 5891 N N . THR B 1 88 ? -1.276 -17.406 45.625 1 61.03 88 THR B N 1
ATOM 5892 C CA . THR B 1 88 ? -2.416 -16.688 45.062 1 61.03 88 THR B CA 1
ATOM 5893 C C . THR B 1 88 ? -1.95 -15.477 44.25 1 61.03 88 THR B C 1
ATOM 5895 O O . THR B 1 88 ? -2.514 -15.172 43.188 1 61.03 88 THR B O 1
ATOM 5898 N N . GLU B 1 89 ? -0.906 -14.82 44.656 1 62.22 89 GLU B N 1
ATOM 5899 C CA . GLU B 1 89 ? -0.356 -13.703 43.906 1 62.22 89 GLU B CA 1
ATOM 5900 C C . GLU B 1 89 ? 0.343 -14.188 42.625 1 62.22 89 GLU B C 1
ATOM 5902 O O . GLU B 1 89 ? 0.212 -13.578 41.562 1 62.22 89 GLU B O 1
ATOM 5907 N N . LEU B 1 90 ? 1.008 -15.289 42.625 1 63.12 90 LEU B N 1
ATOM 5908 C CA . LEU B 1 90 ? 1.593 -15.883 41.438 1 63.12 90 LEU B CA 1
ATOM 5909 C C . LEU B 1 90 ? 0.51 -16.469 40.531 1 63.12 90 LEU B C 1
ATOM 5911 O O . LEU B 1 90 ? 0.569 -16.328 39.312 1 63.12 90 LEU B O 1
ATOM 5915 N N . GLU B 1 91 ? -0.5 -17.047 41.125 1 64.25 91 GLU B N 1
ATOM 5916 C CA . GLU B 1 91 ? -1.655 -17.469 40.344 1 64.25 91 GLU B CA 1
ATOM 5917 C C . GLU B 1 91 ? -2.428 -16.25 39.812 1 64.25 91 GLU B C 1
ATOM 5919 O O . GLU B 1 91 ? -2.887 -16.266 38.656 1 64.25 91 GLU B O 1
ATOM 5924 N N . GLU B 1 92 ? -2.564 -15.211 40.562 1 64.81 92 GLU B N 1
ATOM 5925 C CA . GLU B 1 92 ? -3.152 -13.977 40.031 1 64.81 92 GLU B CA 1
ATOM 5926 C C . GLU B 1 92 ? -2.246 -13.328 39 1 64.81 92 GLU B C 1
ATOM 5928 O O . GLU B 1 92 ? -2.725 -12.805 38 1 64.81 92 GLU B O 1
ATOM 5933 N N . GLU B 1 93 ? -1.003 -13.344 39.125 1 65.31 93 GLU B N 1
ATOM 5934 C CA . GLU B 1 93 ? -0.087 -12.875 38.094 1 65.31 93 GLU B CA 1
ATOM 5935 C C . GLU B 1 93 ? -0.11 -13.789 36.875 1 65.31 93 GLU B C 1
ATOM 5937 O O . GLU B 1 93 ? -0.081 -13.312 35.75 1 65.31 93 GLU B O 1
ATOM 5942 N N . ILE B 1 94 ? -0.18 -15.039 37 1 64.88 94 ILE B N 1
ATOM 5943 C CA . ILE B 1 94 ? -0.39 -15.961 35.875 1 64.88 94 ILE B CA 1
ATOM 5944 C C . ILE B 1 94 ? -1.76 -15.711 35.25 1 64.88 94 ILE B C 1
ATOM 5946 O O . ILE B 1 94 ? -1.885 -15.641 34.031 1 64.88 94 ILE B O 1
ATOM 5950 N N . ASN B 1 95 ? -2.824 -15.57 36.031 1 63.88 95 ASN B N 1
ATOM 5951 C CA . ASN B 1 95 ? -4.129 -15.234 35.469 1 63.88 95 ASN B CA 1
ATOM 5952 C C . ASN B 1 95 ? -4.133 -13.844 34.844 1 63.88 95 ASN B C 1
ATOM 5954 O O . ASN B 1 95 ? -4.734 -13.625 33.812 1 63.88 95 ASN B O 1
ATOM 5958 N N . LYS B 1 96 ? -3.479 -12.938 35.438 1 63.75 96 LYS B N 1
ATOM 5959 C CA . LYS B 1 96 ? -3.273 -11.633 34.844 1 63.75 96 LYS B CA 1
ATOM 5960 C C . LYS B 1 96 ? -2.4 -11.742 33.594 1 63.75 96 LYS B C 1
ATOM 5962 O O . LYS B 1 96 ? -2.707 -11.156 32.562 1 63.75 96 LYS B O 1
ATOM 5967 N N . LEU B 1 97 ? -1.365 -12.453 33.562 1 63.81 97 LEU B N 1
ATOM 5968 C CA . LEU B 1 97 ? -0.557 -12.695 32.375 1 63.81 97 LEU B CA 1
ATOM 5969 C C . LEU B 1 97 ? -1.297 -13.586 31.391 1 63.81 97 LEU B C 1
ATOM 5971 O O . LEU B 1 97 ? -1.232 -13.367 30.172 1 63.81 97 LEU B O 1
ATOM 5975 N N . LYS B 1 98 ? -2.014 -14.516 31.859 1 62.41 98 LYS B N 1
ATOM 5976 C CA . LYS B 1 98 ? -2.912 -15.281 31 1 62.41 98 LYS B CA 1
ATOM 5977 C C . LYS B 1 98 ? -4.09 -14.438 30.547 1 62.41 98 LYS B C 1
ATOM 5979 O O . LYS B 1 98 ? -4.496 -14.508 29.375 1 62.41 98 LYS B O 1
ATOM 5984 N N . ARG B 1 99 ? -4.727 -13.68 31.375 1 58.12 99 ARG B N 1
ATOM 5985 C CA . ARG B 1 99 ? -5.695 -12.695 30.906 1 58.12 99 ARG B CA 1
ATOM 5986 C C . ARG B 1 99 ? -5.035 -11.68 29.969 1 58.12 99 ARG B C 1
ATOM 5988 O O . ARG B 1 99 ? -5.605 -11.305 28.953 1 58.12 99 ARG B O 1
ATOM 5995 N N . GLN B 1 100 ? -3.908 -11.234 30.297 1 52.94 100 GLN B N 1
ATOM 5996 C CA . GLN B 1 100 ? -3.158 -10.406 29.359 1 52.94 100 GLN B CA 1
ATOM 5997 C C . GLN B 1 100 ? -2.758 -11.195 28.109 1 52.94 100 GLN B C 1
ATOM 5999 O O . GLN B 1 100 ? -2.816 -10.68 27 1 52.94 100 GLN B O 1
ATOM 6004 N N . LEU B 1 101 ? -2.406 -12.367 28.234 1 49.75 101 LEU B N 1
ATOM 6005 C CA . LEU B 1 101 ? -2.223 -13.258 27.094 1 49.75 101 LEU B CA 1
ATOM 6006 C C . LEU B 1 101 ? -3.566 -13.664 26.5 1 49.75 101 LEU B C 1
ATOM 6008 O O . LEU B 1 101 ? -3.699 -13.773 25.266 1 49.75 101 LEU B O 1
ATOM 6012 N N . SER B 1 102 ? -4.625 -14.023 27.156 1 48.44 102 SER B N 1
ATOM 6013 C CA . SER B 1 102 ? -5.961 -14.32 26.641 1 48.44 102 SER B CA 1
ATOM 6014 C C . SER B 1 102 ? -6.633 -13.07 26.094 1 48.44 102 SER B C 1
ATOM 6016 O O . SER B 1 102 ? -7.434 -13.148 25.156 1 48.44 102 SER B O 1
ATOM 6018 N N . VAL B 1 103 ? -6.609 -11.898 26.672 1 42.38 103 VAL B N 1
ATOM 6019 C CA . VAL B 1 103 ? -7.031 -10.672 26 1 42.38 103 VAL B CA 1
ATOM 6020 C C . VAL B 1 103 ? -6.273 -10.523 24.672 1 42.38 103 VAL B C 1
ATOM 6022 O O . VAL B 1 103 ? -6.832 -10.055 23.688 1 42.38 103 VAL B O 1
ATOM 6025 N N . TYR B 1 104 ? -5.012 -10.883 24.516 1 37.03 104 TYR B N 1
ATOM 6026 C CA . TYR B 1 104 ? -4.391 -11.117 23.203 1 37.03 104 TYR B CA 1
ATOM 6027 C C . TYR B 1 104 ? -4.98 -12.344 22.531 1 37.03 104 TYR B C 1
ATOM 6029 O O . TYR B 1 104 ? -5.137 -12.375 21.312 1 37.03 104 TYR B O 1
ATOM 6037 N N . GLU B 1 105 ? -5.359 -13.383 23.047 1 36.56 105 GLU B N 1
ATOM 6038 C CA . GLU B 1 105 ? -6.07 -14.531 22.484 1 36.56 105 GLU B CA 1
ATOM 6039 C C . GLU B 1 105 ? -7.578 -14.305 22.5 1 36.56 105 GLU B C 1
ATOM 6041 O O . GLU B 1 105 ? -8.305 -14.859 21.672 1 36.56 105 GLU B O 1
ATOM 6046 N N . GLY B 1 106 ? -8.211 -13.82 23.438 1 34.25 106 GLY B N 1
ATOM 6047 C CA . GLY B 1 106 ? -9.648 -13.75 23.656 1 34.25 106 GLY B CA 1
ATOM 6048 C C . GLY B 1 106 ? -10.336 -12.75 22.734 1 34.25 106 GLY B C 1
ATOM 6049 O O . GLY B 1 106 ? -11.492 -12.391 22.969 1 34.25 106 GLY B O 1
ATOM 6050 N N . ALA B 1 107 ? -9.891 -11.914 21.875 1 29.75 107 ALA B N 1
ATOM 6051 C CA . ALA B 1 107 ? -10.992 -11.281 21.156 1 29.75 107 ALA B CA 1
ATOM 6052 C C . ALA B 1 107 ? -12.016 -12.32 20.688 1 29.75 107 ALA B C 1
ATOM 6054 O O . ALA B 1 107 ? -13.219 -12.148 20.891 1 29.75 107 ALA B O 1
ATOM 6055 N N . GLY B 1 108 ? -12.484 -12.898 19.516 1 25.53 108 GLY B N 1
ATOM 6056 C CA . GLY B 1 108 ? -13.859 -13.258 19.219 1 25.53 108 GLY B CA 1
ATOM 6057 C C . GLY B 1 108 ? -14.289 -14.562 19.859 1 25.53 108 GLY B C 1
ATOM 6058 O O . GLY B 1 108 ? -15.367 -15.086 19.547 1 25.53 108 GLY B O 1
ATOM 6059 N N . LEU B 1 109 ? -13.414 -15.461 20.266 1 25.34 109 LEU B N 1
ATOM 6060 C CA . LEU B 1 109 ? -14.102 -16.75 20.156 1 25.34 109 LEU B CA 1
ATOM 6061 C C . LEU B 1 109 ? -15.062 -16.938 21.328 1 25.34 109 LEU B C 1
ATOM 6063 O O . LEU B 1 109 ? -14.625 -17.078 22.484 1 25.34 109 LEU B O 1
ATOM 6067 N N . ARG B 1 110 ? -16.266 -16.219 21.234 1 24.66 110 ARG B N 1
ATOM 6068 C CA . ARG B 1 110 ? -17.312 -16.516 22.203 1 24.66 110 ARG B CA 1
ATOM 6069 C C . ARG B 1 110 ? -17.359 -18 22.531 1 24.66 110 ARG B C 1
ATOM 6071 O O . ARG B 1 110 ? -16.969 -18.828 21.719 1 24.66 110 ARG B O 1
ATOM 6078 N N . ASP B 1 111 ? -17.828 -18.359 23.656 1 23.69 111 ASP B N 1
ATOM 6079 C CA . ASP B 1 111 ? -18.141 -19.453 24.578 1 23.69 111 ASP B CA 1
ATOM 6080 C C . ASP B 1 111 ? -19.219 -20.375 23.984 1 23.69 111 ASP B C 1
ATOM 6082 O O . ASP B 1 111 ? -20.406 -20.062 24.031 1 23.69 111 ASP B O 1
ATOM 6086 N N . VAL B 1 112 ? -19.125 -20.984 22.734 1 21.14 112 VAL B N 1
ATOM 6087 C CA . VAL B 1 112 ? -20.156 -21.953 22.406 1 21.14 112 VAL B CA 1
ATOM 6088 C C . VAL B 1 112 ? -20.25 -23 23.5 1 21.14 112 VAL B C 1
ATOM 6090 O O . VAL B 1 112 ? -19.281 -23.703 23.797 1 21.14 112 VAL B O 1
ATOM 6093 N N . THR B 1 113 ? -21.078 -22.781 24.438 1 20 113 THR B N 1
ATOM 6094 C CA . THR B 1 113 ? -21.547 -23.688 25.469 1 20 113 THR B CA 1
ATOM 6095 C C . THR B 1 113 ? -22 -25.016 24.859 1 20 113 THR B C 1
ATOM 6097 O O . THR B 1 113 ? -22.906 -25.031 24.031 1 20 113 THR B O 1
ATOM 6100 N N . VAL B 1 114 ? -21.094 -25.922 24.688 1 19.48 114 VAL B N 1
ATOM 6101 C CA . VAL B 1 114 ? -21.344 -27.281 24.234 1 19.48 114 VAL B CA 1
ATOM 6102 C C . VAL B 1 114 ? -22.328 -27.969 25.188 1 19.48 114 VAL B C 1
ATOM 6104 O O . VAL B 1 114 ? -22.062 -28.094 26.391 1 19.48 114 VAL B O 1
ATOM 6107 N N . PRO B 1 115 ? -23.641 -27.906 24.969 1 18.02 115 PRO B N 1
ATOM 6108 C CA . PRO B 1 115 ? -24.531 -28.609 25.906 1 18.02 115 PRO B CA 1
ATOM 6109 C C . PRO B 1 115 ? -24.156 -30.078 26.062 1 18.02 115 PRO B C 1
ATOM 6111 O O . PRO B 1 115 ? -23.516 -30.656 25.188 1 18.02 115 PRO B O 1
ATOM 6114 N N . ALA B 1 116 ? -24.312 -30.703 27.234 1 18.95 116 ALA B N 1
ATOM 6115 C CA . ALA B 1 116 ? -23.938 -31.969 27.859 1 18.95 116 ALA B CA 1
ATOM 6116 C C . ALA B 1 116 ? -24.719 -33.125 27.266 1 18.95 116 ALA B C 1
ATOM 6118 O O . ALA B 1 116 ? -24.438 -34.312 27.578 1 18.95 116 ALA B O 1
ATOM 6119 N N . VAL B 1 117 ? -25.531 -32.938 26.172 1 17.3 117 VAL B N 1
ATOM 6120 C CA . VAL B 1 117 ? -26.625 -33.906 26.312 1 17.3 117 VAL B CA 1
ATOM 6121 C C . VAL B 1 117 ? -26.078 -35.312 26.484 1 17.3 117 VAL B C 1
ATOM 6123 O O . VAL B 1 117 ? -24.953 -35.594 26.078 1 17.3 117 VAL B O 1
ATOM 6126 N N . ARG B 1 118 ? -27.078 -36.344 26.766 1 17.3 118 ARG B N 1
ATOM 6127 C CA . ARG B 1 118 ? -27.359 -37.594 27.484 1 17.3 118 ARG B CA 1
ATOM 6128 C C . ARG B 1 118 ? -26.719 -38.781 26.766 1 17.3 118 ARG B C 1
ATOM 6130 O O . ARG B 1 118 ? -26.469 -38.719 25.562 1 17.3 118 ARG B O 1
ATOM 6137 N N . ASP B 1 119 ? -26.578 -39.969 27.406 1 16.97 119 ASP B N 1
ATOM 6138 C CA . ASP B 1 119 ? -25.875 -41.25 27.516 1 16.97 119 ASP B CA 1
ATOM 6139 C C . ASP B 1 119 ? -26.391 -42.25 26.484 1 16.97 119 ASP B C 1
ATOM 6141 O O . ASP B 1 119 ? -25.625 -43.062 25.953 1 16.97 119 ASP B O 1
ATOM 6145 N N . PRO B 1 120 ? -27.609 -42.25 25.891 1 16.44 120 PRO B N 1
ATOM 6146 C CA . PRO B 1 120 ? -28.328 -43.5 26.109 1 16.44 120 PRO B CA 1
ATOM 6147 C C . PRO B 1 120 ? -27.656 -44.688 25.438 1 16.44 120 PRO B C 1
ATOM 6149 O O . PRO B 1 120 ? -26.781 -44.531 24.578 1 16.44 120 PRO B O 1
ATOM 6152 N N . ALA B 1 121 ? -28.453 -46 25.266 1 17.3 121 ALA B N 1
ATOM 6153 C CA . ALA B 1 121 ? -28.516 -47.438 25.422 1 17.3 121 ALA B CA 1
ATOM 6154 C C . ALA B 1 121 ? -28 -48.156 24.188 1 17.3 121 ALA B C 1
ATOM 6156 O O . ALA B 1 121 ? -27.969 -47.594 23.094 1 17.3 121 ALA B O 1
ATOM 6157 N N . ALA B 1 122 ? -27.469 -49.531 24.312 1 18.38 122 ALA B N 1
ATOM 6158 C CA . ALA B 1 122 ? -26.797 -50.688 23.719 1 18.38 122 ALA B CA 1
ATOM 6159 C C . ALA B 1 122 ? -27.688 -51.375 22.688 1 18.38 122 ALA B C 1
ATOM 6161 O O . ALA B 1 122 ? -27.234 -52.219 21.922 1 18.38 122 ALA B O 1
ATOM 6162 N N . ARG B 1 123 ? -29.016 -51.219 22.359 1 16.34 123 ARG B N 1
ATOM 6163 C CA . ARG B 1 123 ? -29.781 -52.469 22.234 1 16.34 123 ARG B CA 1
ATOM 6164 C C . ARG B 1 123 ? -29.281 -53.281 21.031 1 16.34 123 ARG B C 1
ATOM 6166 O O . ARG B 1 123 ? -28.688 -52.719 20.109 1 16.34 123 ARG B O 1
ATOM 6173 N N . THR B 1 124 ? -29.812 -54.719 20.922 1 15.88 124 THR B N 1
ATOM 6174 C CA . THR B 1 124 ? -29.734 -56.125 20.562 1 15.88 124 THR B CA 1
ATOM 6175 C C . THR B 1 124 ? -30.266 -56.344 19.141 1 15.88 124 THR B C 1
ATOM 6177 O O . THR B 1 124 ? -29.969 -57.344 18.516 1 15.88 124 THR B O 1
ATOM 6180 N N . LEU B 1 125 ? -31.156 -55.594 18.422 1 15.01 125 LEU B N 1
ATOM 6181 C CA . LEU B 1 125 ? -32.25 -56.375 17.875 1 15.01 125 LEU B CA 1
ATOM 6182 C C . LEU B 1 125 ? -31.734 -57.344 16.828 1 15.01 125 LEU B C 1
ATOM 6184 O O . LEU B 1 125 ? -30.703 -57.125 16.219 1 15.01 125 LEU B O 1
ATOM 6188 N N . ALA B 1 126 ? -32.688 -58.406 16.328 1 16.23 126 ALA B N 1
ATOM 6189 C CA . ALA B 1 126 ? -33 -59.781 15.945 1 16.23 126 ALA B CA 1
ATOM 6190 C C . ALA B 1 126 ? -32.781 -60 14.445 1 16.23 126 ALA B C 1
ATOM 6192 O O . ALA B 1 126 ? -32.562 -59.031 13.703 1 16.23 126 ALA B O 1
ATOM 6193 N N . GLU B 1 127 ? -33.938 -60.531 13.617 1 15.61 127 GLU B N 1
ATOM 6194 C CA . GLU B 1 127 ? -34.219 -61.812 13 1 15.61 127 GLU B CA 1
ATOM 6195 C C . GLU B 1 127 ? -34.031 -61.75 11.492 1 15.61 127 GLU B C 1
ATOM 6197 O O . GLU B 1 127 ? -33.344 -62.594 10.914 1 15.61 127 GLU B O 1
ATOM 6202 N N . GLY B 1 128 ? -35.062 -61.156 10.562 1 14.94 128 GLY B N 1
ATOM 6203 C CA . GLY B 1 128 ? -35.844 -62.094 9.797 1 14.94 128 GLY B CA 1
ATOM 6204 C C . GLY B 1 128 ? -35.219 -62.5 8.469 1 14.94 128 GLY B C 1
ATOM 6205 O O . GLY B 1 128 ? -34.25 -61.875 8.039 1 14.94 128 GLY B O 1
ATOM 6206 N N . ASP B 1 129 ? -36.188 -62.844 7.332 1 16.02 129 ASP B N 1
ATOM 6207 C CA . ASP B 1 129 ? -36.469 -63.969 6.453 1 16.02 129 ASP B CA 1
ATOM 6208 C C . ASP B 1 129 ? -35.938 -63.719 5.051 1 16.02 129 ASP B C 1
ATOM 6210 O O . ASP B 1 129 ? -35.031 -64.438 4.602 1 16.02 129 ASP B O 1
ATOM 6214 N N . GLY B 1 130 ? -36.906 -63.406 3.902 1 15.3 130 GLY B N 1
ATOM 6215 C CA . GLY B 1 130 ? -37.312 -64.375 2.861 1 15.3 130 GLY B CA 1
ATOM 6216 C C . GLY B 1 130 ? -36.531 -64.188 1.574 1 15.3 130 GLY B C 1
ATOM 6217 O O . GLY B 1 130 ? -35.688 -63.25 1.467 1 15.3 130 GLY B O 1
ATOM 6218 N N . PRO B 1 131 ? -37.312 -64.062 0.234 1 16.28 131 PRO B N 1
ATOM 6219 C CA . PRO B 1 131 ? -37.375 -65 -0.884 1 16.28 131 PRO B CA 1
ATOM 6220 C C . PRO B 1 131 ? -36.531 -64.5 -2.08 1 16.28 131 PRO B C 1
ATOM 6222 O O . PRO B 1 131 ? -36.031 -63.406 -2.092 1 16.28 131 PRO B O 1
ATOM 6225 N N . PRO B 1 132 ? -37.219 -64.5 -3.531 1 15.97 132 PRO B N 1
ATOM 6226 C CA . PRO B 1 132 ? -37.125 -65.312 -4.73 1 15.97 132 PRO B CA 1
ATOM 6227 C C . PRO B 1 132 ? -36.438 -64.625 -5.891 1 15.97 132 PRO B C 1
ATOM 6229 O O . PRO B 1 132 ? -35.438 -65.125 -6.41 1 15.97 132 PRO B O 1
ATOM 6232 N N . ALA B 1 133 ? -37.281 -64.062 -7.137 1 14.9 133 ALA B N 1
ATOM 6233 C CA . ALA B 1 133 ? -37.5 -64.625 -8.445 1 14.9 133 ALA B CA 1
ATOM 6234 C C . ALA B 1 133 ? -36.688 -63.906 -9.523 1 14.9 133 ALA B C 1
ATOM 6236 O O . ALA B 1 133 ? -35.531 -64.312 -9.805 1 14.9 133 ALA B O 1
ATOM 6237 N N . ALA B 1 134 ? -37.406 -63.281 -10.758 1 15.23 134 ALA B N 1
ATOM 6238 C CA . ALA B 1 134 ? -37.562 -63.781 -12.117 1 15.23 134 ALA B CA 1
ATOM 6239 C C . ALA B 1 134 ? -36.688 -63 -13.102 1 15.23 134 ALA B C 1
ATOM 6241 O O . ALA B 1 134 ? -36.188 -61.938 -12.773 1 15.23 134 ALA B O 1
ATOM 6242 N N . ARG B 1 135 ? -37.25 -62.469 -14.492 1 15.2 135 ARG B N 1
ATOM 6243 C CA . ARG B 1 135 ? -37.219 -63 -15.852 1 15.2 135 ARG B CA 1
ATOM 6244 C C . ARG B 1 135 ? -36.438 -62.062 -16.781 1 15.2 135 ARG B C 1
ATOM 6246 O O . ARG B 1 135 ? -35.5 -62.5 -17.453 1 15.2 135 ARG B O 1
ATOM 6253 N N . ASP B 1 136 ? -37.062 -61.125 -17.703 1 14.27 136 ASP B N 1
ATOM 6254 C CA . ASP B 1 136 ? -37.25 -61.312 -19.141 1 14.27 136 ASP B CA 1
ATOM 6255 C C . ASP B 1 136 ? -36.25 -60.5 -19.938 1 14.27 136 ASP B C 1
ATOM 6257 O O . ASP B 1 136 ? -35.625 -59.562 -19.406 1 14.27 136 ASP B O 1
ATOM 6261 N N . ARG B 1 137 ? -36.625 -59.688 -21.234 1 15.13 137 ARG B N 1
ATOM 6262 C CA . ARG B 1 137 ? -36.531 -59.969 -22.656 1 15.13 137 ARG B CA 1
ATOM 6263 C C . ARG B 1 137 ? -35.562 -59 -23.344 1 15.13 137 ARG B C 1
ATOM 6265 O O . ARG B 1 137 ? -35.156 -58 -22.766 1 15.13 137 ARG B O 1
ATOM 6272 N N . GLN B 1 138 ? -35.938 -58.188 -24.578 1 14.7 138 GLN B N 1
ATOM 6273 C CA . GLN B 1 138 ? -35.719 -58.375 -26 1 14.7 138 GLN B CA 1
ATOM 6274 C C . GLN B 1 138 ? -34.781 -57.312 -26.578 1 14.7 138 GLN B C 1
ATOM 6276 O O . GLN B 1 138 ? -33.781 -57.625 -27.219 1 14.7 138 GLN B O 1
ATOM 6281 N N . ALA B 1 139 ? -35.188 -56.031 -27.375 1 15.35 139 ALA B N 1
ATOM 6282 C CA . ALA B 1 139 ? -35.25 -55.938 -28.828 1 15.35 139 ALA B CA 1
ATOM 6283 C C . ALA B 1 139 ? -34.062 -55.125 -29.375 1 15.35 139 ALA B C 1
ATOM 6285 O O . ALA B 1 139 ? -33.406 -54.406 -28.625 1 15.35 139 ALA B O 1
ATOM 6286 N N . SER B 1 140 ? -34.188 -54.219 -30.531 1 15.45 140 SER B N 1
ATOM 6287 C CA . SER B 1 140 ? -33.812 -54.312 -31.938 1 15.45 140 SER B CA 1
ATOM 6288 C C . SER B 1 140 ? -32.75 -53.281 -32.281 1 15.45 140 SER B C 1
ATOM 6290 O O . SER B 1 140 ? -31.703 -53.625 -32.844 1 15.45 140 SER B O 1
ATOM 6292 N N . ARG B 1 141 ? -33 -51.875 -32.938 1 15.96 141 ARG B N 1
ATOM 6293 C CA . ARG B 1 141 ? -32.844 -51.625 -34.375 1 15.96 141 ARG B CA 1
ATOM 6294 C C . ARG B 1 141 ? -31.594 -50.812 -34.688 1 15.96 141 ARG B C 1
ATOM 6296 O O . ARG B 1 141 ? -31.031 -50.156 -33.781 1 15.96 141 ARG B O 1
ATOM 6303 N N . ASP B 1 142 ? -31.391 -50 -35.906 1 15.7 142 ASP B N 1
ATOM 6304 C CA . ASP B 1 142 ? -30.625 -50.031 -37.156 1 15.7 142 ASP B CA 1
ATOM 6305 C C . ASP B 1 142 ? -29.656 -48.844 -37.219 1 15.7 142 ASP B C 1
ATOM 6307 O O . ASP B 1 142 ? -28.469 -49.031 -37.531 1 15.7 142 ASP B O 1
ATOM 6311 N N . LEU B 1 143 ? -30 -47.438 -37.344 1 15.41 143 LEU B N 1
ATOM 6312 C CA . LEU B 1 143 ? -29.781 -46.844 -38.656 1 15.41 143 LEU B CA 1
ATOM 6313 C C . LEU B 1 143 ? -28.406 -46.188 -38.75 1 15.41 143 LEU B C 1
ATOM 6315 O O . LEU B 1 143 ? -27.797 -45.875 -37.719 1 15.41 143 LEU B O 1
ATOM 6319 N N . PRO B 1 144 ? -27.969 -45.219 -39.844 1 16.44 144 PRO B N 1
ATOM 6320 C CA . PRO B 1 144 ? -26.938 -45.188 -40.875 1 16.44 144 PRO B CA 1
ATOM 6321 C C . PRO B 1 144 ? -25.859 -44.156 -40.625 1 16.44 144 PRO B C 1
ATOM 6323 O O . PRO B 1 144 ? -24.672 -44.469 -40.594 1 16.44 144 PRO B O 1
ATOM 6326 N N . ASP B 1 145 ? -25.984 -42.75 -41.031 1 15.61 145 ASP B N 1
ATOM 6327 C CA . ASP B 1 145 ? -25.375 -42.25 -42.25 1 15.61 145 ASP B CA 1
ATOM 6328 C C . ASP B 1 145 ? -24.062 -41.531 -41.969 1 15.61 145 ASP B C 1
ATOM 6330 O O . ASP B 1 145 ? -23.75 -41.219 -40.812 1 15.61 145 ASP B O 1
ATOM 6334 N N . PRO B 1 146 ? -23.828 -39.969 -42.344 1 16.59 146 PRO B N 1
ATOM 6335 C CA . PRO B 1 146 ? -23.016 -39.344 -43.406 1 16.59 146 PRO B CA 1
ATOM 6336 C C . PRO B 1 146 ? -21.766 -38.656 -42.875 1 16.59 146 PRO B C 1
ATOM 6338 O O . PRO B 1 146 ? -21.719 -38.281 -41.688 1 16.59 146 PRO B O 1
ATOM 6341 N N . LEU B 1 147 ? -20.625 -38.312 -43.656 1 15.98 147 LEU B N 1
ATOM 6342 C CA . LEU B 1 147 ? -19.172 -38.281 -43.688 1 15.98 147 LEU B CA 1
ATOM 6343 C C . LEU B 1 147 ? -18.641 -36.906 -43.25 1 15.98 147 LEU B C 1
ATOM 6345 O O . LEU B 1 147 ? -17.75 -36.812 -42.406 1 15.98 147 LEU B O 1
ATOM 6349 N N . THR B 1 148 ? -18.953 -35.562 -43.719 1 16.72 148 THR B N 1
ATOM 6350 C CA . THR B 1 148 ? -18.047 -34.812 -44.594 1 16.72 148 THR B CA 1
ATOM 6351 C C . THR B 1 148 ? -17.188 -33.844 -43.75 1 16.72 148 THR B C 1
ATOM 6353 O O . THR B 1 148 ? -17.703 -33.156 -42.875 1 16.72 148 THR B O 1
ATOM 6356 N N . ASN B 1 149 ? -15.68 -33.656 -43.906 1 16.23 149 ASN B N 1
ATOM 6357 C CA . ASN B 1 149 ? -14.43 -33.312 -43.219 1 16.23 149 ASN B CA 1
ATOM 6358 C C . ASN B 1 149 ? -14.102 -31.828 -43.438 1 16.23 149 ASN B C 1
ATOM 6360 O O . ASN B 1 149 ? -13.031 -31.359 -43.031 1 16.23 149 ASN B O 1
ATOM 6364 N N . ARG B 1 150 ? -14.828 -30.766 -43.781 1 16.98 150 ARG B N 1
ATOM 6365 C CA . ARG B 1 150 ? -14.25 -29.688 -44.594 1 16.98 150 ARG B CA 1
ATOM 6366 C C . ARG B 1 150 ? -13.383 -28.766 -43.75 1 16.98 150 ARG B C 1
ATOM 6368 O O . ARG B 1 150 ? -13.758 -28.422 -42.625 1 16.98 150 ARG B O 1
ATOM 6375 N N . ILE B 1 151 ? -11.984 -28.328 -44.188 1 17.88 151 ILE B N 1
ATOM 6376 C CA . ILE B 1 151 ? -10.648 -27.891 -43.812 1 17.88 151 ILE B CA 1
ATOM 6377 C C . ILE B 1 151 ? -10.617 -26.375 -43.688 1 17.88 151 ILE B C 1
ATOM 6379 O O . ILE B 1 151 ? -9.633 -25.797 -43.219 1 17.88 151 ILE B O 1
ATOM 6383 N N . PHE B 1 152 ? -11.547 -25.5 -43.281 1 16.59 152 PHE B N 1
ATOM 6384 C CA . PHE B 1 152 ? -11.508 -24.125 -43.781 1 16.59 152 PHE B CA 1
ATOM 6385 C C . PHE B 1 152 ? -10.297 -23.391 -43.219 1 16.59 152 PHE B C 1
ATOM 6387 O O . PHE B 1 152 ? -9.93 -23.562 -42.062 1 16.59 152 PHE B O 1
ATOM 6394 N N . SER B 1 153 ? -9.305 -22.625 -44.094 1 17.62 153 SER B N 1
ATOM 6395 C CA . SER B 1 153 ? -8.031 -21.953 -44.344 1 17.62 153 SER B CA 1
ATOM 6396 C C . SER B 1 153 ? -8.039 -20.547 -43.719 1 17.62 153 SER B C 1
ATOM 6398 O O . SER B 1 153 ? -7.082 -19.781 -43.906 1 17.62 153 SER B O 1
ATOM 6400 N N . THR B 1 154 ? -8.656 -20.016 -42.75 1 17.5 154 THR B N 1
ATOM 6401 C CA . THR B 1 154 ? -8.875 -18.578 -42.812 1 17.5 154 THR B CA 1
ATOM 6402 C C . THR B 1 154 ? -7.574 -17.828 -42.562 1 17.5 154 THR B C 1
ATOM 6404 O O . THR B 1 154 ? -6.844 -18.109 -41.625 1 17.5 154 THR B O 1
ATOM 6407 N N . THR B 1 155 ? -6.961 -16.922 -43.5 1 17.72 155 THR B N 1
ATOM 6408 C CA . THR B 1 155 ? -5.848 -16.078 -43.938 1 17.72 155 THR B CA 1
ATOM 6409 C C . THR B 1 155 ? -5.711 -14.867 -43 1 17.72 155 THR B C 1
ATOM 6411 O O . THR B 1 155 ? -6.613 -14.031 -42.938 1 17.72 155 THR B O 1
ATOM 6414 N N . VAL B 1 156 ? -5.332 -14.875 -41.812 1 18.48 156 VAL B N 1
ATOM 6415 C CA . VAL B 1 156 ? -5.41 -13.641 -41.031 1 18.48 156 VAL B CA 1
ATOM 6416 C C . VAL B 1 156 ? -4.355 -12.656 -41.5 1 18.48 156 VAL B C 1
ATOM 6418 O O . VAL B 1 156 ? -3.178 -13 -41.625 1 18.48 156 VAL B O 1
ATOM 6421 N N . PRO B 1 157 ? -4.672 -11.547 -42.25 1 18.11 157 PRO B N 1
ATOM 6422 C CA . PRO B 1 157 ? -3.832 -10.57 -42.938 1 18.11 157 PRO B CA 1
ATOM 6423 C C . PRO B 1 157 ? -2.836 -9.883 -42.031 1 18.11 157 PRO B C 1
ATOM 6425 O O . PRO B 1 157 ? -3.068 -9.812 -40.812 1 18.11 157 PRO B O 1
ATOM 6428 N N . GLY B 1 158 ? -1.458 -9.586 -42.469 1 18.47 158 GLY B N 1
ATOM 6429 C CA . GLY B 1 158 ? -0.087 -9.195 -42.188 1 18.47 158 GLY B CA 1
ATOM 6430 C C . GLY B 1 158 ? 0.055 -7.723 -41.844 1 18.47 158 GLY B C 1
ATOM 6431 O O . GLY B 1 158 ? 1.168 -7.195 -41.781 1 18.47 158 GLY B O 1
ATOM 6432 N N . GLY B 1 159 ? -0.89 -6.91 -41.312 1 18.05 159 GLY B N 1
ATOM 6433 C CA . GLY B 1 159 ? -0.674 -5.504 -41.594 1 18.05 159 GLY B CA 1
ATOM 6434 C C . GLY B 1 159 ? 0.726 -5.027 -41.25 1 18.05 159 GLY B C 1
ATOM 6435 O O . GLY B 1 159 ? 1.478 -5.734 -40.562 1 18.05 159 GLY B O 1
ATOM 6436 N N . ILE B 1 160 ? 1.046 -3.65 -41.5 1 19.03 160 ILE B N 1
ATOM 6437 C CA . ILE B 1 160 ? 2.1 -2.75 -41.969 1 19.03 160 ILE B CA 1
ATOM 6438 C C . ILE B 1 160 ? 3.154 -2.592 -40.875 1 19.03 160 ILE B C 1
ATOM 6440 O O . ILE B 1 160 ? 2.838 -2.656 -39.688 1 19.03 160 ILE B O 1
ATOM 6444 N N . SER B 1 161 ? 4.488 -2.385 -41.219 1 19.66 161 SER B N 1
ATOM 6445 C CA . SER B 1 161 ? 5.941 -2.385 -41.125 1 19.66 161 SER B CA 1
ATOM 6446 C C . SER B 1 161 ? 6.449 -1.146 -40.375 1 19.66 161 SER B C 1
ATOM 6448 O O . SER B 1 161 ? 7.648 -0.868 -40.375 1 19.66 161 SER B O 1
ATOM 6450 N N . PRO B 1 162 ? 5.738 -0.209 -39.719 1 19.98 162 PRO B N 1
ATOM 6451 C CA . PRO B 1 162 ? 6.445 1.07 -39.812 1 19.98 162 PRO B CA 1
ATOM 6452 C C . PRO B 1 162 ? 7.91 0.973 -39.406 1 19.98 162 PRO B C 1
ATOM 6454 O O . PRO B 1 162 ? 8.305 0.013 -38.75 1 19.98 162 PRO B O 1
ATOM 6457 N N . ASP B 1 163 ? 8.773 2.121 -39.594 1 19.34 163 ASP B N 1
ATOM 6458 C CA . ASP B 1 163 ? 10.188 2.465 -39.719 1 19.34 163 ASP B CA 1
ATOM 6459 C C . ASP B 1 163 ? 10.938 2.207 -38.406 1 19.34 163 ASP B C 1
ATOM 6461 O O . ASP B 1 163 ? 10.352 2.291 -37.344 1 19.34 163 ASP B O 1
ATOM 6465 N N . SER B 1 164 ? 12.172 1.657 -38.5 1 20.28 164 SER B N 1
ATOM 6466 C CA . SER B 1 164 ? 13.273 1.022 -37.781 1 20.28 164 SER B CA 1
ATOM 6467 C C . SER B 1 164 ? 13.938 1.998 -36.812 1 20.28 164 SER B C 1
ATOM 6469 O O . SER B 1 164 ? 15.141 2.264 -36.938 1 20.28 164 SER B O 1
ATOM 6471 N N . PRO B 1 165 ? 13.32 3.133 -36.312 1 20.72 165 PRO B N 1
ATOM 6472 C CA . PRO B 1 165 ? 14.438 3.994 -35.906 1 20.72 165 PRO B CA 1
ATOM 6473 C C . PRO B 1 165 ? 15.477 3.266 -35.062 1 20.72 165 PRO B C 1
ATOM 6475 O O . PRO B 1 165 ? 15.195 2.193 -34.531 1 20.72 165 PRO B O 1
ATOM 6478 N N . ASP B 1 166 ? 16.656 3.969 -34.75 1 21.08 166 ASP B N 1
ATOM 6479 C CA . ASP B 1 166 ? 18 3.609 -34.312 1 21.08 166 ASP B CA 1
ATOM 6480 C C . ASP B 1 166 ? 17.938 2.867 -32.969 1 21.08 166 ASP B C 1
ATOM 6482 O O . ASP B 1 166 ? 17.047 3.105 -32.156 1 21.08 166 ASP B O 1
ATOM 6486 N N . GLY B 1 167 ? 18.656 1.752 -32.844 1 21.69 167 GLY B N 1
ATOM 6487 C CA . GLY B 1 167 ? 18.891 0.511 -32.125 1 21.69 167 GLY B CA 1
ATOM 6488 C C . GLY B 1 167 ? 19.266 0.726 -30.672 1 21.69 167 GLY B C 1
ATOM 6489 O O . GLY B 1 167 ? 19.438 -0.237 -29.922 1 21.69 167 GLY B O 1
ATOM 6490 N N . THR B 1 168 ? 19.859 1.901 -30.344 1 22.06 168 THR B N 1
ATOM 6491 C CA . THR B 1 168 ? 20.984 1.587 -29.453 1 22.06 168 THR B CA 1
ATOM 6492 C C . THR B 1 168 ? 20.469 1.155 -28.078 1 22.06 168 THR B C 1
ATOM 6494 O O . THR B 1 168 ? 21.109 0.335 -27.406 1 22.06 168 THR B O 1
ATOM 6497 N N . CYS B 1 169 ? 19.578 2.068 -27.484 1 22.61 169 CYS B N 1
ATOM 6498 C CA . CYS B 1 169 ? 19.766 2.104 -26.031 1 22.61 169 CYS B CA 1
ATOM 6499 C C . CYS B 1 169 ? 19.094 0.905 -25.375 1 22.61 169 CYS B C 1
ATOM 6501 O O . CYS B 1 169 ? 17.875 0.744 -25.453 1 22.61 169 CYS B O 1
ATOM 6503 N N . LEU B 1 170 ? 19.734 -0.171 -25.438 1 22.95 170 LEU B N 1
ATOM 6504 C CA . LEU B 1 170 ? 19.219 -1.41 -24.859 1 22.95 170 LEU B CA 1
ATOM 6505 C C . LEU B 1 170 ? 18.641 -1.164 -23.469 1 22.95 170 LEU B C 1
ATOM 6507 O O . LEU B 1 170 ? 19.344 -0.662 -22.594 1 22.95 170 LEU B O 1
ATOM 6511 N N . PRO B 1 171 ? 17.406 -0.916 -23.453 1 25.52 171 PRO B N 1
ATOM 6512 C CA . PRO B 1 171 ? 16.812 -0.424 -22.203 1 25.52 171 PRO B CA 1
ATOM 6513 C C . PRO B 1 171 ? 17.156 -1.284 -21 1 25.52 171 PRO B C 1
ATOM 6515 O O . PRO B 1 171 ? 16.781 -0.95 -19.875 1 25.52 171 PRO B O 1
ATOM 6518 N N . GLY B 1 172 ? 17.188 -2.555 -21.297 1 26.42 172 GLY B N 1
ATOM 6519 C CA . GLY B 1 172 ? 16.938 -3.461 -20.188 1 26.42 172 GLY B CA 1
ATOM 6520 C C . GLY B 1 172 ? 18.047 -3.496 -19.172 1 26.42 172 GLY B C 1
ATOM 6521 O O . GLY B 1 172 ? 17.859 -3.947 -18.047 1 26.42 172 GLY B O 1
ATOM 6522 N N . THR B 1 173 ? 19.312 -3.838 -19.766 1 25.41 173 THR B N 1
ATOM 6523 C CA . THR B 1 173 ? 20.484 -4.156 -18.969 1 25.41 173 THR B CA 1
ATOM 6524 C C . THR B 1 173 ? 20.969 -2.926 -18.188 1 25.41 173 THR B C 1
ATOM 6526 O O . THR B 1 173 ? 21.484 -1.979 -18.781 1 25.41 173 THR B O 1
ATOM 6529 N N . THR B 1 174 ? 20.344 -2.486 -17.234 1 27.3 174 THR B N 1
ATOM 6530 C CA . THR B 1 174 ? 21.016 -1.325 -16.656 1 27.3 174 THR B CA 1
ATOM 6531 C C . THR B 1 174 ? 22.516 -1.589 -16.5 1 27.3 174 THR B C 1
ATOM 6533 O O . THR B 1 174 ? 23.25 -0.737 -16 1 27.3 174 THR B O 1
ATOM 6536 N N . THR B 1 175 ? 22.938 -2.951 -16.234 1 26.53 175 THR B N 1
ATOM 6537 C CA . THR B 1 175 ? 24.375 -2.984 -16.047 1 26.53 175 THR B CA 1
ATOM 6538 C C . THR B 1 175 ? 25.109 -2.807 -17.375 1 26.53 175 THR B C 1
ATOM 6540 O O . THR B 1 175 ? 24.844 -3.533 -18.328 1 26.53 175 THR B O 1
ATOM 6543 N N . ILE B 1 176 ? 25.578 -1.693 -17.781 1 28.62 176 ILE B N 1
ATOM 6544 C CA . ILE B 1 176 ? 26.516 -1.415 -18.844 1 28.62 176 ILE B CA 1
ATOM 6545 C C . ILE B 1 176 ? 27.672 -2.416 -18.797 1 28.62 176 ILE B C 1
ATOM 6547 O O . ILE B 1 176 ? 28.328 -2.551 -17.75 1 28.62 176 ILE B O 1
ATOM 6551 N N . PRO B 1 177 ? 27.688 -3.488 -19.547 1 28.88 177 PRO B N 1
ATOM 6552 C CA . PRO B 1 177 ? 28.969 -4.184 -19.594 1 28.88 177 PRO B CA 1
ATOM 6553 C C . PRO B 1 177 ? 30.156 -3.223 -19.656 1 28.88 177 PRO B C 1
ATOM 6555 O O . PRO B 1 177 ? 30.078 -2.172 -20.297 1 28.88 177 PRO B O 1
ATOM 6558 N N . GLN B 1 178 ? 31.188 -3.283 -18.719 1 28.11 178 GLN B N 1
ATOM 6559 C CA . GLN B 1 178 ? 32.406 -2.525 -18.547 1 28.11 178 GLN B CA 1
ATOM 6560 C C . GLN B 1 178 ? 33.281 -2.59 -19.812 1 28.11 178 GLN B C 1
ATOM 6562 O O . GLN B 1 178 ? 34.344 -1.983 -19.859 1 28.11 178 GLN B O 1
ATOM 6567 N N . ASN B 1 179 ? 33.062 -3.613 -20.734 1 27.77 179 ASN B N 1
ATOM 6568 C CA . ASN B 1 179 ? 34.25 -3.723 -21.578 1 27.77 179 ASN B CA 1
ATOM 6569 C C . ASN B 1 179 ? 34.531 -2.436 -22.359 1 27.77 179 ASN B C 1
ATOM 6571 O O . ASN B 1 179 ? 35.625 -2.195 -22.812 1 27.77 179 ASN B O 1
ATOM 6575 N N . SER B 1 180 ? 33.531 -2.027 -23.078 1 31 180 SER B N 1
ATOM 6576 C CA . SER B 1 180 ? 33.969 -1.021 -24.047 1 31 180 SER B CA 1
ATOM 6577 C C . SER B 1 180 ? 34.375 0.264 -23.344 1 31 180 SER B C 1
ATOM 6579 O O . SER B 1 180 ? 33.781 1.313 -23.531 1 31 180 SER B O 1
ATOM 6581 N N . LEU B 1 181 ? 34.781 0.109 -22.062 1 28.06 181 LEU B N 1
ATOM 6582 C CA . LEU B 1 181 ? 35.188 1.312 -21.344 1 28.06 181 LEU B CA 1
ATOM 6583 C C . LEU B 1 181 ? 36.438 1.935 -21.984 1 28.06 181 LEU B C 1
ATOM 6585 O O . LEU B 1 181 ? 36.938 2.943 -21.484 1 28.06 181 LEU B O 1
ATOM 6589 N N . LEU B 1 182 ? 37.312 1.059 -22.547 1 28.06 182 LEU B N 1
ATOM 6590 C CA . LEU B 1 182 ? 38.656 1.609 -22.516 1 28.06 182 LEU B CA 1
ATOM 6591 C C . LEU B 1 182 ? 38.75 2.891 -23.344 1 28.06 182 LEU B C 1
ATOM 6593 O O . LEU B 1 182 ? 39.406 3.846 -22.938 1 28.06 182 LEU B O 1
ATOM 6597 N N . GLU B 1 183 ? 38.594 2.695 -24.672 1 28.97 183 GLU B N 1
ATOM 6598 C CA . GLU B 1 183 ? 39.406 3.666 -25.406 1 28.97 183 GLU B CA 1
ATOM 6599 C C . GLU B 1 183 ? 38.844 5.07 -25.281 1 28.97 183 GLU B C 1
ATOM 6601 O O . GLU B 1 183 ? 39.156 5.949 -26.094 1 28.97 183 GLU B O 1
ATOM 6606 N N . SER B 1 184 ? 37.812 5.211 -24.484 1 29.08 184 SER B N 1
ATOM 6607 C CA . SER B 1 184 ? 37.312 6.57 -24.609 1 29.08 184 SER B CA 1
ATOM 6608 C C . SER B 1 184 ? 38.344 7.605 -24.25 1 29.08 184 SER B C 1
ATOM 6610 O O . SER B 1 184 ? 38.656 7.805 -23.078 1 29.08 184 SER B O 1
ATOM 6612 N N . GLY B 1 185 ? 39.5 7.629 -24.812 1 29.89 185 GLY B N 1
ATOM 6613 C CA . GLY B 1 185 ? 40.406 8.773 -24.766 1 29.89 185 GLY B CA 1
ATOM 6614 C C . GLY B 1 185 ? 39.656 10.102 -24.938 1 29.89 185 GLY B C 1
ATOM 6615 O O . GLY B 1 185 ? 40.281 11.109 -25.281 1 29.89 185 GLY B O 1
ATOM 6616 N N . SER B 1 186 ? 38.406 10.07 -25.266 1 31.67 186 SER B N 1
ATOM 6617 C CA . SER B 1 186 ? 38.031 11.445 -25.609 1 31.67 186 SER B CA 1
ATOM 6618 C C . SER B 1 186 ? 38.469 12.414 -24.516 1 31.67 186 SER B C 1
ATOM 6620 O O . SER B 1 186 ? 38.438 12.062 -23.328 1 31.67 186 SER B O 1
ATOM 6622 N N . THR B 1 187 ? 39.219 13.469 -24.781 1 30.86 187 THR B N 1
ATOM 6623 C CA . THR B 1 187 ? 39.688 14.703 -24.172 1 30.86 187 THR B CA 1
ATOM 6624 C C . THR B 1 187 ? 38.625 15.289 -23.234 1 30.86 187 THR B C 1
ATOM 6626 O O . THR B 1 187 ? 37.406 15.125 -23.484 1 30.86 187 THR B O 1
ATOM 6629 N N . GLY B 1 188 ? 38.812 15.539 -21.953 1 33.75 188 GLY B N 1
ATOM 6630 C CA . GLY B 1 188 ? 38.344 16.328 -20.828 1 33.75 188 GLY B CA 1
ATOM 6631 C C . GLY B 1 188 ? 37.625 17.609 -21.25 1 33.75 188 GLY B C 1
ATOM 6632 O O . GLY B 1 188 ? 37.656 18.609 -20.547 1 33.75 188 GLY B O 1
ATOM 6633 N N . LYS B 1 189 ? 37.344 17.844 -22.547 1 34.09 189 LYS B N 1
ATOM 6634 C CA . LYS B 1 189 ? 36.719 19.156 -22.688 1 34.09 189 LYS B CA 1
ATOM 6635 C C . LYS B 1 189 ? 35.469 19.25 -21.812 1 34.09 189 LYS B C 1
ATOM 6637 O O . LYS B 1 189 ? 34.75 18.25 -21.625 1 34.09 189 LYS B O 1
ATOM 6642 N N . GLY B 1 190 ? 35.281 20.234 -20.906 1 36.59 190 GLY B N 1
ATOM 6643 C CA . GLY B 1 190 ? 34.281 20.641 -19.953 1 36.59 190 GLY B CA 1
ATOM 6644 C C . GLY B 1 190 ? 32.844 20.328 -20.438 1 36.59 190 GLY B C 1
ATOM 6645 O O . GLY B 1 190 ? 32.406 20.875 -21.453 1 36.59 190 GLY B O 1
ATOM 6646 N N . LYS B 1 191 ? 32.344 19.172 -20.391 1 43.28 191 LYS B N 1
ATOM 6647 C CA . LYS B 1 191 ? 30.969 18.875 -20.734 1 43.28 191 LYS B CA 1
ATOM 6648 C C . LYS B 1 191 ? 30.047 20.047 -20.406 1 43.28 191 LYS B C 1
ATOM 6650 O O . LYS B 1 191 ? 29.891 20.391 -19.234 1 43.28 191 LYS B O 1
ATOM 6655 N N . VAL B 1 192 ? 30.031 21.031 -21.094 1 46.88 192 VAL B N 1
ATOM 6656 C CA . VAL B 1 192 ? 29.188 22.234 -20.984 1 46.88 192 VAL B CA 1
ATOM 6657 C C . VAL B 1 192 ? 27.781 21.828 -20.562 1 46.88 192 VAL B C 1
ATOM 6659 O O . VAL B 1 192 ? 27.188 20.906 -21.125 1 46.88 192 VAL B O 1
ATOM 6662 N N . ALA B 1 193 ? 27.406 22.094 -19.328 1 63.59 193 ALA B N 1
ATOM 6663 C CA . ALA B 1 193 ? 26.047 21.938 -18.797 1 63.59 193 ALA B CA 1
ATOM 6664 C C . ALA B 1 193 ? 25 22.281 -19.859 1 63.59 193 ALA B C 1
ATOM 6666 O O . ALA B 1 193 ? 25.047 23.359 -20.453 1 63.59 193 ALA B O 1
ATOM 6667 N N . ALA B 1 194 ? 24.422 21.234 -20.609 1 80.69 194 ALA B N 1
ATOM 6668 C CA . ALA B 1 194 ? 23.516 21.359 -21.75 1 80.69 194 ALA B CA 1
ATOM 6669 C C . ALA B 1 194 ? 22.109 21.75 -21.281 1 80.69 194 ALA B C 1
ATOM 6671 O O . ALA B 1 194 ? 21.734 21.5 -20.141 1 80.69 194 ALA B O 1
ATOM 6672 N N . SER B 1 195 ? 21.578 22.672 -22.031 1 92.12 195 SER B N 1
ATOM 6673 C CA . SER B 1 195 ? 20.156 22.984 -21.844 1 92.12 195 SER B CA 1
ATOM 6674 C C . SER B 1 195 ? 19.297 21.734 -21.953 1 92.12 195 SER B C 1
ATOM 6676 O O . SER B 1 195 ? 19.672 20.766 -22.594 1 92.12 195 SER B O 1
ATOM 6678 N N . ARG B 1 196 ? 18.297 21.656 -21.172 1 96 196 ARG B N 1
ATOM 6679 C CA . ARG B 1 196 ? 17.359 20.547 -21.203 1 96 196 ARG B CA 1
ATOM 6680 C C . ARG B 1 196 ? 15.945 21.016 -21.5 1 96 196 ARG B C 1
ATOM 6682 O O . ARG B 1 196 ? 15.57 22.141 -21.125 1 96 196 ARG B O 1
ATOM 6689 N N . THR B 1 197 ? 15.211 20.188 -22.172 1 95.94 197 THR B N 1
ATOM 6690 C CA . THR B 1 197 ? 13.867 20.562 -22.594 1 95.94 197 THR B CA 1
ATOM 6691 C C . THR B 1 197 ? 12.852 19.5 -22.156 1 95.94 197 THR B C 1
ATOM 6693 O O . THR B 1 197 ? 13.141 18.297 -22.203 1 95.94 197 THR B O 1
ATOM 6696 N N . LEU B 1 198 ? 11.727 19.859 -21.672 1 96.62 198 LEU B N 1
ATOM 6697 C CA . LEU B 1 198 ? 10.555 19.047 -21.391 1 96.62 198 LEU B CA 1
ATOM 6698 C C . LEU B 1 198 ? 9.305 19.641 -22.016 1 96.62 198 LEU B C 1
ATOM 6700 O O . LEU B 1 198 ? 8.789 20.656 -21.531 1 96.62 198 LEU B O 1
ATOM 6704 N N . ARG B 1 199 ? 8.844 18.969 -23.047 1 94.12 199 ARG B N 1
ATOM 6705 C CA . ARG B 1 199 ? 7.73 19.5 -23.828 1 94.12 199 ARG B CA 1
ATOM 6706 C C . ARG B 1 199 ? 8.031 20.906 -24.328 1 94.12 199 ARG B C 1
ATOM 6708 O O . ARG B 1 199 ? 9.008 21.125 -25.047 1 94.12 199 ARG B O 1
ATOM 6715 N N . ASP B 1 200 ? 7.254 21.969 -23.688 1 91.25 200 ASP B N 1
ATOM 6716 C CA . ASP B 1 200 ? 7.414 23.344 -24.156 1 91.25 200 ASP B CA 1
ATOM 6717 C C . ASP B 1 200 ? 8.281 24.156 -23.188 1 91.25 200 ASP B C 1
ATOM 6719 O O . ASP B 1 200 ? 8.422 25.375 -23.328 1 91.25 200 ASP B O 1
ATOM 6723 N N . ILE B 1 201 ? 8.945 23.469 -22.25 1 96.06 201 ILE B N 1
ATOM 6724 C CA . ILE B 1 201 ? 9.773 24.141 -21.25 1 96.06 201 ILE B CA 1
ATOM 6725 C C . ILE B 1 201 ? 11.25 23.891 -21.562 1 96.06 201 ILE B C 1
ATOM 6727 O O . ILE B 1 201 ? 11.688 22.734 -21.641 1 96.06 201 ILE B O 1
ATOM 6731 N N . GLU B 1 202 ? 11.984 24.953 -21.797 1 96.06 202 GLU B N 1
ATOM 6732 C CA . GLU B 1 202 ? 13.422 24.859 -22.016 1 96.06 202 GLU B CA 1
ATOM 6733 C C . GLU B 1 202 ? 14.195 25.609 -20.922 1 96.06 202 GLU B C 1
ATOM 6735 O O . GLU B 1 202 ? 13.938 26.781 -20.672 1 96.06 202 GLU B O 1
ATOM 6740 N N . LEU B 1 203 ? 15.094 24.906 -20.266 1 97.12 203 LEU B N 1
ATOM 6741 C CA . LEU B 1 203 ? 15.898 25.516 -19.219 1 97.12 203 LEU B CA 1
ATOM 6742 C C . LEU B 1 203 ? 17.375 25.531 -19.609 1 97.12 203 LEU B C 1
ATOM 6744 O O . LEU B 1 203 ? 17.938 24.484 -19.953 1 97.12 203 LEU B O 1
ATOM 6748 N N . PRO B 1 204 ? 17.969 26.688 -19.594 1 96.12 204 PRO B N 1
ATOM 6749 C CA . PRO B 1 204 ? 19.406 26.75 -19.844 1 96.12 204 PRO B CA 1
ATOM 6750 C C . PRO B 1 204 ? 20.234 26.156 -18.719 1 96.12 204 PRO B C 1
ATOM 6752 O O . PRO B 1 204 ? 19.719 25.953 -17.609 1 96.12 204 PRO B O 1
ATOM 6755 N N . ALA B 1 205 ? 21.5 25.938 -18.891 1 95.62 205 ALA B N 1
ATOM 6756 C CA . ALA B 1 205 ? 22.391 25.234 -17.969 1 95.62 205 ALA B CA 1
ATOM 6757 C C . ALA B 1 205 ? 22.594 26.016 -16.672 1 95.62 205 ALA B C 1
ATOM 6759 O O . ALA B 1 205 ? 22.703 25.422 -15.594 1 95.62 205 ALA B O 1
ATOM 6760 N N . ASP B 1 206 ? 22.641 27.25 -16.797 1 95 206 ASP B N 1
ATOM 6761 C CA . ASP B 1 206 ? 22.875 28.094 -15.625 1 95 206 ASP B CA 1
ATOM 6762 C C . ASP B 1 206 ? 21.688 28.031 -14.672 1 95 206 ASP B C 1
ATOM 6764 O O . ASP B 1 206 ? 21.859 27.953 -13.453 1 95 206 ASP B O 1
ATOM 6768 N N . VAL B 1 207 ? 20.5 28.109 -15.258 1 96.81 207 VAL B N 1
ATOM 6769 C CA . VAL B 1 207 ? 19.281 28.031 -14.453 1 96.81 207 VAL B CA 1
ATOM 6770 C C . VAL B 1 207 ? 19.188 26.656 -13.797 1 96.81 207 VAL B C 1
ATOM 6772 O O . VAL B 1 207 ? 18.797 26.547 -12.633 1 96.81 207 VAL B O 1
ATOM 6775 N N . ILE B 1 208 ? 19.547 25.609 -14.516 1 97.81 208 ILE B N 1
ATOM 6776 C CA . ILE B 1 208 ? 19.516 24.25 -13.992 1 97.81 208 ILE B CA 1
ATOM 6777 C C . ILE B 1 208 ? 20.453 24.141 -12.781 1 97.81 208 ILE B C 1
ATOM 6779 O O . ILE B 1 208 ? 20.062 23.609 -11.734 1 97.81 208 ILE B O 1
ATOM 6783 N N . ASN B 1 209 ? 21.625 24.656 -12.945 1 96.88 209 ASN B N 1
ATOM 6784 C CA . ASN B 1 209 ? 22.594 24.625 -11.859 1 96.88 209 ASN B CA 1
ATOM 6785 C C . ASN B 1 209 ? 22.109 25.391 -10.641 1 96.88 209 ASN B C 1
ATOM 6787 O O . ASN B 1 209 ? 22.312 24.969 -9.5 1 96.88 209 ASN B O 1
ATOM 6791 N N . ASP B 1 210 ? 21.5 26.5 -10.945 1 97.19 210 ASP B N 1
ATOM 6792 C CA . ASP B 1 210 ? 20.953 27.312 -9.859 1 97.19 210 ASP B CA 1
ATOM 6793 C C . ASP B 1 210 ? 19.859 26.547 -9.109 1 97.19 210 ASP B C 1
ATOM 6795 O O . ASP B 1 210 ? 19.844 26.547 -7.875 1 97.19 210 ASP B O 1
ATOM 6799 N N . LEU B 1 211 ? 18.953 25.984 -9.805 1 98.12 211 LEU B N 1
ATOM 6800 C CA . LEU B 1 211 ? 17.844 25.25 -9.195 1 98.12 211 LEU B CA 1
ATOM 6801 C C . LEU B 1 211 ? 18.344 24.047 -8.414 1 98.12 211 LEU B C 1
ATOM 6803 O O . LEU B 1 211 ? 17.844 23.75 -7.328 1 98.12 211 LEU B O 1
ATOM 6807 N N . PHE B 1 212 ? 19.359 23.312 -8.906 1 98.06 212 PHE B N 1
ATOM 6808 C CA . PHE B 1 212 ? 19.938 22.203 -8.172 1 98.06 212 PHE B CA 1
ATOM 6809 C C . PHE B 1 212 ? 20.609 22.688 -6.887 1 98.06 212 PHE B C 1
ATOM 6811 O O . PHE B 1 212 ? 20.516 22.031 -5.848 1 98.06 212 PHE B O 1
ATOM 6818 N N . ARG B 1 213 ? 21.203 23.797 -7 1 97 213 ARG B N 1
ATOM 6819 C CA . ARG B 1 213 ? 21.812 24.375 -5.805 1 97 213 ARG B CA 1
ATOM 6820 C C . ARG B 1 213 ? 20.75 24.719 -4.766 1 97 213 ARG B C 1
ATOM 6822 O O . ARG B 1 213 ? 20.938 24.453 -3.576 1 97 213 ARG B O 1
ATOM 6829 N N . ILE B 1 214 ? 19.703 25.344 -5.223 1 96.81 214 ILE B N 1
ATOM 6830 C CA . ILE B 1 214 ? 18.609 25.703 -4.328 1 96.81 214 ILE B CA 1
ATOM 6831 C C . ILE B 1 214 ? 18.047 24.469 -3.652 1 96.81 214 ILE B C 1
ATOM 6833 O O . ILE B 1 214 ? 17.812 24.453 -2.441 1 96.81 214 ILE B O 1
ATOM 6837 N N . TYR B 1 215 ? 17.875 23.375 -4.383 1 97.88 215 TYR B N 1
ATOM 6838 C CA . TYR B 1 215 ? 17.312 22.156 -3.805 1 97.88 215 TYR B CA 1
ATOM 6839 C C . TYR B 1 215 ? 18.234 21.609 -2.715 1 97.88 215 TYR B C 1
ATOM 6841 O O . TYR B 1 215 ? 17.781 21.312 -1.609 1 97.88 215 TYR B O 1
ATOM 6849 N N . PHE B 1 216 ? 19.484 21.438 -3.002 1 96.81 216 PHE B N 1
ATOM 6850 C CA . PHE B 1 216 ? 20.391 20.734 -2.086 1 96.81 216 PHE B CA 1
ATOM 6851 C C . PHE B 1 216 ? 20.75 21.641 -0.907 1 96.81 216 PHE B C 1
ATOM 6853 O O . PHE B 1 216 ? 21.078 21.141 0.174 1 96.81 216 PHE B O 1
ATOM 6860 N N . SER B 1 217 ? 20.562 22.922 -1.029 1 94.19 217 SER B N 1
ATOM 6861 C CA . SER B 1 217 ? 20.891 23.828 0.065 1 94.19 217 SER B CA 1
ATOM 6862 C C . SER B 1 217 ? 19.688 24.078 0.966 1 94.19 217 SER B C 1
ATOM 6864 O O . SER B 1 217 ? 19.828 24.219 2.182 1 94.19 217 SER B O 1
ATOM 6866 N N . GLN B 1 218 ? 18.516 24.125 0.361 1 93.5 218 GLN B N 1
ATOM 6867 C CA . GLN B 1 218 ? 17.359 24.578 1.132 1 93.5 218 GLN B CA 1
ATOM 6868 C C . GLN B 1 218 ? 16.391 23.438 1.404 1 93.5 218 GLN B C 1
ATOM 6870 O O . GLN B 1 218 ? 15.82 23.344 2.496 1 93.5 218 GLN B O 1
ATOM 6875 N N . TYR B 1 219 ? 16.125 22.562 0.461 1 95.62 219 TYR B N 1
ATOM 6876 C CA . TYR B 1 219 ? 15.07 21.547 0.583 1 95.62 219 TYR B CA 1
ATOM 6877 C C . TYR B 1 219 ? 15.641 20.234 1.088 1 95.62 219 TYR B C 1
ATOM 6879 O O . TYR B 1 219 ? 15.023 19.562 1.924 1 95.62 219 TYR B O 1
ATOM 6887 N N . HIS B 1 220 ? 16.828 19.859 0.667 1 94.62 220 HIS B N 1
ATOM 6888 C CA . HIS B 1 220 ? 17.391 18.516 0.878 1 94.62 220 HIS B CA 1
ATOM 6889 C C . HIS B 1 220 ? 17.609 18.25 2.361 1 94.62 220 HIS B C 1
ATOM 6891 O O . HIS B 1 220 ? 17.562 17.094 2.799 1 94.62 220 HIS B O 1
ATOM 6897 N N . ALA B 1 221 ? 17.766 19.281 3.121 1 89.25 221 ALA B N 1
ATOM 6898 C CA . ALA B 1 221 ? 18.031 19.125 4.547 1 89.25 221 ALA B CA 1
ATOM 6899 C C . ALA B 1 221 ? 16.844 18.5 5.266 1 89.25 221 ALA B C 1
ATOM 6901 O O . ALA B 1 221 ? 17 17.828 6.281 1 89.25 221 ALA B O 1
ATOM 6902 N N . TYR B 1 222 ? 15.672 18.703 4.773 1 91.75 222 TYR B N 1
ATOM 6903 C CA . TYR B 1 222 ? 14.461 18.188 5.41 1 91.75 222 TYR B CA 1
ATOM 6904 C C . TYR B 1 222 ? 14.297 16.688 5.141 1 91.75 222 TYR B C 1
ATOM 6906 O O . TYR B 1 222 ? 13.641 15.984 5.902 1 91.75 222 TYR B O 1
ATOM 6914 N N . LEU B 1 223 ? 14.82 16.219 4.051 1 93.44 223 LEU B N 1
ATOM 6915 C CA . LEU B 1 223 ? 14.82 14.82 3.662 1 93.44 223 LEU B CA 1
ATOM 6916 C C . LEU B 1 223 ? 16.094 14.461 2.898 1 93.44 223 LEU B C 1
ATOM 6918 O O . LEU B 1 223 ? 16.078 14.383 1.669 1 93.44 223 LEU B O 1
ATOM 6922 N N . PRO B 1 224 ? 17.125 14.148 3.625 1 92.62 224 PRO B N 1
ATOM 6923 C CA . PRO B 1 224 ? 18.438 13.969 3 1 92.62 224 PRO B CA 1
ATOM 6924 C C . PRO B 1 224 ? 18.656 12.547 2.475 1 92.62 224 PRO B C 1
ATOM 6926 O O . PRO B 1 224 ? 19.422 11.781 3.049 1 92.62 224 PRO B O 1
ATOM 6929 N N . PHE B 1 225 ? 18.109 12.273 1.299 1 93.25 225 PHE B N 1
ATOM 6930 C CA . PHE B 1 225 ? 18.234 10.898 0.825 1 93.25 225 PHE B CA 1
ATOM 6931 C C . PHE B 1 225 ? 18.875 10.867 -0.56 1 93.25 225 PHE B C 1
ATOM 6933 O O . PHE B 1 225 ? 19.266 9.797 -1.038 1 93.25 225 PHE B O 1
ATOM 6940 N N . LEU B 1 226 ? 18.984 12.031 -1.221 1 95.56 226 LEU B N 1
ATOM 6941 C CA . LEU B 1 226 ? 19.672 12.102 -2.5 1 95.56 226 LEU B CA 1
ATOM 6942 C C . LEU B 1 226 ? 21.141 12.5 -2.305 1 95.56 226 LEU B C 1
ATOM 6944 O O . LEU B 1 226 ? 21.516 12.977 -1.231 1 95.56 226 LEU B O 1
ATOM 6948 N N . ASP B 1 227 ? 21.938 12.289 -3.303 1 92.88 227 ASP B N 1
ATOM 6949 C CA . ASP B 1 227 ? 23.375 12.555 -3.215 1 92.88 227 ASP B CA 1
ATOM 6950 C C . ASP B 1 227 ? 23.734 13.906 -3.836 1 92.88 227 ASP B C 1
ATOM 6952 O O . ASP B 1 227 ? 23.656 14.07 -5.055 1 92.88 227 ASP B O 1
ATOM 6956 N N . PRO B 1 228 ? 24.188 14.812 -2.99 1 92.81 228 PRO B N 1
ATOM 6957 C CA . PRO B 1 228 ? 24.562 16.125 -3.516 1 92.81 228 PRO B CA 1
ATOM 6958 C C . PRO B 1 228 ? 25.812 16.094 -4.379 1 92.81 228 PRO B C 1
ATOM 6960 O O . PRO B 1 228 ? 26.094 17.047 -5.113 1 92.81 228 PRO B O 1
ATOM 6963 N N . GLY B 1 229 ? 26.516 15 -4.305 1 91.81 229 GLY B N 1
ATOM 6964 C CA . GLY B 1 229 ? 27.75 14.891 -5.07 1 91.81 229 GLY B CA 1
ATOM 6965 C C . GLY B 1 229 ? 27.516 14.547 -6.527 1 91.81 229 GLY B C 1
ATOM 6966 O O . GLY B 1 229 ? 28.422 14.688 -7.359 1 91.81 229 GLY B O 1
ATOM 6967 N N . VAL B 1 230 ? 26.344 14.133 -6.891 1 93.38 230 VAL B N 1
ATOM 6968 C CA . VAL B 1 230 ? 26 13.773 -8.266 1 93.38 230 VAL B CA 1
ATOM 6969 C C . VAL B 1 230 ? 25.625 15.031 -9.047 1 93.38 230 VAL B C 1
ATOM 6971 O O . VAL B 1 230 ? 24.844 15.859 -8.562 1 93.38 230 VAL B O 1
ATOM 6974 N N . SER B 1 231 ? 26.156 15.227 -10.219 1 95.06 231 SER B N 1
ATOM 6975 C CA . SER B 1 231 ? 25.922 16.422 -11.031 1 95.06 231 SER B CA 1
ATOM 6976 C C . SER B 1 231 ? 24.531 16.375 -11.664 1 95.06 231 SER B C 1
ATOM 6978 O O . SER B 1 231 ? 23.953 15.297 -11.844 1 95.06 231 SER B O 1
ATOM 6980 N N . PRO B 1 232 ? 23.984 17.547 -12.008 1 96.75 232 PRO B N 1
ATOM 6981 C CA . PRO B 1 232 ? 22.672 17.594 -12.672 1 96.75 232 PRO B CA 1
ATOM 6982 C C . PRO B 1 232 ? 22.656 16.781 -13.969 1 96.75 232 PRO B C 1
ATOM 6984 O O . PRO B 1 232 ? 21.656 16.141 -14.281 1 96.75 232 PRO B O 1
ATOM 6987 N N . THR B 1 233 ? 23.734 16.828 -14.703 1 95.81 233 THR B N 1
ATOM 6988 C CA . THR B 1 233 ? 23.812 16.062 -15.945 1 95.81 233 THR B CA 1
ATOM 6989 C C . THR B 1 233 ? 23.703 14.562 -15.672 1 95.81 233 THR B C 1
ATOM 6991 O O . THR B 1 233 ? 23.031 13.836 -16.406 1 95.81 233 THR B O 1
ATOM 6994 N N . GLN B 1 234 ? 24.344 14.156 -14.648 1 94.62 234 GLN B N 1
ATOM 6995 C CA . GLN B 1 234 ? 24.281 12.75 -14.273 1 94.62 234 GLN B CA 1
ATOM 6996 C C . GLN B 1 234 ? 22.891 12.367 -13.805 1 94.62 234 GLN B C 1
ATOM 6998 O O . GLN B 1 234 ? 22.406 11.266 -14.094 1 94.62 234 GLN B O 1
ATOM 7003 N N . TYR B 1 235 ? 22.234 13.234 -13.062 1 96.5 235 TYR B N 1
ATOM 7004 C CA . TYR B 1 235 ? 20.859 12.984 -12.656 1 96.5 235 TYR B CA 1
ATOM 7005 C C . TYR B 1 235 ? 19.953 12.852 -13.875 1 96.5 235 TYR B C 1
ATOM 7007 O O . TYR B 1 235 ? 19.062 11.992 -13.898 1 96.5 235 TYR B O 1
ATOM 7015 N N . TYR B 1 236 ? 20.172 13.703 -14.875 1 96.5 236 TYR B N 1
ATOM 7016 C CA . TYR B 1 236 ? 19.375 13.664 -16.094 1 96.5 236 TYR B CA 1
ATOM 7017 C C . TYR B 1 236 ? 19.594 12.359 -16.844 1 96.5 236 TYR B C 1
ATOM 7019 O O . TYR B 1 236 ? 18.656 11.758 -17.359 1 96.5 236 TYR B O 1
ATOM 7027 N N . ASP B 1 237 ? 20.812 11.875 -16.859 1 94.12 237 ASP B N 1
ATOM 7028 C CA . ASP B 1 237 ? 21.156 10.656 -17.578 1 94.12 237 ASP B CA 1
ATOM 7029 C C . ASP B 1 237 ? 20.609 9.422 -16.875 1 94.12 237 ASP B C 1
ATOM 7031 O O . ASP B 1 237 ? 20.219 8.445 -17.516 1 94.12 237 ASP B O 1
ATOM 7035 N N . ASN B 1 238 ? 20.578 9.539 -15.594 1 92.62 238 ASN B N 1
ATOM 7036 C CA . ASN B 1 238 ? 20.078 8.398 -14.812 1 92.62 238 ASN B CA 1
ATOM 7037 C C . ASN B 1 238 ? 18.562 8.289 -14.875 1 92.62 238 ASN B C 1
ATOM 7039 O O . ASN B 1 238 ? 18.016 7.195 -15.023 1 92.62 238 ASN B O 1
ATOM 7043 N N . SER B 1 239 ? 17.875 9.383 -14.695 1 96.62 239 SER B N 1
ATOM 7044 C CA . SER B 1 239 ? 16.422 9.422 -14.727 1 96.62 239 SER B CA 1
ATOM 7045 C C . SER B 1 239 ? 15.906 10.805 -15.086 1 96.62 239 SER B C 1
ATOM 7047 O O . SER B 1 239 ? 16 11.742 -14.289 1 96.62 239 SER B O 1
ATOM 7049 N N . THR B 1 240 ? 15.312 10.844 -16.203 1 97.56 240 THR B N 1
ATOM 7050 C CA . THR B 1 240 ? 14.75 12.109 -16.656 1 97.56 240 THR B CA 1
ATOM 7051 C C . THR B 1 240 ? 13.672 12.602 -15.695 1 97.56 240 THR B C 1
ATOM 7053 O O . THR B 1 240 ? 13.586 13.805 -15.414 1 97.56 240 THR B O 1
ATOM 7056 N N . LEU B 1 241 ? 12.875 11.711 -15.164 1 98.38 241 LEU B N 1
ATOM 7057 C CA . LEU B 1 241 ? 11.812 12.086 -14.234 1 98.38 241 LEU B CA 1
ATOM 7058 C C . LEU B 1 241 ? 12.391 12.648 -12.945 1 98.38 241 LEU B C 1
ATOM 7060 O O . LEU B 1 241 ? 11.906 13.656 -12.43 1 98.38 241 LEU B O 1
ATOM 7064 N N . LEU B 1 242 ? 13.414 11.984 -12.43 1 98.56 242 LEU B N 1
ATOM 7065 C CA . LEU B 1 242 ? 14.016 12.445 -11.188 1 98.56 242 LEU B CA 1
ATOM 7066 C C . LEU B 1 242 ? 14.625 13.836 -11.367 1 98.56 242 LEU B C 1
ATOM 7068 O O . LEU B 1 242 ? 14.484 14.695 -10.492 1 98.56 242 LEU B O 1
ATOM 7072 N N . PHE B 1 243 ? 15.312 14.055 -12.516 1 98.25 243 PHE B N 1
ATOM 7073 C CA . PHE B 1 243 ? 15.906 15.352 -12.836 1 98.25 243 PHE B CA 1
ATOM 7074 C C . PHE B 1 243 ? 14.852 16.453 -12.797 1 98.25 243 PHE B C 1
ATOM 7076 O O . PHE B 1 243 ? 15.023 17.453 -12.094 1 98.25 243 PHE B O 1
ATOM 7083 N N . TRP B 1 244 ? 13.742 16.281 -13.422 1 98.69 244 TRP B N 1
ATOM 7084 C CA . TRP B 1 244 ? 12.703 17.297 -13.516 1 98.69 244 TRP B CA 1
ATOM 7085 C C . TRP B 1 244 ? 11.938 17.422 -12.203 1 98.69 244 TRP B C 1
ATOM 7087 O O . TRP B 1 244 ? 11.375 18.469 -11.898 1 98.69 244 TRP B O 1
ATOM 7097 N N . SER B 1 245 ? 11.844 16.312 -11.391 1 98.75 245 SER B N 1
ATOM 7098 C CA . SER B 1 245 ? 11.234 16.406 -10.062 1 98.75 245 SER B CA 1
ATOM 7099 C C . SER B 1 245 ? 12.047 17.312 -9.148 1 98.75 245 SER B C 1
ATOM 7101 O O . SER B 1 245 ? 11.477 18.125 -8.414 1 98.75 245 SER B O 1
ATOM 7103 N N . ILE B 1 246 ? 13.375 17.156 -9.219 1 98.75 246 ILE B N 1
ATOM 7104 C CA . ILE B 1 246 ? 14.25 18.016 -8.422 1 98.75 246 ILE B CA 1
ATOM 7105 C C . ILE B 1 246 ? 14.07 19.469 -8.836 1 98.75 246 ILE B C 1
ATOM 7107 O O . ILE B 1 246 ? 13.938 20.359 -7.988 1 98.75 246 ILE B O 1
ATOM 7111 N N . ILE B 1 247 ? 14.016 19.688 -10.109 1 98.62 247 ILE B N 1
ATOM 7112 C CA . ILE B 1 247 ? 13.844 21.031 -10.656 1 98.62 247 ILE B CA 1
ATOM 7113 C C . ILE B 1 247 ? 12.5 21.594 -10.211 1 98.62 247 ILE B C 1
ATOM 7115 O O . ILE B 1 247 ? 12.398 22.781 -9.852 1 98.62 247 ILE B O 1
ATOM 7119 N N . SER B 1 248 ? 11.461 20.781 -10.227 1 98.44 248 SER B N 1
ATOM 7120 C CA . SER B 1 248 ? 10.125 21.234 -9.828 1 98.44 248 SER B CA 1
ATOM 7121 C C . SER B 1 248 ? 10.094 21.656 -8.367 1 98.44 248 SER B C 1
ATOM 7123 O O . SER B 1 248 ? 9.492 22.672 -8.016 1 98.44 248 SER B O 1
ATOM 7125 N N . VAL B 1 249 ? 10.719 20.938 -7.488 1 98.31 249 VAL B N 1
ATOM 7126 C CA . VAL B 1 249 ? 10.758 21.266 -6.066 1 98.31 249 VAL B CA 1
ATOM 7127 C C . VAL B 1 249 ? 11.516 22.562 -5.855 1 98.31 249 VAL B C 1
ATOM 7129 O O . VAL B 1 249 ? 11.07 23.438 -5.113 1 98.31 249 VAL B O 1
ATOM 7132 N N . ALA B 1 250 ? 12.602 22.672 -6.555 1 98.19 250 ALA B N 1
ATOM 7133 C CA . ALA B 1 250 ? 13.445 23.859 -6.406 1 98.19 250 ALA B CA 1
ATOM 7134 C C . ALA B 1 250 ? 12.75 25.094 -6.969 1 98.19 250 ALA B C 1
ATOM 7136 O O . ALA B 1 250 ? 13.07 26.219 -6.578 1 98.19 250 ALA B O 1
ATOM 7137 N N . SER B 1 251 ? 11.812 24.953 -7.859 1 97.62 251 SER B N 1
ATOM 7138 C CA . SER B 1 251 ? 11.156 26.062 -8.531 1 97.62 251 SER B CA 1
ATOM 7139 C C . SER B 1 251 ? 10.023 26.625 -7.684 1 97.62 251 SER B C 1
ATOM 7141 O O . SER B 1 251 ? 9.445 27.672 -8.023 1 97.62 251 SER B O 1
ATOM 7143 N N . ARG B 1 252 ? 9.656 26.062 -6.586 1 96.12 252 ARG B N 1
ATOM 7144 C CA . ARG B 1 252 ? 8.508 26.438 -5.77 1 96.12 252 ARG B CA 1
ATOM 7145 C C . ARG B 1 252 ? 8.617 27.891 -5.301 1 96.12 252 ARG B C 1
ATOM 7147 O O . ARG B 1 252 ? 7.621 28.609 -5.242 1 96.12 252 ARG B O 1
ATOM 7154 N N . ARG B 1 253 ? 9.922 28.281 -5.004 1 93.56 253 ARG B N 1
ATOM 7155 C CA . ARG B 1 253 ? 10.164 29.641 -4.527 1 93.56 253 ARG B CA 1
ATOM 7156 C C . ARG B 1 253 ? 11.18 30.359 -5.406 1 93.56 253 ARG B C 1
ATOM 7158 O O . ARG B 1 253 ? 11.984 31.156 -4.918 1 93.56 253 ARG B O 1
ATOM 7165 N N . TYR B 1 254 ? 11.156 29.938 -6.645 1 95.19 254 TYR B N 1
ATOM 7166 C CA . TYR B 1 254 ? 12.102 30.547 -7.574 1 95.19 254 TYR B CA 1
ATOM 7167 C C . TYR B 1 254 ? 11.609 31.906 -8.031 1 95.19 254 TYR B C 1
ATOM 7169 O O . TYR B 1 254 ? 10.805 32 -8.961 1 95.19 254 TYR B O 1
ATOM 7177 N N . LEU B 1 255 ? 12.156 33 -7.559 1 91.19 255 LEU B N 1
ATOM 7178 C CA . LEU B 1 255 ? 1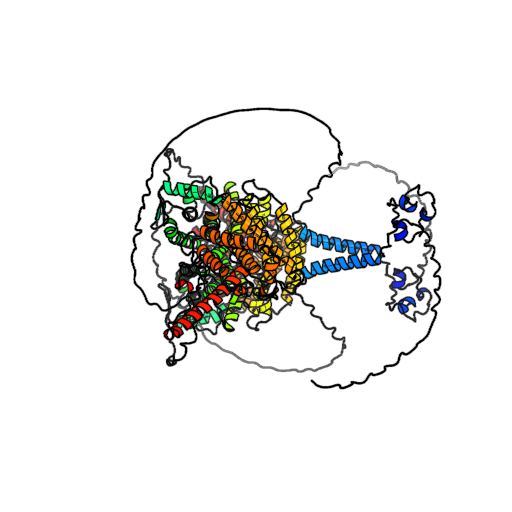1.672 34.344 -7.742 1 91.19 255 LEU B CA 1
ATOM 7179 C C . LEU B 1 255 ? 12.016 34.875 -9.133 1 91.19 255 LEU B C 1
ATOM 7181 O O . LEU B 1 255 ? 11.336 35.75 -9.656 1 91.19 255 LEU B O 1
ATOM 7185 N N . ILE B 1 256 ? 13.102 34.312 -9.695 1 93.69 256 ILE B N 1
ATOM 7186 C CA . ILE B 1 256 ? 13.523 34.781 -11.016 1 93.69 256 ILE B CA 1
ATOM 7187 C C . ILE B 1 256 ? 12.453 34.438 -12.055 1 93.69 256 ILE B C 1
ATOM 7189 O O . ILE B 1 256 ? 12.203 35.219 -12.977 1 93.69 256 ILE B O 1
ATOM 7193 N N . ASP B 1 257 ? 11.805 33.281 -11.938 1 94.25 257 ASP B N 1
ATOM 7194 C CA . ASP B 1 257 ? 10.719 32.844 -12.805 1 94.25 257 ASP B CA 1
ATOM 7195 C C . ASP B 1 257 ? 9.578 32.25 -11.992 1 94.25 257 ASP B C 1
ATOM 7197 O O . ASP B 1 257 ? 9.445 31.031 -11.914 1 94.25 257 ASP B O 1
ATOM 7201 N N . PRO B 1 258 ? 8.68 33 -11.57 1 91.69 258 PRO B N 1
ATOM 7202 C CA . PRO B 1 258 ? 7.613 32.531 -10.68 1 91.69 258 PRO B CA 1
ATOM 7203 C C . PRO B 1 258 ? 6.598 31.641 -11.398 1 91.69 258 PRO B C 1
ATOM 7205 O O . PRO B 1 258 ? 5.816 30.953 -10.75 1 91.69 258 PRO B O 1
ATOM 7208 N N . THR B 1 259 ? 6.555 31.641 -12.695 1 92.62 259 THR B N 1
ATOM 7209 C CA . THR B 1 259 ? 5.574 30.859 -13.445 1 92.62 259 THR B CA 1
ATOM 7210 C C . THR B 1 259 ? 6.113 29.453 -13.758 1 92.62 259 THR B C 1
ATOM 7212 O O . THR B 1 259 ? 5.379 28.594 -14.234 1 92.62 259 THR B O 1
ATOM 7215 N N . LEU B 1 260 ? 7.371 29.281 -13.484 1 96.06 260 LEU B N 1
ATOM 7216 C CA . LEU B 1 260 ? 8.039 28.047 -13.844 1 96.06 260 LEU B CA 1
ATOM 7217 C C . LEU B 1 260 ? 7.352 26.844 -13.188 1 96.06 260 LEU B C 1
ATOM 7219 O O . LEU B 1 260 ? 7.121 25.828 -13.844 1 96.06 260 LEU B O 1
ATOM 7223 N N . LEU B 1 261 ? 6.969 26.938 -11.93 1 96.69 261 LEU B N 1
ATOM 7224 C CA . LEU B 1 261 ? 6.34 25.844 -11.211 1 96.69 261 LEU B CA 1
ATOM 7225 C C . LEU B 1 261 ? 5.027 25.438 -11.875 1 96.69 261 LEU B C 1
ATOM 7227 O O . LEU B 1 261 ? 4.746 24.234 -12.023 1 96.69 261 LEU B O 1
ATOM 7231 N N . THR B 1 262 ? 4.246 26.375 -12.242 1 93.44 262 THR B N 1
ATOM 7232 C CA . THR B 1 262 ? 2.949 26.109 -12.852 1 93.44 262 THR B CA 1
ATOM 7233 C C . THR B 1 262 ? 3.119 25.391 -14.18 1 93.44 262 THR B C 1
ATOM 7235 O O . THR B 1 262 ? 2.365 24.453 -14.492 1 93.44 262 THR B O 1
ATOM 7238 N N . ARG B 1 263 ? 4.055 25.797 -14.922 1 95.31 263 ARG B N 1
ATOM 7239 C CA . ARG B 1 263 ? 4.332 25.141 -16.203 1 95.31 263 ARG B CA 1
ATOM 7240 C C . ARG B 1 263 ? 4.855 23.734 -15.992 1 95.31 263 ARG B C 1
ATOM 7242 O O . ARG B 1 263 ? 4.488 22.812 -16.719 1 95.31 263 ARG B O 1
ATOM 7249 N N . LEU B 1 264 ? 5.672 23.562 -15.008 1 97.12 264 LEU B N 1
ATOM 7250 C CA . LEU B 1 264 ? 6.254 22.25 -14.727 1 97.12 264 LEU B CA 1
ATOM 7251 C C . LEU B 1 264 ? 5.203 21.312 -14.156 1 97.12 264 LEU B C 1
ATOM 7253 O O . LEU B 1 264 ? 5.301 20.094 -14.328 1 97.12 264 LEU B O 1
ATOM 7257 N N . ALA B 1 265 ? 4.188 21.844 -13.438 1 95.75 265 ALA B N 1
ATOM 7258 C CA . ALA B 1 265 ? 3.168 21.016 -12.789 1 95.75 265 ALA B CA 1
ATOM 7259 C C . ALA B 1 265 ? 2.475 20.109 -13.805 1 95.75 265 ALA B C 1
ATOM 7261 O O . ALA B 1 265 ? 2.326 18.906 -13.57 1 95.75 265 ALA B O 1
ATOM 7262 N N . ARG B 1 266 ? 2.17 20.656 -14.906 1 93 266 ARG B N 1
ATOM 7263 C CA . ARG B 1 266 ? 1.496 19.875 -15.938 1 93 266 ARG B CA 1
ATOM 7264 C C . ARG B 1 266 ? 2.467 18.922 -16.625 1 93 266 ARG B C 1
ATOM 7266 O O . ARG B 1 266 ? 2.17 17.734 -16.781 1 93 266 ARG B O 1
ATOM 7273 N N . ALA B 1 267 ? 3.574 19.406 -16.969 1 96.25 267 ALA B N 1
ATOM 7274 C CA . ALA B 1 267 ? 4.543 18.641 -17.75 1 96.25 267 ALA B CA 1
ATOM 7275 C C . ALA B 1 267 ? 5.125 17.5 -16.938 1 96.25 267 ALA B C 1
ATOM 7277 O O . ALA B 1 267 ? 5.23 16.375 -17.422 1 96.25 267 ALA B O 1
ATOM 7278 N N . VAL B 1 268 ? 5.504 17.75 -15.734 1 97.94 268 VAL B N 1
ATOM 7279 C CA . VAL B 1 268 ? 6.148 16.75 -14.898 1 97.94 268 VAL B CA 1
ATOM 7280 C C . VAL B 1 268 ? 5.121 15.711 -14.445 1 97.94 268 VAL B C 1
ATOM 7282 O O . VAL B 1 268 ? 5.438 14.531 -14.328 1 97.94 268 VAL B O 1
ATOM 7285 N N . THR B 1 269 ? 3.867 16.125 -14.156 1 96.06 269 THR B N 1
ATOM 7286 C CA . THR B 1 269 ? 2.814 15.172 -13.805 1 96.06 269 THR B CA 1
ATOM 7287 C C . THR B 1 269 ? 2.562 14.195 -14.945 1 96.06 269 THR B C 1
ATOM 7289 O O . THR B 1 269 ? 2.416 12.992 -14.711 1 96.06 269 THR B O 1
ATOM 7292 N N . ASP B 1 270 ? 2.531 14.742 -16.125 1 94.19 270 ASP B N 1
ATOM 7293 C CA . ASP B 1 270 ? 2.373 13.875 -17.281 1 94.19 270 ASP B CA 1
ATOM 7294 C C . ASP B 1 270 ? 3.537 12.898 -17.406 1 94.19 270 ASP B C 1
ATOM 7296 O O . ASP B 1 270 ? 3.336 11.719 -17.688 1 94.19 270 ASP B O 1
ATOM 7300 N N . LEU B 1 271 ? 4.719 13.406 -17.266 1 96.94 271 LEU B N 1
ATOM 7301 C CA . LEU B 1 271 ? 5.914 12.57 -17.312 1 96.94 271 LEU B CA 1
ATOM 7302 C C . LEU B 1 271 ? 5.875 11.492 -16.234 1 96.94 271 LEU B C 1
ATOM 7304 O O . LEU B 1 271 ? 6.297 10.359 -16.469 1 96.94 271 LEU B O 1
ATOM 7308 N N . LEU B 1 272 ? 5.41 11.844 -15.07 1 97.44 272 LEU B N 1
ATOM 7309 C CA . LEU B 1 272 ? 5.301 10.898 -13.969 1 97.44 272 LEU B CA 1
ATOM 7310 C C . LEU B 1 272 ? 4.379 9.742 -14.328 1 97.44 272 LEU B C 1
ATOM 7312 O O . LEU B 1 272 ? 4.758 8.578 -14.18 1 97.44 272 LEU B O 1
ATOM 7316 N N . TRP B 1 273 ? 3.246 10.023 -14.844 1 95 273 TRP B N 1
ATOM 7317 C CA . TRP B 1 273 ? 2.275 8.984 -15.156 1 95 273 TRP B CA 1
ATOM 7318 C C . TRP B 1 273 ? 2.752 8.125 -16.312 1 95 273 TRP B C 1
ATOM 7320 O O . TRP B 1 273 ? 2.543 6.91 -16.328 1 95 273 TRP B O 1
ATOM 7330 N N . LYS B 1 274 ? 3.426 8.742 -17.219 1 93.5 274 LYS B N 1
ATOM 7331 C CA . LYS B 1 274 ? 4.02 7.969 -18.312 1 93.5 274 LYS B CA 1
ATOM 7332 C C . LYS B 1 274 ? 5.098 7.023 -17.781 1 93.5 274 LYS B C 1
ATOM 7334 O O . LYS B 1 274 ? 5.191 5.875 -18.219 1 93.5 274 LYS B O 1
ATOM 7339 N N . SER B 1 275 ? 5.879 7.527 -16.875 1 95.12 275 SER B N 1
ATOM 7340 C CA . SER B 1 275 ? 6.941 6.715 -16.297 1 95.12 275 SER B CA 1
ATOM 7341 C C . SER B 1 275 ? 6.367 5.566 -15.477 1 95.12 275 SER B C 1
ATOM 7343 O O . SER B 1 275 ? 6.953 4.48 -15.414 1 95.12 275 SER B O 1
ATOM 7345 N N . LEU B 1 276 ? 5.242 5.766 -14.852 1 94.19 276 LEU B N 1
ATOM 7346 C CA . LEU B 1 276 ? 4.609 4.73 -14.039 1 94.19 276 LEU B CA 1
ATOM 7347 C C . LEU B 1 276 ? 4.004 3.643 -14.922 1 94.19 276 LEU B C 1
ATOM 7349 O O . LEU B 1 276 ? 3.893 2.488 -14.5 1 94.19 276 LEU B O 1
ATOM 7353 N N . GLN B 1 277 ? 3.646 4 -16.125 1 90.38 277 GLN B N 1
ATOM 7354 C CA . GLN B 1 277 ? 3.053 3.047 -17.062 1 90.38 277 GLN B CA 1
ATOM 7355 C C . GLN B 1 277 ? 4.105 2.092 -17.609 1 90.38 277 GLN B C 1
ATOM 7357 O O . GLN B 1 277 ? 3.787 0.968 -18 1 90.38 277 GLN B O 1
ATOM 7362 N N . ILE B 1 278 ? 5.305 2.529 -17.562 1 87.88 278 ILE B N 1
ATOM 7363 C CA . ILE B 1 278 ? 6.383 1.723 -18.125 1 87.88 278 ILE B CA 1
ATOM 7364 C C . ILE B 1 278 ? 6.949 0.797 -17.047 1 87.88 278 ILE B C 1
ATOM 7366 O O . ILE B 1 278 ? 7.523 1.261 -16.062 1 87.88 278 ILE B O 1
ATOM 7370 N N . VAL B 1 279 ? 6.805 -0.522 -17.25 1 85.69 279 VAL B N 1
ATOM 7371 C CA . VAL B 1 279 ? 7.289 -1.531 -16.312 1 85.69 279 VAL B CA 1
ATOM 7372 C C . VAL B 1 279 ? 8.445 -2.305 -16.938 1 85.69 279 VAL B C 1
ATOM 7374 O O . VAL B 1 279 ? 8.375 -2.707 -18.094 1 85.69 279 VAL B O 1
ATOM 7377 N N . PRO B 1 280 ? 9.594 -2.52 -16.219 1 86.19 280 PRO B N 1
ATOM 7378 C CA . PRO B 1 280 ? 9.797 -2.26 -14.789 1 86.19 280 PRO B CA 1
ATOM 7379 C C . PRO B 1 280 ? 10.242 -0.829 -14.508 1 86.19 280 PRO B C 1
ATOM 7381 O O . PRO B 1 280 ? 10.945 -0.225 -15.328 1 86.19 280 PRO B O 1
ATOM 7384 N N . GLN B 1 281 ? 9.875 -0.381 -13.344 1 90.06 281 GLN B N 1
ATOM 7385 C CA . GLN B 1 281 ? 10.258 0.977 -12.961 1 90.06 281 GLN B CA 1
ATOM 7386 C C . GLN B 1 281 ? 11.688 1.026 -12.453 1 90.06 281 GLN B C 1
ATOM 7388 O O . GLN B 1 281 ? 12.203 0.035 -11.93 1 90.06 281 GLN B O 1
ATOM 7393 N N . SER B 1 282 ? 12.258 2.184 -12.633 1 91.44 282 SER B N 1
ATOM 7394 C CA . SER B 1 282 ? 13.617 2.406 -12.156 1 91.44 282 SER B CA 1
ATOM 7395 C C . SER B 1 282 ? 13.617 3.025 -10.766 1 91.44 282 SER B C 1
ATOM 7397 O O . SER B 1 282 ? 12.586 3.482 -10.281 1 91.44 282 SER B O 1
ATOM 7399 N N . LEU B 1 283 ? 14.82 2.98 -10.156 1 93.75 283 LEU B N 1
ATOM 7400 C CA . LEU B 1 283 ? 14.984 3.598 -8.844 1 93.75 283 LEU B CA 1
ATOM 7401 C C . LEU B 1 283 ? 14.641 5.082 -8.898 1 93.75 283 LEU B C 1
ATOM 7403 O O . LEU B 1 283 ? 14.078 5.629 -7.945 1 93.75 283 LEU B O 1
ATOM 7407 N N . GLY B 1 284 ? 14.969 5.719 -10.016 1 96.94 284 GLY B N 1
ATOM 7408 C CA . GLY B 1 284 ? 14.695 7.137 -10.195 1 96.94 284 GLY B CA 1
ATOM 7409 C C . GLY B 1 284 ? 13.219 7.477 -10.117 1 96.94 284 GLY B C 1
ATOM 7410 O O . GLY B 1 284 ? 12.852 8.562 -9.656 1 96.94 284 GLY B O 1
ATOM 7411 N N . VAL B 1 285 ? 12.406 6.559 -10.555 1 97.62 285 VAL B N 1
ATOM 7412 C CA . VAL B 1 285 ? 10.961 6.777 -10.492 1 97.62 285 VAL B CA 1
ATOM 7413 C C . VAL B 1 285 ? 10.508 6.785 -9.031 1 97.62 285 VAL B C 1
ATOM 7415 O O . VAL B 1 285 ? 9.703 7.629 -8.625 1 97.62 285 VAL B O 1
ATOM 7418 N N . VAL B 1 286 ? 11.016 5.855 -8.219 1 96.56 286 VAL B N 1
ATOM 7419 C CA . VAL B 1 286 ? 10.672 5.797 -6.805 1 96.56 286 VAL B CA 1
ATOM 7420 C C . VAL B 1 286 ? 11.148 7.062 -6.102 1 96.56 286 VAL B C 1
ATOM 7422 O O . VAL B 1 286 ? 10.414 7.668 -5.32 1 96.56 286 VAL B O 1
ATOM 7425 N N . GLN B 1 287 ? 12.359 7.461 -6.422 1 98.25 287 GLN B N 1
ATOM 7426 C CA . GLN B 1 287 ? 12.922 8.664 -5.824 1 98.25 287 GLN B CA 1
ATOM 7427 C C . GLN B 1 287 ? 12.109 9.898 -6.207 1 98.25 287 GLN B C 1
ATOM 7429 O O . GLN B 1 287 ? 11.922 10.805 -5.395 1 98.25 287 GLN B O 1
ATOM 7434 N N . SER B 1 288 ? 11.656 9.93 -7.422 1 98.75 288 SER B N 1
ATOM 7435 C CA . SER B 1 288 ? 10.812 11.031 -7.871 1 98.75 288 SER B CA 1
ATOM 7436 C C . SER B 1 288 ? 9.5 11.086 -7.098 1 98.75 288 SER B C 1
ATOM 7438 O O . SER B 1 288 ? 9.031 12.156 -6.727 1 98.75 288 SER B O 1
ATOM 7440 N N . LEU B 1 289 ? 8.922 9.906 -6.867 1 98.19 289 LEU B N 1
ATOM 7441 C CA . LEU B 1 289 ? 7.684 9.828 -6.098 1 98.19 289 LEU B CA 1
ATOM 7442 C C . LEU B 1 289 ? 7.891 10.344 -4.676 1 98.19 289 LEU B C 1
ATOM 7444 O O . LEU B 1 289 ? 7.051 11.07 -4.145 1 98.19 289 LEU B O 1
ATOM 7448 N N . VAL B 1 290 ? 8.977 10 -4.102 1 97.5 290 VAL B N 1
ATOM 7449 C CA . VAL B 1 290 ? 9.289 10.438 -2.746 1 97.5 290 VAL B CA 1
ATOM 7450 C C . VAL B 1 290 ? 9.375 11.961 -2.707 1 97.5 290 VAL B C 1
ATOM 7452 O O . VAL B 1 290 ? 8.789 12.602 -1.827 1 97.5 290 VAL B O 1
ATOM 7455 N N . LEU B 1 291 ? 10.016 12.508 -3.674 1 98.44 291 LEU B N 1
ATOM 7456 C CA . LEU B 1 291 ? 10.203 13.953 -3.729 1 98.44 291 LEU B CA 1
ATOM 7457 C C . LEU B 1 291 ? 8.867 14.664 -3.949 1 98.44 291 LEU B C 1
ATOM 7459 O O . LEU B 1 291 ? 8.547 15.625 -3.244 1 98.44 291 LEU B O 1
ATOM 7463 N N . LEU B 1 292 ? 8.094 14.188 -4.875 1 98.12 292 LEU B N 1
ATOM 7464 C CA . LEU B 1 292 ? 6.855 14.859 -5.258 1 98.12 292 LEU B CA 1
ATOM 7465 C C . LEU B 1 292 ? 5.781 14.68 -4.191 1 98.12 292 LEU B C 1
ATOM 7467 O O . LEU B 1 292 ? 4.855 15.484 -4.09 1 98.12 292 LEU B O 1
ATOM 7471 N N . CYS B 1 293 ? 5.891 13.625 -3.412 1 97.25 293 CYS B N 1
ATOM 7472 C CA . CYS B 1 293 ? 4.969 13.453 -2.293 1 97.25 293 CYS B CA 1
ATOM 7473 C C . CYS B 1 293 ? 5.375 14.336 -1.116 1 97.25 293 CYS B C 1
ATOM 7475 O O . CYS B 1 293 ? 4.527 14.75 -0.323 1 97.25 293 CYS B O 1
ATOM 7477 N N . THR B 1 294 ? 6.645 14.586 -0.985 1 97.81 294 THR B N 1
ATOM 7478 C CA . THR B 1 294 ? 7.133 15.461 0.072 1 97.81 294 THR B CA 1
ATOM 7479 C C . THR B 1 294 ? 6.793 16.922 -0.231 1 97.81 294 THR B C 1
ATOM 7481 O O . THR B 1 294 ? 6.41 17.672 0.667 1 97.81 294 THR B O 1
ATOM 7484 N N . TRP B 1 295 ? 7 17.297 -1.454 1 98 295 TRP B N 1
ATOM 7485 C CA . TRP B 1 295 ? 6.66 18.625 -1.949 1 98 295 TRP B CA 1
ATOM 7486 C C . TRP B 1 295 ? 5.746 18.531 -3.166 1 98 295 TRP B C 1
ATOM 7488 O O . TRP B 1 295 ? 6.176 18.797 -4.293 1 98 295 TRP B O 1
ATOM 7498 N N . PRO B 1 296 ? 4.484 18.25 -2.941 1 96.5 296 PRO B N 1
ATOM 7499 C CA . PRO B 1 296 ? 3.559 18.109 -4.066 1 96.5 296 PRO B CA 1
ATOM 7500 C C . PRO B 1 296 ? 3.281 19.453 -4.766 1 96.5 296 PRO B C 1
ATOM 7502 O O . PRO B 1 296 ? 3.545 20.516 -4.199 1 96.5 296 PRO B O 1
ATOM 7505 N N . PHE B 1 297 ? 2.807 19.375 -5.992 1 96.12 297 PHE B N 1
ATOM 7506 C CA . PHE B 1 297 ? 2.338 20.578 -6.676 1 96.12 297 PHE B CA 1
ATOM 7507 C C . PHE B 1 297 ? 1.126 21.172 -5.965 1 96.12 297 PHE B C 1
ATOM 7509 O O . PHE B 1 297 ? 0.313 20.438 -5.402 1 96.12 297 PHE B O 1
ATOM 7516 N N . PRO B 1 298 ? 1.05 22.453 -5.914 1 93 298 PRO B N 1
ATOM 7517 C CA . PRO B 1 298 ? -0.058 23.094 -5.195 1 93 298 PRO B CA 1
ATOM 7518 C C . PRO B 1 298 ? -1.423 22.719 -5.766 1 93 298 PRO B C 1
ATOM 7520 O O . PRO B 1 298 ? -1.566 22.578 -6.984 1 93 298 PRO B O 1
ATOM 7523 N N . THR B 1 299 ? -2.316 22.438 -4.891 1 88.69 299 THR B N 1
ATOM 7524 C CA . THR B 1 299 ? -3.695 22.141 -5.254 1 88.69 299 THR B CA 1
ATOM 7525 C C . THR B 1 299 ? -4.672 22.938 -4.398 1 88.69 299 THR B C 1
ATOM 7527 O O . THR B 1 299 ? -4.328 23.375 -3.295 1 88.69 299 THR B O 1
ATOM 7530 N N . SER B 1 300 ? -5.836 23.172 -4.945 1 85.25 300 SER B N 1
ATOM 7531 C CA . SER B 1 300 ? -6.824 23.984 -4.242 1 85.25 300 SER B CA 1
ATOM 7532 C C . SER B 1 300 ? -7.816 23.109 -3.48 1 85.25 300 SER B C 1
ATOM 7534 O O . SER B 1 300 ? -8.594 23.594 -2.664 1 85.25 300 SER B O 1
ATOM 7536 N N . SER B 1 301 ? -7.715 21.812 -3.787 1 83.19 301 SER B N 1
ATOM 7537 C CA . SER B 1 301 ? -8.648 20.906 -3.129 1 83.19 301 SER B CA 1
ATOM 7538 C C . SER B 1 301 ? -7.961 19.625 -2.688 1 83.19 301 SER B C 1
ATOM 7540 O O . SER B 1 301 ? -7.102 19.094 -3.398 1 83.19 301 SER B O 1
ATOM 7542 N N . SER B 1 302 ? -8.391 19.172 -1.494 1 81.56 302 SER B N 1
ATOM 7543 C CA . SER B 1 302 ? -7.84 17.922 -0.973 1 81.56 302 SER B CA 1
ATOM 7544 C C . SER B 1 302 ? -8.336 16.734 -1.771 1 81.56 302 SER B C 1
ATOM 7546 O O . SER B 1 302 ? -7.684 15.68 -1.801 1 81.56 302 SER B O 1
ATOM 7548 N N . THR B 1 303 ? -9.461 16.797 -2.451 1 78.31 303 THR B N 1
ATOM 7549 C CA . THR B 1 303 ? -10.047 15.695 -3.197 1 78.31 303 THR B CA 1
ATOM 7550 C C . THR B 1 303 ? -9.273 15.445 -4.488 1 78.31 303 THR B C 1
ATOM 7552 O O . THR B 1 303 ? -9.312 14.344 -5.039 1 78.31 303 THR B O 1
ATOM 7555 N N . THR B 1 304 ? -8.633 16.469 -4.949 1 81.69 304 THR B N 1
ATOM 7556 C CA . THR B 1 304 ? -7.902 16.344 -6.203 1 81.69 304 THR B CA 1
ATOM 7557 C C . THR B 1 304 ? -6.426 16.047 -5.941 1 81.69 304 THR B C 1
ATOM 7559 O O . THR B 1 304 ? -5.633 15.953 -6.879 1 81.69 304 THR B O 1
ATOM 7562 N N . ASP B 1 305 ? -6.094 15.938 -4.715 1 88.06 305 ASP B N 1
ATOM 7563 C CA . ASP B 1 305 ? -4.711 15.664 -4.34 1 88.06 305 ASP B CA 1
ATOM 7564 C C . ASP B 1 305 ? -4.379 14.188 -4.5 1 88.06 305 ASP B C 1
ATOM 7566 O O . ASP B 1 305 ? -4.922 13.344 -3.785 1 88.06 305 ASP B O 1
ATOM 7570 N N . PRO B 1 306 ? -3.469 13.828 -5.379 1 92.69 306 PRO B N 1
ATOM 7571 C CA . PRO B 1 306 ? -3.139 12.422 -5.617 1 92.69 306 PRO B CA 1
ATOM 7572 C C . PRO B 1 306 ? -2.049 11.906 -4.68 1 92.69 306 PRO B C 1
ATOM 7574 O O . PRO B 1 306 ? -1.583 10.773 -4.832 1 92.69 306 PRO B O 1
ATOM 7577 N N . THR B 1 307 ? -1.636 12.68 -3.732 1 93.75 307 THR B N 1
ATOM 7578 C CA . THR B 1 307 ? -0.449 12.391 -2.936 1 93.75 307 THR B CA 1
ATOM 7579 C C . THR B 1 307 ? -0.623 11.086 -2.16 1 93.75 307 THR B C 1
ATOM 7581 O O . THR B 1 307 ? 0.308 10.281 -2.066 1 93.75 307 THR B O 1
ATOM 7584 N N . TYR B 1 308 ? -1.803 10.789 -1.524 1 93.5 308 TYR B N 1
ATOM 7585 C CA . TYR B 1 308 ? -2.012 9.562 -0.763 1 93.5 308 TYR B CA 1
ATOM 7586 C C . TYR B 1 308 ? -1.85 8.336 -1.651 1 93.5 308 TYR B C 1
ATOM 7588 O O . TYR B 1 308 ? -1.167 7.379 -1.279 1 93.5 308 TYR B O 1
ATOM 7596 N N . MET B 1 309 ? -2.438 8.383 -2.82 1 93.12 309 MET B N 1
ATOM 7597 C CA . MET B 1 309 ? -2.33 7.285 -3.773 1 93.12 309 MET B CA 1
ATOM 7598 C C . MET B 1 309 ? -0.881 7.082 -4.207 1 93.12 309 MET B C 1
ATOM 7600 O O . MET B 1 309 ? -0.388 5.953 -4.227 1 93.12 309 MET B O 1
ATOM 7604 N N . LEU B 1 310 ? -0.214 8.156 -4.516 1 94.94 310 LEU B N 1
ATOM 7605 C CA . LEU B 1 310 ? 1.163 8.086 -4.988 1 94.94 310 LEU B CA 1
ATOM 7606 C C . LEU B 1 310 ? 2.09 7.574 -3.891 1 94.94 310 LEU B C 1
ATOM 7608 O O . LEU B 1 310 ? 3.068 6.879 -4.172 1 94.94 310 LEU B O 1
ATOM 7612 N N . SER B 1 311 ? 1.812 7.957 -2.658 1 93.81 311 SER B N 1
ATOM 7613 C CA . SER B 1 311 ? 2.648 7.492 -1.556 1 93.81 311 SER B CA 1
ATOM 7614 C C . SER B 1 311 ? 2.582 5.977 -1.412 1 93.81 311 SER B C 1
ATOM 7616 O O . SER B 1 311 ? 3.576 5.336 -1.061 1 93.81 311 SER B O 1
ATOM 7618 N N . GLY B 1 312 ? 1.412 5.379 -1.642 1 91.44 312 GLY B N 1
ATOM 7619 C CA . GLY B 1 312 ? 1.31 3.93 -1.655 1 91.44 312 GLY B CA 1
ATOM 7620 C C . GLY B 1 312 ? 2.17 3.281 -2.723 1 91.44 312 GLY B C 1
ATOM 7621 O O . GLY B 1 312 ? 2.746 2.215 -2.5 1 91.44 312 GLY B O 1
ATOM 7622 N N . MET B 1 313 ? 2.27 3.912 -3.836 1 92.94 313 MET B N 1
ATOM 7623 C CA . MET B 1 313 ? 3.064 3.395 -4.945 1 92.94 313 MET B CA 1
ATOM 7624 C C . MET B 1 313 ? 4.547 3.377 -4.59 1 92.94 313 MET B C 1
ATOM 7626 O O . MET B 1 313 ? 5.289 2.504 -5.043 1 92.94 313 MET B O 1
ATOM 7630 N N . ILE B 1 314 ? 4.992 4.324 -3.736 1 93.69 314 ILE B N 1
ATOM 7631 C CA . ILE B 1 314 ? 6.379 4.34 -3.291 1 93.69 314 ILE B CA 1
ATOM 7632 C C . ILE B 1 314 ? 6.734 2.996 -2.662 1 93.69 314 ILE B C 1
ATOM 7634 O O . ILE B 1 314 ? 7.742 2.383 -3.021 1 93.69 314 ILE B O 1
ATOM 7638 N N . ILE B 1 315 ? 5.848 2.539 -1.82 1 89.69 315 ILE B N 1
ATOM 7639 C CA . ILE B 1 315 ? 6.117 1.323 -1.062 1 89.69 315 ILE B CA 1
ATOM 7640 C C . ILE B 1 315 ? 6.023 0.109 -1.983 1 89.69 315 ILE B C 1
ATOM 7642 O O . ILE B 1 315 ? 6.898 -0.761 -1.965 1 89.69 315 ILE B O 1
ATOM 7646 N N . GLN B 1 316 ? 5.047 0.067 -2.793 1 90.38 316 GLN B N 1
ATOM 7647 C CA . GLN B 1 316 ? 4.828 -1.068 -3.682 1 90.38 316 GLN B CA 1
ATOM 7648 C C . GLN B 1 316 ? 5.992 -1.237 -4.652 1 90.38 316 GLN B C 1
ATOM 7650 O O . GLN B 1 316 ? 6.504 -2.346 -4.832 1 90.38 316 GLN B O 1
ATOM 7655 N N . LEU B 1 317 ? 6.375 -0.191 -5.273 1 92.19 317 LEU B N 1
ATOM 7656 C CA . LEU B 1 317 ? 7.453 -0.249 -6.254 1 92.19 317 LEU B CA 1
ATOM 7657 C C . LEU B 1 317 ? 8.781 -0.582 -5.582 1 92.19 317 LEU B C 1
ATOM 7659 O O . LEU B 1 317 ? 9.609 -1.294 -6.152 1 92.19 317 LEU B O 1
ATOM 7663 N N . SER B 1 318 ? 8.977 -0.047 -4.379 1 90.19 318 SER B N 1
ATOM 7664 C CA . SER B 1 318 ? 10.203 -0.33 -3.637 1 90.19 318 SER B CA 1
ATOM 7665 C C . SER B 1 318 ? 10.312 -1.813 -3.303 1 90.19 318 SER B C 1
ATOM 7667 O O . SER B 1 318 ? 11.391 -2.402 -3.432 1 90.19 318 SER B O 1
ATOM 7669 N N . ILE B 1 319 ? 9.211 -2.41 -2.879 1 87.31 319 ILE B N 1
ATOM 7670 C CA . ILE B 1 319 ? 9.211 -3.83 -2.545 1 87.31 319 ILE B CA 1
ATOM 7671 C C . ILE B 1 319 ? 9.453 -4.656 -3.807 1 87.31 319 ILE B C 1
ATOM 7673 O O . ILE B 1 319 ? 10.227 -5.617 -3.789 1 87.31 319 ILE B O 1
ATOM 7677 N N . GLN B 1 320 ? 8.812 -4.262 -4.844 1 88.5 320 GLN B N 1
ATOM 7678 C CA . GLN B 1 320 ? 8.945 -4.988 -6.102 1 88.5 320 GLN B CA 1
ATOM 7679 C C . GLN B 1 320 ? 10.398 -4.988 -6.578 1 88.5 320 GLN B C 1
ATOM 7681 O O . GLN B 1 320 ? 10.859 -5.957 -7.184 1 88.5 320 GLN B O 1
ATOM 7686 N N . MET B 1 321 ? 11.133 -3.939 -6.262 1 86.62 321 MET B N 1
ATOM 7687 C CA . MET B 1 321 ? 12.531 -3.816 -6.676 1 86.62 321 MET B CA 1
ATOM 7688 C C . MET B 1 321 ? 13.461 -4.453 -5.648 1 86.62 321 MET B C 1
ATOM 7690 O O . MET B 1 321 ? 14.664 -4.555 -5.879 1 86.62 321 MET B O 1
ATOM 7694 N N . GLY B 1 322 ? 12.93 -4.805 -4.543 1 84.06 322 GLY B N 1
ATOM 7695 C CA . GLY B 1 322 ? 13.719 -5.461 -3.516 1 84.06 322 GLY B CA 1
ATOM 7696 C C . GLY B 1 322 ? 14.453 -4.488 -2.613 1 84.06 322 GLY B C 1
ATOM 7697 O O . GLY B 1 322 ? 15.469 -4.836 -2.006 1 84.06 322 GLY B O 1
ATOM 7698 N N . LEU B 1 323 ? 13.953 -3.232 -2.545 1 85.38 323 LEU B N 1
ATOM 7699 C CA . LEU B 1 323 ? 14.617 -2.25 -1.701 1 85.38 323 LEU B CA 1
ATOM 7700 C C . LEU B 1 323 ? 14.477 -2.611 -0.227 1 85.38 323 LEU B C 1
ATOM 7702 O O . LEU B 1 323 ? 15.297 -2.197 0.6 1 85.38 323 LEU B O 1
ATOM 7706 N N . HIS B 1 324 ? 13.484 -3.4 0.107 1 80.31 324 HIS B N 1
ATOM 7707 C CA . HIS B 1 324 ? 13.242 -3.779 1.493 1 80.31 324 HIS B CA 1
ATOM 7708 C C . HIS B 1 324 ? 14.219 -4.852 1.955 1 80.31 324 HIS B C 1
ATOM 7710 O O . HIS B 1 324 ? 14.289 -5.168 3.145 1 80.31 324 HIS B O 1
ATOM 7716 N N . ARG B 1 325 ? 14.914 -5.383 0.965 1 79.75 325 ARG B N 1
ATOM 7717 C CA . ARG B 1 325 ? 15.977 -6.34 1.25 1 79.75 325 ARG B CA 1
ATOM 7718 C C . ARG B 1 325 ? 17.281 -5.918 0.585 1 79.75 325 ARG B C 1
ATOM 7720 O O . ARG B 1 325 ? 17.75 -6.578 -0.342 1 79.75 325 ARG B O 1
ATOM 7727 N N . PRO B 1 326 ? 17.953 -5.004 1.127 1 69.94 326 PRO B N 1
ATOM 7728 C CA . PRO B 1 326 ? 19.109 -4.422 0.446 1 69.94 326 PRO B CA 1
ATOM 7729 C C . PRO B 1 326 ? 20.297 -5.383 0.369 1 69.94 326 PRO B C 1
ATOM 7731 O O . PRO B 1 326 ? 21.141 -5.25 -0.514 1 69.94 326 PRO B O 1
ATOM 7734 N N . ARG B 1 327 ? 20.281 -6.34 1.225 1 68.56 327 ARG B N 1
ATOM 7735 C CA . ARG B 1 327 ? 21.438 -7.234 1.254 1 68.56 327 ARG B CA 1
ATOM 7736 C C . ARG B 1 327 ? 21.25 -8.398 0.292 1 68.56 327 ARG B C 1
ATOM 7738 O O . ARG B 1 327 ? 22.172 -9.172 0.046 1 68.56 327 ARG B O 1
ATOM 7745 N N . SER B 1 328 ? 20.031 -8.539 -0.179 1 75.12 328 SER B N 1
ATOM 7746 C CA . SER B 1 328 ? 19.766 -9.625 -1.117 1 75.12 328 SER B CA 1
ATOM 7747 C C . SER B 1 328 ? 19.125 -9.102 -2.396 1 75.12 328 SER B C 1
ATOM 7749 O O . SER B 1 328 ? 18.078 -9.617 -2.828 1 75.12 328 SER B O 1
ATOM 7751 N N . PRO B 1 329 ? 19.859 -8.219 -3.008 1 69.62 329 PRO B N 1
ATOM 7752 C CA . PRO B 1 329 ? 19.25 -7.633 -4.207 1 69.62 329 PRO B CA 1
ATOM 7753 C C . PRO B 1 329 ? 19.109 -8.633 -5.348 1 69.62 329 PRO B C 1
ATOM 7755 O O . PRO B 1 329 ? 18.234 -8.492 -6.203 1 69.62 329 PRO B O 1
ATOM 7758 N N . LEU B 1 330 ? 19.891 -9.664 -5.293 1 72.12 330 LEU B N 1
ATOM 7759 C CA . LEU B 1 330 ? 19.938 -10.617 -6.391 1 72.12 330 LEU B CA 1
ATOM 7760 C C . LEU B 1 330 ? 18.672 -11.477 -6.418 1 72.12 330 LEU B C 1
ATOM 7762 O O . LEU B 1 330 ? 18.359 -12.086 -7.441 1 72.12 330 LEU B O 1
ATOM 7766 N N . ASP B 1 331 ? 18 -11.469 -5.336 1 78.12 331 ASP B N 1
ATOM 7767 C CA . ASP B 1 331 ? 16.781 -12.281 -5.266 1 78.12 331 ASP B CA 1
ATOM 7768 C C . ASP B 1 331 ? 15.641 -11.625 -6.043 1 78.12 331 ASP B C 1
ATOM 7770 O O . ASP B 1 331 ? 14.617 -12.266 -6.305 1 78.12 331 ASP B O 1
ATOM 7774 N N . PHE B 1 332 ? 15.906 -10.414 -6.445 1 77.12 332 PHE B N 1
ATOM 7775 C CA . PHE B 1 332 ? 14.828 -9.672 -7.094 1 77.12 332 PHE B CA 1
ATOM 7776 C C . PHE B 1 332 ? 15.211 -9.297 -8.523 1 77.12 332 PHE B C 1
ATOM 7778 O O . PHE B 1 332 ? 14.531 -8.484 -9.156 1 77.12 332 PHE B O 1
ATOM 7785 N N . THR B 1 333 ? 16.359 -9.773 -8.891 1 74.44 333 THR B N 1
ATOM 7786 C CA . THR B 1 333 ? 16.812 -9.5 -10.25 1 74.44 333 THR B CA 1
ATOM 7787 C C . THR B 1 333 ? 17 -10.805 -11.031 1 74.44 333 THR B C 1
ATOM 7789 O O . THR B 1 333 ? 17.234 -11.859 -10.445 1 74.44 333 THR B O 1
ATOM 7792 N N . LYS B 1 334 ? 16.812 -10.648 -12.25 1 67.25 334 LYS B N 1
ATOM 7793 C CA . LYS B 1 334 ? 16.984 -11.812 -13.125 1 67.25 334 LYS B CA 1
ATOM 7794 C C . LYS B 1 334 ? 18.453 -12.203 -13.25 1 67.25 334 LYS B C 1
ATOM 7796 O O . LYS B 1 334 ? 18.781 -13.391 -13.227 1 67.25 334 LYS B O 1
ATOM 7801 N N . PHE B 1 335 ? 19.25 -11.047 -13.375 1 63.31 335 PHE B N 1
ATOM 7802 C CA . PHE B 1 335 ? 20.672 -11.305 -13.594 1 63.31 335 PHE B CA 1
ATOM 7803 C C . PHE B 1 335 ? 21.5 -10.805 -12.422 1 63.31 335 PHE B C 1
ATOM 7805 O O . PHE B 1 335 ? 21.094 -9.875 -11.719 1 63.31 335 PHE B O 1
ATOM 7812 N N . ARG B 1 336 ? 22.453 -11.617 -12.211 1 62.84 336 ARG B N 1
ATOM 7813 C CA . ARG B 1 336 ? 23.344 -11.234 -11.117 1 62.84 336 ARG B CA 1
ATOM 7814 C C . ARG B 1 336 ? 23.938 -9.852 -11.359 1 62.84 336 ARG B C 1
ATOM 7816 O O . ARG B 1 336 ? 24.641 -9.633 -12.352 1 62.84 336 ARG B O 1
ATOM 7823 N N . VAL B 1 337 ? 23.297 -8.938 -10.75 1 66.62 337 VAL B N 1
ATOM 7824 C CA . VAL B 1 337 ? 23.812 -7.57 -10.844 1 66.62 337 VAL B CA 1
ATOM 7825 C C . VAL B 1 337 ? 24.719 -7.27 -9.648 1 66.62 337 VAL B C 1
ATOM 7827 O O . VAL B 1 337 ? 24.375 -7.59 -8.508 1 66.62 337 VAL B O 1
ATOM 7830 N N . LYS B 1 338 ? 25.922 -6.949 -10 1 74.31 338 LYS B N 1
ATOM 7831 C CA . LYS B 1 338 ? 26.797 -6.477 -8.938 1 74.31 338 LYS B CA 1
ATOM 7832 C C . LYS B 1 338 ? 26.562 -5 -8.633 1 74.31 338 LYS B C 1
ATOM 7834 O O . LYS B 1 338 ? 26.797 -4.141 -9.484 1 74.31 338 LYS B O 1
ATOM 7839 N N . LEU B 1 339 ? 26 -4.812 -7.527 1 78.06 339 LEU B N 1
ATOM 7840 C CA . LEU B 1 339 ? 25.719 -3.438 -7.125 1 78.06 339 LEU B CA 1
ATOM 7841 C C . LEU B 1 339 ? 26.922 -2.822 -6.426 1 78.06 339 LEU B C 1
ATOM 7843 O O . LEU B 1 339 ? 27.594 -3.486 -5.633 1 78.06 339 LEU B O 1
ATOM 7847 N N . SER B 1 340 ? 27.25 -1.583 -6.871 1 82.31 340 SER B N 1
ATOM 7848 C CA . SER B 1 340 ? 28.281 -0.84 -6.16 1 82.31 340 SER B CA 1
ATOM 7849 C C . SER B 1 340 ? 27.828 -0.471 -4.75 1 82.31 340 SER B C 1
ATOM 7851 O O . SER B 1 340 ? 26.625 -0.414 -4.477 1 82.31 340 SER B O 1
ATOM 7853 N N . PRO B 1 341 ? 28.766 -0.317 -3.893 1 79.81 341 PRO B N 1
ATOM 7854 C CA . PRO B 1 341 ? 28.391 0.117 -2.543 1 79.81 341 PRO B CA 1
ATOM 7855 C C . PRO B 1 341 ? 27.578 1.406 -2.541 1 79.81 341 PRO B C 1
ATOM 7857 O O . PRO B 1 341 ? 26.688 1.577 -1.7 1 79.81 341 PRO B O 1
ATOM 7860 N N . ARG B 1 342 ? 27.891 2.221 -3.443 1 82.75 342 ARG B N 1
ATOM 7861 C CA . ARG B 1 342 ? 27.141 3.467 -3.555 1 82.75 342 ARG B CA 1
ATOM 7862 C C . ARG B 1 342 ? 25.703 3.201 -3.953 1 82.75 342 ARG B C 1
ATOM 7864 O O . ARG B 1 342 ? 24.781 3.838 -3.436 1 82.75 342 ARG B O 1
ATOM 7871 N N . ASP B 1 343 ? 25.531 2.277 -4.828 1 83.62 343 ASP B N 1
ATOM 7872 C CA . ASP B 1 343 ? 24.188 1.921 -5.27 1 83.62 343 ASP B CA 1
ATOM 7873 C C . ASP B 1 343 ? 23.391 1.297 -4.129 1 83.62 343 ASP B C 1
ATOM 7875 O O . ASP B 1 343 ? 22.188 1.547 -4 1 83.62 343 ASP B O 1
ATOM 7879 N N . ILE B 1 344 ? 24.062 0.538 -3.381 1 81.81 344 ILE B N 1
ATOM 7880 C CA . ILE B 1 344 ? 23.406 -0.112 -2.248 1 81.81 344 ILE B CA 1
ATOM 7881 C C . ILE B 1 344 ? 22.953 0.942 -1.243 1 81.81 344 ILE B C 1
ATOM 7883 O O . ILE B 1 344 ? 21.828 0.864 -0.719 1 81.81 344 ILE B O 1
ATOM 7887 N N . GLU B 1 345 ? 23.781 1.927 -1.04 1 83.31 345 GLU B N 1
ATOM 7888 C CA . GLU B 1 345 ? 23.438 2.994 -0.104 1 83.31 345 GLU B CA 1
ATOM 7889 C C . GLU B 1 345 ? 22.281 3.842 -0.631 1 83.31 345 GLU B C 1
ATOM 7891 O O . GLU B 1 345 ? 21.406 4.266 0.137 1 83.31 345 GLU B O 1
ATOM 7896 N N . ASP B 1 346 ? 22.281 4.102 -1.868 1 87.38 346 ASP B N 1
ATOM 7897 C CA . ASP B 1 346 ? 21.203 4.855 -2.488 1 87.38 346 ASP B CA 1
ATOM 7898 C C . ASP B 1 346 ? 19.875 4.121 -2.357 1 87.38 346 ASP B C 1
ATOM 7900 O O . ASP B 1 346 ? 18.828 4.742 -2.121 1 87.38 346 ASP B O 1
ATOM 7904 N N . ARG B 1 347 ? 19.938 2.834 -2.551 1 87.44 347 ARG B N 1
ATOM 7905 C CA . ARG B 1 347 ? 18.75 2.002 -2.41 1 87.44 347 ARG B CA 1
ATOM 7906 C C . ARG B 1 347 ? 18.25 2.004 -0.972 1 87.44 347 ARG B C 1
ATOM 7908 O O . ARG B 1 347 ? 17.047 2.135 -0.729 1 87.44 347 ARG B O 1
ATOM 7915 N N . ARG B 1 348 ? 19.141 1.897 -0.1 1 84.06 348 ARG B N 1
ATOM 7916 C CA . ARG B 1 348 ? 18.781 1.896 1.315 1 84.06 348 ARG B CA 1
ATOM 7917 C C . ARG B 1 348 ? 18.172 3.229 1.729 1 84.06 348 ARG B C 1
ATOM 7919 O O . ARG B 1 348 ? 17.141 3.26 2.393 1 84.06 348 ARG B O 1
ATOM 7926 N N . ARG B 1 349 ? 18.781 4.309 1.362 1 88.12 349 ARG B N 1
ATOM 7927 C CA . ARG B 1 349 ? 18.281 5.641 1.706 1 88.12 349 ARG B CA 1
ATOM 7928 C C . ARG B 1 349 ? 16.906 5.887 1.095 1 88.12 349 ARG B C 1
ATOM 7930 O O . ARG B 1 349 ? 16.047 6.496 1.728 1 88.12 349 ARG B O 1
ATOM 7937 N N . THR B 1 350 ? 16.781 5.449 -0.106 1 91.62 350 THR B N 1
ATOM 7938 C CA . THR B 1 350 ? 15.5 5.633 -0.785 1 91.62 350 THR B CA 1
ATOM 7939 C C . THR B 1 350 ? 14.398 4.855 -0.076 1 91.62 350 THR B C 1
ATOM 7941 O O . THR B 1 350 ? 13.281 5.355 0.076 1 91.62 350 THR B O 1
ATOM 7944 N N . TRP B 1 351 ? 14.688 3.631 0.354 1 89.25 351 TRP B N 1
ATOM 7945 C CA . TRP B 1 351 ? 13.719 2.82 1.08 1 89.25 351 TRP B CA 1
ATOM 7946 C C . TRP B 1 351 ? 13.312 3.498 2.385 1 89.25 351 TRP B C 1
ATOM 7948 O O . TRP B 1 351 ? 12.117 3.588 2.697 1 89.25 351 TRP B O 1
ATOM 7958 N N . ILE B 1 352 ? 14.273 4.051 3.111 1 87.56 352 ILE B N 1
ATOM 7959 C CA . ILE B 1 352 ? 14.008 4.727 4.379 1 87.56 352 ILE B CA 1
ATOM 7960 C C . ILE B 1 352 ? 13.18 5.984 4.129 1 87.56 352 ILE B C 1
ATOM 7962 O O . ILE B 1 352 ? 12.172 6.211 4.797 1 87.56 352 ILE B O 1
ATOM 7966 N N . ALA B 1 353 ? 13.648 6.75 3.186 1 92.38 353 ALA B N 1
ATOM 7967 C CA . ALA B 1 353 ? 12.945 7.988 2.869 1 92.38 353 ALA B CA 1
ATOM 7968 C C . ALA B 1 353 ? 11.508 7.711 2.436 1 92.38 353 ALA B C 1
ATOM 7970 O O . ALA B 1 353 ? 10.586 8.453 2.797 1 92.38 353 ALA B O 1
ATOM 7971 N N . GLY B 1 354 ? 11.375 6.637 1.602 1 92.25 354 GLY B N 1
ATOM 7972 C CA . GLY B 1 354 ? 10.031 6.258 1.178 1 92.25 354 GLY B CA 1
ATOM 7973 C C . GLY B 1 354 ? 9.109 5.926 2.338 1 92.25 354 GLY B C 1
ATOM 7974 O O . GLY B 1 354 ? 7.941 6.309 2.336 1 92.25 354 GLY B O 1
ATOM 7975 N N . ASN B 1 355 ? 9.594 5.25 3.318 1 89.25 355 ASN B N 1
ATOM 7976 C CA . ASN B 1 355 ? 8.797 4.906 4.496 1 89.25 355 ASN B CA 1
ATOM 7977 C C . ASN B 1 355 ? 8.453 6.145 5.32 1 89.25 355 ASN B C 1
ATOM 7979 O O . ASN B 1 355 ? 7.328 6.289 5.797 1 89.25 355 ASN B O 1
ATOM 7983 N N . VAL B 1 356 ? 9.398 7.012 5.469 1 91.06 356 VAL B N 1
ATOM 7984 C CA . VAL B 1 356 ? 9.195 8.234 6.238 1 91.06 356 VAL B CA 1
ATOM 7985 C C . VAL B 1 356 ? 8.109 9.086 5.582 1 91.06 356 VAL B C 1
ATOM 7987 O O . VAL B 1 356 ? 7.168 9.531 6.25 1 91.06 356 VAL B O 1
ATOM 7990 N N . VAL B 1 357 ? 8.25 9.234 4.312 1 94.19 357 VAL B N 1
ATOM 7991 C CA . VAL B 1 357 ? 7.332 10.109 3.584 1 94.19 357 VAL B CA 1
ATOM 7992 C C . VAL B 1 357 ? 5.938 9.484 3.555 1 94.19 357 VAL B C 1
ATOM 7994 O O . VAL B 1 357 ? 4.938 10.18 3.73 1 94.19 357 VAL B O 1
ATOM 7997 N N . THR B 1 358 ? 5.871 8.195 3.316 1 92.75 358 THR B N 1
ATOM 7998 C CA . THR B 1 358 ? 4.574 7.523 3.27 1 92.75 358 THR B CA 1
ATOM 7999 C C . THR B 1 358 ? 3.857 7.637 4.609 1 92.75 358 THR B C 1
ATOM 8001 O O . THR B 1 358 ? 2.652 7.898 4.656 1 92.75 358 THR B O 1
ATOM 8004 N N . GLN B 1 359 ? 4.539 7.52 5.676 1 91.19 359 GLN B N 1
ATOM 8005 C CA . GLN B 1 359 ? 3.934 7.652 6.996 1 91.19 359 GLN B CA 1
ATOM 8006 C C . GLN B 1 359 ? 3.523 9.094 7.273 1 91.19 359 GLN B C 1
ATOM 8008 O O . GLN B 1 359 ? 2.498 9.344 7.906 1 91.19 359 GLN B O 1
ATOM 8013 N N . SER B 1 360 ? 4.375 9.992 6.852 1 93.38 360 SER B N 1
ATOM 8014 C CA . SER B 1 360 ? 4.051 11.398 7.043 1 93.38 360 SER B CA 1
ATOM 8015 C C . SER B 1 360 ? 2.779 11.781 6.293 1 93.38 360 SER B C 1
ATOM 8017 O O . SER B 1 360 ? 1.953 12.539 6.809 1 93.38 360 SER B O 1
ATOM 8019 N N . ILE B 1 361 ? 2.666 11.258 5.129 1 93.69 361 ILE B N 1
ATOM 8020 C CA . ILE B 1 361 ? 1.469 11.531 4.344 1 93.69 361 ILE B CA 1
ATOM 8021 C C . ILE B 1 361 ? 0.256 10.875 5 1 93.69 361 ILE B C 1
ATOM 8023 O O . ILE B 1 361 ? -0.821 11.477 5.062 1 93.69 361 ILE B O 1
ATOM 8027 N N . SER B 1 362 ? 0.458 9.641 5.445 1 91.25 362 SER B N 1
ATOM 8028 C CA . SER B 1 362 ? -0.609 8.953 6.168 1 91.25 362 SER B CA 1
ATOM 8029 C C . SER B 1 362 ? -1.088 9.781 7.359 1 91.25 362 SER B C 1
ATOM 8031 O O . SER B 1 362 ? -2.293 9.945 7.562 1 91.25 362 SER B O 1
ATOM 8033 N N . PHE B 1 363 ? -0.212 10.352 8.055 1 91.19 363 PHE B N 1
ATOM 8034 C CA . PHE B 1 363 ? -0.542 11.211 9.18 1 91.19 363 PHE B CA 1
ATOM 8035 C C . PHE B 1 363 ? -1.31 12.445 8.719 1 91.19 363 PHE B C 1
ATOM 8037 O O . PHE B 1 363 ? -2.359 12.773 9.273 1 91.19 363 PHE B O 1
ATOM 8044 N N . GLY B 1 364 ? -0.787 13.031 7.777 1 91.81 364 GLY B N 1
ATOM 8045 C CA . GLY B 1 364 ? -1.353 14.297 7.332 1 91.81 364 GLY B CA 1
ATOM 8046 C C . GLY B 1 364 ? -2.768 14.164 6.801 1 91.81 364 GLY B C 1
ATOM 8047 O O . GLY B 1 364 ? -3.611 15.023 7.043 1 91.81 364 GLY B O 1
ATOM 8048 N N . VAL B 1 365 ? -2.992 13.109 6.094 1 90.56 365 VAL B N 1
ATOM 8049 C CA . VAL B 1 365 ? -4.309 12.922 5.496 1 90.56 365 VAL B CA 1
ATOM 8050 C C . VAL B 1 365 ? -5.23 12.211 6.484 1 90.56 365 VAL B C 1
ATOM 8052 O O . VAL B 1 365 ? -6.453 12.227 6.32 1 90.56 365 VAL B O 1
ATOM 8055 N N . GLY B 1 366 ? -4.711 11.648 7.547 1 91.75 366 GLY B N 1
ATOM 8056 C CA . GLY B 1 366 ? -5.492 10.953 8.555 1 91.75 366 GLY B CA 1
ATOM 8057 C C . GLY B 1 366 ? -5.984 9.594 8.094 1 91.75 366 GLY B C 1
ATOM 8058 O O . GLY B 1 366 ? -7.105 9.188 8.414 1 91.75 366 GLY B O 1
ATOM 8059 N N . LEU B 1 367 ? -5.242 8.961 7.219 1 89.88 367 LEU B N 1
ATOM 8060 C CA . LEU B 1 367 ? -5.559 7.629 6.727 1 89.88 367 LEU B CA 1
ATOM 8061 C C . LEU B 1 367 ? -4.43 6.648 7.031 1 89.88 367 LEU B C 1
ATOM 8063 O O . LEU B 1 367 ? -3.26 7.035 7.062 1 89.88 367 LEU B O 1
ATOM 8067 N N . PRO B 1 368 ? -4.77 5.449 7.246 1 83.12 368 PRO B N 1
ATOM 8068 C CA . PRO B 1 368 ? -3.715 4.484 7.562 1 83.12 368 PRO B CA 1
ATOM 8069 C C . PRO B 1 368 ? -2.822 4.168 6.363 1 83.12 368 PRO B C 1
ATOM 8071 O O . PRO B 1 368 ? -3.238 4.348 5.219 1 83.12 368 PRO B O 1
ATOM 8074 N N . THR B 1 369 ? -1.627 3.898 6.699 1 77.75 369 THR B N 1
ATOM 8075 C CA . THR B 1 369 ? -0.703 3.496 5.645 1 77.75 369 THR B CA 1
ATOM 8076 C C . THR B 1 369 ? -0.803 1.995 5.383 1 77.75 369 THR B C 1
ATOM 8078 O O . THR B 1 369 ? -0.875 1.199 6.32 1 77.75 369 THR B O 1
ATOM 8081 N N . PRO B 1 370 ? -0.961 1.635 4.09 1 61.97 370 PRO B N 1
ATOM 8082 C CA . PRO B 1 370 ? -1.033 0.207 3.771 1 61.97 370 PRO B CA 1
ATOM 8083 C C . PRO B 1 370 ? 0.252 -0.541 4.117 1 61.97 370 PRO B C 1
ATOM 8085 O O . PRO B 1 370 ? 0.213 -1.736 4.418 1 61.97 370 PRO B O 1
ATOM 8088 N N . ALA B 1 371 ? 1.405 0.132 4.02 1 57.12 371 ALA B N 1
ATOM 8089 C CA . ALA B 1 371 ? 2.68 -0.582 4.043 1 57.12 371 ALA B CA 1
ATOM 8090 C C . ALA B 1 371 ? 3.072 -0.957 5.469 1 57.12 371 ALA B C 1
ATOM 8092 O O . ALA B 1 371 ? 2.943 -0.146 6.391 1 57.12 371 ALA B O 1
ATOM 8093 N N . GLN B 1 372 ? 2.748 -2.369 5.77 1 53.5 372 GLN B N 1
ATOM 8094 C CA . GLN B 1 372 ? 3.42 -2.703 7.023 1 53.5 372 GLN B CA 1
ATOM 8095 C C . GLN B 1 372 ? 4.902 -2.346 6.961 1 53.5 372 GLN B C 1
ATOM 8097 O O . GLN B 1 372 ? 5.66 -2.941 6.195 1 53.5 372 GLN B O 1
ATOM 8102 N N . LEU B 1 373 ? 5.215 -1.088 7.18 1 52.44 373 LEU B N 1
ATOM 8103 C CA . LEU B 1 373 ? 6.555 -0.517 7.223 1 52.44 373 LEU B CA 1
ATOM 8104 C C . LEU B 1 373 ? 7.504 -1.419 8.008 1 52.44 373 LEU B C 1
ATOM 8106 O O . LEU B 1 373 ? 8.656 -1.056 8.242 1 52.44 373 LEU B O 1
ATOM 8110 N N . CYS B 1 374 ? 7.027 -2.613 8.523 1 46.66 374 CYS B N 1
ATOM 8111 C CA . CYS B 1 374 ? 7.785 -3.285 9.57 1 46.66 374 CYS B CA 1
ATOM 8112 C C . CYS B 1 374 ? 9.078 -3.867 9.031 1 46.66 374 CYS B C 1
ATOM 8114 O O . CYS B 1 374 ? 9.789 -4.586 9.734 1 46.66 374 CYS B O 1
ATOM 8116 N N . ASP B 1 375 ? 9.258 -3.812 7.723 1 49.34 375 ASP B N 1
ATOM 8117 C CA . ASP B 1 375 ? 10.477 -4.57 7.48 1 49.34 375 ASP B CA 1
ATOM 8118 C C . ASP B 1 375 ? 11.68 -3.898 8.148 1 49.34 375 ASP B C 1
ATOM 8120 O O . ASP B 1 375 ? 12.125 -2.838 7.707 1 49.34 375 ASP B O 1
ATOM 8124 N N . TRP B 1 376 ? 11.766 -4.215 9.461 1 47.03 376 TRP B N 1
ATOM 8125 C CA . TRP B 1 376 ? 12.867 -3.881 10.359 1 47.03 376 TRP B CA 1
ATOM 8126 C C . TRP B 1 376 ? 14.211 -4.145 9.695 1 47.03 376 TRP B C 1
ATOM 8128 O O . TRP B 1 376 ? 15.266 -3.818 10.258 1 47.03 376 TRP B O 1
ATOM 8138 N N . SER B 1 377 ? 14.164 -4.965 8.727 1 47.94 377 SER B N 1
ATOM 8139 C CA . SER B 1 377 ? 15.5 -5.137 8.18 1 47.94 377 SER B CA 1
ATOM 8140 C C . SER B 1 377 ? 16.172 -3.789 7.93 1 47.94 377 SER B C 1
ATOM 8142 O O . SER B 1 377 ? 17.406 -3.713 7.805 1 47.94 377 SER B O 1
ATOM 8144 N N . ILE B 1 378 ? 15.297 -2.824 7.586 1 49.19 378 ILE B N 1
ATOM 8145 C CA . ILE B 1 378 ? 15.766 -1.466 7.34 1 49.19 378 ILE B CA 1
ATOM 8146 C C . ILE B 1 378 ? 16.391 -0.895 8.609 1 49.19 378 ILE B C 1
ATOM 8148 O O . ILE B 1 378 ? 17.422 -0.219 8.562 1 49.19 378 ILE B O 1
ATOM 8152 N N . LEU B 1 379 ? 15.617 -1.158 9.758 1 49.94 379 LEU B N 1
ATOM 8153 C CA . LEU B 1 379 ? 16.078 -0.551 11 1 49.94 379 LEU B CA 1
ATOM 8154 C C . LEU B 1 379 ? 17.422 -1.134 11.43 1 49.94 379 LEU B C 1
ATOM 8156 O O . LEU B 1 379 ? 18.281 -0.413 11.945 1 49.94 379 LEU B O 1
ATOM 8160 N N . ALA B 1 380 ? 17.469 -2.436 11.164 1 48.81 380 ALA B N 1
ATOM 8161 C CA . ALA B 1 380 ? 18.719 -3.041 11.617 1 48.81 380 ALA B CA 1
ATOM 8162 C C . ALA B 1 380 ? 19.906 -2.496 10.828 1 48.81 380 ALA B C 1
ATOM 8164 O O . ALA B 1 380 ? 20.984 -2.283 11.391 1 48.81 380 ALA B O 1
ATOM 8165 N N . SER B 1 381 ? 19.781 -2.453 9.555 1 47.88 381 SER B N 1
ATOM 8166 C CA . SER B 1 381 ? 20.891 -1.955 8.758 1 47.88 381 SER B CA 1
ATOM 8167 C C . SER B 1 381 ? 21.203 -0.503 9.094 1 47.88 381 SER B C 1
ATOM 8169 O O . SER B 1 381 ? 22.344 -0.051 8.906 1 47.88 381 SER B O 1
ATOM 8171 N N . SER B 1 382 ? 20.203 0.267 9.367 1 47.34 382 SER B N 1
ATOM 8172 C CA . SER B 1 382 ? 20.391 1.673 9.711 1 47.34 382 SER B CA 1
ATOM 8173 C C . SER B 1 382 ? 21.297 1.83 10.93 1 47.34 382 SER B C 1
ATOM 8175 O O . SER B 1 382 ? 21.875 2.896 11.148 1 47.34 382 SER B O 1
ATOM 8177 N N . LEU B 1 383 ? 21.188 0.835 11.781 1 45.78 383 LEU B N 1
ATOM 8178 C CA . LEU B 1 383 ? 22 0.939 12.977 1 45.78 383 LEU B CA 1
ATOM 8179 C C . LEU B 1 383 ? 23.484 0.875 12.633 1 45.78 383 LEU B C 1
ATOM 8181 O O . LEU B 1 383 ? 24.328 1.399 13.367 1 45.78 383 LEU B O 1
ATOM 8185 N N . ASP B 1 384 ? 23.719 0.232 11.602 1 47 384 ASP B N 1
ATOM 8186 C CA . ASP B 1 384 ? 25.141 0.121 11.336 1 47 384 ASP B CA 1
ATOM 8187 C C . ASP B 1 384 ? 25.641 1.303 10.508 1 47 384 ASP B C 1
ATOM 8189 O O . ASP B 1 384 ? 26.844 1.401 10.211 1 47 384 ASP B O 1
ATOM 8193 N N . GLY B 1 385 ? 24.719 2.123 9.938 1 48.38 385 GLY B N 1
ATOM 8194 C CA . GLY B 1 385 ? 25.25 3.006 8.914 1 48.38 385 GLY B CA 1
ATOM 8195 C C . GLY B 1 385 ? 25.953 4.227 9.484 1 48.38 385 GLY B C 1
ATOM 8196 O O . GLY B 1 385 ? 25.938 4.445 10.695 1 48.38 385 GLY B O 1
ATOM 8197 N N . SER B 1 386 ? 26.609 4.941 8.562 1 51.72 386 SER B N 1
ATOM 8198 C CA . SER B 1 386 ? 27.391 6.168 8.695 1 51.72 386 SER B CA 1
ATOM 8199 C C . SER B 1 386 ? 26.547 7.293 9.281 1 51.72 386 SER B C 1
ATOM 8201 O O . SER B 1 386 ? 25.312 7.254 9.211 1 51.72 386 SER B O 1
ATOM 8203 N N . ARG B 1 387 ? 27.125 8.195 10 1 49.12 387 ARG B N 1
ATOM 8204 C CA . ARG B 1 387 ? 26.656 9.43 10.625 1 49.12 387 ARG B CA 1
ATOM 8205 C C . ARG B 1 387 ? 25.641 10.141 9.727 1 49.12 387 ARG B C 1
ATOM 8207 O O . ARG B 1 387 ? 24.703 10.766 10.227 1 49.12 387 ARG B O 1
ATOM 8214 N N . ILE B 1 388 ? 25.844 10.117 8.375 1 53.06 388 ILE B N 1
ATOM 8215 C CA . ILE B 1 388 ? 25.078 10.898 7.414 1 53.06 388 ILE B CA 1
ATOM 8216 C C . ILE B 1 388 ? 23.625 10.453 7.438 1 53.06 388 ILE B C 1
ATOM 8218 O O . ILE B 1 388 ? 22.719 11.281 7.281 1 53.06 388 ILE B O 1
ATOM 8222 N N . ASP B 1 389 ? 23.359 9.297 7.984 1 76.25 389 ASP B N 1
ATOM 8223 C CA . ASP B 1 389 ? 22 8.766 7.848 1 76.25 389 ASP B CA 1
ATOM 8224 C C . ASP B 1 389 ? 21.25 8.828 9.172 1 76.25 389 ASP B C 1
ATOM 8226 O O . ASP B 1 389 ? 20.188 8.227 9.312 1 76.25 389 ASP B O 1
ATOM 8230 N N . GLU B 1 390 ? 21.859 9.766 10.016 1 80.62 390 GLU B N 1
ATOM 8231 C CA . GLU B 1 390 ? 21.281 9.805 11.352 1 80.62 390 GLU B CA 1
ATOM 8232 C C . GLU B 1 390 ? 19.922 10.516 11.352 1 80.62 390 GLU B C 1
ATOM 8234 O O . GLU B 1 390 ? 18.984 10.07 12.016 1 80.62 390 GLU B O 1
ATOM 8239 N N . ASP B 1 391 ? 19.891 11.617 10.648 1 85.69 391 ASP B N 1
ATOM 8240 C CA . ASP B 1 391 ? 18.641 12.352 10.586 1 85.69 391 ASP B CA 1
ATOM 8241 C C . ASP B 1 391 ? 17.531 11.5 9.953 1 85.69 391 ASP B C 1
ATOM 8243 O O . ASP B 1 391 ? 16.406 11.477 10.438 1 85.69 391 ASP B O 1
ATOM 8247 N N . LEU B 1 392 ? 17.922 10.812 8.93 1 87.56 392 LEU B N 1
ATOM 8248 C CA . LEU B 1 392 ? 16.953 9.969 8.258 1 87.56 392 LEU B CA 1
ATOM 8249 C C . LEU B 1 392 ? 16.484 8.836 9.164 1 87.56 392 LEU B C 1
ATOM 8251 O O . LEU B 1 392 ? 15.312 8.477 9.172 1 87.56 392 LEU B O 1
ATOM 8255 N N . HIS B 1 393 ? 17.375 8.383 9.953 1 84.25 393 HIS B N 1
ATOM 8256 C CA . HIS B 1 393 ? 17.031 7.312 10.875 1 84.25 393 HIS B CA 1
ATOM 8257 C C . HIS B 1 393 ? 16.125 7.82 12 1 84.25 393 HIS B C 1
ATOM 8259 O O . HIS B 1 393 ? 15.234 7.109 12.453 1 84.25 393 HIS B O 1
ATOM 8265 N N . ALA B 1 394 ? 16.469 8.984 12.422 1 89.06 394 ALA B N 1
ATOM 8266 C CA . ALA B 1 394 ? 15.625 9.594 13.453 1 89.06 394 ALA B CA 1
ATOM 8267 C C . ALA B 1 394 ? 14.203 9.789 12.945 1 89.06 394 ALA B C 1
ATOM 8269 O O . ALA B 1 394 ? 13.242 9.508 13.664 1 89.06 394 ALA B O 1
ATOM 8270 N N . GLN B 1 395 ? 14.117 10.234 11.734 1 91.25 395 GLN B N 1
ATOM 8271 C CA . GLN B 1 395 ? 12.812 10.43 11.125 1 91.25 395 GLN B CA 1
ATOM 8272 C C . GLN B 1 395 ? 12.07 9.102 10.977 1 91.25 395 GLN B C 1
ATOM 8274 O O . GLN B 1 395 ? 10.859 9.031 11.203 1 91.25 395 GLN B O 1
ATOM 8279 N N . LEU B 1 396 ? 12.789 8.164 10.617 1 88.81 396 LEU B N 1
ATOM 8280 C CA . LEU B 1 396 ? 12.195 6.836 10.445 1 88.81 396 LEU B CA 1
ATOM 8281 C C . LEU B 1 396 ? 11.656 6.305 11.766 1 88.81 396 LEU B C 1
ATOM 8283 O O . LEU B 1 396 ? 10.555 5.75 11.812 1 88.81 396 LEU B O 1
ATOM 8287 N N . LYS B 1 397 ? 12.398 6.426 12.82 1 88.44 397 LYS B N 1
ATOM 8288 C CA . LYS B 1 397 ? 11.953 5.945 14.125 1 88.44 397 LYS B CA 1
ATOM 8289 C C . LYS B 1 397 ? 10.672 6.645 14.562 1 88.44 397 LYS B C 1
ATOM 8291 O O . LYS B 1 397 ? 9.781 6.016 15.141 1 88.44 397 LYS B O 1
ATOM 8296 N N . CYS B 1 398 ? 10.617 7.891 14.32 1 92.5 398 CYS B N 1
ATOM 8297 C CA . CYS B 1 398 ? 9.398 8.633 14.641 1 92.5 398 CYS B CA 1
ATOM 8298 C C . CYS B 1 398 ? 8.227 8.148 13.797 1 92.5 398 CYS B C 1
ATOM 8300 O O . CYS B 1 398 ? 7.121 7.973 14.305 1 92.5 398 CYS B O 1
ATOM 8302 N N . ALA B 1 399 ? 8.539 7.941 12.516 1 90.69 399 ALA B N 1
ATOM 8303 C CA . ALA B 1 399 ? 7.5 7.445 11.609 1 90.69 399 ALA B CA 1
ATOM 8304 C C . ALA B 1 399 ? 6.984 6.082 12.062 1 90.69 399 ALA B C 1
ATOM 8306 O O . ALA B 1 399 ? 5.777 5.832 12.047 1 90.69 399 ALA B O 1
ATOM 8307 N N . LEU B 1 400 ? 7.832 5.238 12.484 1 86.69 400 LEU B N 1
ATOM 8308 C CA . LEU B 1 400 ? 7.469 3.904 12.945 1 86.69 400 LEU B CA 1
ATOM 8309 C C . LEU B 1 400 ? 6.641 3.979 14.219 1 86.69 400 LEU B C 1
ATOM 8311 O O . LEU B 1 400 ? 5.695 3.207 14.398 1 86.69 400 LEU B O 1
ATOM 8315 N N . THR B 1 401 ? 7.035 4.855 15.062 1 91.62 401 THR B N 1
ATOM 8316 C CA . THR B 1 401 ? 6.289 5.023 16.312 1 91.62 401 THR B CA 1
ATOM 8317 C C . THR B 1 401 ? 4.879 5.535 16.031 1 91.62 401 THR B C 1
ATOM 8319 O O . THR B 1 401 ? 3.92 5.102 16.672 1 91.62 401 THR B O 1
ATOM 8322 N N . CYS B 1 402 ? 4.77 6.465 15.117 1 92.44 402 CYS B N 1
ATOM 8323 C CA . CYS B 1 402 ? 3.449 6.953 14.734 1 92.44 402 CYS B CA 1
ATOM 8324 C C . CYS B 1 402 ? 2.582 5.82 14.195 1 92.44 402 CYS B C 1
ATOM 8326 O O . CYS B 1 402 ? 1.396 5.734 14.523 1 92.44 402 CYS B O 1
ATOM 8328 N N . ASN B 1 403 ? 3.164 5.035 13.359 1 87.5 403 ASN B N 1
ATOM 8329 C CA . ASN B 1 403 ? 2.436 3.895 12.812 1 87.5 403 ASN B CA 1
ATOM 8330 C C . ASN B 1 403 ? 1.985 2.936 13.914 1 87.5 403 ASN B C 1
ATOM 8332 O O . ASN B 1 403 ? 0.867 2.422 13.875 1 87.5 403 ASN B O 1
ATOM 8336 N N . ARG B 1 404 ? 2.842 2.682 14.789 1 86.69 404 ARG B N 1
ATOM 8337 C CA . ARG B 1 404 ? 2.527 1.806 15.914 1 86.69 404 ARG B CA 1
ATOM 8338 C C . ARG B 1 404 ? 1.362 2.357 16.734 1 86.69 404 ARG B C 1
ATOM 8340 O O . ARG B 1 404 ? 0.473 1.607 17.141 1 86.69 404 ARG B O 1
ATOM 8347 N N . ILE B 1 405 ? 1.398 3.584 16.984 1 92.12 405 ILE B N 1
ATOM 8348 C CA . ILE B 1 405 ? 0.326 4.238 17.719 1 92.12 405 ILE B CA 1
ATOM 8349 C C . ILE B 1 405 ? -0.998 4.059 16.984 1 92.12 405 ILE B C 1
ATOM 8351 O O . ILE B 1 405 ? -2 3.658 17.578 1 92.12 405 ILE B O 1
ATOM 8355 N N . SER B 1 406 ? -0.989 4.328 15.727 1 89.25 406 SER B N 1
ATOM 8356 C CA . SER B 1 406 ? -2.199 4.211 14.914 1 89.25 406 SER B CA 1
ATOM 8357 C C . SER B 1 406 ? -2.727 2.781 14.914 1 89.25 406 SER B C 1
ATOM 8359 O O . SER B 1 406 ? -3.93 2.559 15.062 1 89.25 406 SER B O 1
ATOM 8361 N N . GLN B 1 407 ? -1.849 1.862 14.773 1 82.56 407 GLN B N 1
ATOM 8362 C CA . GLN B 1 407 ? -2.254 0.461 14.727 1 82.56 407 GLN B CA 1
ATOM 8363 C C . GLN B 1 407 ? -2.785 -0.005 16.078 1 82.56 407 GLN B C 1
ATOM 8365 O O . GLN B 1 407 ? -3.736 -0.787 16.141 1 82.56 407 GLN B O 1
ATOM 8370 N N . ALA B 1 408 ? -2.152 0.441 17.078 1 85.75 408 ALA B N 1
ATOM 8371 C CA . ALA B 1 408 ? -2.533 0.01 18.422 1 85.75 408 ALA B CA 1
ATOM 8372 C C . ALA B 1 408 ? -3.906 0.554 18.812 1 85.75 408 ALA B C 1
ATOM 8374 O O . ALA B 1 408 ? -4.699 -0.142 19.438 1 85.75 408 ALA B O 1
ATOM 8375 N N . LEU B 1 409 ? -4.164 1.721 18.406 1 89.69 409 LEU B N 1
ATOM 8376 C CA . LEU B 1 409 ? -5.367 2.379 18.906 1 89.69 409 LEU B CA 1
ATOM 8377 C C . LEU B 1 409 ? -6.543 2.141 17.953 1 89.69 409 LEU B C 1
ATOM 8379 O O . LEU B 1 409 ? -7.703 2.264 18.359 1 89.69 409 LEU B O 1
ATOM 8383 N N . THR B 1 410 ? -6.32 1.869 16.688 1 82.06 410 THR B N 1
ATOM 8384 C CA . THR B 1 410 ? -7.395 1.736 15.703 1 82.06 410 THR B CA 1
ATOM 8385 C C . THR B 1 410 ? -7.504 0.294 15.219 1 82.06 410 THR B C 1
ATOM 8387 O O . THR B 1 410 ? -7.77 0.05 14.039 1 82.06 410 THR B O 1
ATOM 8390 N N . SER B 1 411 ? -7.32 -0.702 16.031 1 72.25 411 SER B N 1
ATOM 8391 C CA . SER B 1 411 ? -7.312 -2.1 15.617 1 72.25 411 SER B CA 1
ATOM 8392 C C . SER B 1 411 ? -8.586 -2.814 16.062 1 72.25 411 SER B C 1
ATOM 8394 O O . SER B 1 411 ? -8.688 -4.035 15.945 1 72.25 411 SER B O 1
ATOM 8396 N N . SER B 1 412 ? -9.523 -1.983 16.484 1 71.69 412 SER B N 1
ATOM 8397 C CA . SER B 1 412 ? -10.719 -2.637 17.016 1 71.69 412 SER B CA 1
ATOM 8398 C C . SER B 1 412 ? -11.633 -3.107 15.891 1 71.69 412 SER B C 1
ATOM 8400 O O . SER B 1 412 ? -11.945 -2.344 14.977 1 71.69 412 SER B O 1
ATOM 8402 N N . VAL B 1 413 ? -12.133 -4.367 16.047 1 64.75 413 VAL B N 1
ATOM 8403 C CA . VAL B 1 413 ? -13.016 -4.977 15.07 1 64.75 413 VAL B CA 1
ATOM 8404 C C . VAL B 1 413 ? -14.469 -4.609 15.375 1 64.75 413 VAL B C 1
ATOM 8406 O O . VAL B 1 413 ? -15.305 -4.539 14.469 1 64.75 413 VAL B O 1
ATOM 8409 N N . SER B 1 414 ? -14.711 -4.211 16.562 1 65.06 414 SER B N 1
ATOM 8410 C CA . SER B 1 414 ? -16.078 -4.051 17.016 1 65.06 414 SER B CA 1
ATOM 8411 C C . SER B 1 414 ? -16.578 -2.625 16.797 1 65.06 414 SER B C 1
ATOM 8413 O O . SER B 1 414 ? -17.781 -2.381 16.75 1 65.06 414 SER B O 1
ATOM 8415 N N . ASP B 1 415 ? -15.633 -1.812 16.641 1 69.81 415 ASP B N 1
ATOM 8416 C CA . ASP B 1 415 ? -16.016 -0.41 16.5 1 69.81 415 ASP B CA 1
ATOM 8417 C C . ASP B 1 415 ? -16.031 0.015 15.039 1 69.81 415 ASP B C 1
ATOM 8419 O O . ASP B 1 415 ? -15.18 -0.401 14.25 1 69.81 415 ASP B O 1
ATOM 8423 N N . SER B 1 416 ? -17.078 0.819 14.719 1 67.12 416 SER B N 1
ATOM 8424 C CA . SER B 1 416 ? -17.234 1.299 13.352 1 67.12 416 SER B CA 1
ATOM 8425 C C . SER B 1 416 ? -16.031 2.1 12.891 1 67.12 416 SER B C 1
ATOM 8427 O O . SER B 1 416 ? -15.641 2.041 11.727 1 67.12 416 SER B O 1
ATOM 8429 N N . ALA B 1 417 ? -15.469 2.846 13.805 1 65.5 417 ALA B N 1
ATOM 8430 C CA . ALA B 1 417 ? -14.305 3.654 13.461 1 65.5 417 ALA B CA 1
ATOM 8431 C C . ALA B 1 417 ? -13.008 2.871 13.672 1 65.5 417 ALA B C 1
ATOM 8433 O O . ALA B 1 417 ? -11.922 3.355 13.352 1 65.5 417 ALA B O 1
ATOM 8434 N N . GLY B 1 418 ? -13.148 1.661 14.148 1 70.62 418 GLY B N 1
ATOM 8435 C CA . GLY B 1 418 ? -11.992 0.818 14.414 1 70.62 418 GLY B CA 1
ATOM 8436 C C . GLY B 1 418 ? -11.273 1.181 15.695 1 70.62 418 GLY B C 1
ATOM 8437 O O . GLY B 1 418 ? -10.211 0.631 15.992 1 70.62 418 GLY B O 1
ATOM 8438 N N . LEU B 1 419 ? -11.891 2.059 16.391 1 78.81 419 LEU B N 1
ATOM 8439 C CA . LEU B 1 419 ? -11.242 2.537 17.609 1 78.81 419 LEU B CA 1
ATOM 8440 C C . LEU B 1 419 ? -11.523 1.595 18.781 1 78.81 419 LEU B C 1
ATOM 8442 O O . LEU B 1 419 ? -12.648 1.106 18.938 1 78.81 419 LEU B O 1
ATOM 8446 N N . LEU B 1 420 ? -10.516 1.399 19.516 1 83.12 420 LEU B N 1
ATOM 8447 C CA . LEU B 1 420 ? -10.703 0.684 20.781 1 83.12 420 LEU B CA 1
ATOM 8448 C C . LEU B 1 420 ? -11.57 1.493 21.734 1 83.12 420 LEU B C 1
ATOM 8450 O O . LEU B 1 420 ? -11.531 2.727 21.734 1 83.12 420 LEU B O 1
ATOM 8454 N N . PRO B 1 421 ? -12.375 0.753 22.469 1 86 421 PRO B N 1
ATOM 8455 C CA . PRO B 1 421 ? -13.133 1.482 23.484 1 86 421 PRO B CA 1
ATOM 8456 C C . PRO B 1 421 ? -12.227 2.25 24.453 1 86 421 PRO B C 1
ATOM 8458 O O . PRO B 1 421 ? -11.086 1.855 24.672 1 86 421 PRO B O 1
ATOM 8461 N N . THR B 1 422 ? -12.758 3.324 24.969 1 89.56 422 THR B N 1
ATOM 8462 C CA . THR B 1 422 ? -11.984 4.219 25.828 1 89.56 422 THR B CA 1
ATOM 8463 C C . THR B 1 422 ? -11.359 3.449 26.984 1 89.56 422 THR B C 1
ATOM 8465 O O . THR B 1 422 ? -10.211 3.699 27.359 1 89.56 422 THR B O 1
ATOM 8468 N N . ARG B 1 423 ? -12.016 2.516 27.531 1 88.81 423 ARG B N 1
ATOM 8469 C CA . ARG B 1 423 ? -11.547 1.74 28.672 1 88.81 423 ARG B CA 1
ATOM 8470 C C . ARG B 1 423 ? -10.273 0.966 28.312 1 88.81 423 ARG B C 1
ATOM 8472 O O . ARG B 1 423 ? -9.398 0.785 29.172 1 88.81 423 ARG B O 1
ATOM 8479 N N . GLU B 1 424 ? -10.195 0.571 27.094 1 89.44 424 GLU B N 1
ATOM 8480 C CA . GLU B 1 424 ? -9.039 -0.197 26.641 1 89.44 424 GLU B CA 1
ATOM 8481 C C . GLU B 1 424 ? -7.918 0.722 26.156 1 89.44 424 GLU B C 1
ATOM 8483 O O . GLU B 1 424 ? -6.746 0.337 26.172 1 89.44 424 GLU B O 1
ATOM 8488 N N . ARG B 1 425 ? -8.258 1.94 25.766 1 93.31 425 ARG B N 1
ATOM 8489 C CA . ARG B 1 425 ? -7.254 2.867 25.234 1 93.31 425 ARG B CA 1
ATOM 8490 C C . ARG B 1 425 ? -6.445 3.488 26.375 1 93.31 425 ARG B C 1
ATOM 8492 O O . ARG B 1 425 ? -5.262 3.793 26.203 1 93.31 425 ARG B O 1
ATOM 8499 N N . ILE B 1 426 ? -6.953 3.656 27.516 1 93.31 426 ILE B N 1
ATOM 8500 C CA . ILE B 1 426 ? -6.324 4.371 28.625 1 93.31 426 ILE B CA 1
ATOM 8501 C C . ILE B 1 426 ? -5.031 3.668 29.031 1 93.31 426 ILE B C 1
ATOM 8503 O O . ILE B 1 426 ? -3.969 4.289 29.094 1 93.31 426 ILE B O 1
ATOM 8507 N N . PRO B 1 427 ? -5.09 2.307 29.266 1 93.25 427 PRO B N 1
ATOM 8508 C CA . PRO B 1 427 ? -3.816 1.65 29.562 1 93.25 427 PRO B CA 1
ATOM 8509 C C . PRO B 1 427 ? -2.836 1.709 28.391 1 93.25 427 PRO B C 1
ATOM 8511 O O . PRO B 1 427 ? -1.622 1.773 28.594 1 93.25 427 PRO B O 1
ATOM 8514 N N . LEU B 1 428 ? -3.312 1.724 27.234 1 93.94 428 LEU B N 1
ATOM 8515 C CA . LEU B 1 428 ? -2.461 1.8 26.062 1 93.94 428 LEU B CA 1
ATOM 8516 C C . LEU B 1 428 ? -1.762 3.152 25.984 1 93.94 428 LEU B C 1
ATOM 8518 O O . LEU B 1 428 ? -0.614 3.238 25.531 1 93.94 428 LEU B O 1
ATOM 8522 N N . TYR B 1 429 ? -2.49 4.234 26.391 1 96.19 429 TYR B N 1
ATOM 8523 C CA . TYR B 1 429 ? -1.872 5.555 26.422 1 96.19 429 TYR B CA 1
ATOM 8524 C C . TYR B 1 429 ? -0.626 5.555 27.312 1 96.19 429 TYR B C 1
ATOM 8526 O O . TYR B 1 429 ? 0.39 6.156 26.953 1 96.19 429 TYR B O 1
ATOM 8534 N N . THR B 1 430 ? -0.758 4.867 28.359 1 94.88 430 THR B N 1
ATOM 8535 C CA . THR B 1 430 ? 0.357 4.832 29.297 1 94.88 430 THR B CA 1
ATOM 8536 C C . THR B 1 430 ? 1.559 4.117 28.688 1 94.88 430 THR B C 1
ATOM 8538 O O . THR B 1 430 ? 2.691 4.594 28.797 1 94.88 430 THR B O 1
ATOM 8541 N N . ILE B 1 431 ? 1.303 2.99 28.047 1 95.88 431 ILE B N 1
ATOM 8542 C CA . ILE B 1 431 ? 2.361 2.213 27.422 1 95.88 431 ILE B CA 1
ATOM 8543 C C . ILE B 1 431 ? 2.99 3.029 26.281 1 95.88 431 ILE B C 1
ATOM 8545 O O . ILE B 1 431 ? 4.215 3.109 26.188 1 95.88 431 ILE B O 1
ATOM 8549 N N . LEU B 1 432 ? 2.176 3.598 25.5 1 96.69 432 LEU B N 1
ATOM 8550 C CA . LEU B 1 432 ? 2.654 4.348 24.344 1 96.69 432 LEU B CA 1
ATOM 8551 C C . LEU B 1 432 ? 3.391 5.609 24.781 1 96.69 432 LEU B C 1
ATOM 8553 O O . LEU B 1 432 ? 4.371 6.012 24.156 1 96.69 432 LEU B O 1
ATOM 8557 N N . LYS B 1 433 ? 2.934 6.273 25.812 1 96.69 433 LYS B N 1
ATOM 8558 C CA . LYS B 1 433 ? 3.637 7.434 26.359 1 96.69 433 LYS B CA 1
ATOM 8559 C C . LYS B 1 433 ? 5.051 7.059 26.797 1 96.69 433 LYS B C 1
ATOM 8561 O O . LYS B 1 433 ? 5.992 7.828 26.594 1 96.69 433 LYS B O 1
ATOM 8566 N N . GLN B 1 434 ? 5.129 5.934 27.391 1 95.5 434 GLN B N 1
ATOM 8567 C CA . GLN B 1 434 ? 6.445 5.473 27.828 1 95.5 434 GLN B CA 1
ATOM 8568 C C . GLN B 1 434 ? 7.348 5.199 26.625 1 95.5 434 GLN B C 1
ATOM 8570 O O . GLN B 1 434 ? 8.547 5.488 26.656 1 95.5 434 GLN B O 1
ATOM 8575 N N . GLU B 1 435 ? 6.789 4.648 25.625 1 94.62 435 GLU B N 1
ATOM 8576 C CA . GLU B 1 435 ? 7.555 4.414 24.406 1 94.62 435 GLU B CA 1
ATOM 8577 C C . GLU B 1 435 ? 8.07 5.723 23.812 1 94.62 435 GLU B C 1
ATOM 8579 O O . GLU B 1 435 ? 9.18 5.777 23.281 1 94.62 435 GLU B O 1
ATOM 8584 N N . ILE B 1 436 ? 7.297 6.727 23.891 1 97.12 436 ILE B N 1
ATOM 8585 C CA . ILE B 1 436 ? 7.688 8.031 23.359 1 97.12 436 ILE B CA 1
ATOM 8586 C C . ILE B 1 436 ? 8.812 8.609 24.219 1 97.12 436 ILE B C 1
ATOM 8588 O O . ILE B 1 436 ? 9.75 9.211 23.688 1 97.12 436 ILE B O 1
ATOM 8592 N N . VAL B 1 437 ? 8.688 8.414 25.5 1 96.31 437 VAL B N 1
ATOM 8593 C CA . VAL B 1 437 ? 9.734 8.891 26.391 1 96.31 437 VAL B CA 1
ATOM 8594 C C . VAL B 1 437 ? 11.047 8.164 26.078 1 96.31 437 VAL B C 1
ATOM 8596 O O . VAL B 1 437 ? 12.109 8.781 26.031 1 96.31 437 VAL B O 1
ATOM 8599 N N . ASP B 1 438 ? 10.953 6.895 25.859 1 93.94 438 ASP B N 1
ATOM 8600 C CA . ASP B 1 438 ? 12.133 6.113 25.5 1 93.94 438 ASP B CA 1
ATOM 8601 C C . ASP B 1 438 ? 12.719 6.602 24.172 1 93.94 438 ASP B C 1
ATOM 8603 O O . ASP B 1 438 ? 13.938 6.676 24.016 1 93.94 438 ASP B O 1
ATOM 8607 N N . LEU B 1 439 ? 11.852 6.883 23.25 1 94.19 439 LEU B N 1
ATOM 8608 C CA . LEU B 1 439 ? 12.289 7.414 21.969 1 94.19 439 LEU B CA 1
ATOM 8609 C C . LEU B 1 439 ? 12.992 8.758 22.141 1 94.19 439 LEU B C 1
ATOM 8611 O O . LEU B 1 439 ? 14.047 8.992 21.547 1 94.19 439 LEU B O 1
ATOM 8615 N N . GLU B 1 440 ? 12.445 9.609 22.922 1 94.81 440 GLU B N 1
ATOM 8616 C CA . GLU B 1 440 ? 13 10.938 23.172 1 94.81 440 GLU B CA 1
ATOM 8617 C C . GLU B 1 440 ? 14.391 10.852 23.797 1 94.81 440 GLU B C 1
ATOM 8619 O O . GLU B 1 440 ? 15.266 11.648 23.469 1 94.81 440 GLU B O 1
ATOM 8624 N N . ASN B 1 441 ? 14.555 9.828 24.578 1 93.75 441 ASN B N 1
ATOM 8625 C CA . ASN B 1 441 ? 15.82 9.68 25.297 1 93.75 441 ASN B CA 1
ATOM 8626 C C . ASN B 1 441 ? 16.828 8.852 24.5 1 93.75 441 ASN B C 1
ATOM 8628 O O . ASN B 1 441 ? 17.984 8.758 24.875 1 93.75 441 ASN B O 1
ATOM 8632 N N . SER B 1 442 ? 16.469 8.352 23.422 1 88.56 442 SER B N 1
ATOM 8633 C CA . SER B 1 442 ? 17.297 7.414 22.672 1 88.56 442 SER B CA 1
ATOM 8634 C C . SER B 1 442 ? 18.375 8.148 21.875 1 88.56 442 SER B C 1
ATOM 8636 O O . SER B 1 442 ? 19.375 7.547 21.484 1 88.56 442 SER B O 1
ATOM 8638 N N . ARG B 1 443 ? 18.156 9.43 21.656 1 87.56 443 ARG B N 1
ATOM 8639 C CA . ARG B 1 443 ? 19.094 10.18 20.828 1 87.56 443 ARG B CA 1
ATOM 8640 C C . ARG B 1 443 ? 19 11.68 21.109 1 87.56 443 ARG B C 1
ATOM 8642 O O . ARG B 1 443 ? 18.109 12.125 21.812 1 87.56 443 ARG B O 1
ATOM 8649 N N . GLU B 1 444 ? 20 12.25 20.516 1 88 444 GLU B N 1
ATOM 8650 C CA . GLU B 1 444 ? 19.922 13.711 20.516 1 88 444 GLU B CA 1
ATOM 8651 C C . GLU B 1 444 ? 19.109 14.219 19.328 1 88 444 GLU B C 1
ATOM 8653 O O . GLU B 1 444 ? 19.234 13.695 18.219 1 88 444 GLU B O 1
ATOM 8658 N N . TRP B 1 445 ? 18.219 15.039 19.625 1 90.69 445 TRP B N 1
ATOM 8659 C CA . TRP B 1 445 ? 17.312 15.555 18.594 1 90.69 445 TRP B CA 1
ATOM 8660 C C . TRP B 1 445 ? 17.734 16.953 18.156 1 90.69 445 TRP B C 1
ATOM 8662 O O . TRP B 1 445 ? 17.891 17.844 19 1 90.69 445 TRP B O 1
ATOM 8672 N N . THR B 1 446 ? 17.984 17.047 16.891 1 85.75 446 THR B N 1
ATOM 8673 C CA . THR B 1 446 ? 18.312 18.359 16.344 1 85.75 446 THR B CA 1
ATOM 8674 C C . THR B 1 446 ? 17.062 19.219 16.219 1 85.75 446 THR B C 1
ATOM 8676 O O . THR B 1 446 ? 16.094 18.828 15.562 1 85.75 446 THR B O 1
ATOM 8679 N N . ARG B 1 447 ? 17.094 20.391 16.672 1 82.44 447 ARG B N 1
ATOM 8680 C CA . ARG B 1 447 ? 15.938 21.281 16.75 1 82.44 447 ARG B CA 1
ATOM 8681 C C . ARG B 1 447 ? 15.406 21.594 15.352 1 82.44 447 ARG B C 1
ATOM 8683 O O . ARG B 1 447 ? 14.195 21.625 15.133 1 82.44 447 ARG B O 1
ATOM 8690 N N . ALA B 1 448 ? 16.297 21.75 14.43 1 77.94 448 ALA B N 1
ATOM 8691 C CA . ALA B 1 448 ? 15.898 22.25 13.117 1 77.94 448 ALA B CA 1
ATOM 8692 C C . ALA B 1 448 ? 15.367 21.141 12.234 1 77.94 448 ALA B C 1
ATOM 8694 O O . ALA B 1 448 ? 14.562 21.375 11.32 1 77.94 448 ALA B O 1
ATOM 8695 N N . THR B 1 449 ? 15.734 19.922 12.531 1 79.12 449 THR B N 1
ATOM 8696 C CA . THR B 1 449 ? 15.422 18.938 11.508 1 79.12 449 THR B CA 1
ATOM 8697 C C . THR B 1 449 ? 14.672 17.75 12.109 1 79.12 449 THR B C 1
ATOM 8699 O O . THR B 1 449 ? 13.672 17.297 11.547 1 79.12 449 THR B O 1
ATOM 8702 N N . THR B 1 450 ? 15.016 17.234 13.281 1 88.06 450 THR B N 1
ATOM 8703 C CA . THR B 1 450 ? 14.469 15.969 13.734 1 88.06 450 THR B CA 1
ATOM 8704 C C . THR B 1 450 ? 13.508 16.172 14.906 1 88.06 450 THR B C 1
ATOM 8706 O O . THR B 1 450 ? 12.586 15.391 15.102 1 88.06 450 THR B O 1
ATOM 8709 N N . ALA B 1 451 ? 13.688 17.266 15.633 1 92.94 451 ALA B N 1
ATOM 8710 C CA . ALA B 1 451 ? 12.844 17.484 16.797 1 92.94 451 ALA B CA 1
ATOM 8711 C C . ALA B 1 451 ? 11.383 17.656 16.391 1 92.94 451 ALA B C 1
ATOM 8713 O O . ALA B 1 451 ? 10.477 17.266 17.141 1 92.94 451 ALA B O 1
ATOM 8714 N N . PHE B 1 452 ? 11.25 18.266 15.266 1 93.56 452 PHE B N 1
ATOM 8715 C CA . PHE B 1 452 ? 9.898 18.453 14.75 1 93.56 452 PHE B CA 1
ATOM 8716 C C . PHE B 1 452 ? 9.156 17.125 14.688 1 93.56 452 PHE B C 1
ATOM 8718 O O . PHE B 1 452 ? 7.98 17.047 15.039 1 93.56 452 PHE B O 1
ATOM 8725 N N . TYR B 1 453 ? 9.805 16.078 14.297 1 94.38 453 TYR B N 1
ATOM 8726 C CA . TYR B 1 453 ? 9.195 14.75 14.156 1 94.38 453 TYR B CA 1
ATOM 8727 C C . TYR B 1 453 ? 8.82 14.18 15.516 1 94.38 453 TYR B C 1
ATOM 8729 O O . TYR B 1 453 ? 7.812 13.477 15.641 1 94.38 453 TYR B O 1
ATOM 8737 N N . LEU B 1 454 ? 9.586 14.453 16.469 1 95.69 454 LEU B N 1
ATOM 8738 C CA . LEU B 1 454 ? 9.242 14 17.812 1 95.69 454 LEU B CA 1
ATOM 8739 C C . LEU B 1 454 ? 7.961 14.664 18.297 1 95.69 454 LEU B C 1
ATOM 8741 O O . LEU B 1 454 ? 7.125 14.023 18.938 1 95.69 454 LEU B O 1
ATOM 8745 N N . HIS B 1 455 ? 7.848 15.945 18.016 1 96.75 455 HIS B N 1
ATOM 8746 C CA . HIS B 1 455 ? 6.621 16.656 18.359 1 96.75 455 HIS B CA 1
ATOM 8747 C C . HIS B 1 455 ? 5.418 16.062 17.641 1 96.75 455 HIS B C 1
ATOM 8749 O O . HIS B 1 455 ? 4.312 16.031 18.172 1 96.75 455 HIS B O 1
ATOM 8755 N N . ILE B 1 456 ? 5.656 15.625 16.422 1 96.81 456 ILE B N 1
ATOM 8756 C CA . ILE B 1 456 ? 4.578 15 15.664 1 96.81 456 ILE B CA 1
ATOM 8757 C C . ILE B 1 456 ? 4.094 13.742 16.391 1 96.81 456 ILE B C 1
ATOM 8759 O O . ILE B 1 456 ? 2.889 13.516 16.516 1 96.81 456 ILE B O 1
ATOM 8763 N N . VAL B 1 457 ? 5.023 12.945 16.859 1 97.38 457 VAL B N 1
ATOM 8764 C CA . VAL B 1 457 ? 4.68 11.703 17.531 1 97.38 457 VAL B CA 1
ATOM 8765 C C . VAL B 1 457 ? 3.85 12 18.781 1 97.38 457 VAL B C 1
ATOM 8767 O O . VAL B 1 457 ? 2.834 11.344 19.031 1 97.38 457 VAL B O 1
ATOM 8770 N N . LYS B 1 458 ? 4.277 12.984 19.516 1 97.88 458 LYS B N 1
ATOM 8771 C CA . LYS B 1 458 ? 3.566 13.367 20.734 1 97.88 458 LYS B CA 1
ATOM 8772 C C . LYS B 1 458 ? 2.158 13.859 20.406 1 97.88 458 LYS B C 1
ATOM 8774 O O . LYS B 1 458 ? 1.188 13.445 21.047 1 97.88 458 LYS B O 1
ATOM 8779 N N . LEU B 1 459 ? 2.1 14.695 19.469 1 98.12 459 LEU B N 1
ATOM 8780 C CA . LEU B 1 459 ? 0.799 15.234 19.078 1 98.12 459 LEU B CA 1
ATOM 8781 C C . LEU B 1 459 ? -0.113 14.125 18.562 1 98.12 459 LEU B C 1
ATOM 8783 O O . LEU B 1 459 ? -1.312 14.125 18.844 1 98.12 459 LEU B O 1
ATOM 8787 N N . HIS B 1 460 ? 0.444 13.227 17.766 1 97.69 460 HIS B N 1
ATOM 8788 C CA . HIS B 1 460 ? -0.311 12.117 17.203 1 97.69 460 HIS B CA 1
ATOM 8789 C C . HIS B 1 460 ? -0.964 11.273 18.297 1 97.69 460 HIS B C 1
ATOM 8791 O O . HIS B 1 460 ? -2.152 10.953 18.219 1 97.69 460 HIS B O 1
ATOM 8797 N N . LEU B 1 461 ? -0.255 10.984 19.297 1 98 461 LEU B N 1
ATOM 8798 C CA . LEU B 1 461 ? -0.789 10.172 20.375 1 98 461 LEU B CA 1
ATOM 8799 C C . LEU B 1 461 ? -1.883 10.914 21.141 1 98 461 LEU B C 1
ATOM 8801 O O . LEU B 1 461 ? -2.986 10.398 21.312 1 98 461 LEU B O 1
ATOM 8805 N N . HIS B 1 462 ? -1.629 12.102 21.5 1 97.88 462 HIS B N 1
ATOM 8806 C CA . HIS B 1 462 ? -2.525 12.82 22.391 1 97.88 462 HIS B CA 1
ATOM 8807 C C . HIS B 1 462 ? -3.779 13.289 21.656 1 97.88 462 HIS B C 1
ATOM 8809 O O . HIS B 1 462 ? -4.828 13.484 22.281 1 97.88 462 HIS B O 1
ATOM 8815 N N . ALA B 1 463 ? -3.666 13.414 20.422 1 97.31 463 ALA B N 1
ATOM 8816 C CA . ALA B 1 463 ? -4.836 13.844 19.656 1 97.31 463 ALA B CA 1
ATOM 8817 C C . ALA B 1 463 ? -5.945 12.797 19.719 1 97.31 463 ALA B C 1
ATOM 8819 O O . ALA B 1 463 ? -7.125 13.125 19.562 1 97.31 463 ALA B O 1
ATOM 8820 N N . PHE B 1 464 ? -5.625 11.562 19.984 1 95.81 464 PHE B N 1
ATOM 8821 C CA . PHE B 1 464 ? -6.625 10.5 20.078 1 95.81 464 PHE B CA 1
ATOM 8822 C C . PHE B 1 464 ? -7.496 10.695 21.312 1 95.81 464 PHE B C 1
ATOM 8824 O O . PHE B 1 464 ? -8.586 10.125 21.406 1 95.81 464 PHE B O 1
ATOM 8831 N N . CYS B 1 465 ? -7.066 11.562 22.203 1 94.56 465 CYS B N 1
ATOM 8832 C CA . CYS B 1 465 ? -7.812 11.789 23.438 1 94.56 465 CYS B CA 1
ATOM 8833 C C . CYS B 1 465 ? -9.125 12.508 23.156 1 94.56 465 CYS B C 1
ATOM 8835 O O . CYS B 1 465 ? -10.062 12.43 23.953 1 94.56 465 CYS B O 1
ATOM 8837 N N . LEU B 1 466 ? -9.203 13.172 22.094 1 94.88 466 LEU B N 1
ATOM 8838 C CA . LEU B 1 466 ? -10.438 13.859 21.734 1 94.88 466 LEU B CA 1
ATOM 8839 C C . LEU B 1 466 ? -11.531 12.859 21.359 1 94.88 466 LEU B C 1
ATOM 8841 O O . LEU B 1 466 ? -12.703 13.219 21.297 1 94.88 466 LEU B O 1
ATOM 8845 N N . LEU B 1 467 ? -11.148 11.633 21.156 1 93.06 467 LEU B N 1
ATOM 8846 C CA . LEU B 1 467 ? -12.102 10.594 20.781 1 93.06 467 LEU B CA 1
ATOM 8847 C C . LEU B 1 467 ? -12.547 9.812 22.016 1 93.06 467 LEU B C 1
ATOM 8849 O O . LEU B 1 467 ? -13.414 8.938 21.906 1 93.06 467 LEU B O 1
ATOM 8853 N N . ASP B 1 468 ? -12.008 10.172 23.125 1 92.81 468 ASP B N 1
ATOM 8854 C CA . ASP B 1 468 ? -12.352 9.484 24.359 1 92.81 468 ASP B CA 1
ATOM 8855 C C . ASP B 1 468 ? -13.711 9.93 24.891 1 92.81 468 ASP B C 1
ATOM 8857 O O . ASP B 1 468 ? -14.164 11.039 24.578 1 92.81 468 ASP B O 1
ATOM 8861 N N . ASP B 1 469 ? -14.258 9.023 25.672 1 91.81 469 ASP B N 1
ATOM 8862 C CA . ASP B 1 469 ? -15.469 9.383 26.406 1 91.81 469 ASP B CA 1
ATOM 8863 C C . ASP B 1 469 ? -15.172 10.391 27.516 1 91.81 469 ASP B C 1
ATOM 8865 O O . ASP B 1 469 ? -14.344 10.125 28.391 1 91.81 469 ASP B O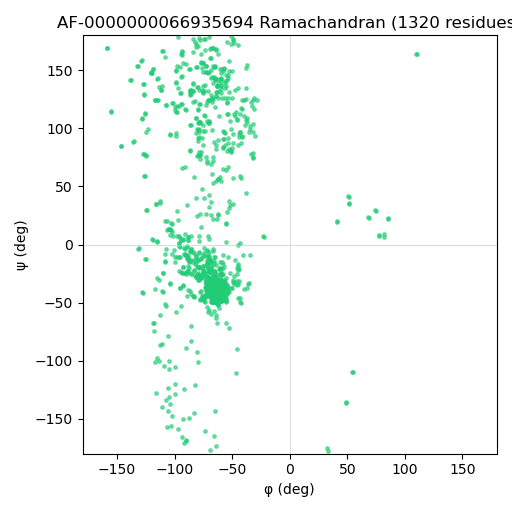 1
ATOM 8869 N N . PRO B 1 470 ? -15.883 11.531 27.484 1 91.19 470 PRO B N 1
ATOM 8870 C CA . PRO B 1 470 ? -15.633 12.562 28.5 1 91.19 470 PRO B CA 1
ATOM 8871 C C . PRO B 1 470 ? -15.906 12.086 29.922 1 91.19 470 PRO B C 1
ATOM 8873 O O . PRO B 1 470 ? -15.383 12.664 30.875 1 91.19 470 PRO B O 1
ATOM 8876 N N . SER B 1 471 ? -16.688 11.055 30.016 1 90.69 471 SER B N 1
ATOM 8877 C CA . SER B 1 471 ? -17.031 10.547 31.344 1 90.69 471 SER B CA 1
ATOM 8878 C C . SER B 1 471 ? -15.922 9.648 31.891 1 90.69 471 SER B C 1
ATOM 8880 O O . SER B 1 471 ? -15.914 9.328 33.094 1 90.69 471 SER B O 1
ATOM 8882 N N . ALA B 1 472 ? -15.016 9.344 31.062 1 91.12 472 ALA B N 1
ATOM 8883 C CA . ALA B 1 472 ? -13.938 8.453 31.484 1 91.12 472 ALA B CA 1
ATOM 8884 C C . ALA B 1 472 ? -12.984 9.172 32.438 1 91.12 472 ALA B C 1
ATOM 8886 O O . ALA B 1 472 ? -12.734 10.375 32.281 1 91.12 472 ALA B O 1
ATOM 8887 N N . SER B 1 473 ? -12.406 8.414 33.344 1 90.81 473 SER B N 1
ATOM 8888 C CA . SER B 1 473 ? -11.477 8.961 34.344 1 90.81 473 SER B CA 1
ATOM 8889 C C . SER B 1 473 ? -10.234 9.547 33.688 1 90.81 473 SER B C 1
ATOM 8891 O O . SER B 1 473 ? -9.688 8.953 32.75 1 90.81 473 SER B O 1
ATOM 8893 N N . GLY B 1 474 ? -9.836 10.766 34.219 1 92.44 474 GLY B N 1
ATOM 8894 C CA . GLY B 1 474 ? -8.602 11.375 33.75 1 92.44 474 GLY B CA 1
ATOM 8895 C C . GLY B 1 474 ? -8.766 12.133 32.438 1 92.44 474 GLY B C 1
ATOM 8896 O O . GLY B 1 474 ? -7.781 12.531 31.812 1 92.44 474 GLY B O 1
ATOM 8897 N N . TYR B 1 475 ? -9.969 12.242 32 1 93.62 475 TYR B N 1
ATOM 8898 C CA . TYR B 1 475 ? -10.242 12.906 30.734 1 93.62 475 TYR B CA 1
ATOM 8899 C C . TYR B 1 475 ? -9.703 14.328 30.734 1 93.62 475 TYR B C 1
ATOM 8901 O O . TYR B 1 475 ? -9.094 14.766 29.766 1 93.62 475 TYR B O 1
ATOM 8909 N N . LEU B 1 476 ? -9.891 15.047 31.797 1 92.56 476 LEU B N 1
ATOM 8910 C CA . LEU B 1 476 ? -9.445 16.438 31.891 1 92.56 476 LEU B CA 1
ATOM 8911 C C . LEU B 1 476 ? -7.93 16.531 31.75 1 92.56 476 LEU B C 1
ATOM 8913 O O . LEU B 1 476 ? -7.426 17.391 31.031 1 92.56 476 LEU B O 1
ATOM 8917 N N . GLU B 1 477 ? -7.23 15.68 32.438 1 94 477 GLU B N 1
ATOM 8918 C CA . GLU B 1 477 ? -5.77 15.672 32.375 1 94 477 GLU B CA 1
ATOM 8919 C C . GLU B 1 477 ? -5.273 15.359 30.969 1 94 477 GLU B C 1
ATOM 8921 O O . GLU B 1 477 ? -4.277 15.922 30.531 1 94 477 GLU B O 1
ATOM 8926 N N . ARG B 1 478 ? -5.953 14.461 30.328 1 95.81 478 ARG B N 1
ATOM 8927 C CA . ARG B 1 478 ? -5.559 14.078 28.984 1 95.81 478 ARG B CA 1
ATOM 8928 C C . ARG B 1 478 ? -5.746 15.242 28.016 1 95.81 478 ARG B C 1
ATOM 8930 O O . ARG B 1 478 ? -4.902 15.469 27.141 1 95.81 478 ARG B O 1
ATOM 8937 N N . ILE B 1 479 ? -6.785 15.984 28.172 1 95.19 479 ILE B N 1
ATOM 8938 C CA . ILE B 1 479 ? -7.043 17.125 27.297 1 95.19 479 ILE B CA 1
ATOM 8939 C C . ILE B 1 479 ? -6.008 18.219 27.547 1 95.19 479 ILE B C 1
ATOM 8941 O O . ILE B 1 479 ? -5.535 18.875 26.609 1 95.19 479 ILE B O 1
ATOM 8945 N N . VAL B 1 480 ? -5.66 18.406 28.75 1 95.38 480 VAL B N 1
ATOM 8946 C CA . VAL B 1 480 ? -4.656 19.422 29.094 1 95.38 480 VAL B CA 1
ATOM 8947 C C . VAL B 1 480 ? -3.303 19.016 28.516 1 95.38 480 VAL B C 1
ATOM 8949 O O . VAL B 1 480 ? -2.555 19.859 28.016 1 95.38 480 VAL B O 1
ATOM 8952 N N . THR B 1 481 ? -3.006 17.734 28.625 1 96.44 481 THR B N 1
ATOM 8953 C CA . THR B 1 481 ? -1.763 17.234 28.047 1 96.44 481 THR B CA 1
ATOM 8954 C C . THR B 1 481 ? -1.759 17.422 26.531 1 96.44 481 THR B C 1
ATOM 8956 O O . THR B 1 481 ? -0.724 17.734 25.953 1 96.44 481 THR B O 1
ATOM 8959 N N . LEU B 1 482 ? -2.889 17.125 25.938 1 97.5 482 LEU B N 1
ATOM 8960 C CA . LEU B 1 482 ? -3.037 17.359 24.516 1 97.5 482 LEU B CA 1
ATOM 8961 C C . LEU B 1 482 ? -2.801 18.828 24.172 1 97.5 482 LEU B C 1
ATOM 8963 O O . LEU B 1 482 ? -2.09 19.141 23.203 1 97.5 482 LEU B O 1
ATOM 8967 N N . TYR B 1 483 ? -3.408 19.719 24.938 1 96.88 483 TYR B N 1
ATOM 8968 C CA . TYR B 1 483 ? -3.215 21.141 24.734 1 96.88 483 TYR B CA 1
ATOM 8969 C C . TYR B 1 483 ? -1.74 21.516 24.844 1 96.88 483 TYR B C 1
ATOM 8971 O O . TYR B 1 483 ? -1.233 22.297 24.031 1 96.88 483 TYR B O 1
ATOM 8979 N N . SER B 1 484 ? -1.099 20.984 25.797 1 97.31 484 SER B N 1
ATOM 8980 C CA . SER B 1 484 ? 0.323 21.25 25.984 1 97.31 484 SER B CA 1
ATOM 8981 C C . SER B 1 484 ? 1.146 20.734 24.812 1 97.31 484 SER B C 1
ATOM 8983 O O . SER B 1 484 ? 2.102 21.391 24.375 1 97.31 484 SER B O 1
ATOM 8985 N N . ALA B 1 485 ? 0.816 19.562 24.312 1 97.94 485 ALA B N 1
ATOM 8986 C CA . ALA B 1 485 ? 1.522 19 23.172 1 97.94 485 ALA B CA 1
ATOM 8987 C C . ALA B 1 485 ? 1.334 19.875 21.922 1 97.94 485 ALA B C 1
ATOM 8989 O O . ALA B 1 485 ? 2.281 20.094 21.172 1 97.94 485 ALA B O 1
ATOM 8990 N N . ALA B 1 486 ? 0.118 20.297 21.703 1 98.31 486 ALA B N 1
ATOM 8991 C CA . ALA B 1 486 ? -0.177 21.156 20.562 1 98.31 486 ALA B CA 1
ATOM 8992 C C . ALA B 1 486 ? 0.56 22.5 20.688 1 98.31 486 ALA B C 1
ATOM 8994 O O . ALA B 1 486 ? 1.119 23 19.719 1 98.31 486 ALA B O 1
ATOM 8995 N N . THR B 1 487 ? 0.564 23.062 21.891 1 97.94 487 THR B N 1
ATOM 8996 C CA . THR B 1 487 ? 1.272 24.312 22.156 1 97.94 487 THR B CA 1
ATOM 8997 C C . THR B 1 487 ? 2.766 24.156 21.891 1 97.94 487 THR B C 1
ATOM 8999 O O . THR B 1 487 ? 3.377 25 21.25 1 97.94 487 THR B O 1
ATOM 9002 N N . ALA B 1 488 ? 3.289 23.078 22.344 1 97.19 488 ALA B N 1
ATOM 9003 C CA . ALA B 1 488 ? 4.715 22.812 22.172 1 97.19 488 ALA B CA 1
ATOM 9004 C C . ALA B 1 488 ? 5.07 22.719 20.688 1 97.19 488 ALA B C 1
ATOM 9006 O O . ALA B 1 488 ? 6.137 23.172 20.266 1 97.19 488 ALA B O 1
ATOM 9007 N N . MET B 1 489 ? 4.238 22.125 19.953 1 96.94 489 MET B N 1
ATOM 9008 C CA . MET B 1 489 ? 4.449 21.984 18.516 1 96.94 489 MET B CA 1
ATOM 9009 C C . MET B 1 489 ? 4.477 23.344 17.844 1 96.94 489 MET B C 1
ATOM 9011 O O . MET B 1 489 ? 5.391 23.641 17.062 1 96.94 489 MET B O 1
ATOM 9015 N N . ILE B 1 490 ? 3.527 24.188 18.094 1 97.88 490 ILE B N 1
ATOM 9016 C CA . ILE B 1 490 ? 3.434 25.5 17.453 1 97.88 490 ILE B CA 1
ATOM 9017 C C . ILE B 1 490 ? 4.582 26.391 17.922 1 97.88 490 ILE B C 1
ATOM 9019 O O . ILE B 1 490 ? 5.152 27.141 17.141 1 97.88 490 ILE B O 1
ATOM 9023 N N . GLU B 1 491 ? 4.906 26.297 19.203 1 97.12 491 GLU B N 1
ATOM 9024 C CA . GLU B 1 491 ? 6.031 27.078 19.719 1 97.12 491 GLU B CA 1
ATOM 9025 C C . GLU B 1 491 ? 7.34 26.672 19.047 1 97.12 491 GLU B C 1
ATOM 9027 O O . GLU B 1 491 ? 8.18 27.516 18.75 1 97.12 491 GLU B O 1
ATOM 9032 N N . HIS B 1 492 ? 7.461 25.375 18.859 1 95.19 492 HIS B N 1
ATOM 9033 C CA . HIS B 1 492 ? 8.648 24.906 18.156 1 95.19 492 HIS B CA 1
ATOM 9034 C C . HIS B 1 492 ? 8.75 25.5 16.766 1 95.19 492 HIS B C 1
ATOM 9036 O O . HIS B 1 492 ? 9.828 25.938 16.344 1 95.19 492 HIS B O 1
ATOM 9042 N N . VAL B 1 493 ? 7.703 25.5 16.031 1 94.81 493 VAL B N 1
ATOM 9043 C CA . VAL B 1 493 ? 7.676 26.047 14.68 1 94.81 493 VAL B CA 1
ATOM 9044 C C . VAL B 1 493 ? 7.941 27.547 14.727 1 94.81 493 VAL B C 1
ATOM 9046 O O . VAL B 1 493 ? 8.664 28.078 13.883 1 94.81 493 VAL B O 1
ATOM 9049 N N . ARG B 1 494 ? 7.305 28.234 15.672 1 94.56 494 ARG B N 1
ATOM 9050 C CA . ARG B 1 494 ? 7.5 29.672 15.828 1 94.56 494 ARG B CA 1
ATOM 9051 C C . ARG B 1 494 ? 8.961 30 16.094 1 94.56 494 ARG B C 1
ATOM 9053 O O . ARG B 1 494 ? 9.516 30.922 15.516 1 94.56 494 ARG B O 1
ATOM 9060 N N . ASP B 1 495 ? 9.547 29.219 16.953 1 93.56 495 ASP B N 1
ATOM 9061 C CA . ASP B 1 495 ? 10.953 29.438 17.297 1 93.56 495 ASP B CA 1
ATOM 9062 C C . ASP B 1 495 ? 11.852 29.234 16.078 1 93.56 495 ASP B C 1
ATOM 9064 O O . ASP B 1 495 ? 12.812 29.969 15.867 1 93.56 495 ASP B O 1
ATOM 9068 N N . LEU B 1 496 ? 11.57 28.188 15.312 1 90.94 496 LEU B N 1
ATOM 9069 C CA . LEU B 1 496 ? 12.352 27.938 14.109 1 90.94 496 LEU B CA 1
ATOM 9070 C C . LEU B 1 496 ? 12.156 29.047 13.086 1 90.94 496 LEU B C 1
ATOM 9072 O O . LEU B 1 496 ? 13.109 29.438 12.398 1 90.94 496 LEU B O 1
ATOM 9076 N N . ASP B 1 497 ? 10.984 29.484 12.938 1 90.44 497 ASP B N 1
ATOM 9077 C CA . ASP B 1 497 ? 10.688 30.578 12.016 1 90.44 497 ASP B CA 1
ATOM 9078 C C . ASP B 1 497 ? 11.414 31.859 12.43 1 90.44 497 ASP B C 1
ATOM 9080 O O . ASP B 1 497 ? 11.82 32.656 11.586 1 90.44 497 ASP B O 1
ATOM 9084 N N . SER B 1 498 ? 11.547 32.094 13.727 1 89.62 498 SER B N 1
ATOM 9085 C CA . SER B 1 498 ? 12.227 33.281 14.242 1 89.62 498 SER B CA 1
ATOM 9086 C C . SER B 1 498 ? 13.734 33.219 14.008 1 89.62 498 SER B C 1
ATOM 9088 O O . SER B 1 498 ? 14.391 34.219 13.805 1 89.62 498 SER B O 1
ATOM 9090 N N . GLN B 1 499 ? 14.258 32.062 14.062 1 85.88 499 GLN B N 1
ATOM 9091 C CA . GLN B 1 499 ? 15.688 31.859 13.875 1 85.88 499 GLN B CA 1
ATOM 9092 C C . GLN B 1 499 ? 16.062 31.922 12.391 1 85.88 499 GLN B C 1
ATOM 9094 O O . GLN B 1 499 ? 17.109 32.469 12.039 1 85.88 499 GLN B O 1
ATOM 9099 N N . SER B 1 500 ? 15.281 31.219 11.688 1 78.56 500 SER B N 1
ATOM 9100 C CA . SER B 1 500 ? 15.492 31.234 10.25 1 78.56 500 SER B CA 1
ATOM 9101 C C . SER B 1 500 ? 14.211 31.609 9.508 1 78.56 500 SER B C 1
ATOM 9103 O O . SER B 1 500 ? 13.25 30.844 9.492 1 78.56 500 SER B O 1
ATOM 9105 N N . ARG B 1 501 ? 14.328 32.75 8.922 1 66.06 501 ARG B N 1
ATOM 9106 C CA . ARG B 1 501 ? 13.125 33.281 8.305 1 66.06 501 ARG B CA 1
ATOM 9107 C C . ARG B 1 501 ? 12.672 32.406 7.133 1 66.06 501 ARG B C 1
ATOM 9109 O O . ARG B 1 501 ? 11.492 32.438 6.766 1 66.06 501 ARG B O 1
ATOM 9116 N N . ASP B 1 502 ? 13.5 31.562 6.695 1 82.56 502 ASP B N 1
ATOM 9117 C CA . ASP B 1 502 ? 13.141 30.844 5.469 1 82.56 502 ASP B CA 1
ATOM 9118 C C . ASP B 1 502 ? 12.703 29.422 5.77 1 82.56 502 ASP B C 1
ATOM 9120 O O . ASP B 1 502 ? 12.406 28.641 4.855 1 82.56 502 ASP B O 1
ATOM 9124 N N . PHE B 1 503 ? 12.461 29.141 6.957 1 85.5 503 PHE B N 1
ATOM 9125 C CA . PHE B 1 503 ? 12.109 27.781 7.363 1 85.5 503 PHE B CA 1
ATOM 9126 C C . PHE B 1 503 ? 10.75 27.375 6.797 1 85.5 503 PHE B C 1
ATOM 9128 O O . PHE B 1 503 ? 10.617 26.328 6.168 1 85.5 503 PHE B O 1
ATOM 9135 N N . LEU B 1 504 ? 9.758 28.188 6.953 1 91.31 504 LEU B N 1
ATOM 9136 C CA . LEU B 1 504 ? 8.383 27.875 6.582 1 91.31 504 LEU B CA 1
ATOM 9137 C C . LEU B 1 504 ? 8.227 27.844 5.062 1 91.31 504 LEU B C 1
ATOM 9139 O O . LEU B 1 504 ? 7.262 27.281 4.551 1 91.31 504 LEU B O 1
ATOM 9143 N N . GLN B 1 505 ? 9.18 28.391 4.406 1 91.56 505 GLN B N 1
ATOM 9144 C CA . GLN B 1 505 ? 9.086 28.469 2.953 1 91.56 505 GLN B CA 1
ATOM 9145 C C . GLN B 1 505 ? 9.508 27.156 2.301 1 91.56 505 GLN B C 1
ATOM 9147 O O . GLN B 1 505 ? 9.023 26.812 1.218 1 91.56 505 GLN B O 1
ATOM 9152 N N . PHE B 1 506 ? 10.359 26.438 2.959 1 93.31 506 PHE B N 1
ATOM 9153 C CA . PHE B 1 506 ? 10.969 25.297 2.279 1 93.31 506 PHE B CA 1
ATOM 9154 C C . PHE B 1 506 ? 10.555 23.984 2.941 1 93.31 506 PHE B C 1
ATOM 9156 O O . PHE B 1 506 ? 10.93 22.906 2.477 1 93.31 506 PHE B O 1
ATOM 9163 N N . CYS B 1 507 ? 9.719 24.047 3.936 1 92.31 507 CYS B N 1
ATOM 9164 C CA . CYS B 1 507 ? 9.359 22.859 4.691 1 92.31 507 CYS B CA 1
ATOM 9165 C C . CYS B 1 507 ? 8.445 21.953 3.879 1 92.31 507 CYS B C 1
ATOM 9167 O O . CYS B 1 507 ? 7.777 22.406 2.949 1 92.31 507 CYS B O 1
ATOM 9169 N N . PRO B 1 508 ? 8.438 20.641 4.156 1 93.94 508 PRO B N 1
ATOM 9170 C CA . PRO B 1 508 ? 7.586 19.656 3.469 1 93.94 508 PRO B CA 1
ATOM 9171 C C . PRO B 1 508 ? 6.098 19.906 3.705 1 93.94 508 PRO B C 1
ATOM 9173 O O . PRO B 1 508 ? 5.727 20.656 4.605 1 93.94 508 PRO B O 1
ATOM 9176 N N . VAL B 1 509 ? 5.262 19.234 2.928 1 92.44 509 VAL B N 1
ATOM 9177 C CA . VAL B 1 509 ? 3.818 19.438 2.914 1 92.44 509 VAL B CA 1
ATOM 9178 C C . VAL B 1 509 ? 3.225 19.016 4.258 1 92.44 509 VAL B C 1
ATOM 9180 O O . VAL B 1 509 ? 2.273 19.625 4.742 1 92.44 509 VAL B O 1
ATOM 9183 N N . PHE B 1 510 ? 3.711 18.016 4.891 1 92.5 510 PHE B N 1
ATOM 9184 C CA . PHE B 1 510 ? 3.076 17.5 6.102 1 92.5 510 PHE B CA 1
ATOM 9185 C C . PHE B 1 510 ? 3.275 18.469 7.266 1 92.5 510 PHE B C 1
ATOM 9187 O O . PHE B 1 510 ? 2.594 18.359 8.289 1 92.5 510 PHE B O 1
ATOM 9194 N N . TYR B 1 511 ? 4.113 19.5 7.133 1 93.06 511 TYR B N 1
ATOM 9195 C CA . TYR B 1 511 ? 4.309 20.516 8.156 1 93.06 511 TYR B CA 1
ATOM 9196 C C . TYR B 1 511 ? 3.053 21.359 8.328 1 93.06 511 TYR B C 1
ATOM 9198 O O . TYR B 1 511 ? 2.623 21.625 9.453 1 93.06 511 TYR B O 1
ATOM 9206 N N . TYR B 1 512 ? 2.512 21.781 7.211 1 94.88 512 TYR B N 1
ATOM 9207 C CA . TYR B 1 512 ? 1.33 22.625 7.395 1 94.88 512 TYR B CA 1
ATOM 9208 C C . TYR B 1 512 ? 0.16 21.797 7.926 1 94.88 512 TYR B C 1
ATOM 9210 O O . TYR B 1 512 ? -0.695 22.328 8.648 1 94.88 512 TYR B O 1
ATOM 9218 N N . GLU B 1 513 ? 0.157 20.531 7.586 1 95.31 513 GLU B N 1
ATOM 9219 C CA . GLU B 1 513 ? -0.92 19.672 8.078 1 95.31 513 GLU B CA 1
ATOM 9220 C C . GLU B 1 513 ? -0.831 19.484 9.594 1 95.31 513 GLU B C 1
ATOM 9222 O O . GLU B 1 513 ? -1.845 19.547 10.289 1 95.31 513 GLU B O 1
ATOM 9227 N N . VAL B 1 514 ? 0.343 19.281 10.023 1 96.31 514 VAL B N 1
ATOM 9228 C CA . VAL B 1 514 ? 0.562 19.094 11.453 1 96.31 514 VAL B CA 1
ATOM 9229 C C . VAL B 1 514 ? 0.287 20.391 12.195 1 96.31 514 VAL B C 1
ATOM 9231 O O . VAL B 1 514 ? -0.317 20.391 13.273 1 96.31 514 VAL B O 1
ATOM 9234 N N . LEU B 1 515 ? 0.765 21.469 11.648 1 97.38 515 LEU B N 1
ATOM 9235 C CA . LEU B 1 515 ? 0.527 22.766 12.258 1 97.38 515 LEU B CA 1
ATOM 9236 C C . LEU B 1 515 ? -0.966 23.062 12.336 1 97.38 515 LEU B C 1
ATOM 9238 O O . LEU B 1 515 ? -1.446 23.578 13.352 1 97.38 515 LEU B O 1
ATOM 9242 N N . LEU B 1 516 ? -1.64 22.75 11.266 1 97.38 516 LEU B N 1
ATOM 9243 C CA . LEU B 1 516 ? -3.086 22.938 11.25 1 97.38 516 LEU B CA 1
ATOM 9244 C C . LEU B 1 516 ? -3.758 22.094 12.336 1 97.38 516 LEU B C 1
ATOM 9246 O O . LEU B 1 516 ? -4.656 22.578 13.031 1 97.38 516 LEU B O 1
ATOM 9250 N N . CYS B 1 517 ? -3.375 20.859 12.414 1 97.81 517 CYS B N 1
ATOM 9251 C CA . CYS B 1 517 ? -3.91 19.969 13.438 1 97.81 517 CYS B CA 1
ATOM 9252 C C . CYS B 1 517 ? -3.699 20.562 14.828 1 97.81 517 CYS B C 1
ATOM 9254 O O . CYS B 1 517 ? -4.637 20.641 15.625 1 97.81 517 CYS B O 1
ATOM 9256 N N . ALA B 1 518 ? -2.502 21.016 15.109 1 98.38 518 ALA B N 1
ATOM 9257 C CA . ALA B 1 518 ? -2.178 21.594 16.406 1 98.38 518 ALA B CA 1
ATOM 9258 C C . ALA B 1 518 ? -2.99 22.875 16.656 1 98.38 518 ALA B C 1
ATOM 9260 O O . ALA B 1 518 ? -3.506 23.078 17.75 1 98.38 518 ALA B O 1
ATOM 9261 N N . ALA B 1 519 ? -3.121 23.672 15.688 1 98.19 519 ALA B N 1
ATOM 9262 C CA . ALA B 1 519 ? -3.85 24.938 15.82 1 98.19 519 ALA B CA 1
ATOM 9263 C C . ALA B 1 519 ? -5.328 24.688 16.094 1 98.19 519 ALA B C 1
ATOM 9265 O O . ALA B 1 519 ? -5.945 25.391 16.891 1 98.19 519 ALA B O 1
ATOM 9266 N N . LEU B 1 520 ? -5.883 23.719 15.422 1 97.19 520 LEU B N 1
ATOM 9267 C CA . LEU B 1 520 ? -7.301 23.438 15.602 1 97.19 520 LEU B CA 1
ATOM 9268 C C . LEU B 1 520 ? -7.562 22.797 16.953 1 97.19 520 LEU B C 1
ATOM 9270 O O . LEU B 1 520 ? -8.625 23 17.562 1 97.19 520 LEU B O 1
ATOM 9274 N N . VAL B 1 521 ? -6.613 22 17.422 1 96.81 521 VAL B N 1
ATOM 9275 C CA . VAL B 1 521 ? -6.707 21.484 18.781 1 96.81 521 VAL B CA 1
ATOM 9276 C C . VAL B 1 521 ? -6.734 22.641 19.766 1 96.81 521 VAL B C 1
ATOM 9278 O O . VAL B 1 521 ? -7.578 22.688 20.672 1 96.81 521 VAL B O 1
ATOM 9281 N N . LEU B 1 522 ? -5.812 23.609 19.609 1 96.31 522 LEU B N 1
ATOM 9282 C CA . LEU B 1 522 ? -5.754 24.781 20.469 1 96.31 522 LEU B CA 1
ATOM 9283 C C . LEU B 1 522 ? -7.062 25.578 20.406 1 96.31 522 LEU B C 1
ATOM 9285 O O . LEU B 1 522 ? -7.594 25.984 21.438 1 96.31 522 LEU B O 1
ATOM 9289 N N . LEU B 1 523 ? -7.496 25.75 19.219 1 95.25 523 LEU B N 1
ATOM 9290 C CA . LEU B 1 523 ? -8.703 26.531 19.016 1 95.25 523 LEU B CA 1
ATOM 9291 C C . LEU B 1 523 ? -9.906 25.891 19.703 1 95.25 523 LEU B C 1
ATOM 9293 O O . LEU B 1 523 ? -10.695 26.578 20.359 1 95.25 523 LEU B O 1
ATOM 9297 N N . LYS B 1 524 ? -10.047 24.594 19.516 1 94.19 524 LYS B N 1
ATOM 9298 C CA . LYS B 1 524 ? -11.164 23.859 20.109 1 94.19 524 LYS B CA 1
ATOM 9299 C C . LYS B 1 524 ? -11.141 23.953 21.625 1 94.19 524 LYS B C 1
ATOM 9301 O O . LYS B 1 524 ? -12.188 24.125 22.266 1 94.19 524 LYS B O 1
ATOM 9306 N N . VAL B 1 525 ? -9.961 23.891 22.203 1 93.31 525 VAL B N 1
ATOM 9307 C CA . VAL B 1 525 ? -9.82 23.906 23.656 1 93.31 525 VAL B CA 1
ATOM 9308 C C . VAL B 1 525 ? -10 25.328 24.188 1 93.31 525 VAL B C 1
ATOM 9310 O O . VAL B 1 525 ? -10.648 25.547 25.219 1 93.31 525 VAL B O 1
ATOM 9313 N N . VAL B 1 526 ? -9.469 26.328 23.516 1 92.44 526 VAL B N 1
ATOM 9314 C CA . VAL B 1 526 ? -9.531 27.719 23.938 1 92.44 526 VAL B CA 1
ATOM 9315 C C . VAL B 1 526 ? -10.969 28.234 23.859 1 92.44 526 VAL B C 1
ATOM 9317 O O . VAL B 1 526 ? -11.391 29.047 24.672 1 92.44 526 VAL B O 1
ATOM 9320 N N . LYS B 1 527 ? -11.688 27.688 22.891 1 91.38 527 LYS B N 1
ATOM 9321 C CA . LYS B 1 527 ? -13.055 28.156 22.672 1 91.38 527 LYS B CA 1
ATOM 9322 C C . LYS B 1 527 ? -14.039 27.406 23.578 1 91.38 527 LYS B C 1
ATOM 9324 O O . LYS B 1 527 ? -15.203 27.797 23.688 1 91.38 527 LYS B O 1
ATOM 9329 N N . ASN B 1 528 ? -13.578 26.375 24.141 1 90.56 528 ASN B N 1
ATOM 9330 C CA . ASN B 1 528 ? -14.414 25.672 25.109 1 90.56 528 ASN B CA 1
ATOM 9331 C C . ASN B 1 528 ? -14.469 26.422 26.438 1 90.56 528 ASN B C 1
ATOM 9333 O O . ASN B 1 528 ? -13.438 26.797 26.984 1 90.56 528 ASN B O 1
ATOM 9337 N N . ASP B 1 529 ? -15.641 26.594 27 1 87.5 529 ASP B N 1
ATOM 9338 C CA . ASP B 1 529 ? -15.852 27.422 28.203 1 87.5 529 ASP B CA 1
ATOM 9339 C C . ASP B 1 529 ? -15.18 26.781 29.422 1 87.5 529 ASP B C 1
ATOM 9341 O O . ASP B 1 529 ? -14.562 27.484 30.219 1 87.5 529 ASP B O 1
ATOM 9345 N N . TYR B 1 530 ? -15.312 25.531 29.531 1 88.25 530 TYR B N 1
ATOM 9346 C CA . TYR B 1 530 ? -14.773 24.844 30.688 1 88.25 530 TYR B CA 1
ATOM 9347 C C . TYR B 1 530 ? -13.25 24.891 30.688 1 88.25 530 TYR B C 1
ATOM 9349 O O . TYR B 1 530 ? -12.633 25.234 31.703 1 88.25 530 TYR B O 1
ATOM 9357 N N . PHE B 1 531 ? -12.664 24.594 29.641 1 90.75 531 PHE B N 1
ATOM 9358 C CA . PHE B 1 531 ? -11.211 24.453 29.562 1 90.75 531 PHE B CA 1
ATOM 9359 C C . PHE B 1 531 ? -10.547 25.828 29.453 1 90.75 531 PHE B C 1
ATOM 9361 O O . PHE B 1 531 ? -9.414 26.016 29.906 1 90.75 531 PHE B O 1
ATOM 9368 N N . ALA B 1 532 ? -11.203 26.766 28.906 1 89.19 532 ALA B N 1
ATOM 9369 C CA . ALA B 1 532 ? -10.672 28.125 28.828 1 89.19 532 ALA B CA 1
ATOM 9370 C C . ALA B 1 532 ? -10.391 28.688 30.219 1 89.19 532 ALA B C 1
ATOM 9372 O O . ALA B 1 532 ? -9.492 29.516 30.391 1 89.19 532 ALA B O 1
ATOM 9373 N N . ALA B 1 533 ? -11.109 28.156 31.125 1 88.56 533 ALA B N 1
ATOM 9374 C CA . ALA B 1 533 ? -10.969 28.656 32.5 1 88.56 533 ALA B CA 1
ATOM 9375 C C . ALA B 1 533 ? -9.719 28.078 33.156 1 88.56 533 ALA B C 1
ATOM 9377 O O . ALA B 1 533 ? -9.211 28.641 34.125 1 88.56 533 ALA B O 1
ATOM 9378 N N . ILE B 1 534 ? -9.227 27.047 32.656 1 89.06 534 ILE B N 1
ATOM 9379 C CA . ILE B 1 534 ? -8.141 26.359 33.344 1 89.06 534 ILE B CA 1
ATOM 9380 C C . ILE B 1 534 ? -6.828 26.562 32.594 1 89.06 534 ILE B C 1
ATOM 9382 O O . ILE B 1 534 ? -5.746 26.297 33.125 1 89.06 534 ILE B O 1
ATOM 9386 N N . ILE B 1 535 ? -6.848 27.016 31.375 1 90.06 535 ILE B N 1
ATOM 9387 C CA . ILE B 1 535 ? -5.641 27.156 30.562 1 90.06 535 ILE B CA 1
ATOM 9388 C C . ILE B 1 535 ? -5.324 28.641 30.359 1 90.06 535 ILE B C 1
ATOM 9390 O O . ILE B 1 535 ? -6.129 29.5 30.719 1 90.06 535 ILE B O 1
ATOM 9394 N N . ASP B 1 536 ? -4.098 28.922 29.875 1 90.81 536 ASP B N 1
ATOM 9395 C CA . ASP B 1 536 ? -3.711 30.281 29.5 1 90.81 536 ASP B CA 1
ATOM 9396 C C . ASP B 1 536 ? -4.266 30.656 28.141 1 90.81 536 ASP B C 1
ATOM 9398 O O . ASP B 1 536 ? -3.613 30.438 27.109 1 90.81 536 ASP B O 1
ATOM 9402 N N . VAL B 1 537 ? -5.348 31.328 28.109 1 90.31 537 VAL B N 1
ATOM 9403 C CA . VAL B 1 537 ? -6.086 31.625 26.891 1 90.31 537 VAL B CA 1
ATOM 9404 C C . VAL B 1 537 ? -5.305 32.656 26.062 1 90.31 537 VAL B C 1
ATOM 9406 O O . VAL B 1 537 ? -5.305 32.594 24.828 1 90.31 537 VAL B O 1
ATOM 9409 N N . ASP B 1 538 ? -4.637 33.562 26.688 1 92.75 538 ASP B N 1
ATOM 9410 C CA . ASP B 1 538 ? -3.924 34.625 25.969 1 92.75 538 ASP B CA 1
ATOM 9411 C C . ASP B 1 538 ? -2.758 34.062 25.156 1 92.75 538 ASP B C 1
ATOM 9413 O O . ASP B 1 538 ? -2.541 34.438 24.016 1 92.75 538 ASP B O 1
ATOM 9417 N N . SER B 1 539 ? -2.08 33.219 25.797 1 93.88 539 SER B N 1
ATOM 9418 C CA . SER B 1 539 ? -1 32.562 25.078 1 93.88 539 SER B CA 1
ATOM 9419 C C . SER B 1 539 ? -1.534 31.75 23.906 1 93.88 539 SER B C 1
ATOM 9421 O O . SER B 1 539 ? -0.928 31.719 22.828 1 93.88 539 SER B O 1
ATOM 9423 N N . GLY B 1 540 ? -2.633 31.062 24.141 1 94.25 540 GLY B N 1
ATOM 9424 C CA . GLY B 1 540 ? -3.27 30.297 23.078 1 94.25 540 GLY B CA 1
ATOM 9425 C C . GLY B 1 540 ? -3.676 31.156 21.891 1 94.25 540 GLY B C 1
ATOM 9426 O O . GLY B 1 540 ? -3.473 30.766 20.734 1 94.25 540 GLY B O 1
ATOM 9427 N N . LYS B 1 541 ? -4.176 32.312 22.156 1 93.19 541 LYS B N 1
ATOM 9428 C CA . LYS B 1 541 ? -4.609 33.25 21.109 1 93.19 541 LYS B CA 1
ATOM 9429 C C . LYS B 1 541 ? -3.432 33.688 20.25 1 93.19 541 LYS B C 1
ATOM 9431 O O . LYS B 1 541 ? -3.555 33.781 19.016 1 93.19 541 LYS B O 1
ATOM 9436 N N . LYS B 1 542 ? -2.369 33.969 20.875 1 96 542 LYS B N 1
ATOM 9437 C CA . LYS B 1 542 ? -1.174 34.375 20.156 1 96 542 LYS B CA 1
ATOM 9438 C C . LYS B 1 542 ? -0.672 33.25 19.234 1 96 542 LYS B C 1
ATOM 9440 O O . LYS B 1 542 ? -0.24 33.531 18.109 1 96 542 LYS B O 1
ATOM 9445 N N . LEU B 1 543 ? -0.739 32.094 19.734 1 97.56 543 LEU B N 1
ATOM 9446 C CA . LEU B 1 543 ? -0.261 30.953 18.953 1 97.56 543 LEU B CA 1
ATOM 9447 C C . LEU B 1 543 ? -1.188 30.672 17.781 1 97.56 543 LEU B C 1
ATOM 9449 O O . LEU B 1 543 ? -0.729 30.266 16.703 1 97.56 543 LEU B O 1
ATOM 9453 N N . ILE B 1 544 ? -2.463 30.828 17.969 1 96.69 544 ILE B N 1
ATOM 9454 C CA . ILE B 1 544 ? -3.416 30.656 16.875 1 96.69 544 ILE B CA 1
ATOM 9455 C C . ILE B 1 544 ? -3.168 31.703 15.805 1 96.69 544 ILE B C 1
ATOM 9457 O O . ILE B 1 544 ? -3.172 31.391 14.609 1 96.69 544 ILE B O 1
ATOM 9461 N N . THR B 1 545 ? -2.963 32.938 16.203 1 96 545 THR B N 1
ATOM 9462 C CA . THR B 1 545 ? -2.682 34.031 15.258 1 96 545 THR B CA 1
ATOM 9463 C C . THR B 1 545 ? -1.391 33.75 14.492 1 96 545 THR B C 1
ATOM 9465 O O . THR B 1 545 ? -1.322 33.969 13.281 1 96 545 THR B O 1
ATOM 9468 N N . PHE B 1 546 ? -0.412 33.312 15.242 1 97.06 546 PHE B N 1
ATOM 9469 C CA . PHE B 1 546 ? 0.828 32.938 14.578 1 97.06 546 PHE B CA 1
ATOM 9470 C C . PHE B 1 546 ? 0.574 31.859 13.539 1 97.06 546 PHE B C 1
ATOM 9472 O O . PHE B 1 546 ? 1.141 31.891 12.445 1 97.06 546 PHE B O 1
ATOM 9479 N N . SER B 1 547 ? -0.218 30.828 13.922 1 98 547 SER B N 1
ATOM 9480 C CA . SER B 1 547 ? -0.479 29.703 13.031 1 98 547 SER B CA 1
ATOM 9481 C C . SER B 1 547 ? -1.14 30.156 11.734 1 98 547 SER B C 1
ATOM 9483 O O . SER B 1 547 ? -0.852 29.625 10.664 1 98 547 SER B O 1
ATOM 9485 N N . VAL B 1 548 ? -2.031 31.109 11.781 1 96.81 548 VAL B N 1
ATOM 9486 C CA . VAL B 1 548 ? -2.67 31.656 10.594 1 96.81 548 VAL B CA 1
ATOM 9487 C C . VAL B 1 548 ? -1.613 32.281 9.672 1 96.81 548 VAL B C 1
ATOM 9489 O O . VAL B 1 548 ? -1.59 32 8.469 1 96.81 548 VAL B O 1
ATOM 9492 N N . SER B 1 549 ? -0.769 33.062 10.25 1 95.62 549 SER B N 1
ATOM 9493 C CA . SER B 1 549 ? 0.289 33.688 9.484 1 95.62 549 SER B CA 1
ATOM 9494 C C . SER B 1 549 ? 1.264 32.656 8.914 1 95.62 549 SER B C 1
ATOM 9496 O O . SER B 1 549 ? 1.749 32.812 7.793 1 95.62 549 SER B O 1
ATOM 9498 N N . ALA B 1 550 ? 1.585 31.703 9.734 1 96.5 550 ALA B N 1
ATOM 9499 C CA . ALA B 1 550 ? 2.516 30.656 9.32 1 96.5 550 ALA B CA 1
ATOM 9500 C C . ALA B 1 550 ? 1.962 29.875 8.133 1 96.5 550 ALA B C 1
ATOM 9502 O O . ALA B 1 550 ? 2.691 29.562 7.184 1 96.5 550 ALA B O 1
ATOM 9503 N N . LEU B 1 551 ? 0.712 29.5 8.172 1 96.38 551 LEU B N 1
ATOM 9504 C CA . LEU B 1 551 ? 0.08 28.797 7.07 1 96.38 551 LEU B CA 1
ATOM 9505 C C . LEU B 1 551 ? 0.106 29.625 5.793 1 96.38 551 LEU B C 1
ATOM 9507 O O . LEU B 1 551 ? 0.321 29.094 4.703 1 96.38 551 LEU B O 1
ATOM 9511 N N . ARG B 1 552 ? -0.091 30.875 5.91 1 94.5 552 ARG B N 1
ATOM 9512 C CA . ARG B 1 552 ? -0.033 31.766 4.758 1 94.5 552 ARG B CA 1
ATOM 9513 C C . ARG B 1 552 ? 1.374 31.812 4.172 1 94.5 552 ARG B C 1
ATOM 9515 O O . ARG B 1 552 ? 1.542 31.875 2.951 1 94.5 552 ARG B O 1
ATOM 9522 N N . LYS B 1 553 ? 2.348 31.797 5.07 1 93.56 553 LYS B N 1
ATOM 9523 C CA . LYS B 1 553 ? 3.738 31.812 4.629 1 93.56 553 LYS B CA 1
ATOM 9524 C C . LYS B 1 553 ? 4.094 30.531 3.891 1 93.56 553 LYS B C 1
ATOM 9526 O O . LYS B 1 553 ? 4.953 30.531 3.008 1 93.56 553 LYS B O 1
ATOM 9531 N N . MET B 1 554 ? 3.41 29.422 4.215 1 94.81 554 MET B N 1
ATOM 9532 C CA . MET B 1 554 ? 3.691 28.125 3.621 1 94.81 554 MET B CA 1
ATOM 9533 C C . MET B 1 554 ? 3.008 27.984 2.264 1 94.81 554 MET B C 1
ATOM 9535 O O . MET B 1 554 ? 3.338 27.078 1.484 1 94.81 554 MET B O 1
ATOM 9539 N N . SER B 1 555 ? 2.035 28.844 1.981 1 93.69 555 SER B N 1
ATOM 9540 C CA . SER B 1 555 ? 1.335 28.844 0.701 1 93.69 555 SER B CA 1
ATOM 9541 C C . SER B 1 555 ? 2.281 29.172 -0.448 1 93.69 555 SER B C 1
ATOM 9543 O O . SER B 1 555 ? 3.105 30.078 -0.337 1 93.69 555 SER B O 1
ATOM 9545 N N . VAL B 1 556 ? 2.275 28.406 -1.512 1 92.88 556 VAL B N 1
ATOM 9546 C CA . VAL B 1 556 ? 3.184 28.562 -2.645 1 92.88 556 VAL B CA 1
ATOM 9547 C C . VAL B 1 556 ? 2.441 29.203 -3.818 1 92.88 556 VAL B C 1
ATOM 9549 O O . VAL B 1 556 ? 3.045 29.875 -4.648 1 92.88 556 VAL B O 1
ATOM 9552 N N . ALA B 1 557 ? 1.171 28.922 -3.969 1 89.94 557 ALA B N 1
ATOM 9553 C CA . ALA B 1 557 ? 0.326 29.453 -5.035 1 89.94 557 ALA B CA 1
ATOM 9554 C C . ALA B 1 557 ? -0.96 30.047 -4.469 1 89.94 557 ALA B C 1
ATOM 9556 O O . ALA B 1 557 ? -1.398 29.672 -3.379 1 89.94 557 ALA B O 1
ATOM 9557 N N . ASN B 1 558 ? -1.496 30.859 -5.215 1 87.56 558 ASN B N 1
ATOM 9558 C CA . ASN B 1 558 ? -2.746 31.484 -4.789 1 87.56 558 ASN B CA 1
ATOM 9559 C C . ASN B 1 558 ? -3.863 30.453 -4.652 1 87.56 558 ASN B C 1
ATOM 9561 O O . ASN B 1 558 ? -4.066 29.625 -5.539 1 87.56 558 ASN B O 1
ATOM 9565 N N . ASN B 1 559 ? -4.496 30.453 -3.543 1 86.19 559 ASN B N 1
ATOM 9566 C CA . ASN B 1 559 ? -5.656 29.625 -3.246 1 86.19 559 ASN B CA 1
ATOM 9567 C C . ASN B 1 559 ? -5.281 28.141 -3.158 1 86.19 559 ASN B C 1
ATOM 9569 O O . ASN B 1 559 ? -6.074 27.281 -3.523 1 86.19 559 ASN B O 1
ATOM 9573 N N . ASP B 1 560 ? -4.043 28 -2.873 1 91 560 ASP B N 1
ATOM 9574 C CA . ASP B 1 560 ? -3.699 26.594 -2.596 1 91 560 ASP B CA 1
ATOM 9575 C C . ASP B 1 560 ? -4.219 26.172 -1.227 1 91 560 ASP B C 1
ATOM 9577 O O . ASP B 1 560 ? -4.824 26.969 -0.506 1 91 560 ASP B O 1
ATOM 9581 N N . LEU B 1 561 ? -4.062 24.984 -0.845 1 91.12 561 LEU B N 1
ATOM 9582 C CA . LEU B 1 561 ? -4.684 24.406 0.34 1 91.12 561 LEU B CA 1
ATOM 9583 C C . LEU B 1 561 ? -4.191 25.094 1.606 1 91.12 561 LEU B C 1
ATOM 9585 O O . LEU B 1 561 ? -4.992 25.484 2.459 1 91.12 561 LEU B O 1
ATOM 9589 N N . PRO B 1 562 ? -2.873 25.312 1.795 1 93.12 562 PRO B N 1
ATOM 9590 C CA . PRO B 1 562 ? -2.447 26.031 3.004 1 93.12 562 PRO B CA 1
ATOM 9591 C C . PRO B 1 562 ? -3.055 27.422 3.115 1 93.12 562 PRO B C 1
ATOM 9593 O O . PRO B 1 562 ? -3.438 27.844 4.207 1 93.12 562 PRO B O 1
ATOM 9596 N N . GLY B 1 563 ? -3.154 28.062 1.997 1 92.25 563 GLY B N 1
ATOM 9597 C CA . GLY B 1 563 ? -3.787 29.375 1.996 1 92.25 563 GLY B CA 1
ATOM 9598 C C . GLY B 1 563 ? -5.258 29.328 2.367 1 92.25 563 GLY B C 1
ATOM 9599 O O . GLY B 1 563 ? -5.715 30.109 3.213 1 92.25 563 GLY B O 1
ATOM 9600 N N . ARG B 1 564 ? -5.941 28.453 1.823 1 90.12 564 ARG B N 1
ATOM 9601 C CA . ARG B 1 564 ? -7.371 28.328 2.082 1 90.12 564 ARG B CA 1
ATOM 9602 C C . ARG B 1 564 ? -7.629 27.875 3.518 1 90.12 564 ARG B C 1
ATOM 9604 O O . ARG B 1 564 ? -8.57 28.344 4.16 1 90.12 564 ARG B O 1
ATOM 9611 N N . LEU B 1 565 ? -6.848 27.016 3.969 1 92.94 565 LEU B N 1
ATOM 9612 C CA . LEU B 1 565 ? -7.016 26.5 5.328 1 92.94 565 LEU B CA 1
ATOM 9613 C C . LEU B 1 565 ? -6.672 27.578 6.355 1 92.94 565 LEU B C 1
ATOM 9615 O O . LEU B 1 565 ? -7.242 27.609 7.449 1 92.94 565 LEU B O 1
ATOM 9619 N N . SER B 1 566 ? -5.727 28.453 5.98 1 94.62 566 SER B N 1
ATOM 9620 C CA . SER B 1 566 ? -5.441 29.594 6.848 1 94.62 566 SER B CA 1
ATOM 9621 C C . SER B 1 566 ? -6.656 30.5 6.984 1 94.62 566 SER B C 1
ATOM 9623 O O . SER B 1 566 ? -6.926 31.031 8.07 1 94.62 566 SER B O 1
ATOM 9625 N N . ASP B 1 567 ? -7.387 30.609 5.914 1 91.69 567 ASP B N 1
ATOM 9626 C CA . ASP B 1 567 ? -8.602 31.422 5.93 1 91.69 567 ASP B CA 1
ATOM 9627 C C . ASP B 1 567 ? -9.68 30.781 6.801 1 91.69 567 ASP B C 1
ATOM 9629 O O . ASP B 1 567 ? -10.391 31.469 7.535 1 91.69 567 ASP B O 1
ATOM 9633 N N . VAL B 1 568 ? -9.781 29.5 6.672 1 91.62 568 VAL B N 1
ATOM 9634 C CA . VAL B 1 568 ? -10.766 28.781 7.473 1 91.62 568 VAL B CA 1
ATOM 9635 C C . VAL B 1 568 ? -10.422 28.906 8.953 1 91.62 568 VAL B C 1
ATOM 9637 O O . VAL B 1 568 ? -11.305 29.125 9.789 1 91.62 568 VAL B O 1
ATOM 9640 N N . LEU B 1 569 ? -9.164 28.734 9.266 1 94.44 569 LEU B N 1
ATOM 9641 C CA . LEU B 1 569 ? -8.727 28.859 10.648 1 94.44 569 LEU B CA 1
ATOM 9642 C C . LEU B 1 569 ? -9.008 30.25 11.195 1 94.44 569 LEU B C 1
ATOM 9644 O O . LEU B 1 569 ? -9.469 30.406 12.328 1 94.44 569 LEU B O 1
ATOM 9648 N N . ALA B 1 570 ? -8.734 31.266 10.383 1 93.12 570 ALA B N 1
ATOM 9649 C CA . ALA B 1 570 ? -9.016 32.656 10.773 1 93.12 570 ALA B CA 1
ATOM 9650 C C . ALA B 1 570 ? -10.508 32.875 10.969 1 93.12 570 ALA B C 1
ATOM 9652 O O . ALA B 1 570 ? -10.922 33.562 11.906 1 93.12 570 ALA B O 1
ATOM 9653 N N . TYR B 1 571 ? -11.281 32.281 10.133 1 89.81 571 TYR B N 1
ATOM 9654 C CA . TYR B 1 571 ? -12.734 32.375 10.234 1 89.81 571 TYR B CA 1
ATOM 9655 C C . TYR B 1 571 ? -13.234 31.781 11.547 1 89.81 571 TYR B C 1
ATOM 9657 O O . TYR B 1 571 ? -14.031 32.406 12.258 1 89.81 571 TYR B O 1
ATOM 9665 N N . LEU B 1 572 ? -12.773 30.594 11.789 1 91.44 572 LEU B N 1
ATOM 9666 C CA . LEU B 1 572 ? -13.219 29.891 12.992 1 91.44 572 LEU B CA 1
ATOM 9667 C C . LEU B 1 572 ? -12.758 30.625 14.25 1 91.44 572 LEU B C 1
ATOM 9669 O O . LEU B 1 572 ? -13.453 30.625 15.266 1 91.44 572 LEU B O 1
ATOM 9673 N N . TRP B 1 573 ? -11.625 31.25 14.156 1 90.75 573 TRP B N 1
ATOM 9674 C CA . TRP B 1 573 ? -11.062 31.969 15.297 1 90.75 573 TRP B CA 1
ATOM 9675 C C . TRP B 1 573 ? -11.844 33.25 15.562 1 90.75 573 TRP B C 1
ATOM 9677 O O . TRP B 1 573 ? -12.141 33.562 16.719 1 90.75 573 TRP B O 1
ATOM 9687 N N . THR B 1 574 ? -12.227 33.906 14.555 1 88.88 574 THR B N 1
ATOM 9688 C CA . THR B 1 574 ? -12.836 35.219 14.695 1 88.88 574 THR B CA 1
ATOM 9689 C C . THR B 1 574 ? -14.352 35.125 14.805 1 88.88 574 THR B C 1
ATOM 9691 O O . THR B 1 574 ? -15.031 36.094 15.125 1 88.88 574 THR B O 1
ATOM 9694 N N . HIS B 1 575 ? -14.828 33.969 14.602 1 87.62 575 HIS B N 1
ATOM 9695 C CA . HIS B 1 575 ? -16.281 33.812 14.648 1 87.62 575 HIS B CA 1
ATOM 9696 C C . HIS B 1 575 ? -16.828 34.125 16.031 1 87.62 575 HIS B C 1
ATOM 9698 O O . HIS B 1 575 ? -16.266 33.688 17.047 1 87.62 575 HIS B O 1
ATOM 9704 N N . PRO B 1 576 ? -17.859 34.812 16.094 1 83.5 576 PRO B N 1
ATOM 9705 C CA . PRO B 1 576 ? -18.406 35.219 17.375 1 83.5 576 PRO B CA 1
ATOM 9706 C C . PRO B 1 576 ? -19 34.094 18.188 1 83.5 576 PRO B C 1
ATOM 9708 O O . PRO B 1 576 ? -19.031 34.125 19.422 1 83.5 576 PRO B O 1
ATOM 9711 N N . ASN B 1 577 ? -19.531 33.094 17.484 1 83.44 577 ASN B N 1
ATOM 9712 C CA . ASN B 1 577 ? -20.109 31.953 18.172 1 83.44 577 ASN B CA 1
ATOM 9713 C C . ASN B 1 577 ? -19.047 30.891 18.484 1 83.44 577 ASN B C 1
ATOM 9715 O O . ASN B 1 577 ? -18.641 30.125 17.625 1 83.44 577 ASN B O 1
ATOM 9719 N N . PRO B 1 578 ? -18.641 30.859 19.688 1 78.31 578 PRO B N 1
ATOM 9720 C CA . PRO B 1 578 ? -17.594 29.906 20.062 1 78.31 578 PRO B CA 1
ATOM 9721 C C . PRO B 1 578 ? -18.094 28.453 20.031 1 78.31 578 PRO B C 1
ATOM 9723 O O . PRO B 1 578 ? -17.297 27.516 20.016 1 78.31 578 PRO B O 1
ATOM 9726 N N . SER B 1 579 ? -19.328 28.25 19.969 1 79.06 579 SER B N 1
ATOM 9727 C CA . SER B 1 579 ? -19.906 26.922 20.109 1 79.06 579 SER B CA 1
ATOM 9728 C C . SER B 1 579 ? -19.781 26.125 18.812 1 79.06 579 SER B C 1
ATOM 9730 O O . SER B 1 579 ? -20.031 24.922 18.797 1 79.06 579 SER B O 1
ATOM 9732 N N . ILE B 1 580 ? -19.312 26.844 17.844 1 80.56 580 ILE B N 1
ATOM 9733 C CA . ILE B 1 580 ? -19.141 26.109 16.578 1 80.56 580 ILE B CA 1
ATOM 9734 C C . ILE B 1 580 ? -18.156 24.953 16.781 1 80.56 580 ILE B C 1
ATOM 9736 O O . ILE B 1 580 ? -18.406 23.844 16.328 1 80.56 580 ILE B O 1
ATOM 9740 N N . LEU B 1 581 ? -17.031 25.219 17.562 1 82.81 581 LEU B N 1
ATOM 9741 C CA . LEU B 1 581 ? -15.984 24.203 17.75 1 82.81 581 LEU B CA 1
ATOM 9742 C C . LEU B 1 581 ? -16.016 23.641 19.172 1 82.81 581 LEU B C 1
ATOM 9744 O O . LEU B 1 581 ? -15.859 22.438 19.359 1 82.81 581 LEU B O 1
ATOM 9748 N N . GLY B 1 582 ? -16.016 24.391 20.219 1 73.12 582 GLY B N 1
ATOM 9749 C CA . GLY B 1 582 ? -15.75 24 21.594 1 73.12 582 GLY B CA 1
ATOM 9750 C C . GLY B 1 582 ? -17.016 23.812 22.406 1 73.12 582 GLY B C 1
ATOM 9751 O O . GLY B 1 582 ? -17.031 23.047 23.375 1 73.12 582 GLY B O 1
ATOM 9752 N N . GLY B 1 583 ? -18.156 24.172 21.969 1 73.25 583 GLY B N 1
ATOM 9753 C CA . GLY B 1 583 ? -19.438 24.125 22.672 1 73.25 583 GLY B CA 1
ATOM 9754 C C . GLY B 1 583 ? -19.312 24.344 24.156 1 73.25 583 GLY B C 1
ATOM 9755 O O . GLY B 1 583 ? -18.25 24.734 24.656 1 73.25 583 GLY B O 1
ATOM 9756 N N . SER B 1 584 ? -20.375 24.234 24.953 1 78.62 584 SER B N 1
ATOM 9757 C CA . SER B 1 584 ? -20.438 24.453 26.406 1 78.62 584 SER B CA 1
ATOM 9758 C C . SER B 1 584 ? -20.344 23.125 27.156 1 78.62 584 SER B C 1
ATOM 9760 O O . SER B 1 584 ? -21.031 22.172 26.828 1 78.62 584 SER B O 1
ATOM 9762 N N . GLY B 1 585 ? -19.266 23.031 27.984 1 79.19 585 GLY B N 1
ATOM 9763 C CA . GLY B 1 585 ? -19.125 21.859 28.812 1 79.19 585 GLY B CA 1
ATOM 9764 C C . GLY B 1 585 ? -17.984 20.953 28.375 1 79.19 585 GLY B C 1
ATOM 9765 O O . GLY B 1 585 ? -17.469 21.078 27.266 1 79.19 585 GLY B O 1
ATOM 9766 N N . VAL B 1 586 ? -17.641 20.078 29.297 1 78.31 586 VAL B N 1
ATOM 9767 C CA . VAL B 1 586 ? -16.516 19.156 29.125 1 78.31 586 VAL B CA 1
ATOM 9768 C C . VAL B 1 586 ? -16.844 18.172 28 1 78.31 586 VAL B C 1
ATOM 9770 O O . VAL B 1 586 ? -15.945 17.719 27.281 1 78.31 586 VAL B O 1
ATOM 9773 N N . ASP B 1 587 ? -18.094 17.922 27.766 1 79.81 587 ASP B N 1
ATOM 9774 C CA . ASP B 1 587 ? -18.531 16.875 26.844 1 79.81 587 ASP B CA 1
ATOM 9775 C C . ASP B 1 587 ? -18.594 17.406 25.406 1 79.81 587 ASP B C 1
ATOM 9777 O O . ASP B 1 587 ? -18.688 16.625 24.453 1 79.81 587 ASP B O 1
ATOM 9781 N N . ARG B 1 588 ? -18.391 18.594 25.234 1 80.19 588 ARG B N 1
ATOM 9782 C CA . ARG B 1 588 ? -18.656 19.172 23.922 1 80.19 588 ARG B CA 1
ATOM 9783 C C . ARG B 1 588 ? -17.391 19.156 23.062 1 80.19 588 ARG B C 1
ATOM 9785 O O . ARG B 1 588 ? -17.406 19.578 21.906 1 80.19 588 ARG B O 1
ATOM 9792 N N . LEU B 1 589 ? -16.328 18.578 23.578 1 89.06 589 LEU B N 1
ATOM 9793 C CA . LEU B 1 589 ? -15.094 18.469 22.797 1 89.06 589 LEU B CA 1
ATOM 9794 C C . LEU B 1 589 ? -15.117 17.219 21.922 1 89.06 589 LEU B C 1
ATOM 9796 O O . LEU B 1 589 ? -14.242 17.047 21.078 1 89.06 589 LEU B O 1
ATOM 9800 N N . GLN B 1 590 ? -16.125 16.453 22.047 1 87.12 590 GLN B N 1
ATOM 9801 C CA . GLN B 1 590 ? -16.203 15.203 21.297 1 87.12 590 GLN B CA 1
ATOM 9802 C C . GLN B 1 590 ? -16.375 15.477 19.797 1 87.12 590 GLN B C 1
ATOM 9804 O O . GLN B 1 590 ? -17.078 16.406 19.406 1 87.12 590 GLN B O 1
ATOM 9809 N N . LEU B 1 591 ? -15.781 14.68 19.062 1 91.12 591 LEU B N 1
ATOM 9810 C CA . LEU B 1 591 ? -15.75 14.867 17.625 1 91.12 591 LEU B CA 1
ATOM 9811 C C . LEU B 1 591 ? -16.875 14.086 16.938 1 91.12 591 LEU B C 1
ATOM 9813 O O . LEU B 1 591 ? -17.234 13 17.391 1 91.12 591 LEU B O 1
ATOM 9817 N N . GLU B 1 592 ? -17.422 14.617 15.906 1 86.56 592 GLU B N 1
ATOM 9818 C CA . GLU B 1 592 ? -18.391 13.922 15.07 1 86.56 592 GLU B CA 1
ATOM 9819 C C . GLU B 1 592 ? -17.703 13.023 14.047 1 86.56 592 GLU B C 1
ATOM 9821 O O . GLU B 1 592 ? -18.188 11.93 13.75 1 86.56 592 GLU B O 1
ATOM 9826 N N . VAL B 1 593 ? -16.656 13.633 13.461 1 89.56 593 VAL B N 1
ATOM 9827 C CA . VAL B 1 593 ? -15.82 12.836 12.562 1 89.56 593 VAL B CA 1
ATOM 9828 C C . VAL B 1 593 ? -14.781 12.07 13.375 1 89.56 593 VAL B C 1
ATOM 9830 O O . VAL B 1 593 ? -13.93 12.664 14.031 1 89.56 593 VAL B O 1
ATOM 9833 N N . ARG B 1 594 ? -14.75 10.75 13.258 1 89.44 594 ARG B N 1
ATOM 9834 C CA . ARG B 1 594 ? -13.938 9.977 14.188 1 89.44 594 ARG B CA 1
ATOM 9835 C C . ARG B 1 594 ? -13.062 8.969 13.453 1 89.44 594 ARG B C 1
ATOM 9837 O O . ARG B 1 594 ? -12.258 8.273 14.07 1 89.44 594 ARG B O 1
ATOM 9844 N N . SER B 1 595 ? -13.148 8.836 12.164 1 86.31 595 SER B N 1
ATOM 9845 C CA . SER B 1 595 ? -12.477 7.766 11.43 1 86.31 595 SER B CA 1
ATOM 9846 C C . SER B 1 595 ? -11.227 8.281 10.719 1 86.31 595 SER B C 1
ATOM 9848 O O . SER B 1 595 ? -10.75 7.66 9.766 1 86.31 595 SER B O 1
ATOM 9850 N N . ARG B 1 596 ? -10.727 9.43 11.133 1 90.69 596 ARG B N 1
ATOM 9851 C CA . ARG B 1 596 ? -9.547 10.008 10.492 1 90.69 596 ARG B CA 1
ATOM 9852 C C . ARG B 1 596 ? -8.383 10.094 11.477 1 90.69 596 ARG B C 1
ATOM 9854 O O . ARG B 1 596 ? -7.645 11.086 11.484 1 90.69 596 ARG B O 1
ATOM 9861 N N . MET B 1 597 ? -8.305 9.109 12.367 1 91 597 MET B N 1
ATOM 9862 C CA . MET B 1 597 ? -7.219 8.984 13.336 1 91 597 MET B CA 1
ATOM 9863 C C . MET B 1 597 ? -6.988 10.305 14.062 1 91 597 MET B C 1
ATOM 9865 O O . MET B 1 597 ? -7.941 10.953 14.5 1 91 597 MET B O 1
ATOM 9869 N N . SER B 1 598 ? -5.695 10.711 14.227 1 94.38 598 SER B N 1
ATOM 9870 C CA . SER B 1 598 ? -5.387 11.922 14.977 1 94.38 598 SER B CA 1
ATOM 9871 C C . SER B 1 598 ? -5.863 13.164 14.234 1 94.38 598 SER B C 1
ATOM 9873 O O . SER B 1 598 ? -6.027 14.234 14.828 1 94.38 598 SER B O 1
ATOM 9875 N N . MET B 1 599 ? -6.113 13.031 12.953 1 95.31 599 MET B N 1
ATOM 9876 C CA . MET B 1 599 ? -6.535 14.164 12.141 1 95.31 599 MET B CA 1
ATOM 9877 C C . MET B 1 599 ? -8.055 14.32 12.164 1 95.31 599 MET B C 1
ATOM 9879 O O . MET B 1 599 ? -8.602 15.227 11.539 1 95.31 599 MET B O 1
ATOM 9883 N N . SER B 1 600 ? -8.727 13.516 12.93 1 93.94 600 SER B N 1
ATOM 9884 C CA . SER B 1 600 ? -10.18 13.625 13.047 1 93.94 600 SER B CA 1
ATOM 9885 C C . SER B 1 600 ? -10.602 15.023 13.484 1 93.94 600 SER B C 1
ATOM 9887 O O . SER B 1 600 ? -11.648 15.516 13.078 1 93.94 600 SER B O 1
ATOM 9889 N N . VAL B 1 601 ? -9.789 15.648 14.273 1 95.81 601 VAL B N 1
ATOM 9890 C CA . VAL B 1 601 ? -10.094 16.984 14.758 1 95.81 601 VAL B CA 1
ATOM 9891 C C . VAL B 1 601 ? -10.133 17.969 13.578 1 95.81 601 VAL B C 1
ATOM 9893 O O . VAL B 1 601 ? -10.953 18.891 13.555 1 95.81 601 VAL B O 1
ATOM 9896 N N . VAL B 1 602 ? -9.266 17.766 12.648 1 95.31 602 VAL B N 1
ATOM 9897 C CA . VAL B 1 602 ? -9.188 18.656 11.492 1 95.31 602 VAL B CA 1
ATOM 9898 C C . VAL B 1 602 ? -10.43 18.484 10.625 1 95.31 602 VAL B C 1
ATOM 9900 O O . VAL B 1 602 ? -11.094 19.453 10.273 1 95.31 602 VAL B O 1
ATOM 9903 N N . TYR B 1 603 ? -10.742 17.312 10.344 1 91.88 603 TYR B N 1
ATOM 9904 C CA . TYR B 1 603 ? -11.875 17.047 9.469 1 91.88 603 TYR B CA 1
ATOM 9905 C C . TYR B 1 603 ? -13.188 17.375 10.156 1 91.88 603 TYR B C 1
ATOM 9907 O O . TYR B 1 603 ? -14.141 17.812 9.508 1 91.88 603 TYR B O 1
ATOM 9915 N N . ASP B 1 604 ? -13.25 17.172 11.438 1 92.38 604 ASP B N 1
ATOM 9916 C CA . ASP B 1 604 ? -14.43 17.578 12.203 1 92.38 604 ASP B CA 1
ATOM 9917 C C . ASP B 1 604 ? -14.609 19.094 12.164 1 92.38 604 ASP B C 1
ATOM 9919 O O . ASP B 1 604 ? -15.719 19.594 11.977 1 92.38 604 ASP B O 1
ATOM 9923 N N . SER B 1 605 ? -13.516 19.766 12.414 1 93 605 SER B N 1
ATOM 9924 C CA . SER B 1 605 ? -13.57 21.234 12.406 1 93 605 SER B CA 1
ATOM 9925 C C . SER B 1 605 ? -13.977 21.75 11.031 1 93 605 SER B C 1
ATOM 9927 O O . SER B 1 605 ? -14.727 22.734 10.93 1 93 605 SER B O 1
ATOM 9929 N N . LEU B 1 606 ? -13.453 21.156 10.031 1 89.19 606 LEU B N 1
ATOM 9930 C CA . LEU B 1 606 ? -13.805 21.547 8.672 1 89.19 606 LEU B CA 1
ATOM 9931 C C . LEU B 1 606 ? -15.273 21.25 8.383 1 89.19 606 LEU B C 1
ATOM 9933 O O . LEU B 1 606 ? -15.945 22.016 7.691 1 89.19 606 LEU B O 1
ATOM 9937 N N . TRP B 1 607 ? -15.703 20.141 8.844 1 86.88 607 TRP B N 1
ATOM 9938 C CA . TRP B 1 607 ? -17.109 19.797 8.703 1 86.88 607 TRP B CA 1
ATOM 9939 C C . TRP B 1 607 ? -18 20.828 9.383 1 86.88 607 TRP B C 1
ATOM 9941 O O . TRP B 1 607 ? -19.016 21.266 8.82 1 86.88 607 TRP B O 1
ATOM 9951 N N . ARG B 1 608 ? -17.688 21.203 10.547 1 88.06 608 ARG B N 1
ATOM 9952 C CA . ARG B 1 608 ? -18.453 22.188 11.297 1 88.06 608 ARG B CA 1
ATOM 9953 C C . ARG B 1 608 ? -18.406 23.547 10.602 1 88.06 608 ARG B C 1
ATOM 9955 O O . ARG B 1 608 ? -19.406 24.266 10.586 1 88.06 608 ARG B O 1
ATOM 9962 N N . TRP B 1 609 ? -17.266 23.859 10.172 1 88.62 609 TRP B N 1
ATOM 9963 C CA . TRP B 1 609 ? -17.125 25.109 9.43 1 88.62 609 TRP B CA 1
ATOM 9964 C C . TRP B 1 609 ? -18.047 25.125 8.211 1 88.62 609 TRP B C 1
ATOM 9966 O O . TRP B 1 609 ? -18.703 26.125 7.934 1 88.62 609 TRP B O 1
ATOM 9976 N N . ARG B 1 610 ? -18.078 24.062 7.473 1 83.56 610 ARG B N 1
ATOM 9977 C CA . ARG B 1 610 ? -18.906 23.969 6.273 1 83.56 610 ARG B CA 1
ATOM 9978 C C . ARG B 1 610 ? -20.375 24.094 6.617 1 83.56 610 ARG B C 1
ATOM 9980 O O . ARG B 1 610 ? -21.141 24.766 5.906 1 83.56 610 ARG B O 1
ATOM 9987 N N . GLU B 1 611 ? -20.75 23.438 7.66 1 81.69 611 GLU B N 1
ATOM 9988 C CA . GLU B 1 611 ? -22.141 23.516 8.102 1 81.69 611 GLU B CA 1
ATOM 9989 C C . GLU B 1 611 ? -22.516 24.922 8.516 1 81.69 611 GLU B C 1
ATOM 9991 O O . GLU B 1 611 ? -23.609 25.406 8.195 1 81.69 611 GLU B O 1
ATOM 9996 N N . GLN B 1 612 ? -21.672 25.516 9.203 1 83.44 612 GLN B N 1
ATOM 9997 C CA . GLN B 1 612 ? -21.938 26.891 9.648 1 83.44 612 GLN B CA 1
ATOM 9998 C C . GLN B 1 612 ? -21.953 27.859 8.469 1 83.44 612 GLN B C 1
ATOM 10000 O O . GLN B 1 612 ? -22.797 28.75 8.414 1 83.44 612 GLN B O 1
ATOM 10005 N N . PHE B 1 613 ? -21.047 27.609 7.688 1 77.88 613 PHE B N 1
ATOM 10006 C CA . PHE B 1 613 ? -20.938 28.469 6.523 1 77.88 613 PHE B CA 1
ATOM 10007 C C . PHE B 1 613 ? -22.172 28.344 5.637 1 77.88 613 PHE B C 1
ATOM 10009 O O . PHE B 1 613 ? -22.672 29.344 5.109 1 77.88 613 PHE B O 1
ATOM 10016 N N . ARG B 1 614 ? -22.641 27.172 5.438 1 76.75 614 ARG B N 1
ATOM 10017 C CA . ARG B 1 614 ? -23.859 26.922 4.672 1 76.75 614 ARG B CA 1
ATOM 10018 C C . ARG B 1 614 ? -25.062 27.609 5.312 1 76.75 614 ARG B C 1
ATOM 10020 O O . ARG B 1 614 ? -25.891 28.203 4.621 1 76.75 614 ARG B O 1
ATOM 10027 N N . THR B 1 615 ? -25.156 27.531 6.555 1 79.5 615 THR B N 1
ATOM 10028 C CA . THR B 1 615 ? -26.266 28.141 7.285 1 79.5 615 THR B CA 1
ATOM 10029 C C . THR B 1 615 ? -26.234 29.656 7.148 1 79.5 615 THR B C 1
ATOM 10031 O O . THR B 1 615 ? -27.281 30.297 7.039 1 79.5 615 THR B O 1
ATOM 10034 N N . GLU B 1 616 ? -25.109 30.156 7.152 1 78.25 616 GLU B N 1
ATOM 10035 C CA . GLU B 1 616 ? -24.969 31.609 7.043 1 78.25 616 GLU B CA 1
ATOM 10036 C C . GLU B 1 616 ? -25.297 32.094 5.633 1 78.25 616 GLU B C 1
ATOM 10038 O O . GLU B 1 616 ? -25.906 33.156 5.461 1 78.25 616 GLU B O 1
ATOM 10043 N N . VAL B 1 617 ? -24.891 31.266 4.711 1 70.88 617 VAL B N 1
ATOM 10044 C CA . VAL B 1 617 ? -25.172 31.641 3.328 1 70.88 617 VAL B CA 1
ATOM 10045 C C . VAL B 1 617 ? -26.656 31.484 3.039 1 70.88 617 VAL B C 1
ATOM 10047 O O . VAL B 1 617 ? -27.266 32.344 2.379 1 70.88 617 VAL B O 1
ATOM 10050 N N . GLU B 1 618 ? -27.234 30.422 3.498 1 69.75 618 GLU B N 1
ATOM 10051 C CA . GLU B 1 618 ? -28.672 30.219 3.332 1 69.75 618 GLU B CA 1
ATOM 10052 C C . GLU B 1 618 ? -29.484 31.281 4.094 1 69.75 618 GLU B C 1
ATOM 10054 O O . GLU B 1 618 ? -30.531 31.734 3.621 1 69.75 618 GLU B O 1
ATOM 10059 N N . GLY B 1 619 ? -28.953 31.578 5.211 1 68.38 619 GLY B N 1
ATOM 10060 C CA . GLY B 1 619 ? -29.594 32.625 5.98 1 68.38 619 GLY B CA 1
ATOM 10061 C C . GLY B 1 619 ? -29.484 34 5.332 1 68.38 619 GLY B C 1
ATOM 10062 O O . GLY B 1 619 ? -30.438 34.781 5.383 1 68.38 619 GLY B O 1
ATOM 10063 N N . ALA B 1 620 ? -28.406 34.312 4.773 1 65.88 620 ALA B N 1
ATOM 10064 C CA . ALA B 1 620 ? -28.219 35.562 4.082 1 65.88 620 ALA B CA 1
ATOM 10065 C C . ALA B 1 620 ? -29.078 35.656 2.828 1 65.88 620 ALA B C 1
ATOM 10067 O O . ALA B 1 620 ? -29.641 36.719 2.527 1 65.88 620 ALA B O 1
ATOM 10068 N N . GLU B 1 621 ? -29.094 34.562 2.164 1 63.03 621 GLU B N 1
ATOM 10069 C CA . GLU B 1 621 ? -29.938 34.5 0.973 1 63.03 621 GLU B CA 1
ATOM 10070 C C . GLU B 1 621 ? -31.406 34.656 1.337 1 63.03 621 GLU B C 1
ATOM 10072 O O . GLU B 1 621 ? -32.156 35.312 0.629 1 63.03 621 GLU B O 1
ATOM 10077 N N . SER B 1 622 ? -31.734 34.031 2.402 1 61.03 622 SER B N 1
ATOM 10078 C CA . SER B 1 622 ? -33.125 34.188 2.871 1 61.03 622 SER B CA 1
ATOM 10079 C C . SER B 1 622 ? -33.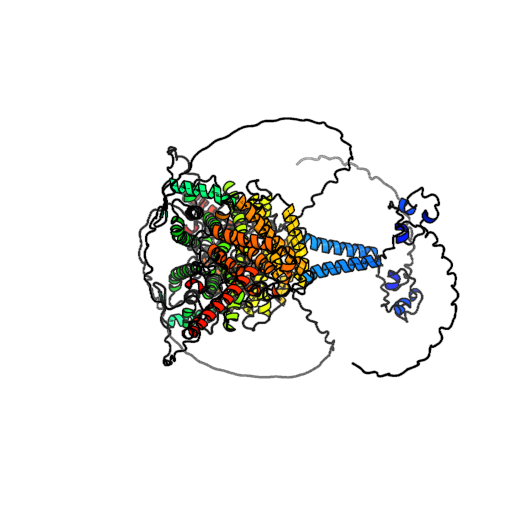406 35.594 3.332 1 61.03 622 SER B C 1
ATOM 10081 O O . SER B 1 622 ? -34.5 36.125 3.137 1 61.03 622 SER B O 1
ATOM 10083 N N . GLN B 1 623 ? -32.406 36.219 3.945 1 53.38 623 GLN B N 1
ATOM 10084 C CA . GLN B 1 623 ? -32.594 37.594 4.348 1 53.38 623 GLN B CA 1
ATOM 10085 C C . GLN B 1 623 ? -32.594 38.531 3.137 1 53.38 623 GLN B C 1
ATOM 10087 O O . GLN B 1 623 ? -33.344 39.5 3.115 1 53.38 623 GLN B O 1
ATOM 10092 N N . ASP B 1 624 ? -31.734 38.25 2.26 1 52.44 624 ASP B N 1
ATOM 10093 C CA . ASP B 1 624 ? -31.781 39.031 1.029 1 52.44 624 ASP B CA 1
ATOM 10094 C C . ASP B 1 624 ? -33.125 38.844 0.314 1 52.44 624 ASP B C 1
ATOM 10096 O O . ASP B 1 624 ? -33.656 39.781 -0.28 1 52.44 624 ASP B O 1
ATOM 10100 N N . LEU B 1 625 ? -33.656 37.688 0.433 1 50.22 625 LEU B N 1
ATOM 10101 C CA . LEU B 1 625 ? -35 37.469 -0.137 1 50.22 625 LEU B CA 1
ATOM 10102 C C . LEU B 1 625 ? -36.062 38.156 0.698 1 50.22 625 LEU B C 1
ATOM 10104 O O . LEU B 1 625 ? -37.062 38.625 0.16 1 50.22 625 LEU B O 1
ATOM 10108 N N . ASN B 1 626 ? -35.781 38.219 1.985 1 45.28 626 ASN B N 1
ATOM 10109 C CA . ASN B 1 626 ? -36.781 38.938 2.816 1 45.28 626 ASN B CA 1
ATOM 10110 C C . ASN B 1 626 ? -36.5 40.438 2.846 1 45.28 626 ASN B C 1
ATOM 10112 O O . ASN B 1 626 ? -37.406 41.219 3.156 1 45.28 626 ASN B O 1
ATOM 10116 N N . ASN B 1 627 ? -35.25 40.875 2.924 1 40 627 ASN B N 1
ATOM 10117 C CA . ASN B 1 627 ? -34.969 42.281 2.979 1 40 627 ASN B CA 1
ATOM 10118 C C . ASN B 1 627 ? -35.344 43 1.674 1 40 627 ASN B C 1
ATOM 10120 O O . ASN B 1 627 ? -35.062 44.188 1.496 1 40 627 ASN B O 1
ATOM 10124 N N . ASP B 1 628 ? -35.781 42.438 0.623 1 39.72 628 ASP B N 1
ATOM 10125 C CA . ASP B 1 628 ? -36.375 43.312 -0.387 1 39.72 628 ASP B CA 1
ATOM 10126 C C . ASP B 1 628 ? -37.562 44.094 0.183 1 39.72 628 ASP B C 1
ATOM 10128 O O . ASP B 1 628 ? -38.219 44.844 -0.538 1 39.72 628 ASP B O 1
ATOM 10132 N N . ALA B 1 629 ? -38.188 43.781 1.375 1 33.69 629 ALA B N 1
ATOM 10133 C CA . ALA B 1 629 ? -39.094 44.812 1.853 1 33.69 629 ALA B CA 1
ATOM 10134 C C . ALA B 1 629 ? -38.344 45.938 2.547 1 33.69 629 ALA B C 1
ATOM 10136 O O . ALA B 1 629 ? -38.562 47.125 2.246 1 33.69 629 ALA B O 1
ATOM 10137 N N . THR B 1 630 ? -38.25 46.062 4.027 1 31.28 630 THR B N 1
ATOM 10138 C CA . THR B 1 630 ? -37.875 47.25 4.816 1 31.28 630 THR B CA 1
ATOM 10139 C C . THR B 1 630 ? -36.375 47.438 4.852 1 31.28 630 THR B C 1
ATOM 10141 O O . THR B 1 630 ? -35.625 46.562 5.32 1 31.28 630 THR B O 1
ATOM 10144 N N . ALA B 1 631 ? -35.688 48.406 4.121 1 29.88 631 ALA B N 1
ATOM 10145 C CA . ALA B 1 631 ? -34.344 48.938 3.924 1 29.88 631 ALA B CA 1
ATOM 10146 C C . ALA B 1 631 ? -33.75 49.375 5.25 1 29.88 631 ALA B C 1
ATOM 10148 O O . ALA B 1 631 ? -32.875 50.25 5.277 1 29.88 631 ALA B O 1
ATOM 10149 N N . THR B 1 632 ? -34.406 49.219 6.461 1 24.38 632 THR B N 1
ATOM 10150 C CA . THR B 1 632 ? -33.781 50.031 7.512 1 24.38 632 THR B CA 1
ATOM 10151 C C . THR B 1 632 ? -32.375 49.562 7.77 1 24.38 632 THR B C 1
ATOM 10153 O O . THR B 1 632 ? -32 48.438 7.441 1 24.38 632 THR B O 1
ATOM 10156 N N . ALA B 1 633 ? -31.562 50.219 9.016 1 26.22 633 ALA B N 1
ATOM 10157 C CA . ALA B 1 633 ? -30.328 50.812 9.531 1 26.22 633 ALA B CA 1
ATOM 10158 C C . ALA B 1 633 ? -29.359 49.719 10 1 26.22 633 ALA B C 1
ATOM 10160 O O . ALA B 1 633 ? -28.156 49.812 9.742 1 26.22 633 ALA B O 1
ATOM 10161 N N . GLY B 1 634 ? -29.734 49.031 11.156 1 25.2 634 GLY B N 1
ATOM 10162 C CA . GLY B 1 634 ? -28.781 48.781 12.242 1 25.2 634 GLY B CA 1
ATOM 10163 C C . GLY B 1 634 ? -27.797 47.688 11.953 1 25.2 634 GLY B C 1
ATOM 10164 O O . GLY B 1 634 ? -28.047 46.531 12.305 1 25.2 634 GLY B O 1
ATOM 10165 N N . VAL B 1 635 ? -27.234 47.719 10.875 1 26.83 635 VAL B N 1
ATOM 10166 C CA . VAL B 1 635 ? -26.219 46.719 10.719 1 26.83 635 VAL B CA 1
ATOM 10167 C C . VAL B 1 635 ? -25.172 46.844 11.82 1 26.83 635 VAL B C 1
ATOM 10169 O O . VAL B 1 635 ? -24.594 47.906 12.008 1 26.83 635 VAL B O 1
ATOM 10172 N N . ASN B 1 636 ? -25.344 46.125 12.977 1 25.95 636 ASN B N 1
ATOM 10173 C CA . ASN B 1 636 ? -24.469 46.094 14.141 1 25.95 636 ASN B CA 1
ATOM 10174 C C . ASN B 1 636 ? -23 46.156 13.734 1 25.95 636 ASN B C 1
ATOM 10176 O O . ASN B 1 636 ? -22.562 45.375 12.875 1 25.95 636 ASN B O 1
ATOM 10180 N N . GLU B 1 637 ? -22.219 47.312 13.969 1 26.34 637 GLU B N 1
ATOM 10181 C CA . GLU B 1 637 ? -20.891 47.906 13.867 1 26.34 637 GLU B CA 1
ATOM 10182 C C . GLU B 1 637 ? -19.828 47 14.508 1 26.34 637 GLU B C 1
ATOM 10184 O O . GLU B 1 637 ? -18.641 47.312 14.484 1 26.34 637 GLU B O 1
ATOM 10189 N N . GLY B 1 638 ? -20.297 46.188 15.43 1 25.83 638 GLY B N 1
ATOM 10190 C CA . GLY B 1 638 ? -19.203 45.812 16.312 1 25.83 638 GLY B CA 1
ATOM 10191 C C . GLY B 1 638 ? -18.141 45 15.633 1 25.83 638 GLY B C 1
ATOM 10192 O O . GLY B 1 638 ? -17.328 44.344 16.297 1 25.83 638 GLY B O 1
ATOM 10193 N N . PHE B 1 639 ? -18.406 44.531 14.422 1 25.94 639 PHE B N 1
ATOM 10194 C CA . PHE B 1 639 ? -17.297 43.719 13.961 1 25.94 639 PHE B CA 1
ATOM 10195 C C . PHE B 1 639 ? -16.016 44.531 13.836 1 25.94 639 PHE B C 1
ATOM 10197 O O . PHE B 1 639 ? -16.016 45.594 13.188 1 25.94 639 PHE B O 1
ATOM 10204 N N . ASP B 1 640 ? -15.211 44.625 14.883 1 26.73 640 ASP B N 1
ATOM 10205 C CA . ASP B 1 640 ? -13.922 45.312 14.742 1 26.73 640 ASP B CA 1
ATOM 10206 C C . ASP B 1 640 ? -13.352 45.125 13.344 1 26.73 640 ASP B C 1
ATOM 10208 O O . ASP B 1 640 ? -13.492 44.062 12.75 1 26.73 640 ASP B O 1
ATOM 10212 N N . SER B 1 641 ? -13.102 46.188 12.508 1 27.66 641 SER B N 1
ATOM 10213 C CA . SER B 1 641 ? -12.688 46.531 11.156 1 27.66 641 SER B CA 1
ATOM 10214 C C . SER B 1 641 ? -11.484 45.688 10.719 1 27.66 641 SER B C 1
ATOM 10216 O O . SER B 1 641 ? -10.992 45.844 9.602 1 27.66 641 SER B O 1
ATOM 10218 N N . ALA B 1 642 ? -10.828 45.125 11.672 1 29.3 642 ALA B N 1
ATOM 10219 C CA . ALA B 1 642 ? -9.547 44.625 11.172 1 29.3 642 ALA B CA 1
ATOM 10220 C C . ALA B 1 642 ? -9.758 43.5 10.172 1 29.3 642 ALA B C 1
ATOM 10222 O O . ALA B 1 642 ? -8.93 43.281 9.281 1 29.3 642 ALA B O 1
ATOM 10223 N N . PHE B 1 643 ? -10.43 42.406 10.5 1 28.52 643 PHE B N 1
ATOM 10224 C CA . PHE B 1 643 ? -10.547 41.281 9.586 1 28.52 643 PHE B CA 1
ATOM 10225 C C . PHE B 1 643 ? -11.82 41.375 8.758 1 28.52 643 PHE B C 1
ATOM 10227 O O . PHE B 1 643 ? -12.922 41.188 9.273 1 28.52 643 PHE B O 1
ATOM 10234 N N . ASP B 1 644 ? -11.969 42.375 7.859 1 28.95 644 ASP B N 1
ATOM 10235 C CA . ASP B 1 644 ? -13.07 42.531 6.906 1 28.95 644 ASP B CA 1
ATOM 10236 C C . ASP B 1 644 ? -13.391 41.188 6.238 1 28.95 644 ASP B C 1
ATOM 10238 O O . ASP B 1 644 ? -12.523 40.594 5.59 1 28.95 644 ASP B O 1
ATOM 10242 N N . LEU B 1 645 ? -14.328 40.469 6.723 1 32.56 645 LEU B N 1
ATOM 10243 C CA . LEU B 1 645 ? -14.867 39.312 6.035 1 32.56 645 LEU B CA 1
ATOM 10244 C C . LEU B 1 645 ? -14.922 39.531 4.531 1 32.56 645 LEU B C 1
ATOM 10246 O O . LEU B 1 645 ? -15 38.562 3.756 1 32.56 645 LEU B O 1
ATOM 10250 N N . THR B 1 646 ? -15.172 40.781 4.059 1 32.16 646 THR B N 1
ATOM 10251 C CA . THR B 1 646 ? -15.172 41.094 2.637 1 32.16 646 THR B CA 1
ATOM 10252 C C . THR B 1 646 ? -13.82 40.781 2.008 1 32.16 646 THR B C 1
ATOM 10254 O O . THR B 1 646 ? -13.711 40.688 0.784 1 32.16 646 THR B O 1
ATOM 10257 N N . GLU B 1 647 ? -12.773 40.906 2.781 1 30.92 647 GLU B N 1
ATOM 10258 C CA . GLU B 1 647 ? -11.422 40.625 2.299 1 30.92 647 GLU B CA 1
ATOM 10259 C C . GLU B 1 647 ? -11.133 39.125 2.34 1 30.92 647 GLU B C 1
ATOM 10261 O O . GLU B 1 647 ? -10.008 38.688 2.082 1 30.92 647 GLU B O 1
ATOM 10266 N N . LEU B 1 648 ? -11.898 38.281 2.961 1 35 648 LEU B N 1
ATOM 10267 C CA . LEU B 1 648 ? -11.812 36.844 2.703 1 35 648 LEU B CA 1
ATOM 10268 C C . LEU B 1 648 ? -11.906 36.562 1.208 1 35 648 LEU B C 1
ATOM 10270 O O . LEU B 1 648 ? -12.875 35.969 0.749 1 35 648 LEU B O 1
ATOM 10274 N N . ASN B 1 649 ? -11.422 37.375 0.4 1 34.66 649 ASN B N 1
ATOM 10275 C CA . ASN B 1 649 ? -11.367 37.312 -1.058 1 34.66 649 ASN B CA 1
ATOM 10276 C C . ASN B 1 649 ? -10.93 35.938 -1.552 1 34.66 649 ASN B C 1
ATOM 10278 O O . ASN B 1 649 ? -10.992 35.656 -2.748 1 34.66 649 ASN B O 1
ATOM 10282 N N . GLY B 1 650 ? -10.281 35.188 -0.757 1 36.09 650 GLY B N 1
ATOM 10283 C CA . GLY B 1 650 ? -9.758 33.969 -1.338 1 36.09 650 GLY B CA 1
ATOM 10284 C C . GLY B 1 650 ? -10.758 32.812 -1.331 1 36.09 650 GLY B C 1
ATOM 10285 O O . GLY B 1 650 ? -10.453 31.703 -1.767 1 36.09 650 GLY B O 1
ATOM 10286 N N . ILE B 1 651 ? -11.68 32.781 -0.485 1 41.12 651 ILE B N 1
ATOM 10287 C CA . ILE B 1 651 ? -12.656 31.719 -0.579 1 41.12 651 ILE B CA 1
ATOM 10288 C C . ILE B 1 651 ? -13.688 32.031 -1.658 1 41.12 651 ILE B C 1
ATOM 10290 O O . ILE B 1 651 ? -14.5 32.938 -1.493 1 41.12 651 ILE B O 1
ATOM 10294 N N . TYR B 1 652 ? -13.352 31.859 -2.861 1 38.56 652 TYR B N 1
ATOM 10295 C CA . TYR B 1 652 ? -14.281 32.062 -3.967 1 38.56 652 TYR B CA 1
ATOM 10296 C C . TYR B 1 652 ? -15.539 31.219 -3.793 1 38.56 652 TYR B C 1
ATOM 10298 O O . TYR B 1 652 ? -15.492 30.141 -3.182 1 38.56 652 TYR B O 1
ATOM 10306 N N . TRP B 1 653 ? -16.609 31.906 -4.07 1 40.62 653 TRP B N 1
ATOM 10307 C CA . TRP B 1 653 ? -17.922 31.266 -4.031 1 40.62 653 TRP B CA 1
ATOM 10308 C C . TRP B 1 653 ? -17.891 29.891 -4.68 1 40.62 653 TRP B C 1
ATOM 10310 O O . TRP B 1 653 ? -18.531 28.953 -4.199 1 40.62 653 TRP B O 1
ATOM 10320 N N . GLU B 1 654 ? -17.281 29.906 -5.766 1 41.34 654 GLU B N 1
ATOM 10321 C CA . GLU B 1 654 ? -17.188 28.641 -6.477 1 41.34 654 GLU B CA 1
ATOM 10322 C C . GLU B 1 654 ? -16.484 27.578 -5.629 1 41.34 654 GLU B C 1
ATOM 10324 O O . GLU B 1 654 ? -16.75 26.391 -5.777 1 41.34 654 GLU B O 1
ATOM 10329 N N . ASP B 1 655 ? -15.711 28.172 -5.023 1 40.62 655 ASP B N 1
ATOM 10330 C CA . ASP B 1 655 ? -15.016 27.328 -4.055 1 40.62 655 ASP B CA 1
ATOM 10331 C C . ASP B 1 655 ? -15.945 26.938 -2.908 1 40.62 655 ASP B C 1
ATOM 10333 O O . ASP B 1 655 ? -15.578 26.125 -2.059 1 40.62 655 ASP B O 1
ATOM 10337 N N . LEU B 1 656 ? -16.781 27.75 -2.738 1 38.66 656 LEU B N 1
ATOM 10338 C CA . LEU B 1 656 ? -17.812 27.5 -1.736 1 38.66 656 LEU B CA 1
ATOM 10339 C C . LEU B 1 656 ? -18.547 26.188 -2.033 1 38.66 656 LEU B C 1
ATOM 10341 O O . LEU B 1 656 ? -19.375 25.75 -1.239 1 38.66 656 LEU B O 1
ATOM 10345 N N . GLN B 1 657 ? -18.562 25.984 -3.27 1 41.25 657 GLN B N 1
ATOM 10346 C CA . GLN B 1 657 ? -19.156 24.656 -3.396 1 41.25 657 GLN B CA 1
ATOM 10347 C C . GLN B 1 657 ? -18.391 23.625 -2.564 1 41.25 657 GLN B C 1
ATOM 10349 O O . GLN B 1 657 ? -18.766 22.453 -2.52 1 41.25 657 GLN B O 1
ATOM 10354 N N . LEU B 1 658 ? -17.594 24.172 -1.574 1 43.69 658 LEU B N 1
ATOM 10355 C CA . LEU B 1 658 ? -16.953 23.516 -0.443 1 43.69 658 LEU B CA 1
ATOM 10356 C C . LEU B 1 658 ? -16.359 22.172 -0.862 1 43.69 658 LEU B C 1
ATOM 10358 O O . LEU B 1 658 ? -16.266 21.25 -0.048 1 43.69 658 LEU B O 1
ATOM 10362 N N . ASP B 1 659 ? -16.141 21.984 -2.127 1 42.47 659 ASP B N 1
ATOM 10363 C CA . ASP B 1 659 ? -15.711 20.703 -2.678 1 42.47 659 ASP B CA 1
ATOM 10364 C C . ASP B 1 659 ? -14.219 20.5 -2.457 1 42.47 659 ASP B C 1
ATOM 10366 O O . ASP B 1 659 ? -13.617 19.609 -3.07 1 42.47 659 ASP B O 1
ATOM 10370 N N . TRP B 1 660 ? -13.578 21.391 -1.703 1 41.72 660 TRP B N 1
ATOM 10371 C CA . TRP B 1 660 ? -12.133 21.312 -1.827 1 41.72 660 TRP B CA 1
ATOM 10372 C C . TRP B 1 660 ? -11.539 20.359 -0.78 1 41.72 660 TRP B C 1
ATOM 10374 O O . TRP B 1 660 ? -10.344 20.078 -0.799 1 41.72 660 TRP B O 1
ATOM 10384 N N . PHE B 1 661 ? -12.125 20.078 0.332 1 43.09 661 PHE B N 1
ATOM 10385 C CA . PHE B 1 661 ? -11.445 19.188 1.271 1 43.09 661 PHE B CA 1
ATOM 10386 C C . PHE B 1 661 ? -12.312 17.984 1.606 1 43.09 661 PHE B C 1
ATOM 10388 O O . PHE B 1 661 ? -13.492 18.125 1.913 1 43.09 661 PHE B O 1
ATOM 10395 N N . SER B 1 662 ? -12.141 16.734 1.008 1 44.78 662 SER B N 1
ATOM 10396 C CA . SER B 1 662 ? -12.812 15.516 1.457 1 44.78 662 SER B CA 1
ATOM 10397 C C . SER B 1 662 ? -11.953 14.75 2.463 1 44.78 662 SER B C 1
ATOM 10399 O O . SER B 1 662 ? -10.727 14.711 2.342 1 44.78 662 SER B O 1
#

InterPro domains:
  IPR001138 Zn(2)Cys(6) fungal-type DNA-binding domain [PF00172] (37-80)
  IPR001138 Zn(2)Cys(6) fungal-type DNA-binding domain [PS00463] (38-72)
  IPR001138 Zn(2)Cys(6) fungal-type DNA-binding domain [PS50048] (38-74)
  IPR001138 Zn(2)Cys(6) fungal-type DNA-binding domain [SM00066] (33-83)
  IPR001138 Zn(2)Cys(6) fungal-type DNA-binding domain [cd00067] (35-73)
  IPR007219 Xylanolytic transcriptional activator, regulatory domain [PF04082] (214-369)
  IPR036864 Zn(2)-C6 fungal-type DNA-binding domain superfamily [G3DSA:4.10.240.10] (35-106)
  IPR036864 Zn(2)-C6 fungal-type DNA-binding domain superfamily [SSF57701] (35-83)

Sequence (1324 aa):
MPGHQQAPQVSVANEDSHGERHESVETQPRTNGLKPKACNNCRQQKLRCELTKLDTPSSNACSRCQRLELECRVDDTFKRTRKRKVSTELEEEINKLKRQLSVYEGAGLRDVTVPAVRDPAARTLAEGDGPPAARDRQASRDLPDPLTNRIFSTTVPGGISPDSPDGTCLPGTTTIPQNSLLESGSTGKGKVAASRTLRDIELPADVINDLFRIYFSQYHAYLPFLDPGVSPTQYYDNSTLLFWSIISVASRRYLIDPTLLTRLARAVTDLLWKSLQIVPQSLGVVQSLVLLCTWPFPTSSSTTDPTYMLSGMIIQLSIQMGLHRPRSPLDFTKFRVKLSPRDIEDRRRTWIAGNVVTQSISFGVGLPTPAQLCDWSILASSLDGSRIDEDLHAQLKCALTCNRISQALTSSVSDSAGLLPTRERIPLYTILKQEIVDLENSREWTRATTAFYLHIVKLHLHAFCLLDDPSASGYLERIVTLYSAATAMIEHVRDLDSQSRDFLQFCPVFYYEVLLCAALVLLKVVKNDYFAAIIDVDSGKKLITFSVSALRKMSVANNDLPGRLSDVLAYLWTHPNPSILGGSGVDRLQLEVRSRMSMSVVYDSLWRWREQFRTEVEGAESQDLNNDATATAGVNEGFDSAFDLTELNGIYWEDLQLDWFSMPGHQQAPQVSVANEDSHGERHESVETQPRTNGLKPKACNNCRQQKLRCELTKLDTPSSNACSRCQRLELECRVDDTFKRTRKRKVSTELEEEINKLKRQLSVYEGAGLRDVTVPAVRDPAARTLAEGDGPPAARDRQASRDLPDPLTNRIFSTTVPGGISPDSPDGTCLPGTTTIPQNSLLESGSTGKGKVAASRTLRDIELPADVINDLFRIYFSQYHAYLPFLDPGVSPTQYYDNSTLLFWSIISVASRRYLIDPTLLTRLARAVTDLLWKSLQIVPQSLGVVQSLVLLCTWPFPTSSSTTDPTYMLSGMIIQLSIQMGLHRPRSPLDFTKFRVKLSPRDIEDRRRTWIAGNVVTQSISFGVGLPTPAQLCDWSILASSLDGSRIDEDLHAQLKCALTCNRISQALTSSVSDSAGLLPTRERIPLYTILKQEIVDLENSREWTRATTAFYLHIVKLHLHAFCLLDDPSASGYLERIVTLYSAATAMIEHVRDLDSQSRDFLQFCPVFYYEVLLCAALVLLKVVKNDYFAAIIDVDSGKKLITFSVSALRKMSVANNDLPGRLSDVLAYLWTHPNPSILGGSGVDRLQLEVRSRMSMSVVYDSLWRWREQFRTEVEGAESQDLNNDATATAGVNEGFDSAFDLTELNGIYWEDLQLDWFS